Protein AF-0000000080911638 (afdb_homodimer)

Organism: Phaseolus coccineus (NCBI:txid3886)

Foldseek 3Di:
DDDPPPPPPVVVVVVVVVVVVVVVVVVLVVVVVVVVVVVVVCVVPPLPKAKAKEWEQEQAWIWIKMWIWGQDPVDPPPFDFTDTDDIPPDPVCCVDPQNDPLLVFRTRTFDDGLLVQQVNLVVLLVGCVVNQVVVCVVDDVVRQLQYEYAYEYEQSLVVDDPVRSVRSLVSVVVNVVVDRHDYDSVRRYYDDQLLQLVLLQLLVQVVVVVLPPPDPPDAGAWEWEAAAWKIKTKGWFDDDDPDPQWDWDRHGNDITIMGIDIGTLLHPNSLVLLLQLQQLVVVVVVVDDDSAEGEDQLFAQPDWDWDWRPCNLVLVVLLCVPPVDPPDSDGRTHIYGYDHDLVVLLLSLLCSLLVQSHSYSPPPPLPQPLVQQSNVRVVPSNDSCVVRHDLHEYEYERLQLLLVVLLVDDQQDALVNLSVSLVCVSVVNDPSLVPRDPDPVCSGNSSNSSSNSSSNCCRNNVPRPHHYGYDDSHGGSSSSVCRPVCVVSVVVVVVCVVVCVVVVVVVVPVVPVCSVVVVVVVVVVVVVVVVPPPPPPPDPPPVDDDPPPDDDDDDDDDDD/DPPDPPPPPPVVVVVVVVVVVVVVVVVLVVVVVVVVVCVVVCVVPPLPKAKAKEWEQEQAWIWIKMWIWGQDPVDPPPFDFTDTDDIPPDPVCCPDPQNDVLLVFRTRTFDDGLLVQQVNLVVLLVRCVVNLVVVCVVDDVVRQLQYEYAYEYEQSLVVDDPVRSVRSLVSVVVNVVVDRHDYDSVRRYYDDQLLQLVLLQLLVQVVVVVLPPPDPPDAGFWEWEAAAWKIKTKHWFDDDDPDPQWDWDDHGNDITIMGIDIGTLLHPNSLVLLLQLQQLVVVVVVVDDDSAEGEDQLFAQPDWDWDWRPCNLVLVVLLCVPPVDPPDSDGRTHIYGYDHDLVVLLLSLLCSLLVQSHSYSPPPPLPQPLVQQSNVRVVPSNDSCVVRHDLHEYEYERLQLLLVVLLVDDQQDALVNLSVSLVCVSVVNDPSLVPRDPDPVCSRNSSNSSSNSSSNCCRNNVPRPHHYGYDDSHGGSSSSVCRPVCVVSVVVVVVCVVVVVVVVVVVPPPVPVCSVVVVVVVVVVVVVVVVPPPPPPPDPPPPDDPPDDDDDDDDDDDDD

InterPro domains:
  IPR000407 Nucleoside phosphatase GDA1/CD39 [PF01150] (47-485)
  IPR000407 Nucleoside phosphatase GDA1/CD39 [PTHR11782] (21-495)

Radius of gyration: 43.05 Å; Cα contacts (8 Å, |Δi|>4): 1776; chains: 2; bounding box: 164×102×110 Å

Nearest PDB structures (foldseek):
  5u7x-assembly1_F  TM=7.775E-01  e=1.134E-23  Vigna cylindrica
  5u7w-assembly1_A  TM=6.956E-01  e=2.020E-22  Trifolium repens
  5u7p-assembly1_A  TM=6.923E-01  e=1.390E-22  Trifolium repens
  4brk-assembly1_A  TM=8.089E-01  e=4.855E-19  Legionella pneumophila
  4brd-assembly1_B  TM=7.865E-01  e=3.138E-18  Legionella pneumophila

Sequence (1120 aa):
MEVPKSPSKYKRIAKHKWLIKFGLVILVMLLLFLGFYLESKTGKLNASSYYTVVVDCGSSGTRLNVYEWMVGVKGINKGNLPVLLHSYPDNTTRMSSLWKSSCQYHCMQTEPGLHNFVNDSLGVRQALEPLIVWAEQVVPQEMRGDTPAFVLGTAGLRGLPREDADRVLGDIEAVMKDHSFMMSKSWIRVLSGKEEAYYGWVALNYKMGTFDDSYPKSPTLGLVDIGGSSLQIVVEIDGAGDDVHVMRSRLRSMEHRIMAYSLPAFGLNDAFDRTVLMLRNNQSEEKTASISELRHPCLVSTYVQNYTCHSCPALASIYKKNDRQHQESELYSLRLTGEPDWEQCKKLAIAAAMNPSDSRVSHLTVSKNCQASPFSGIGTDIVNLTAVAHPIKFHALSGFFFVYNKLNLTPRTNVTMVWESGKQICSNLWSGLGSVSDNPNYAGQFCFQVAYMASLIDYGLCLGDVEMVFGPGNISWTLGAALIEGKFLWLNSTSHKAHVIISTLKNVKVTSSPTVLFAILVLLLLIVYCSQIKLPMPSRRVSTPGSFLPSYTHVRLRSNMEVPKSPSKYKRIAKHKWLIKFGLVILVMLLLFLGFYLESKTGKLNASSYYTVVVDCGSSGTRLNVYEWMVGVKGINKGNLPVLLHSYPDNTTRMSSLWKSSCQYHCMQTEPGLHNFVNDSLGVRQALEPLIVWAEQVVPQEMRGDTPAFVLGTAGLRGLPREDADRVLGDIEAVMKDHSFMMSKSWIRVLSGKEEAYYGWVALNYKMGTFDDSYPKSPTLGLVDIGGSSLQIVVEIDGAGDDVHVMRSRLRSMEHRIMAYSLPAFGLNDAFDRTVLMLRNNQSEEKTASISELRHPCLVSTYVQNYTCHSCPALASIYKKNDRQHQESELYSLRLTGEPDWEQCKKLAIAAAMNPSDSRVSHLTVSKNCQASPFSGIGTDIVNLTAVAHPIKFHALSGFFFVYNKLNLTPRTNVTMVWESGKQICSNLWSGLGSVSDNPNYAGQFCFQVAYMASLIDYGLCLGDVEMVFGPGNISWTLGAALIEGKFLWLNSTSHKAHVIISTLKNVKVTSSPTVLFAILVLLLLIVYCSQIKLPMPSRRVSTPGSFLPSYTHVRLRSN

pLDDT: mean 71.4, std 23.26, range [17.66, 98.0]

Secondary structure (DSSP, 8-state):
-------GGGTHHHHHHHHHHHHHHHHHHHHHHHHHHHHHHHHS----EEEEEEEEE-SS-EEEEEEEEE--TT---TTPPPEEEEEES-GGGTTSTTB-TT-TTT-EEESS-GGGGTT-HHHHHHHHHHHHHHHHHHS-HHHHTT-BEEEEE-HHHHTS-HHHHHHHHHHHHHHHHTSSSB--GGGEEEPPHHHHHHHHHHHHHHHTTTT-TTSSSPPPPEEEEE-SSEEEEEEE--S----TTEEEEEETTEEEEEEEEEEET-SHHHHHHHHHHHHHHHHHHTT-S-TTEEEETTS-TT-EEEEE-TTHHHHHHHHHTTS---------EEEEEE---HHHHHHHHHHHHH--S-SS----------SS-GGGGGT-----HHHHSSSPPEEEEEHHHHHHHHHT--TT--HHHHHHHHHHIIIII-GGGGGT-S-HHHHHHHHHHHHHHHHIIIIIS--TTS-EEE--TT--HHHHHHHHHTHHHHHHHHHHHHHHHHHHHHSS-----HHHHHHHHHHHHHHHHHHTS---------------------------/-------GGGSHHHHHHHHHHHHHHHHHHHHHHHHHHHHHHHHS----EEEEEEEEE-SS-EEEEEEEEE--TT---TTPPPEEEEEES-GGGTTSTTB-TT-TTT-EEESS-GGGGTT-HHHHHHHHHHHHHHHHHHS-HHHHTT-BEEEEE-HHHHTS-HHHHHHHHHHHHHHHHTSSSB--GGGEEEPPHHHHHHHHHHHHHHHHTTT-TTSSSPPPPEEEEE-SSEEEEEEE--S----TTEEEEEETTEEEEEEEEEEET-SHHHHHHHHHHHHHHHHHHTT-S-TTEEEETTS-TT-EEEEE-TTHHHHHHHHHTTS---------EEEEEE---HHHHHHHHHHHHH--SSSS----------SS-TTGGGT-----HHHHSSS--EEEEEHHHHHHHHHT--TT--HHHHHHHHHHIIIII-GGGGGT-S-HHHHHHHHHHHHHHHHIIIIIS--TTS-EEE--TT--HHHHHHHHHTHHHHHHHHHHHHHHHHHHHHSS-----HHHHHHHHHHHHHHHHHHHS---------------------------

Solvent-accessible surface area (backbone atoms only — not comparable to full-atom values): 60789 Å² total; per-residue (Å²): 134,84,78,77,79,78,76,66,70,69,58,57,61,53,57,50,46,52,50,49,49,49,48,48,48,49,49,50,48,50,51,49,47,48,47,46,47,49,40,50,58,46,60,68,43,74,59,62,63,46,50,38,36,34,33,43,31,24,54,69,21,31,36,46,37,41,38,33,32,29,58,54,83,92,49,75,50,101,38,66,73,67,42,80,72,45,63,35,46,44,88,87,48,60,83,41,88,40,43,38,76,84,41,77,29,66,39,35,48,35,74,69,15,58,58,79,27,59,93,28,59,67,55,41,42,68,54,47,47,64,54,53,54,51,49,57,72,70,42,56,76,91,48,27,63,74,17,44,42,35,40,37,21,31,62,25,32,55,70,41,58,68,71,51,36,49,50,39,46,52,43,49,49,58,53,50,68,74,46,62,46,26,74,52,73,61,36,49,42,69,47,52,52,42,55,49,19,46,18,32,39,46,24,52,29,54,77,70,48,52,73,50,76,88,51,71,95,60,78,63,61,21,35,37,36,32,43,43,37,29,30,24,35,30,37,64,44,88,73,94,60,98,46,94,44,50,46,77,46,73,57,54,91,42,78,43,41,30,38,31,37,50,39,78,56,57,1,62,54,32,30,50,32,49,45,53,49,24,50,49,52,56,41,61,71,58,72,64,68,64,93,48,59,43,77,35,34,34,20,40,68,84,35,70,42,82,38,72,36,82,50,38,43,63,51,45,51,66,38,30,80,72,47,88,72,80,70,81,69,60,73,51,72,29,35,38,33,23,45,51,32,54,71,59,24,46,54,49,23,38,43,49,39,50,45,53,64,54,65,57,79,61,88,63,82,76,63,81,53,62,84,49,41,50,37,44,67,62,71,42,75,43,67,43,55,68,74,60,36,61,100,48,48,31,29,27,22,56,49,49,22,49,54,44,58,66,64,65,60,62,86,83,52,50,54,67,56,43,47,53,51,26,49,43,45,33,63,72,61,44,83,61,58,82,70,62,42,100,42,63,70,56,49,31,41,42,34,38,52,38,35,29,53,38,20,29,38,43,54,34,60,48,43,53,87,45,58,54,39,74,27,66,57,81,62,49,36,56,54,15,42,50,57,63,70,40,46,71,58,52,65,34,43,62,36,28,51,58,37,47,55,39,40,53,43,52,73,29,55,84,62,52,48,58,59,53,47,37,41,47,47,43,44,46,44,43,45,50,49,54,65,60,53,69,72,78,73,77,72,81,76,75,81,77,83,87,72,82,75,84,90,74,93,75,84,77,81,86,69,141,134,86,78,78,81,77,74,72,71,68,59,58,57,56,59,49,46,52,50,49,49,49,48,48,51,50,49,49,49,49,51,48,48,49,48,45,46,50,41,50,58,45,62,69,41,75,60,61,62,47,50,39,35,34,32,42,30,23,54,68,21,31,34,44,37,40,38,33,32,28,60,54,83,91,51,77,49,100,36,67,73,66,41,80,73,45,64,36,46,44,87,85,48,60,82,40,88,40,42,40,77,85,41,77,31,66,38,34,48,34,75,70,16,58,57,78,26,60,94,27,59,65,54,41,41,68,54,46,45,64,53,54,53,50,49,55,70,70,40,54,76,89,47,28,62,74,17,45,42,34,39,38,21,32,63,24,32,56,70,41,59,67,71,50,34,52,49,39,47,51,44,49,49,56,51,50,68,75,46,61,46,26,74,52,75,62,37,50,42,69,48,53,51,42,55,50,19,46,19,32,40,46,24,50,29,55,76,70,48,52,71,49,78,89,51,71,96,58,78,64,62,21,36,37,37,32,43,42,36,29,31,24,35,27,38,64,45,89,71,95,62,96,47,96,44,50,45,78,46,72,58,53,92,40,77,42,42,31,38,32,36,50,41,77,56,58,2,61,53,33,29,50,31,48,45,54,50,25,51,48,52,55,41,60,72,60,74,63,70,65,91,49,59,44,77,34,34,35,19,40,68,84,35,70,43,82,38,72,36,82,51,38,44,63,51,44,52,67,36,30,79,72,46,87,71,82,72,82,72,60,74,50,73,29,37,38,33,23,45,52,32,54,73,59,23,46,53,49,23,38,45,49,40,53,46,52,65,54,65,59,78,60,87,62,80,76,63,79,52,62,85,48,41,52,37,46,68,62,72,42,74,45,66,43,56,69,75,62,35,60,100,49,46,30,29,28,22,55,49,48,22,48,53,45,60,67,64,67,60,62,86,82,53,51,52,68,55,44,48,53,50,26,48,41,44,34,63,71,63,42,81,61,56,81,71,61,41,99,43,64,71,55,47,31,41,41,34,36,52,39,33,27,52,36,20,29,38,44,53,34,61,48,42,53,88,47,58,55,40,74,27,66,57,81,62,47,35,57,55,15,42,49,58,64,70,40,46,70,59,51,65,34,42,62,37,28,51,59,36,48,58,40,43,56,42,53,73,31,53,86,63,49,49,58,59,54,44,36,42,46,46,43,45,46,44,42,45,49,48,55,63,59,53,67,72,77,72,79,73,80,77,78,79,75,78,84,73,85,72,90,78,89,84,74,86,79,78,96,77,133

Structure (mmCIF, N/CA/C/O backbone):
data_AF-0000000080911638-model_v1
#
loop_
_entity.id
_entity.type
_entity.pdbx_description
1 polymer 'Apyrase 7'
#
loop_
_atom_site.group_PDB
_atom_site.id
_atom_site.type_symbol
_atom_site.label_atom_id
_atom_site.label_alt_id
_atom_site.label_comp_id
_atom_site.label_asym_id
_atom_site.label_entity_id
_atom_site.label_seq_id
_atom_site.pdbx_PDB_ins_code
_atom_site.Cartn_x
_atom_site.Cartn_y
_atom_site.Cartn_z
_atom_site.occupancy
_atom_site.B_iso_or_equiv
_atom_site.auth_seq_id
_atom_site.auth_comp_id
_atom_site.auth_asym_id
_atom_site.auth_atom_id
_atom_site.pdbx_PDB_model_num
ATOM 1 N N . MET A 1 1 ? 99.562 56.125 -16.875 1 26.27 1 MET A N 1
ATOM 2 C CA . MET A 1 1 ? 98.625 56 -15.812 1 26.27 1 MET A CA 1
ATOM 3 C C . MET A 1 1 ? 97.5 55 -16.188 1 26.27 1 MET A C 1
ATOM 5 O O . MET A 1 1 ? 96.812 55.188 -17.172 1 26.27 1 MET A O 1
ATOM 9 N N . GLU A 1 2 ? 97.812 53.719 -15.953 1 32.19 2 GLU A N 1
ATOM 10 C CA . GLU A 1 2 ? 97.125 52.469 -16.344 1 32.19 2 GLU A CA 1
ATOM 11 C C . GLU A 1 2 ? 95.75 52.375 -15.68 1 32.19 2 GLU A C 1
ATOM 13 O O . GLU A 1 2 ? 95.625 52.531 -14.461 1 32.19 2 GLU A O 1
ATOM 18 N N . VAL A 1 3 ? 94.688 52.719 -16.375 1 36.16 3 VAL A N 1
ATOM 19 C CA . VAL A 1 3 ? 93.312 52.812 -16.047 1 36.16 3 VAL A CA 1
ATOM 20 C C . VAL A 1 3 ? 92.812 51.469 -15.562 1 36.16 3 VAL A C 1
ATOM 22 O O . VAL A 1 3 ? 92.875 50.469 -16.297 1 36.16 3 VAL A O 1
ATOM 25 N N . PRO A 1 4 ? 92.812 51.25 -14.203 1 34.31 4 PRO A N 1
ATOM 26 C CA . PRO A 1 4 ? 92.5 49.969 -13.594 1 34.31 4 PRO A CA 1
ATOM 27 C C . PRO A 1 4 ? 91.062 49.5 -13.875 1 34.31 4 PRO A C 1
ATOM 29 O O . PRO A 1 4 ? 90.188 50.344 -13.883 1 34.31 4 PRO A O 1
ATOM 32 N N . LYS A 1 5 ? 90.812 48.562 -14.781 1 35.94 5 LYS A N 1
ATOM 33 C CA . LYS A 1 5 ? 89.562 47.969 -15.258 1 35.94 5 LYS A CA 1
ATOM 34 C C . LYS A 1 5 ? 88.75 47.375 -14.102 1 35.94 5 LYS A C 1
ATOM 36 O O . LYS A 1 5 ? 89.312 46.5 -13.375 1 35.94 5 LYS A O 1
ATOM 41 N N . SER A 1 6 ? 87.938 48.281 -13.477 1 33.62 6 SER A N 1
ATOM 42 C CA . SER A 1 6 ? 87.125 47.969 -12.297 1 33.62 6 SER A CA 1
ATOM 43 C C . SER A 1 6 ? 86.312 46.75 -12.508 1 33.62 6 SER A C 1
ATOM 45 O O . SER A 1 6 ? 85.562 46.625 -13.516 1 33.62 6 SER A O 1
ATOM 47 N N . PRO A 1 7 ? 86.688 45.531 -11.977 1 39.75 7 PRO A N 1
ATOM 48 C CA . PRO A 1 7 ? 86.062 44.188 -12.07 1 39.75 7 PRO A CA 1
ATOM 49 C C . PRO A 1 7 ? 84.688 44.125 -11.477 1 39.75 7 PRO A C 1
ATOM 51 O O . PRO A 1 7 ? 84.125 43 -11.266 1 39.75 7 PRO A O 1
ATOM 54 N N . SER A 1 8 ? 84.062 45.344 -11.141 1 35.56 8 SER A N 1
ATOM 55 C CA . SER A 1 8 ? 83 45.312 -10.164 1 35.56 8 SER A CA 1
ATOM 56 C C . SER A 1 8 ? 81.688 44.719 -10.75 1 35.56 8 SER A C 1
ATOM 58 O O . SER A 1 8 ? 80.688 44.656 -10.086 1 35.56 8 SER A O 1
ATOM 60 N N . LYS A 1 9 ? 81.625 44.625 -12.109 1 37.41 9 LYS A N 1
ATOM 61 C CA . LYS A 1 9 ? 80.312 44.406 -12.617 1 37.41 9 LYS A CA 1
ATOM 62 C C . LYS A 1 9 ? 79.812 43 -12.312 1 37.41 9 LYS A C 1
ATOM 64 O O . LYS A 1 9 ? 78.625 42.688 -12.539 1 37.41 9 LYS A O 1
ATOM 69 N N . TYR A 1 10 ? 80.812 42.094 -12.039 1 34.84 10 TYR A N 1
ATOM 70 C CA . TYR A 1 10 ? 80.312 40.719 -12.07 1 34.84 10 TYR A CA 1
ATOM 71 C C . TYR A 1 10 ? 79.5 40.375 -10.82 1 34.84 10 TYR A C 1
ATOM 73 O O . TYR A 1 10 ? 78.938 39.281 -10.703 1 34.84 10 TYR A O 1
ATOM 81 N N . LYS A 1 11 ? 79.625 41.312 -9.672 1 37.78 11 LYS A N 1
ATOM 82 C CA . LYS A 1 11 ? 79 40.938 -8.422 1 37.78 11 LYS A CA 1
ATOM 83 C C . LYS A 1 11 ? 77.5 41.219 -8.469 1 37.78 11 LYS A C 1
ATOM 85 O O . LYS A 1 11 ? 76.75 40.781 -7.613 1 37.78 11 LYS A O 1
ATOM 90 N N . ARG A 1 12 ? 77.188 42.219 -9.289 1 40.59 12 ARG A N 1
ATOM 91 C CA . ARG A 1 12 ? 75.812 42.656 -9.156 1 40.59 12 ARG A CA 1
ATOM 92 C C . ARG A 1 12 ? 74.812 41.594 -9.656 1 40.59 12 ARG A C 1
ATOM 94 O O . ARG A 1 12 ? 73.688 41.562 -9.258 1 40.59 12 ARG A O 1
ATOM 101 N N . ILE A 1 13 ? 75.375 40.812 -10.586 1 43.81 13 ILE A N 1
ATOM 102 C CA . ILE A 1 13 ? 74.438 39.875 -11.172 1 43.81 13 ILE A CA 1
ATOM 103 C C . ILE A 1 13 ? 74.125 38.75 -10.18 1 43.81 13 ILE A C 1
ATOM 105 O O . ILE A 1 13 ? 73.062 38.125 -10.242 1 43.81 13 ILE A O 1
ATOM 109 N N . ALA A 1 14 ? 75.125 38.656 -9.133 1 44.62 14 ALA A N 1
ATOM 110 C CA . ALA A 1 14 ? 74.875 37.562 -8.18 1 44.62 14 ALA A CA 1
ATOM 111 C C . ALA A 1 14 ? 73.75 37.875 -7.207 1 44.62 14 ALA A C 1
ATOM 113 O O . ALA A 1 14 ? 73 36.969 -6.797 1 44.62 14 ALA A O 1
ATOM 114 N N . LYS A 1 15 ? 73.812 39.188 -6.785 1 51.47 15 LYS A N 1
ATOM 115 C CA . LYS A 1 15 ? 72.75 39.594 -5.809 1 51.47 15 LYS A CA 1
ATOM 116 C C . LYS A 1 15 ? 71.375 39.5 -6.402 1 51.47 15 LYS A C 1
ATOM 118 O O . LYS A 1 15 ? 70.438 39.156 -5.699 1 51.47 15 LYS A O 1
ATOM 123 N N . HIS A 1 16 ? 71.312 39.75 -7.688 1 54.75 16 HIS A N 1
ATOM 124 C CA . HIS A 1 16 ? 70 39.75 -8.281 1 54.75 16 HIS A CA 1
ATOM 125 C C . HIS A 1 16 ? 69.5 38.312 -8.492 1 54.75 16 HIS A C 1
ATOM 127 O O . HIS A 1 16 ? 68.312 38.094 -8.641 1 54.75 16 HIS A O 1
ATOM 133 N N . LYS A 1 17 ? 70.562 37.406 -8.422 1 55.34 17 LYS A N 1
ATOM 134 C CA . LYS A 1 17 ? 70.188 36 -8.57 1 55.34 17 LYS A CA 1
ATOM 135 C C . LYS A 1 17 ? 69.438 35.5 -7.324 1 55.34 17 LYS A C 1
ATOM 137 O O . LYS A 1 17 ? 68.5 34.75 -7.426 1 55.34 17 LYS A O 1
ATOM 142 N N . TRP A 1 18 ? 69.938 36.094 -6.152 1 57.38 18 TRP A N 1
ATOM 143 C CA . TRP A 1 18 ? 69.312 35.688 -4.91 1 57.38 18 TRP A CA 1
ATOM 144 C C . TRP A 1 18 ? 67.938 36.312 -4.797 1 57.38 18 TRP A C 1
ATOM 146 O O . TRP A 1 18 ? 67 35.625 -4.367 1 57.38 18 TRP A O 1
ATOM 156 N N . LEU A 1 19 ? 67.75 37.531 -5.266 1 58.53 19 LEU A N 1
ATOM 157 C CA . LEU A 1 19 ? 66.438 38.219 -5.223 1 58.53 19 LEU A CA 1
ATOM 158 C C . LEU A 1 19 ? 65.438 37.531 -6.18 1 58.53 19 LEU A C 1
ATOM 160 O O . LEU A 1 19 ? 64.25 37.375 -5.848 1 58.53 19 LEU A O 1
ATOM 164 N N . ILE A 1 20 ? 65.938 37.125 -7.336 1 60.66 20 ILE A N 1
ATOM 165 C CA . ILE A 1 20 ? 65.125 36.438 -8.297 1 60.66 20 ILE A CA 1
ATOM 166 C C . ILE A 1 20 ? 64.75 35.062 -7.754 1 60.66 20 ILE A C 1
ATOM 168 O O . ILE A 1 20 ? 63.594 34.656 -7.844 1 60.66 20 ILE A O 1
ATOM 172 N N . LYS A 1 21 ? 65.75 34.438 -7.027 1 57.66 21 LYS A N 1
ATOM 173 C CA . LYS A 1 21 ? 65.5 33.156 -6.395 1 57.66 21 LYS A CA 1
ATOM 174 C C . LYS A 1 21 ? 64.438 33.312 -5.273 1 57.66 21 LYS A C 1
ATOM 176 O O . LYS A 1 21 ? 63.531 32.5 -5.152 1 57.66 21 LYS A O 1
ATOM 181 N N . PHE A 1 22 ? 64.688 34.406 -4.52 1 62.44 22 PHE A N 1
ATOM 182 C CA . PHE A 1 22 ? 63.75 34.656 -3.432 1 62.44 22 PHE A CA 1
ATOM 183 C C . PHE A 1 22 ? 62.375 35.031 -3.979 1 62.44 22 PHE A C 1
ATOM 185 O O . PHE A 1 22 ? 61.344 34.625 -3.438 1 62.44 22 PHE A O 1
ATOM 192 N N . GLY A 1 23 ? 62.312 35.875 -5.016 1 58.94 23 GLY A N 1
ATOM 193 C CA . GLY A 1 23 ? 61.062 36.188 -5.668 1 58.94 23 GLY A CA 1
ATOM 194 C C . GLY A 1 23 ? 60.344 34.969 -6.25 1 58.94 23 GLY A C 1
ATOM 195 O O . GLY A 1 23 ? 59.125 34.844 -6.125 1 58.94 23 GLY A O 1
ATOM 196 N N . LEU A 1 24 ? 61.188 34.094 -6.816 1 60.09 24 LEU A N 1
ATOM 197 C CA . LEU A 1 24 ? 60.625 32.844 -7.363 1 60.09 24 LEU A CA 1
ATOM 198 C C . LEU A 1 24 ? 60.094 31.953 -6.254 1 60.09 24 LEU A C 1
ATOM 200 O O . LEU A 1 24 ? 59.031 31.344 -6.398 1 60.09 24 LEU A O 1
ATOM 204 N N . VAL A 1 25 ? 60.75 31.922 -5.098 1 59.91 25 VAL A N 1
ATOM 205 C CA . VAL A 1 25 ? 60.281 31.141 -3.955 1 59.91 25 VAL A CA 1
ATOM 206 C C . VAL A 1 25 ? 58.969 31.75 -3.43 1 59.91 25 VAL A C 1
ATOM 208 O O . VAL A 1 25 ? 58.031 31.016 -3.133 1 59.91 25 VAL A O 1
ATOM 211 N N . ILE A 1 26 ? 58.906 33.062 -3.346 1 61.38 26 ILE A N 1
ATOM 212 C CA . ILE A 1 26 ? 57.688 33.719 -2.885 1 61.38 26 ILE A CA 1
ATOM 213 C C . ILE A 1 26 ? 56.562 33.5 -3.877 1 61.38 26 ILE A C 1
ATOM 215 O O . ILE A 1 26 ? 55.438 33.188 -3.479 1 61.38 26 ILE A O 1
ATOM 219 N N . LEU A 1 27 ? 56.875 33.562 -5.133 1 60.09 27 LEU A N 1
ATOM 220 C CA . LEU A 1 27 ? 55.844 33.312 -6.145 1 60.09 27 LEU A CA 1
ATOM 221 C C . LEU A 1 27 ? 55.375 31.875 -6.078 1 60.09 27 LEU A C 1
ATOM 223 O O . LEU A 1 27 ? 54.156 31.625 -6.145 1 60.09 27 LEU A O 1
ATOM 227 N N . VAL A 1 28 ? 56.281 30.969 -5.875 1 59.09 28 VAL A N 1
ATOM 228 C CA . VAL A 1 28 ? 55.906 29.562 -5.727 1 59.09 28 VAL A CA 1
ATOM 229 C C . VAL A 1 28 ? 55.094 29.375 -4.449 1 59.09 28 VAL A C 1
ATOM 231 O O . VAL A 1 28 ? 54.094 28.672 -4.445 1 59.09 28 VAL A O 1
ATOM 234 N N . MET A 1 29 ? 55.5 30.031 -3.4 1 59.62 29 MET A N 1
ATOM 235 C CA . MET A 1 29 ? 54.75 29.953 -2.156 1 59.62 29 MET A CA 1
ATOM 236 C C . MET A 1 29 ? 53.375 30.578 -2.322 1 59.62 29 MET A C 1
ATOM 238 O O . MET A 1 29 ? 52.375 30.047 -1.821 1 59.62 29 MET A O 1
ATOM 242 N N . LEU A 1 30 ? 53.219 31.703 -2.979 1 58.91 30 LEU A N 1
ATOM 243 C CA . LEU A 1 30 ? 51.938 32.344 -3.236 1 58.91 30 LEU A CA 1
ATOM 244 C C . LEU A 1 30 ? 51.062 31.453 -4.121 1 58.91 30 LEU A C 1
ATOM 246 O O . LEU A 1 30 ? 49.844 31.328 -3.883 1 58.91 30 LEU A O 1
ATOM 250 N N . LEU A 1 31 ? 51.688 30.859 -5.059 1 57 31 LEU A N 1
ATOM 251 C CA . LEU A 1 31 ? 50.938 29.953 -5.918 1 57 31 LEU A CA 1
ATOM 252 C C . LEU A 1 31 ? 50.5 28.703 -5.152 1 57 31 LEU A C 1
ATOM 254 O O . LEU A 1 31 ? 49.375 28.234 -5.32 1 57 31 LEU A O 1
ATOM 258 N N . LEU A 1 32 ? 51.312 28.25 -4.281 1 54.94 32 LEU A N 1
ATOM 259 C CA . LEU A 1 32 ? 50.938 27.141 -3.408 1 54.94 32 LEU A CA 1
ATOM 260 C C . LEU A 1 32 ? 49.844 27.562 -2.449 1 54.94 32 LEU A C 1
ATOM 262 O O . LEU A 1 32 ? 48.906 26.812 -2.217 1 54.94 32 LEU A O 1
ATOM 266 N N . PHE A 1 33 ? 49.938 28.703 -1.886 1 58.06 33 PHE A N 1
ATOM 267 C CA . PHE A 1 33 ? 48.875 29.234 -1.01 1 58.06 33 PHE A CA 1
ATOM 268 C C . PHE A 1 33 ? 47.594 29.438 -1.777 1 58.06 33 PHE A C 1
ATOM 270 O O . PHE A 1 33 ? 46.5 29.141 -1.265 1 58.06 33 PHE A O 1
ATOM 277 N N . LEU A 1 34 ? 47.656 29.969 -2.922 1 54.88 34 LEU A N 1
ATOM 278 C CA . LEU A 1 34 ? 46.469 30.125 -3.752 1 54.88 34 LEU A CA 1
ATOM 279 C C . LEU A 1 34 ? 45.906 28.766 -4.109 1 54.88 34 LEU A C 1
ATOM 281 O O . LEU A 1 34 ? 44.688 28.578 -4.078 1 54.88 34 LEU A O 1
ATOM 285 N N . GLY A 1 35 ? 46.719 27.828 -4.426 1 48.59 35 GLY A N 1
ATOM 286 C CA . GLY A 1 35 ? 46.25 26.469 -4.617 1 48.59 35 GLY A CA 1
ATOM 287 C C . GLY A 1 35 ? 45.594 25.875 -3.379 1 48.59 35 GLY A C 1
ATOM 288 O O . GLY A 1 35 ? 44.531 25.266 -3.461 1 48.59 35 GLY A O 1
ATOM 289 N N . PHE A 1 36 ? 46.281 26.031 -2.307 1 49.22 36 PHE A N 1
ATOM 290 C CA . PHE A 1 36 ? 45.719 25.609 -1.036 1 49.22 36 PHE A CA 1
ATOM 291 C C . PHE A 1 36 ? 44.438 26.344 -0.749 1 49.22 36 PHE A C 1
ATOM 293 O O . PHE A 1 36 ? 43.438 25.75 -0.286 1 49.22 36 PHE A O 1
ATOM 300 N N . TYR A 1 37 ? 44.406 27.609 -0.876 1 46.97 37 TYR A N 1
ATOM 301 C CA . TYR A 1 37 ? 43.219 28.406 -0.692 1 46.97 37 TYR A CA 1
ATOM 302 C C . TYR A 1 37 ? 42.094 27.969 -1.64 1 46.97 37 TYR A C 1
ATOM 304 O O . TYR A 1 37 ? 40.938 27.812 -1.229 1 46.97 37 TYR A O 1
ATOM 312 N N . LEU A 1 38 ? 42.469 27.797 -2.818 1 45.44 38 LEU A N 1
ATOM 313 C CA . LEU A 1 38 ? 41.469 27.312 -3.773 1 45.44 38 LEU A CA 1
ATOM 314 C C . LEU A 1 38 ? 41.062 25.891 -3.443 1 45.44 38 LEU A C 1
ATOM 316 O O . LEU A 1 38 ? 39.875 25.547 -3.568 1 45.44 38 LEU A O 1
ATOM 320 N N . GLU A 1 39 ? 42.031 25.094 -3.078 1 43.38 39 GLU A N 1
ATOM 321 C CA . GLU A 1 39 ? 41.688 23.75 -2.6 1 43.38 39 GLU A CA 1
ATOM 322 C C . GLU A 1 39 ? 40.906 23.828 -1.294 1 43.38 39 GLU A C 1
ATOM 324 O O . GLU A 1 39 ? 39.969 23.062 -1.09 1 43.38 39 GLU A O 1
ATOM 329 N N . SER A 1 40 ? 41.438 24.484 -0.352 1 43.94 40 SER A N 1
ATOM 330 C CA . SER A 1 40 ? 40.688 24.688 0.884 1 43.94 40 SER A CA 1
ATOM 331 C C . SER A 1 40 ? 39.312 25.266 0.604 1 43.94 40 SER A C 1
ATOM 333 O O . SER A 1 40 ? 38.344 24.906 1.265 1 43.94 40 SER A O 1
ATOM 335 N N . LYS A 1 41 ? 39.281 26.344 -0.093 1 40.12 41 LYS A N 1
ATOM 336 C CA . LYS A 1 41 ? 37.969 26.844 -0.52 1 40.12 41 LYS A CA 1
ATOM 337 C C . LYS A 1 41 ? 37.25 25.797 -1.359 1 40.12 41 LYS A C 1
ATOM 339 O O . LYS A 1 41 ? 36.031 25.688 -1.285 1 40.12 41 LYS A O 1
ATOM 344 N N . THR A 1 42 ? 37.938 25.125 -2.189 1 38.41 42 THR A N 1
ATOM 345 C CA . THR A 1 42 ? 37.344 24.016 -2.916 1 38.41 42 THR A CA 1
ATOM 346 C C . THR A 1 42 ? 37.125 22.812 -1.989 1 38.41 42 THR A C 1
ATOM 348 O O . THR A 1 42 ? 36.312 21.938 -2.279 1 38.41 42 THR A O 1
ATOM 351 N N . GLY A 1 43 ? 38.031 22.516 -1.036 1 36.47 43 GLY A N 1
ATOM 352 C CA . GLY A 1 43 ? 37.75 21.562 0.021 1 36.47 43 GLY A CA 1
ATOM 353 C C . GLY A 1 43 ? 36.438 21.859 0.761 1 36.47 43 GLY A C 1
ATOM 354 O O . GLY A 1 43 ? 35.969 21.047 1.558 1 36.47 43 GLY A O 1
ATOM 355 N N . LYS A 1 44 ? 36.375 23.031 1.301 1 37.56 44 LYS A N 1
ATOM 356 C CA . LYS A 1 44 ? 35 23.375 1.646 1 37.56 44 LYS A CA 1
ATOM 357 C C . LYS A 1 44 ? 34.031 22.875 0.577 1 37.56 44 LYS A C 1
ATOM 359 O O . LYS A 1 44 ? 33.531 23.656 -0.238 1 37.56 44 LYS A O 1
ATOM 364 N N . LEU A 1 45 ? 34.344 22.078 -0.168 1 37.22 45 LEU A N 1
ATOM 365 C CA . LEU A 1 45 ? 33.844 21.281 -1.275 1 37.22 45 LEU A CA 1
ATOM 366 C C . LEU A 1 45 ? 32.406 20.844 -1.011 1 37.22 45 LEU A C 1
ATOM 368 O O . LEU A 1 45 ? 32.031 20.641 0.142 1 37.22 45 LEU A O 1
ATOM 372 N N . ASN A 1 46 ? 31.672 20.703 -2.172 1 39.25 46 ASN A N 1
ATOM 373 C CA . ASN A 1 46 ? 30.266 20.781 -2.574 1 39.25 46 ASN A CA 1
ATOM 374 C C . ASN A 1 46 ? 29.422 19.719 -1.862 1 39.25 46 ASN A C 1
ATOM 376 O O . ASN A 1 46 ? 29.422 18.562 -2.258 1 39.25 46 ASN A O 1
ATOM 380 N N . ALA A 1 47 ? 29.625 19.594 -0.658 1 49.78 47 ALA A N 1
ATOM 381 C CA . ALA A 1 47 ? 28.5 18.859 -0.091 1 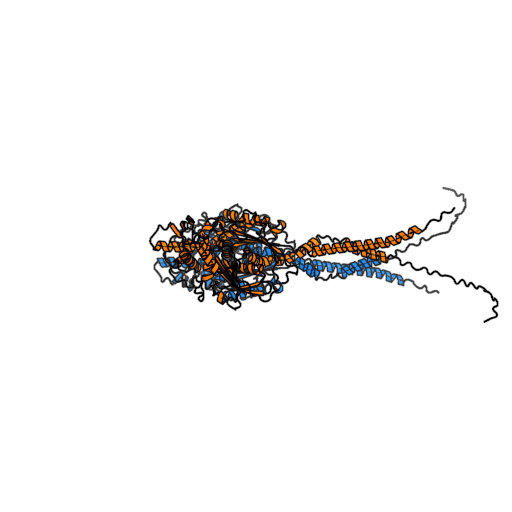49.78 47 ALA A CA 1
ATOM 382 C C . ALA A 1 47 ? 27.297 18.906 -1.026 1 49.78 47 ALA A C 1
ATOM 384 O O . ALA A 1 47 ? 26.734 19.969 -1.279 1 49.78 47 ALA A O 1
ATOM 385 N N . SER A 1 48 ? 27.406 18.047 -2.129 1 64.44 48 SER A N 1
ATOM 386 C CA . SER A 1 48 ? 26.359 17.984 -3.152 1 64.44 48 SER A CA 1
ATOM 387 C C . SER A 1 48 ? 24.984 17.844 -2.525 1 64.44 48 SER A C 1
ATOM 389 O O . SER A 1 48 ? 24.781 17.047 -1.604 1 64.44 48 SER A O 1
ATOM 391 N N . SER A 1 49 ? 24.297 18.938 -2.637 1 80.88 49 SER A N 1
ATOM 392 C CA . SER A 1 49 ? 22.906 18.938 -2.223 1 80.88 49 SER A CA 1
ATOM 393 C C . SER A 1 49 ? 22.078 17.984 -3.08 1 80.88 49 SER A C 1
ATOM 395 O O . SER A 1 49 ? 22.484 17.609 -4.18 1 80.88 49 SER A O 1
ATOM 397 N N . TYR A 1 50 ? 21.25 17.359 -2.455 1 87.56 50 TYR A N 1
ATOM 398 C CA . TYR A 1 50 ? 20.297 16.547 -3.186 1 87.56 50 TYR A CA 1
ATOM 399 C C . TYR A 1 50 ? 18.859 16.922 -2.82 1 87.56 50 TYR A C 1
ATOM 401 O O . TYR A 1 50 ? 18.641 17.641 -1.837 1 87.56 50 TYR A O 1
ATOM 409 N N . TYR A 1 51 ? 17.922 16.578 -3.689 1 92.56 51 TYR A N 1
ATOM 410 C CA . TYR A 1 51 ? 16.531 16.984 -3.523 1 92.56 51 TYR A CA 1
ATOM 411 C C . TYR A 1 51 ? 15.625 15.766 -3.352 1 92.56 51 TYR A C 1
ATOM 413 O O . TYR A 1 51 ? 15.969 14.664 -3.795 1 92.56 51 TYR A O 1
ATOM 421 N N . THR A 1 52 ? 14.594 15.93 -2.637 1 94.94 52 THR A N 1
ATOM 422 C CA . THR A 1 52 ? 13.484 14.984 -2.596 1 94.94 52 THR A CA 1
ATOM 423 C C . THR A 1 52 ? 12.156 15.695 -2.846 1 94.94 52 THR A C 1
ATOM 425 O O . THR A 1 52 ? 11.961 16.828 -2.393 1 94.94 52 THR A O 1
ATOM 428 N N . VAL A 1 53 ? 11.273 15.062 -3.584 1 96.38 53 VAL A N 1
ATOM 429 C CA . VAL A 1 53 ? 9.922 15.555 -3.838 1 96.38 53 VAL A CA 1
ATOM 430 C C . VAL A 1 53 ? 8.906 14.633 -3.166 1 96.38 53 VAL A C 1
ATOM 432 O O . VAL A 1 53 ? 8.992 13.406 -3.289 1 96.38 53 VAL A O 1
ATOM 435 N N . VAL A 1 54 ? 7.988 15.18 -2.387 1 97.12 54 VAL A N 1
ATOM 436 C CA . VAL A 1 54 ? 6.941 14.383 -1.752 1 97.12 54 VAL A CA 1
ATOM 437 C C . VAL A 1 54 ? 5.574 14.969 -2.074 1 97.12 54 VAL A C 1
ATOM 439 O O . VAL A 1 54 ? 5.328 16.156 -1.841 1 97.12 54 VAL A O 1
ATOM 442 N N . VAL A 1 55 ? 4.711 14.18 -2.646 1 97.56 55 VAL A N 1
ATOM 443 C CA . VAL A 1 55 ? 3.334 14.562 -2.936 1 97.56 55 VAL A CA 1
ATOM 444 C C . VAL A 1 55 ? 2.396 13.953 -1.895 1 97.56 55 VAL A C 1
ATOM 446 O O . VAL A 1 55 ? 2.414 12.742 -1.668 1 97.56 55 VAL A O 1
ATOM 449 N N . ASP A 1 56 ? 1.639 14.758 -1.244 1 96.5 56 ASP A N 1
ATOM 450 C CA . ASP A 1 56 ? 0.598 14.367 -0.299 1 96.5 56 ASP A CA 1
ATOM 451 C C . ASP A 1 56 ? -0.775 14.359 -0.967 1 96.5 56 ASP A C 1
ATOM 453 O O . ASP A 1 56 ? -1.368 15.414 -1.195 1 96.5 56 ASP A O 1
ATOM 457 N N . CYS A 1 57 ? -1.27 13.172 -1.218 1 97.62 57 CYS A N 1
ATOM 458 C CA . CYS A 1 57 ? -2.609 13.047 -1.779 1 97.62 57 CYS A CA 1
ATOM 459 C C . CYS A 1 57 ? -3.652 12.898 -0.677 1 97.62 57 CYS A C 1
ATOM 461 O O . CYS A 1 57 ? -4.094 11.781 -0.377 1 97.62 57 CYS A O 1
ATOM 463 N N . GLY A 1 58 ? -4.168 14.008 -0.242 1 94.31 58 GLY A N 1
ATOM 464 C CA . GLY A 1 58 ? -5.082 14.023 0.889 1 94.31 58 GLY A CA 1
ATOM 465 C C . GLY A 1 58 ? -6.539 14.156 0.479 1 94.31 58 GLY A C 1
ATOM 466 O O . GLY A 1 58 ? -6.852 14.211 -0.712 1 94.31 58 GLY A O 1
ATOM 467 N N . SER A 1 59 ? -7.391 14.219 1.519 1 92.12 59 SER A N 1
ATOM 468 C CA . SER A 1 59 ? -8.828 14.289 1.303 1 92.12 59 SER A CA 1
ATOM 469 C C . SER A 1 59 ? -9.258 15.688 0.856 1 92.12 59 SER A C 1
ATOM 471 O O . SER A 1 59 ? -10.211 15.836 0.089 1 92.12 59 SER A O 1
ATOM 473 N N . SER A 1 60 ? -8.555 16.719 1.364 1 88.44 60 SER A N 1
ATOM 474 C CA . SER A 1 60 ? -8.938 18.078 1.047 1 88.44 60 SER A CA 1
ATOM 475 C C . SER A 1 60 ? -8.273 18.562 -0.237 1 88.44 60 SER A C 1
ATOM 477 O O . SER A 1 60 ? -8.695 19.562 -0.831 1 88.44 60 SER A O 1
ATOM 479 N N . GLY A 1 61 ? -7.23 17.922 -0.56 1 91.81 61 GLY A N 1
ATOM 480 C CA . GLY A 1 61 ? -6.477 18.312 -1.744 1 91.81 61 GLY A CA 1
ATOM 481 C C . GLY A 1 61 ? -5.16 17.562 -1.873 1 91.81 61 GLY A C 1
ATOM 482 O O . GLY A 1 61 ? -4.848 16.703 -1.061 1 91.81 61 GLY A O 1
ATOM 483 N N . THR A 1 62 ? -4.488 17.875 -2.988 1 95.38 62 THR A N 1
ATOM 484 C CA . THR A 1 62 ? -3.158 17.328 -3.246 1 95.38 62 THR A CA 1
ATOM 485 C C . THR A 1 62 ? -2.092 18.406 -3.07 1 95.38 62 THR A C 1
ATOM 487 O O . THR A 1 62 ? -2.232 19.516 -3.586 1 95.38 62 THR A O 1
ATOM 490 N N . ARG A 1 63 ? -1.068 18.109 -2.279 1 94.19 63 ARG A N 1
ATOM 491 C CA . ARG A 1 63 ? 0.001 19.047 -1.973 1 94.19 63 ARG A CA 1
ATOM 492 C C . ARG A 1 63 ? 1.359 18.5 -2.381 1 94.19 63 ARG A C 1
ATOM 494 O O . ARG A 1 63 ? 1.534 17.281 -2.469 1 94.19 63 ARG A O 1
ATOM 501 N N . LEU A 1 64 ? 2.236 19.391 -2.658 1 95.5 64 LEU A N 1
ATOM 502 C CA . LEU A 1 64 ? 3.58 18.969 -3.041 1 95.5 64 LEU A CA 1
ATOM 503 C C . LEU A 1 64 ? 4.637 19.797 -2.309 1 95.5 64 LEU A C 1
ATOM 505 O O . LEU A 1 64 ? 4.512 21.016 -2.199 1 95.5 64 LEU A O 1
ATOM 509 N N . ASN A 1 65 ? 5.656 19.078 -1.758 1 95 65 ASN A N 1
ATOM 510 C CA . ASN A 1 65 ? 6.816 19.688 -1.117 1 95 65 ASN A CA 1
ATOM 511 C C . ASN A 1 65 ? 8.117 19.25 -1.787 1 95 65 ASN A C 1
ATOM 513 O O . ASN A 1 65 ? 8.227 18.125 -2.258 1 95 65 ASN A O 1
ATOM 517 N N . VAL A 1 66 ? 9 20.188 -1.846 1 95 66 VAL A N 1
ATOM 518 C CA . VAL A 1 66 ? 10.359 19.906 -2.281 1 95 66 VAL A CA 1
ATOM 519 C C . VAL A 1 66 ? 11.336 20.203 -1.145 1 95 66 VAL A C 1
ATOM 521 O O . VAL A 1 66 ? 11.273 21.266 -0.518 1 95 66 VAL A O 1
ATOM 524 N N . TYR A 1 67 ? 12.219 19.25 -0.856 1 94 67 TYR A N 1
ATOM 525 C CA . TYR A 1 67 ? 13.227 19.422 0.188 1 94 67 TYR A CA 1
ATOM 526 C C . TYR A 1 67 ? 14.633 19.328 -0.391 1 94 67 TYR A C 1
ATOM 528 O O . TYR A 1 67 ? 14.938 18.422 -1.169 1 94 67 TYR A O 1
ATOM 536 N N . GLU A 1 68 ? 15.43 20.312 -0.07 1 92.44 68 GLU A N 1
ATOM 537 C CA . GLU A 1 68 ? 16.844 20.297 -0.408 1 92.44 68 GLU A CA 1
ATOM 538 C C . GLU A 1 68 ? 17.703 19.906 0.796 1 92.44 68 GLU A C 1
ATOM 540 O O . GLU A 1 68 ? 17.578 20.5 1.868 1 92.44 68 GLU A O 1
ATOM 545 N N . TRP A 1 69 ? 18.531 18.891 0.534 1 90.75 69 TRP A N 1
ATOM 546 C CA . TRP A 1 69 ? 19.312 18.312 1.625 1 90.75 69 TRP A CA 1
ATOM 547 C C . TRP A 1 69 ? 20.812 18.469 1.37 1 90.75 69 TRP A C 1
ATOM 549 O O . TRP A 1 69 ? 21.234 18.656 0.228 1 90.75 69 TRP A O 1
ATOM 559 N N . MET A 1 70 ? 21.547 18.469 2.465 1 84.06 70 MET A N 1
ATOM 560 C CA . MET A 1 70 ? 23 18.312 2.416 1 84.06 70 MET A CA 1
ATOM 561 C C . MET A 1 70 ? 23.453 17.141 3.264 1 84.06 70 MET A C 1
ATOM 563 O O . MET A 1 70 ? 22.922 16.906 4.352 1 84.06 70 MET A O 1
ATOM 567 N N . VAL A 1 71 ? 24.297 16.234 2.576 1 70.81 71 VAL A N 1
ATOM 568 C CA . VAL A 1 71 ? 24.812 15.117 3.354 1 70.81 71 VAL A CA 1
ATOM 569 C C . VAL A 1 71 ? 25.906 15.602 4.305 1 70.81 71 VAL A C 1
ATOM 571 O O . VAL A 1 71 ? 26.719 16.453 3.941 1 70.81 71 VAL A O 1
ATOM 574 N N . GLY A 1 72 ? 25.797 15.672 5.664 1 55.34 72 GLY A N 1
ATOM 575 C CA . GLY A 1 72 ? 26.688 16.203 6.688 1 55.34 72 GLY A CA 1
ATOM 576 C C . GLY A 1 72 ? 28.156 15.992 6.367 1 55.34 72 GLY A C 1
ATOM 577 O O . GLY A 1 72 ? 28.516 15.039 5.672 1 55.34 72 GLY A O 1
ATOM 578 N N . VAL A 1 73 ? 29.031 17.062 6.391 1 47.16 73 VAL A N 1
ATOM 579 C CA . VAL A 1 73 ? 30.484 17.172 6.223 1 47.16 73 VAL A CA 1
ATOM 580 C C . VAL A 1 73 ? 31.172 15.984 6.891 1 47.16 73 VAL A C 1
ATOM 582 O O . VAL A 1 73 ? 32.156 15.461 6.375 1 47.16 73 VAL A O 1
ATOM 585 N N . LYS A 1 74 ? 31.016 15.992 8.305 1 44.47 74 LYS A N 1
ATOM 586 C CA . LYS A 1 74 ? 31.906 15.094 9.031 1 44.47 74 LYS A CA 1
ATOM 587 C C . LYS A 1 74 ? 31.641 13.641 8.672 1 44.47 74 LYS A C 1
ATOM 589 O O . LYS A 1 74 ? 32.219 12.727 9.273 1 44.47 74 LYS A O 1
ATOM 594 N N . GLY A 1 75 ? 31.219 13.297 7.566 1 42.78 75 GLY A N 1
ATOM 595 C CA . GLY A 1 75 ? 31.047 11.93 7.105 1 42.78 75 GLY A CA 1
ATOM 596 C C . GLY A 1 75 ? 29.734 11.312 7.543 1 42.78 75 GLY A C 1
ATOM 597 O O . GLY A 1 75 ? 29.094 11.812 8.469 1 42.78 75 GLY A O 1
ATOM 598 N N . ILE A 1 76 ? 28.859 10.773 6.672 1 45.25 76 ILE A N 1
ATOM 599 C CA . ILE A 1 76 ? 27.75 9.906 7.074 1 45.25 76 ILE A CA 1
ATOM 600 C C . ILE A 1 76 ? 28.203 8.984 8.203 1 45.25 76 ILE A C 1
ATOM 602 O O . ILE A 1 76 ? 28.828 7.953 7.949 1 45.25 76 ILE A O 1
ATOM 606 N N . ASN A 1 77 ? 28.984 9.359 9.023 1 41.22 77 ASN A N 1
ATOM 607 C CA . ASN A 1 77 ? 29.047 8.328 10.047 1 41.22 77 ASN A CA 1
ATOM 608 C C . ASN A 1 77 ? 27.672 7.703 10.297 1 41.22 77 ASN A C 1
ATOM 610 O O . ASN A 1 77 ? 26.641 8.328 10.039 1 41.22 77 ASN A O 1
ATOM 614 N N . LYS A 1 78 ? 27.703 6.293 10.5 1 47.69 78 LYS A N 1
ATOM 615 C CA . LYS A 1 78 ? 26.75 5.18 10.5 1 47.69 78 LYS A CA 1
ATOM 616 C C . LYS A 1 78 ? 25.438 5.578 11.164 1 47.69 78 LYS A C 1
ATOM 618 O O . LYS A 1 78 ? 24.469 4.809 11.164 1 47.69 78 LYS A O 1
ATOM 623 N N . GLY A 1 79 ? 25.109 6.914 11.305 1 53.84 79 GLY A N 1
ATOM 624 C CA . GLY A 1 79 ? 23.844 7.133 11.977 1 53.84 79 GLY A CA 1
ATOM 625 C C . GLY A 1 79 ? 23.281 8.531 11.781 1 53.84 79 GLY A C 1
ATOM 626 O O . GLY A 1 79 ? 22.219 8.859 12.289 1 53.84 79 GLY A O 1
ATOM 627 N N . ASN A 1 80 ? 23.969 9.406 10.914 1 64 80 ASN A N 1
ATOM 628 C CA . ASN A 1 80 ? 23.562 10.812 10.945 1 64 80 ASN A CA 1
ATOM 629 C C . ASN A 1 80 ? 22.5 11.117 9.898 1 64 80 ASN A C 1
ATOM 631 O O . ASN A 1 80 ? 22.5 10.539 8.812 1 64 80 ASN A O 1
ATOM 635 N N . LEU A 1 81 ? 21.453 11.883 10.344 1 78.62 81 LEU A N 1
ATOM 636 C CA . LEU A 1 81 ? 20.406 12.398 9.477 1 78.62 81 LEU A CA 1
ATOM 637 C C . LEU A 1 81 ? 20.922 13.523 8.594 1 78.62 81 LEU A C 1
ATOM 639 O O . LEU A 1 81 ? 21.828 14.266 8.992 1 78.62 81 LEU A O 1
ATOM 643 N N . PRO A 1 82 ? 20.484 13.602 7.363 1 84.31 82 PRO A N 1
ATOM 644 C CA . PRO A 1 82 ? 20.891 14.719 6.5 1 84.31 82 PRO A CA 1
ATOM 645 C C . PRO A 1 82 ? 20.453 16.078 7.055 1 84.31 82 PRO A C 1
ATOM 647 O O . PRO A 1 82 ? 19.578 16.141 7.93 1 84.31 82 PRO A O 1
ATOM 650 N N . VAL A 1 83 ? 21.141 17.078 6.617 1 86.88 83 VAL A N 1
ATOM 651 C CA . VAL A 1 83 ? 20.812 18.438 7.039 1 86.88 83 VAL A CA 1
ATOM 652 C C . VAL A 1 83 ? 19.859 19.078 6.027 1 86.88 83 VAL A C 1
ATOM 654 O O . VAL A 1 83 ? 20.141 19.094 4.828 1 86.88 83 VAL A O 1
ATOM 657 N N . LEU A 1 84 ? 18.781 19.578 6.516 1 91 84 LEU A N 1
ATOM 658 C CA . LEU A 1 84 ? 17.812 20.266 5.668 1 91 84 LEU A CA 1
ATOM 659 C C . LEU A 1 84 ? 18.297 21.672 5.309 1 91 84 LEU A C 1
ATOM 661 O O . LEU A 1 84 ? 18.484 22.516 6.188 1 91 84 LEU A O 1
ATOM 665 N N . LEU A 1 85 ? 18.469 21.891 3.994 1 89.88 85 LEU A N 1
ATOM 666 C CA . LEU A 1 85 ? 18.922 23.203 3.529 1 89.88 85 LEU A CA 1
ATOM 667 C C . LEU A 1 85 ? 17.719 24.109 3.246 1 89.88 85 LEU A C 1
ATOM 669 O O . LEU A 1 85 ? 17.688 25.266 3.693 1 89.88 85 LEU A O 1
ATOM 673 N N . HIS A 1 86 ? 16.812 23.578 2.506 1 90.62 86 HIS A N 1
ATOM 674 C CA . HIS A 1 86 ? 15.617 24.344 2.139 1 90.62 86 HIS A CA 1
ATOM 675 C C . HIS A 1 86 ? 14.383 23.453 2.098 1 90.62 86 HIS A C 1
ATOM 677 O O . HIS A 1 86 ? 14.477 22.266 1.785 1 90.62 86 HIS A O 1
ATOM 683 N N . SER A 1 87 ? 13.297 24 2.508 1 91.69 87 SER A N 1
ATOM 684 C CA . SER A 1 87 ? 11.977 23.406 2.383 1 91.69 87 SER A CA 1
ATOM 685 C C . SER A 1 87 ? 11.047 24.266 1.543 1 91.69 87 SER A C 1
ATOM 687 O O . SER A 1 87 ? 10.859 25.453 1.842 1 91.69 87 SER A O 1
ATOM 689 N N . TYR A 1 88 ? 10.562 23.641 0.459 1 88.88 88 TYR A N 1
ATOM 690 C CA . TYR A 1 88 ? 9.656 24.375 -0.419 1 88.88 88 TYR A CA 1
ATOM 691 C C . TYR A 1 88 ? 8.25 23.781 -0.351 1 88.88 88 TYR A C 1
ATOM 693 O O . TYR A 1 88 ? 8.086 22.562 -0.216 1 88.88 88 TYR A O 1
ATOM 701 N N . PRO A 1 89 ? 7.25 24.609 -0.435 1 86.94 89 PRO A N 1
ATOM 702 C CA . PRO A 1 89 ? 7.285 26.047 -0.713 1 86.94 89 PRO A CA 1
ATOM 703 C C . PRO A 1 89 ? 7.754 26.875 0.486 1 86.94 89 PRO A C 1
ATOM 705 O O . PRO A 1 89 ? 7.621 26.438 1.631 1 86.94 89 PRO A O 1
ATOM 708 N N . ASP A 1 90 ? 8.422 27.922 0.187 1 79.12 90 ASP A N 1
ATOM 709 C CA . ASP A 1 90 ? 8.797 28.938 1.171 1 79.12 90 ASP A CA 1
ATOM 710 C C . ASP A 1 90 ? 8.352 30.328 0.726 1 79.12 90 ASP A C 1
ATOM 712 O O . ASP A 1 90 ? 7.469 30.469 -0.123 1 79.12 90 ASP A O 1
ATOM 716 N N . ASN A 1 91 ? 8.797 31.328 1.465 1 69.19 91 ASN A N 1
ATOM 717 C CA . ASN A 1 91 ? 8.367 32.688 1.17 1 69.19 91 ASN A CA 1
ATOM 718 C C . ASN A 1 91 ? 8.773 33.125 -0.24 1 69.19 91 ASN A C 1
ATOM 720 O O . ASN A 1 91 ? 8.18 34.031 -0.815 1 69.19 91 ASN A O 1
ATOM 724 N N . THR A 1 92 ? 9.656 32.406 -0.864 1 65 92 THR A N 1
ATOM 725 C CA . THR A 1 92 ? 10.133 32.781 -2.191 1 65 92 THR A CA 1
ATOM 726 C C . THR A 1 92 ? 9.203 32.25 -3.271 1 65 92 THR A C 1
ATOM 728 O O . THR A 1 92 ? 9.234 32.719 -4.414 1 65 92 THR A O 1
ATOM 731 N N . THR A 1 93 ? 8.344 31.359 -2.924 1 65.81 93 THR A N 1
ATOM 732 C CA . THR A 1 93 ? 7.496 30.719 -3.924 1 65.81 93 THR A CA 1
ATOM 733 C C . THR A 1 93 ? 6.059 31.219 -3.812 1 65.81 93 THR A C 1
ATOM 735 O O . THR A 1 93 ? 5.152 30.672 -4.438 1 65.81 93 THR A O 1
ATOM 738 N N . ARG A 1 94 ? 5.82 32.25 -3.168 1 64.75 94 ARG A N 1
ATOM 739 C CA . ARG A 1 94 ? 4.484 32.75 -2.865 1 64.75 94 ARG A CA 1
ATOM 740 C C . ARG A 1 94 ? 3.811 33.312 -4.117 1 64.75 94 ARG A C 1
ATOM 742 O O . ARG A 1 94 ? 2.584 33.406 -4.172 1 64.75 94 ARG A O 1
ATOM 749 N N . MET A 1 95 ? 4.574 33.469 -5.102 1 60.69 95 MET A N 1
ATOM 750 C CA . MET A 1 95 ? 4.008 34.094 -6.293 1 60.69 95 MET A CA 1
ATOM 751 C C . MET A 1 95 ? 3.32 33.062 -7.18 1 60.69 95 MET A C 1
ATOM 753 O O . MET A 1 95 ? 2.602 33.438 -8.117 1 60.69 95 MET A O 1
ATOM 757 N N . SER A 1 96 ? 3.35 31.859 -6.785 1 67.38 96 SER A N 1
ATOM 758 C CA . SER A 1 96 ? 2.754 30.812 -7.613 1 67.38 96 SER A CA 1
ATOM 759 C C . SER A 1 96 ? 1.238 30.781 -7.445 1 67.38 96 SER A C 1
ATOM 761 O O . SER A 1 96 ? 0.724 31.016 -6.348 1 67.38 96 SER A O 1
ATOM 763 N N . SER A 1 97 ? 0.477 30.609 -8.602 1 65.25 97 SER A N 1
ATOM 764 C CA . SER A 1 97 ? -0.976 30.469 -8.578 1 65.25 97 SER A CA 1
ATOM 765 C C . SER A 1 97 ? -1.403 29.25 -7.758 1 65.25 97 SER A C 1
ATOM 767 O O . SER A 1 97 ? -2.562 29.156 -7.355 1 65.25 97 SER A O 1
ATOM 769 N N . LEU A 1 98 ? -0.405 28.391 -7.504 1 70 98 LEU A N 1
ATOM 770 C CA . LEU A 1 98 ? -0.712 27.172 -6.762 1 70 98 LEU A CA 1
ATOM 771 C C . LEU A 1 98 ? -0.643 27.422 -5.258 1 70 98 LEU A C 1
ATOM 773 O O . LEU A 1 98 ? -1.055 26.562 -4.465 1 70 98 LEU A O 1
ATOM 777 N N . TRP A 1 99 ? -0.131 28.609 -5.113 1 66.56 99 TRP A N 1
ATOM 778 C CA . TRP A 1 99 ? -0.114 29 -3.711 1 66.56 99 TRP A CA 1
ATOM 779 C C . TRP A 1 99 ? -1.52 29.344 -3.219 1 66.56 99 TRP A C 1
ATOM 781 O O . TRP A 1 99 ? -2.199 30.188 -3.795 1 66.56 99 TRP A O 1
ATOM 791 N N . LYS A 1 100 ? -2.109 28.469 -2.551 1 59.03 100 LYS A N 1
ATOM 792 C CA . LYS A 1 100 ? -3.473 28.719 -2.098 1 59.03 100 LYS A CA 1
ATOM 793 C C . LYS A 1 100 ? -3.482 29.312 -0.688 1 59.03 100 LYS A C 1
ATOM 795 O O . LYS A 1 100 ? -2.74 28.859 0.185 1 59.03 100 LYS A O 1
ATOM 800 N N . SER A 1 101 ? -4.23 30.375 -0.616 1 50.56 101 SER A N 1
ATOM 801 C CA . SER A 1 101 ? -4.395 31.094 0.642 1 50.56 101 SER A CA 1
ATOM 802 C C . SER A 1 101 ? -4.879 30.172 1.752 1 50.56 101 SER A C 1
ATOM 804 O O . SER A 1 101 ? -4.602 30.406 2.93 1 50.56 101 SER A O 1
ATOM 806 N N . SER A 1 102 ? -5.621 29.156 1.286 1 49.22 102 SER A N 1
ATOM 807 C CA . SER A 1 102 ? -6.246 28.312 2.307 1 49.22 102 SER A CA 1
ATOM 808 C C . SER A 1 102 ? -5.203 27.5 3.064 1 49.22 102 SER A C 1
ATOM 810 O O . SER A 1 102 ? -5.469 27.016 4.168 1 49.22 102 SER A O 1
ATOM 812 N N . CYS A 1 103 ? -4.07 27.344 2.346 1 56.56 103 CYS A N 1
ATOM 813 C CA . CYS A 1 103 ? -3.053 26.625 3.111 1 56.56 103 CYS A CA 1
ATOM 814 C C . CYS A 1 103 ? -2.215 27.594 3.941 1 56.56 103 CYS A C 1
ATOM 816 O O . CYS A 1 103 ? -1.3 28.234 3.418 1 56.56 103 CYS A O 1
ATOM 818 N N . GLN A 1 104 ? -2.859 28.188 4.973 1 53.28 104 GLN A N 1
ATOM 819 C CA . GLN A 1 104 ? -2.123 29.062 5.867 1 53.28 104 GLN A CA 1
ATOM 820 C C . GLN A 1 104 ? -0.757 28.484 6.219 1 53.28 104 GLN A C 1
ATOM 822 O O . GLN A 1 104 ? 0.087 29.156 6.801 1 53.28 104 GLN A O 1
ATOM 827 N N . TYR A 1 105 ? -0.692 27.219 5.77 1 58.03 105 TYR A N 1
ATOM 828 C CA . TYR A 1 105 ? 0.618 26.594 5.895 1 58.03 105 TYR A CA 1
ATOM 829 C C . TYR A 1 105 ? 1.275 26.422 4.531 1 58.03 105 TYR A C 1
ATOM 831 O O . TYR A 1 105 ? 0.589 26.359 3.508 1 58.03 105 TYR A O 1
ATOM 839 N N . HIS A 1 106 ? 2.375 26.969 4.266 1 62.16 106 HIS A N 1
ATOM 840 C CA . HIS A 1 106 ? 3.236 26.953 3.088 1 62.16 106 HIS A CA 1
ATOM 841 C C . HIS A 1 106 ? 3.043 25.688 2.271 1 62.16 106 HIS A C 1
ATOM 843 O O . HIS A 1 106 ? 3.77 24.703 2.457 1 62.16 106 HIS A O 1
ATOM 849 N N . CYS A 1 107 ? 1.733 25.828 1.508 1 73.94 107 CYS A N 1
ATOM 850 C CA . CYS A 1 107 ? 1.576 24.609 0.727 1 73.94 107 CYS A CA 1
ATOM 851 C C . CYS A 1 107 ? 1.279 24.922 -0.733 1 73.94 107 CYS A C 1
ATOM 853 O O . CYS A 1 107 ? 0.707 25.984 -1.04 1 73.94 107 CYS A O 1
ATOM 855 N N . MET A 1 108 ? 1.777 24.297 -1.691 1 82.31 108 MET A N 1
ATOM 856 C CA . MET A 1 108 ? 1.361 24.203 -3.088 1 82.31 108 MET A CA 1
ATOM 857 C C . MET A 1 108 ? 0.324 23.109 -3.279 1 82.31 108 MET A C 1
ATOM 859 O O . MET A 1 108 ? 0.624 21.922 -3.094 1 82.31 108 MET A O 1
ATOM 863 N N . GLN A 1 109 ? -0.952 23.578 -3.607 1 90.12 109 GLN A N 1
ATOM 864 C CA . GLN A 1 109 ? -2.014 22.578 -3.545 1 90.12 109 GLN A CA 1
ATOM 865 C C . GLN A 1 109 ? -2.975 22.719 -4.723 1 90.12 109 GLN A C 1
ATOM 867 O O . GLN A 1 109 ? -3.17 23.828 -5.242 1 90.12 109 GLN A O 1
ATOM 872 N N . THR A 1 110 ? -3.527 21.594 -5.152 1 91.69 110 THR A N 1
ATOM 873 C CA . THR A 1 110 ? -4.684 21.531 -6.035 1 91.69 110 THR A CA 1
ATOM 874 C C . THR A 1 110 ? -5.867 20.875 -5.336 1 91.69 110 THR A C 1
ATOM 876 O O . THR A 1 110 ? -5.684 20.109 -4.383 1 91.69 110 THR A O 1
ATOM 879 N N . GLU A 1 111 ? -7.078 21.328 -5.617 1 88.81 111 GLU A N 1
ATOM 880 C CA . GLU A 1 111 ? -8.328 20.781 -5.105 1 88.81 111 GLU A CA 1
ATOM 881 C C . GLU A 1 111 ? -9.258 20.375 -6.242 1 88.81 111 GLU A C 1
ATOM 883 O O . GLU A 1 111 ? -9.227 20.969 -7.32 1 88.81 111 GLU A O 1
ATOM 888 N N . PRO A 1 112 ? -10.148 19.344 -6.07 1 90.06 112 PRO A N 1
ATOM 889 C CA . PRO A 1 112 ? -10.289 18.5 -4.887 1 90.06 112 PRO A CA 1
ATOM 890 C C . PRO A 1 112 ? -9.234 17.406 -4.828 1 90.06 112 PRO A C 1
ATOM 892 O O . PRO A 1 112 ? -8.32 17.359 -5.66 1 90.06 112 PRO A O 1
ATOM 895 N N . GLY A 1 113 ? -9.273 16.609 -3.822 1 93.88 113 GLY A N 1
ATOM 896 C CA . GLY A 1 113 ? -8.344 15.492 -3.703 1 93.88 113 GLY A CA 1
ATOM 897 C C . GLY A 1 113 ? -8.484 14.477 -4.824 1 93.88 113 GLY A C 1
ATOM 898 O O . GLY A 1 113 ? -9.555 14.344 -5.414 1 93.88 113 GLY A O 1
ATOM 899 N N . LEU A 1 114 ? -7.406 13.734 -5.047 1 97.56 114 LEU A N 1
ATOM 900 C CA . LEU A 1 114 ? -7.324 12.852 -6.203 1 97.56 114 LEU A CA 1
ATOM 901 C C . LEU A 1 114 ? -8.32 11.695 -6.078 1 97.56 114 LEU A C 1
ATOM 903 O O . LEU A 1 114 ? -8.641 11.039 -7.07 1 97.56 114 LEU A O 1
ATOM 907 N N . HIS A 1 115 ? -8.742 11.359 -4.824 1 94.75 115 HIS A N 1
ATOM 908 C CA . HIS A 1 115 ? -9.703 10.289 -4.609 1 94.75 115 HIS A CA 1
ATOM 909 C C . HIS A 1 115 ? -11.023 10.578 -5.32 1 94.75 115 HIS A C 1
ATOM 911 O O . HIS A 1 115 ? -11.844 9.68 -5.508 1 94.75 115 HIS A O 1
ATOM 917 N N . ASN A 1 116 ? -11.227 11.852 -5.766 1 93.12 116 ASN A N 1
ATOM 918 C CA . ASN A 1 116 ? -12.445 12.25 -6.461 1 93.12 116 ASN A CA 1
ATOM 919 C C . ASN A 1 116 ? -12.391 11.883 -7.941 1 93.12 116 ASN A C 1
ATOM 921 O O . ASN A 1 116 ? -13.383 12.031 -8.656 1 93.12 116 ASN A O 1
ATOM 925 N N . PHE A 1 117 ? -11.273 11.336 -8.398 1 96 117 PHE A N 1
ATOM 926 C CA . PHE A 1 117 ? -11.094 11.117 -9.828 1 96 117 PHE A CA 1
ATOM 927 C C . PHE A 1 117 ? -10.922 9.633 -10.133 1 96 117 PHE A C 1
ATOM 929 O O . PHE A 1 117 ? -10.133 9.258 -11 1 96 117 PHE A O 1
ATOM 936 N N . VAL A 1 118 ? -11.625 8.781 -9.414 1 93 118 VAL A N 1
ATOM 937 C CA . VAL A 1 118 ? -11.625 7.352 -9.711 1 93 118 VAL A CA 1
ATOM 938 C C . VAL A 1 118 ? -12.125 7.125 -11.141 1 93 118 VAL A C 1
ATOM 940 O O . VAL A 1 118 ? -13.156 7.664 -11.539 1 93 118 VAL A O 1
ATOM 943 N N . ASN A 1 119 ? -11.391 6.387 -11.977 1 89.69 119 ASN A N 1
ATOM 944 C CA . ASN A 1 119 ? -11.703 6.09 -13.375 1 89.69 119 ASN A CA 1
ATOM 945 C C . ASN A 1 119 ? -11.68 7.352 -14.234 1 89.69 119 ASN A C 1
ATOM 947 O O . ASN A 1 119 ? -12.398 7.445 -15.227 1 89.69 119 ASN A O 1
ATOM 951 N N . ASP A 1 120 ? -11.023 8.367 -13.758 1 93.5 120 ASP A N 1
ATOM 952 C CA . ASP A 1 120 ? -10.859 9.625 -14.477 1 93.5 120 ASP A CA 1
ATOM 953 C C . ASP A 1 120 ? -9.383 10.008 -14.578 1 93.5 120 ASP A C 1
ATOM 955 O O . ASP A 1 120 ? -8.922 10.93 -13.898 1 93.5 120 ASP A O 1
ATOM 959 N N . SER A 1 121 ? -8.727 9.336 -15.555 1 93.31 121 SER A N 1
ATOM 960 C CA . SER A 1 121 ? -7.293 9.531 -15.719 1 93.31 121 SER A CA 1
ATOM 961 C C . SER A 1 121 ? -6.973 10.977 -16.094 1 93.31 121 SER A C 1
ATOM 963 O O . SER A 1 121 ? -5.949 11.516 -15.664 1 93.31 121 SER A O 1
ATOM 965 N N . LEU A 1 122 ? -7.816 11.594 -16.844 1 94.69 122 LEU A N 1
ATOM 966 C CA . LEU A 1 122 ? -7.605 12.984 -17.234 1 94.69 122 LEU A CA 1
ATOM 967 C C . LEU A 1 122 ? -7.711 13.906 -16.016 1 94.69 122 LEU A C 1
ATOM 969 O O . LEU A 1 122 ? -6.938 14.859 -15.883 1 94.69 122 LEU A O 1
ATOM 973 N N . GLY A 1 123 ? -8.695 13.617 -15.188 1 96.5 123 GLY A N 1
ATOM 974 C CA . GLY A 1 123 ? -8.828 14.391 -13.961 1 96.5 123 GLY A CA 1
ATOM 975 C C . GLY A 1 123 ? -7.609 14.297 -13.062 1 96.5 123 GLY A C 1
ATOM 976 O O . GLY A 1 123 ? -7.168 15.305 -12.5 1 96.5 123 GLY A O 1
ATOM 977 N N . VAL A 1 124 ? -7.086 13.086 -12.938 1 97.31 124 VAL A N 1
ATOM 978 C CA . VAL A 1 124 ? -5.887 12.883 -12.133 1 97.31 124 VAL A CA 1
ATOM 979 C C . VAL A 1 124 ? -4.734 13.703 -12.711 1 97.31 124 VAL A C 1
ATOM 981 O O . VAL A 1 124 ? -4.023 14.391 -11.969 1 97.31 124 VAL A O 1
ATOM 984 N N . ARG A 1 125 ? -4.559 13.664 -13.984 1 97 125 ARG A N 1
ATOM 985 C CA . ARG A 1 125 ? -3.475 14.391 -14.641 1 97 125 ARG A CA 1
ATOM 986 C C . ARG A 1 125 ? -3.629 15.898 -14.438 1 97 125 ARG A C 1
ATOM 988 O O . ARG A 1 125 ? -2.666 16.578 -14.094 1 97 125 ARG A O 1
ATOM 995 N N . GLN A 1 126 ? -4.824 16.391 -14.594 1 96.81 126 GLN A N 1
ATOM 996 C CA . GLN A 1 126 ? -5.082 17.828 -14.484 1 96.81 126 GLN A CA 1
ATOM 997 C C . GLN A 1 126 ? -4.82 18.328 -13.062 1 96.81 126 GLN A C 1
ATOM 999 O O . GLN A 1 126 ? -4.375 19.469 -12.875 1 96.81 126 GLN A O 1
ATOM 1004 N N . ALA A 1 127 ? -5.047 17.516 -12.133 1 96.19 127 ALA A N 1
ATOM 1005 C CA . ALA A 1 127 ? -4.875 17.906 -10.742 1 96.19 127 ALA A CA 1
ATOM 1006 C C . ALA A 1 127 ? -3.42 17.766 -10.305 1 96.19 127 ALA A C 1
ATOM 1008 O O . ALA A 1 127 ? -2.918 18.578 -9.516 1 96.19 127 ALA A O 1
ATOM 1009 N N . LEU A 1 128 ? -2.705 16.797 -10.82 1 97.81 128 LEU A N 1
ATOM 1010 C CA . LEU A 1 128 ? -1.382 16.438 -10.32 1 97.81 128 LEU A CA 1
ATOM 1011 C C . LEU A 1 128 ? -0.292 17.156 -11.117 1 97.81 128 LEU A C 1
ATOM 1013 O O . LEU A 1 128 ? 0.704 17.609 -10.547 1 97.81 128 LEU A O 1
ATOM 1017 N N . GLU A 1 129 ? -0.433 17.328 -12.352 1 97.12 129 GLU A N 1
ATOM 1018 C CA . GLU A 1 129 ? 0.628 17.766 -13.258 1 97.12 129 GLU A CA 1
ATOM 1019 C C . GLU A 1 129 ? 1.109 19.172 -12.906 1 97.12 129 GLU A C 1
ATOM 1021 O O . GLU A 1 129 ? 2.311 19.453 -12.93 1 97.12 129 GLU A O 1
ATOM 1026 N N . PRO A 1 130 ? 0.159 20.156 -12.617 1 95.94 130 PRO A N 1
ATOM 1027 C CA . PRO A 1 130 ? 0.648 21.484 -12.273 1 95.94 130 PRO A CA 1
ATOM 1028 C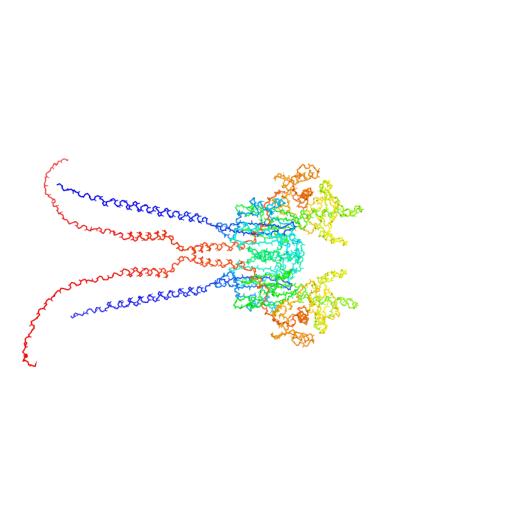 C . PRO A 1 130 ? 1.605 21.469 -11.086 1 95.94 130 PRO A C 1
ATOM 1030 O O . PRO A 1 130 ? 2.539 22.281 -11.031 1 95.94 130 PRO A O 1
ATOM 1033 N N . LEU A 1 131 ? 1.378 20.594 -10.141 1 96.62 131 LEU A N 1
ATOM 1034 C CA . LEU A 1 131 ? 2.248 20.484 -8.977 1 96.62 131 LEU A CA 1
ATOM 1035 C C . LEU A 1 131 ? 3.615 19.938 -9.367 1 96.62 131 LEU A C 1
ATOM 1037 O O . LEU A 1 131 ? 4.645 20.422 -8.906 1 96.62 131 LEU A O 1
ATOM 1041 N N . ILE A 1 132 ? 3.639 18.938 -10.242 1 97.5 132 ILE A N 1
ATOM 1042 C CA . ILE A 1 132 ? 4.891 18.312 -10.672 1 97.5 132 ILE A CA 1
ATOM 1043 C C . ILE A 1 132 ? 5.699 19.328 -11.492 1 97.5 132 ILE A C 1
ATOM 1045 O O . ILE A 1 132 ? 6.918 19.422 -11.336 1 97.5 132 ILE A O 1
ATOM 1049 N N . VAL A 1 133 ? 5.051 20.031 -12.328 1 95.94 133 VAL A N 1
ATOM 1050 C CA . VAL A 1 133 ? 5.711 21.047 -13.141 1 95.94 133 VAL A CA 1
ATOM 1051 C C . VAL A 1 133 ? 6.32 22.109 -12.234 1 95.94 133 VAL A C 1
ATOM 1053 O O . VAL A 1 133 ? 7.434 22.578 -12.484 1 95.94 133 VAL A O 1
ATOM 1056 N N . TRP A 1 134 ? 5.602 22.516 -11.195 1 94.06 134 TRP A N 1
ATOM 1057 C CA . TRP A 1 134 ? 6.145 23.469 -10.242 1 94.06 134 TRP A CA 1
ATOM 1058 C C . TRP A 1 134 ? 7.41 22.922 -9.586 1 94.06 134 TRP A C 1
ATOM 1060 O O . TRP A 1 134 ? 8.391 23.656 -9.414 1 94.06 134 TRP A O 1
ATOM 1070 N N . ALA A 1 135 ? 7.348 21.672 -9.156 1 96.25 135 ALA A N 1
ATOM 1071 C CA . ALA A 1 135 ? 8.523 21.047 -8.562 1 96.25 135 ALA A CA 1
ATOM 1072 C C . ALA A 1 135 ? 9.711 21.062 -9.531 1 96.25 135 ALA A C 1
ATOM 1074 O O . ALA A 1 135 ? 10.852 21.234 -9.109 1 96.25 135 ALA A O 1
ATOM 1075 N N . GLU A 1 136 ? 9.438 20.859 -10.805 1 95.81 136 GLU A N 1
ATOM 1076 C CA . GLU A 1 136 ? 10.484 20.859 -11.828 1 95.81 136 GLU A CA 1
ATOM 1077 C C . GLU A 1 136 ? 11.094 22.25 -11.984 1 95.81 136 GLU A C 1
ATOM 1079 O O . GLU A 1 136 ? 12.227 22.375 -12.461 1 95.81 136 GLU A O 1
ATOM 1084 N N . GLN A 1 137 ? 10.383 23.266 -11.578 1 92.19 137 GLN A N 1
ATOM 1085 C CA . GLN A 1 137 ? 10.922 24.625 -11.602 1 92.19 137 GLN A CA 1
ATOM 1086 C C . GLN A 1 137 ? 11.82 24.875 -10.391 1 92.19 137 GLN A C 1
ATOM 1088 O O . GLN A 1 137 ? 12.758 25.672 -10.469 1 92.19 137 GLN A O 1
ATOM 1093 N N . VAL A 1 138 ? 11.539 24.172 -9.336 1 92.38 138 VAL A N 1
ATOM 1094 C CA . VAL A 1 138 ? 12.281 24.359 -8.094 1 92.38 138 VAL A CA 1
ATOM 1095 C C . VAL A 1 138 ? 13.578 23.562 -8.141 1 92.38 138 VAL A C 1
ATOM 1097 O O . VAL A 1 138 ? 14.633 24.031 -7.723 1 92.38 138 VAL A O 1
ATOM 1100 N N . VAL A 1 139 ? 13.547 22.359 -8.672 1 94.75 139 VAL A N 1
ATOM 1101 C CA . VAL A 1 139 ? 14.695 21.453 -8.727 1 94.75 139 VAL A CA 1
ATOM 1102 C C . VAL A 1 139 ? 15.5 21.734 -9.992 1 94.75 139 VAL A C 1
ATOM 1104 O O . VAL A 1 139 ? 14.953 21.703 -11.102 1 94.75 139 VAL A O 1
ATOM 1107 N N . PRO A 1 140 ? 16.75 21.938 -9.859 1 93.19 140 PRO A N 1
ATOM 1108 C CA . PRO A 1 140 ? 17.562 22.141 -11.055 1 93.19 140 PRO A CA 1
ATOM 1109 C C . PRO A 1 140 ? 17.422 21.016 -12.062 1 93.19 140 PRO A C 1
ATOM 1111 O O . PRO A 1 140 ? 17.359 19.844 -11.68 1 93.19 140 PRO A O 1
ATOM 1114 N N . GLN A 1 141 ? 17.391 21.375 -13.32 1 93.75 141 GLN A N 1
ATOM 1115 C CA . GLN A 1 141 ? 17.141 20.438 -14.414 1 93.75 141 GLN A CA 1
ATOM 1116 C C . GLN A 1 141 ? 18.125 19.266 -14.359 1 93.75 141 GLN A C 1
ATOM 1118 O O . GLN A 1 141 ? 17.719 18.109 -14.539 1 93.75 141 GLN A O 1
ATOM 1123 N N . GLU A 1 142 ? 19.328 19.516 -14.062 1 90.56 142 GLU A N 1
ATOM 1124 C CA . GLU A 1 142 ? 20.375 18.5 -14.094 1 90.56 142 GLU A CA 1
ATOM 1125 C C . GLU A 1 142 ? 20.219 17.516 -12.938 1 90.56 142 GLU A C 1
ATOM 1127 O O . GLU A 1 142 ? 20.812 16.422 -12.961 1 90.56 142 GLU A O 1
ATOM 1132 N N . MET A 1 143 ? 19.453 17.906 -11.969 1 91.06 143 MET A N 1
ATOM 1133 C CA . MET A 1 143 ? 19.328 17.078 -10.773 1 91.06 143 MET A CA 1
ATOM 1134 C C . MET A 1 143 ? 18.016 16.312 -10.773 1 91.06 143 MET A C 1
ATOM 1136 O O . MET A 1 143 ? 17.812 15.422 -9.945 1 91.06 143 MET A O 1
ATOM 1140 N N . ARG A 1 144 ? 17.094 16.578 -11.656 1 94.25 144 ARG A N 1
ATOM 1141 C CA . ARG A 1 144 ? 15.75 16.016 -11.648 1 94.25 144 ARG A CA 1
ATOM 1142 C C . ARG A 1 144 ? 15.773 14.508 -11.797 1 94.25 144 ARG A C 1
ATOM 1144 O O . ARG A 1 144 ? 15.039 13.797 -11.109 1 94.25 144 ARG A O 1
ATOM 1151 N N . GLY A 1 145 ? 16.625 14.016 -12.633 1 88.62 145 GLY A N 1
ATOM 1152 C CA . GLY A 1 145 ? 16.719 12.578 -12.867 1 88.62 145 GLY A CA 1
ATOM 1153 C C . GLY A 1 145 ? 17.172 11.805 -11.648 1 88.62 145 GLY A C 1
ATOM 1154 O O . GLY A 1 145 ? 16.875 10.609 -11.523 1 88.62 145 GLY A O 1
ATOM 1155 N N . ASP A 1 146 ? 17.781 12.523 -10.68 1 85.38 146 ASP A N 1
ATOM 1156 C CA . ASP A 1 146 ? 18.297 11.891 -9.469 1 85.38 146 ASP A CA 1
ATOM 1157 C C . ASP A 1 146 ? 17.438 12.242 -8.258 1 85.38 146 ASP A C 1
ATOM 1159 O O . ASP A 1 146 ? 17.781 11.883 -7.129 1 85.38 146 ASP A O 1
ATOM 1163 N N . THR A 1 147 ? 16.469 12.953 -8.469 1 91.88 147 THR A N 1
ATOM 1164 C CA . THR A 1 147 ? 15.594 13.383 -7.383 1 91.88 147 THR A CA 1
ATOM 1165 C C . THR A 1 147 ? 14.406 12.43 -7.23 1 91.88 147 THR A C 1
ATOM 1167 O O . THR A 1 147 ? 13.547 12.352 -8.109 1 91.88 147 THR A O 1
ATOM 1170 N N . PRO A 1 148 ? 14.414 11.688 -6.105 1 92.56 148 PRO A N 1
ATOM 1171 C CA . PRO A 1 148 ? 13.273 10.797 -5.902 1 92.56 148 PRO A CA 1
ATOM 1172 C C . PRO A 1 148 ? 11.969 11.562 -5.645 1 92.56 148 PRO A C 1
ATOM 1174 O O . PRO A 1 148 ? 11.977 12.586 -4.953 1 92.56 148 PRO A O 1
ATOM 1177 N N . ALA A 1 149 ? 10.938 11.062 -6.234 1 95.38 149 ALA A N 1
ATOM 1178 C CA . ALA A 1 149 ? 9.602 11.609 -6.012 1 95.38 149 ALA A CA 1
ATOM 1179 C C . ALA A 1 149 ? 8.688 10.57 -5.359 1 95.38 149 ALA A C 1
ATOM 1181 O O . ALA A 1 149 ? 8.43 9.516 -5.938 1 95.38 149 ALA A O 1
ATOM 1182 N N . PHE A 1 150 ? 8.242 10.867 -4.148 1 96.12 150 PHE A N 1
ATOM 1183 C CA . PHE A 1 150 ? 7.301 10.023 -3.414 1 96.12 150 PHE A CA 1
ATOM 1184 C C . PHE A 1 150 ? 5.883 10.57 -3.533 1 96.12 150 PHE A C 1
ATOM 1186 O O . PHE A 1 150 ? 5.629 11.734 -3.219 1 96.12 150 PHE A O 1
ATOM 1193 N N . VAL A 1 151 ? 4.977 9.773 -4.066 1 97.94 151 VAL A N 1
ATOM 1194 C CA . VAL A 1 151 ? 3.568 10.148 -4.113 1 97.94 151 VAL A CA 1
ATOM 1195 C C . VAL A 1 151 ? 2.77 9.289 -3.139 1 97.94 151 VAL A C 1
ATOM 1197 O O . VAL A 1 151 ? 2.516 8.109 -3.408 1 97.94 151 VAL A O 1
ATOM 1200 N N . LEU A 1 152 ? 2.342 9.883 -2.066 1 97.94 152 LEU A N 1
ATOM 1201 C CA . LEU A 1 152 ? 1.8 9.141 -0.938 1 97.94 152 LEU A CA 1
ATOM 1202 C C . LEU A 1 152 ? 0.358 9.547 -0.657 1 97.94 152 LEU A C 1
ATOM 1204 O O . LEU A 1 152 ? 0.075 10.727 -0.43 1 97.94 152 LEU A O 1
ATOM 1208 N N . GLY A 1 153 ? -0.523 8.555 -0.729 1 97.56 153 GLY A N 1
ATOM 1209 C CA . GLY A 1 153 ? -1.927 8.797 -0.431 1 97.56 153 GLY A CA 1
ATOM 1210 C C . GLY A 1 153 ? -2.25 8.695 1.048 1 97.56 153 GLY A C 1
ATOM 1211 O O . GLY A 1 153 ? -1.754 7.801 1.737 1 97.56 153 GLY A O 1
ATOM 1212 N N . THR A 1 154 ? -3.092 9.578 1.514 1 96.81 154 THR A N 1
ATOM 1213 C CA . THR A 1 154 ? -3.512 9.562 2.91 1 96.81 154 THR A CA 1
ATOM 1214 C C . THR A 1 154 ? -5.023 9.367 3.018 1 96.81 154 THR A C 1
ATOM 1216 O O . THR A 1 154 ? -5.586 8.492 2.363 1 96.81 154 THR A O 1
ATOM 1219 N N . ALA A 1 155 ? -5.738 10.148 3.795 1 94 155 ALA A N 1
ATOM 1220 C CA . ALA A 1 155 ? -7.129 9.875 4.145 1 94 155 ALA A CA 1
ATOM 1221 C C . ALA A 1 155 ? -8.016 9.867 2.906 1 94 155 ALA A C 1
ATOM 1223 O O . ALA A 1 155 ? -8.984 9.109 2.834 1 94 155 ALA A O 1
ATOM 1224 N N . GLY A 1 156 ? -7.746 10.695 1.95 1 93.69 156 GLY A N 1
ATOM 1225 C CA . GLY A 1 156 ? -8.539 10.688 0.73 1 93.69 156 GLY A CA 1
ATOM 1226 C C . GLY A 1 156 ? -8.508 9.359 0.007 1 93.69 156 GLY A C 1
ATOM 1227 O O . GLY A 1 156 ? -9.555 8.742 -0.208 1 93.69 156 GLY A O 1
ATOM 1228 N N . LEU A 1 157 ? -7.34 8.93 -0.286 1 95.88 157 LEU A N 1
ATOM 1229 C CA . LEU A 1 157 ? -7.172 7.668 -0.996 1 95.88 157 LEU A CA 1
ATOM 1230 C C . LEU A 1 157 ? -7.395 6.484 -0.059 1 95.88 157 LEU A C 1
ATOM 1232 O O . LEU A 1 157 ? -7.898 5.441 -0.478 1 95.88 157 LEU A O 1
ATOM 1236 N N . ARG A 1 158 ? -7.055 6.625 1.145 1 93.12 158 ARG A N 1
ATOM 1237 C CA . ARG A 1 158 ? -7.191 5.559 2.129 1 93.12 158 ARG A CA 1
ATOM 1238 C C . ARG A 1 158 ? -8.656 5.199 2.344 1 93.12 158 ARG A C 1
ATOM 1240 O O . ARG A 1 158 ? -8.984 4.051 2.66 1 93.12 158 ARG A O 1
ATOM 1247 N N . GLY A 1 159 ? -9.539 6.129 2.158 1 88.94 159 GLY A N 1
ATOM 1248 C CA . GLY A 1 159 ? -10.961 5.918 2.363 1 88.94 159 GLY A CA 1
ATOM 1249 C C . GLY A 1 159 ? -11.625 5.184 1.213 1 88.94 159 GLY A C 1
ATOM 1250 O O . GLY A 1 159 ? -12.742 4.68 1.354 1 88.94 159 GLY A O 1
ATOM 1251 N N . LEU A 1 160 ? -10.938 4.953 0.11 1 90.38 160 LEU A N 1
ATOM 1252 C CA . LEU A 1 160 ? -11.469 4.246 -1.052 1 90.38 160 LEU A CA 1
ATOM 1253 C C . LEU A 1 160 ? -11.32 2.738 -0.886 1 90.38 160 LEU A C 1
ATOM 1255 O O . LEU A 1 160 ? -10.398 2.271 -0.211 1 90.38 160 LEU A O 1
ATOM 1259 N N . PRO A 1 161 ? -12.32 2.049 -1.574 1 87.31 161 PRO A N 1
ATOM 1260 C CA . PRO A 1 161 ? -12 0.628 -1.742 1 87.31 161 PRO A CA 1
ATOM 1261 C C . PRO A 1 161 ? -10.641 0.403 -2.4 1 87.31 161 PRO A C 1
ATOM 1263 O O . PRO A 1 161 ? -10.203 1.22 -3.217 1 87.31 161 PRO A O 1
ATOM 1266 N N . ARG A 1 162 ? -10.008 -0.69 -2.072 1 88.81 162 ARG A N 1
ATOM 1267 C CA . ARG A 1 162 ? -8.641 -0.955 -2.512 1 88.81 162 ARG A CA 1
ATOM 1268 C C . ARG A 1 162 ? -8.531 -0.893 -4.031 1 88.81 162 ARG A C 1
ATOM 1270 O O . ARG A 1 162 ? -7.59 -0.307 -4.57 1 88.81 162 ARG A O 1
ATOM 1277 N N . GLU A 1 163 ? -9.453 -1.466 -4.746 1 84.88 163 GLU A N 1
ATOM 1278 C CA . GLU A 1 163 ? -9.414 -1.499 -6.203 1 84.88 163 GLU A CA 1
ATOM 1279 C C . GLU A 1 163 ? -9.469 -0.091 -6.789 1 84.88 163 GLU A C 1
ATOM 1281 O O . GLU A 1 163 ? -8.766 0.208 -7.762 1 84.88 163 GLU A O 1
ATOM 1286 N N . ASP A 1 164 ? -10.297 0.746 -6.164 1 91.31 164 ASP A N 1
ATOM 1287 C CA . ASP A 1 164 ? -10.422 2.127 -6.625 1 91.31 164 ASP A CA 1
ATOM 1288 C C . ASP A 1 164 ? -9.148 2.916 -6.344 1 91.31 164 ASP A C 1
ATOM 1290 O O . ASP A 1 164 ? -8.688 3.689 -7.191 1 91.31 164 ASP A O 1
ATOM 1294 N N . ALA A 1 165 ? -8.625 2.736 -5.156 1 94.88 165 ALA A N 1
ATOM 1295 C CA . ALA A 1 165 ? -7.371 3.402 -4.824 1 94.88 165 ALA A CA 1
ATOM 1296 C C . ALA A 1 165 ? -6.262 2.992 -5.785 1 94.88 165 ALA A C 1
ATOM 1298 O O . ALA A 1 165 ? -5.488 3.836 -6.246 1 94.88 165 ALA A O 1
ATOM 1299 N N . ASP A 1 166 ? -6.188 1.736 -6.098 1 92.06 166 ASP A N 1
ATOM 1300 C CA . ASP A 1 166 ? -5.168 1.218 -7.004 1 92.06 166 ASP A CA 1
ATOM 1301 C C . ASP A 1 166 ? -5.301 1.836 -8.391 1 92.06 166 ASP A C 1
ATOM 1303 O O . ASP A 1 166 ? -4.301 2.078 -9.07 1 92.06 166 ASP A O 1
ATOM 1307 N N . ARG A 1 167 ? -6.523 2.035 -8.82 1 91.12 167 ARG A N 1
ATOM 1308 C CA . ARG A 1 167 ? -6.762 2.672 -10.109 1 91.12 167 ARG A CA 1
ATOM 1309 C C . ARG A 1 167 ? -6.199 4.09 -10.133 1 91.12 167 ARG A C 1
ATOM 1311 O O . ARG A 1 167 ? -5.539 4.484 -11.102 1 91.12 167 ARG A O 1
ATOM 1318 N N . VAL A 1 168 ? -6.465 4.809 -9.102 1 96.19 168 VAL A N 1
ATOM 1319 C CA . VAL A 1 168 ? -5.961 6.176 -9.016 1 96.19 168 VAL A CA 1
ATOM 1320 C C . VAL A 1 168 ? -4.434 6.164 -8.969 1 96.19 168 VAL A C 1
ATOM 1322 O O . VAL A 1 168 ? -3.779 6.98 -9.625 1 96.19 168 VAL A O 1
ATOM 1325 N N . LEU A 1 169 ? -3.877 5.219 -8.242 1 96.44 169 LEU A N 1
ATOM 1326 C CA . LEU A 1 169 ? -2.426 5.109 -8.148 1 96.44 169 LEU A CA 1
ATOM 1327 C C . LEU A 1 169 ? -1.812 4.809 -9.508 1 96.44 169 LEU A C 1
ATOM 1329 O O . LEU A 1 169 ? -0.728 5.297 -9.828 1 96.44 169 LEU A O 1
ATOM 1333 N N . GLY A 1 170 ? -2.498 3.955 -10.258 1 92.81 170 GLY A N 1
ATOM 1334 C CA . GLY A 1 170 ? -2.043 3.701 -11.617 1 92.81 170 GLY A CA 1
ATOM 1335 C C . GLY A 1 170 ? -2.006 4.949 -12.477 1 92.81 170 GLY A C 1
ATOM 1336 O O . GLY A 1 170 ? -1.054 5.164 -13.234 1 92.81 170 GLY A O 1
ATOM 1337 N N . ASP A 1 171 ? -3.014 5.77 -12.359 1 94.06 171 ASP A N 1
ATOM 1338 C CA . ASP A 1 171 ? -3.072 7.02 -13.102 1 94.06 171 ASP A CA 1
ATOM 1339 C C . ASP A 1 171 ? -1.972 7.98 -12.656 1 94.06 171 ASP A C 1
ATOM 1341 O O . ASP A 1 171 ? -1.396 8.703 -13.469 1 94.06 171 ASP A O 1
ATOM 1345 N N . ILE A 1 172 ? -1.738 8 -11.367 1 97.25 172 ILE A N 1
ATOM 1346 C CA . ILE A 1 172 ? -0.664 8.828 -10.82 1 97.25 172 ILE A CA 1
ATOM 1347 C C . ILE A 1 172 ? 0.673 8.383 -11.406 1 97.25 172 ILE A C 1
ATOM 1349 O O . ILE A 1 172 ? 1.478 9.219 -11.828 1 97.25 172 ILE A O 1
ATOM 1353 N N . GLU A 1 173 ? 0.892 7.105 -11.406 1 94.38 173 GLU A N 1
ATOM 1354 C CA . GLU A 1 173 ? 2.125 6.559 -11.961 1 94.38 173 GLU A CA 1
ATOM 1355 C C . GLU A 1 173 ? 2.309 6.992 -13.414 1 94.38 173 GLU A C 1
ATOM 1357 O O . GLU A 1 173 ? 3.42 7.328 -13.836 1 94.38 173 GLU A O 1
ATOM 1362 N N . ALA A 1 174 ? 1.259 6.941 -14.164 1 91.56 174 ALA A N 1
ATOM 1363 C CA . ALA A 1 174 ? 1.312 7.34 -15.57 1 91.56 174 ALA A CA 1
ATOM 1364 C C . ALA A 1 174 ? 1.752 8.797 -15.711 1 91.56 174 ALA A C 1
ATOM 1366 O O . ALA A 1 174 ? 2.557 9.125 -16.578 1 91.56 174 ALA A O 1
ATOM 1367 N N . VAL A 1 175 ? 1.25 9.656 -14.875 1 95.56 175 VAL A N 1
ATOM 1368 C CA . VAL A 1 175 ? 1.625 11.07 -14.906 1 95.56 175 VAL A CA 1
ATOM 1369 C C . VAL A 1 175 ? 3.102 11.219 -14.547 1 95.56 175 VAL A C 1
ATOM 1371 O O . VAL A 1 175 ? 3.838 11.953 -15.219 1 95.56 175 VAL A O 1
ATOM 1374 N N . MET A 1 176 ? 3.512 10.508 -13.516 1 95.81 176 MET A N 1
ATOM 1375 C CA . MET A 1 176 ? 4.883 10.633 -13.031 1 95.81 176 MET A CA 1
ATOM 1376 C C . MET A 1 176 ? 5.879 10.164 -14.086 1 95.81 176 MET A C 1
ATOM 1378 O O . MET A 1 176 ? 6.965 10.734 -14.211 1 95.81 176 MET A O 1
ATOM 1382 N N . LYS A 1 177 ? 5.527 9.156 -14.812 1 90.81 177 LYS A N 1
ATOM 1383 C CA . LYS A 1 177 ? 6.402 8.594 -15.836 1 90.81 177 LYS A CA 1
ATOM 1384 C C . LYS A 1 177 ? 6.68 9.609 -16.938 1 90.81 177 LYS A C 1
ATOM 1386 O O . LYS A 1 177 ? 7.684 9.5 -17.656 1 90.81 177 LYS A O 1
ATOM 1391 N N . ASP A 1 178 ? 5.801 10.539 -17.078 1 93.25 178 ASP A N 1
ATOM 1392 C CA . ASP A 1 178 ? 5.938 11.539 -18.125 1 93.25 178 ASP A CA 1
ATOM 1393 C C . ASP A 1 178 ? 6.805 12.711 -17.656 1 93.25 178 ASP A C 1
ATOM 1395 O O . ASP A 1 178 ? 7.008 13.672 -18.406 1 93.25 178 ASP A O 1
ATOM 1399 N N . HIS A 1 179 ? 7.352 12.625 -16.484 1 95.31 179 HIS A N 1
ATOM 1400 C CA . HIS A 1 179 ? 8.164 13.703 -15.945 1 95.31 179 HIS A CA 1
ATOM 1401 C C . HIS A 1 179 ? 9.547 13.211 -15.539 1 95.31 179 HIS A C 1
ATOM 1403 O O . HIS A 1 179 ? 9.852 12.023 -15.688 1 95.31 179 HIS A O 1
ATOM 1409 N N . SER A 1 180 ? 10.359 14.078 -15.109 1 92.62 180 SER A N 1
ATOM 1410 C CA . SER A 1 180 ? 11.789 13.82 -15.125 1 92.62 180 SER A CA 1
ATOM 1411 C C . SER A 1 180 ? 12.266 13.273 -13.789 1 92.62 180 SER A C 1
ATOM 1413 O O . SER A 1 180 ? 13.43 12.883 -13.648 1 92.62 180 SER A O 1
ATOM 1415 N N . PHE A 1 181 ? 11.484 13.195 -12.805 1 94.19 181 PHE A N 1
ATOM 1416 C CA . PHE A 1 181 ? 11.93 12.789 -11.477 1 94.19 181 PHE A CA 1
ATOM 1417 C C . PHE A 1 181 ? 12.117 11.273 -11.414 1 94.19 181 PHE A C 1
ATOM 1419 O O . PHE A 1 181 ? 11.484 10.531 -12.172 1 94.19 181 PHE A O 1
ATOM 1426 N N . MET A 1 182 ? 12.992 10.914 -10.57 1 89 182 MET A N 1
ATOM 1427 C CA . MET A 1 182 ? 13.156 9.492 -10.289 1 89 182 MET A CA 1
ATOM 1428 C C . MET A 1 182 ? 11.914 8.922 -9.602 1 89 182 MET A C 1
ATOM 1430 O O . MET A 1 182 ? 11.367 9.547 -8.695 1 89 182 MET A O 1
ATOM 1434 N N . MET A 1 183 ? 11.461 7.805 -10.156 1 87.19 183 MET A N 1
ATOM 1435 C CA . MET A 1 183 ? 10.25 7.227 -9.586 1 87.19 183 MET A CA 1
ATOM 1436 C C . MET A 1 183 ? 10.383 5.711 -9.453 1 87.19 183 MET A C 1
ATOM 1438 O O . MET A 1 183 ? 11.125 5.082 -10.203 1 87.19 183 MET A O 1
ATOM 1442 N N . SER A 1 184 ? 9.758 5.164 -8.406 1 85.31 184 SER A N 1
ATOM 1443 C CA . SER A 1 184 ? 9.578 3.73 -8.203 1 85.31 184 SER A CA 1
ATOM 1444 C C . SER A 1 184 ? 8.125 3.393 -7.887 1 85.31 184 SER A C 1
ATOM 1446 O O . SER A 1 184 ? 7.41 4.207 -7.301 1 85.31 184 SER A O 1
ATOM 1448 N N . LYS A 1 185 ? 7.762 2.219 -8.305 1 85.81 185 LYS A N 1
ATOM 1449 C CA . LYS A 1 185 ? 6.383 1.805 -8.055 1 85.81 185 LYS A CA 1
ATOM 1450 C C . LYS A 1 185 ? 6.078 1.777 -6.562 1 85.81 185 LYS A C 1
ATOM 1452 O O . LYS A 1 185 ? 4.949 2.049 -6.148 1 85.81 185 LYS A O 1
ATOM 1457 N N . SER A 1 186 ? 7.074 1.387 -5.762 1 88.62 186 SER A N 1
ATOM 1458 C CA . SER A 1 186 ? 6.887 1.275 -4.316 1 88.62 186 SER A CA 1
ATOM 1459 C C . SER A 1 186 ? 6.766 2.65 -3.668 1 88.62 186 SER A C 1
ATOM 1461 O O . SER A 1 186 ? 6.363 2.762 -2.508 1 88.62 186 SER A O 1
ATOM 1463 N N . TRP A 1 187 ? 7.102 3.744 -4.41 1 92.69 187 TRP A N 1
ATOM 1464 C CA . TRP A 1 187 ? 7.062 5.094 -3.855 1 92.69 187 TRP A CA 1
ATOM 1465 C C . TRP A 1 187 ? 5.715 5.754 -4.129 1 92.69 187 TRP A C 1
ATOM 1467 O O . TRP A 1 187 ? 5.473 6.883 -3.695 1 92.69 187 TRP A O 1
ATOM 1477 N N . ILE A 1 188 ? 4.887 5.102 -4.883 1 95.5 188 ILE A N 1
ATOM 1478 C CA . ILE A 1 188 ? 3.52 5.527 -5.16 1 95.5 188 ILE A CA 1
ATOM 1479 C C . ILE A 1 188 ? 2.535 4.586 -4.469 1 95.5 188 ILE A C 1
ATOM 1481 O O . ILE A 1 188 ? 2.211 3.52 -4.996 1 95.5 188 ILE A O 1
ATOM 1485 N N . ARG A 1 189 ? 2.09 5.055 -3.305 1 95.56 189 ARG A N 1
ATOM 1486 C CA . ARG A 1 189 ? 1.303 4.117 -2.512 1 95.56 189 ARG A CA 1
ATOM 1487 C C . ARG A 1 189 ? 0.421 4.852 -1.508 1 95.56 189 ARG A C 1
ATOM 1489 O O . ARG A 1 189 ? 0.587 6.055 -1.292 1 95.56 189 ARG A O 1
ATOM 1496 N N . VAL A 1 190 ? -0.5 4.141 -0.913 1 96.31 190 VAL A N 1
ATOM 1497 C CA . VAL A 1 190 ? -1.331 4.672 0.162 1 96.31 190 VAL A CA 1
ATOM 1498 C C . VAL A 1 190 ? -0.67 4.398 1.511 1 96.31 190 VAL A C 1
ATOM 1500 O O . VAL A 1 190 ? -0.275 3.266 1.798 1 96.31 190 VAL A O 1
ATOM 1503 N N . LEU A 1 191 ? -0.567 5.414 2.336 1 96.19 191 LEU A N 1
ATOM 1504 C CA . LEU A 1 191 ? -0.014 5.273 3.678 1 96.19 191 LEU A CA 1
ATOM 1505 C C . LEU A 1 191 ? -1.065 4.746 4.648 1 96.19 191 LEU A C 1
ATOM 1507 O O . LEU A 1 191 ? -2.236 5.125 4.566 1 96.19 191 LEU A O 1
ATOM 1511 N N . SER A 1 192 ? -0.581 3.898 5.594 1 92.94 192 SER A N 1
ATOM 1512 C CA . SER A 1 192 ? -1.428 3.686 6.766 1 92.94 192 SER A CA 1
ATOM 1513 C C . SER A 1 192 ? -1.498 4.938 7.633 1 92.94 192 SER A C 1
ATOM 1515 O O . SER A 1 192 ? -0.602 5.781 7.586 1 92.94 192 SER A O 1
ATOM 1517 N N . GLY A 1 193 ? -2.586 5.062 8.367 1 93.38 193 GLY A N 1
ATOM 1518 C CA . GLY A 1 193 ? -2.688 6.176 9.297 1 93.38 193 GLY A CA 1
ATOM 1519 C C . GLY A 1 193 ? -1.532 6.242 10.281 1 93.38 193 GLY A C 1
ATOM 1520 O O . GLY A 1 193 ? -1.021 7.324 10.57 1 93.38 193 GLY A O 1
ATOM 1521 N N . LYS A 1 194 ? -1.099 5.117 10.734 1 91.38 194 LYS A N 1
ATOM 1522 C CA . LYS A 1 194 ? 0.015 5.027 11.672 1 91.38 194 LYS A CA 1
ATOM 1523 C C . LYS A 1 194 ? 1.307 5.543 11.039 1 91.38 194 LYS A C 1
ATOM 1525 O O . LYS A 1 194 ? 2.09 6.238 11.695 1 91.38 194 LYS A O 1
ATOM 1530 N N . GLU A 1 195 ? 1.529 5.184 9.836 1 94.12 195 GLU A N 1
ATOM 1531 C CA . GLU A 1 195 ? 2.713 5.66 9.133 1 94.12 195 GLU A CA 1
ATOM 1532 C C . GLU A 1 195 ? 2.688 7.176 8.969 1 94.12 195 GLU A C 1
ATOM 1534 O O . GLU A 1 195 ? 3.713 7.844 9.141 1 94.12 195 GLU A O 1
ATOM 1539 N N . GLU A 1 196 ? 1.535 7.648 8.578 1 96.25 196 GLU A N 1
ATOM 1540 C CA . GLU A 1 196 ? 1.372 9.094 8.445 1 96.25 196 GLU A CA 1
ATOM 1541 C C . GLU A 1 196 ? 1.685 9.812 9.758 1 96.25 196 GLU A C 1
ATOM 1543 O O . GLU A 1 196 ? 2.4 10.812 9.766 1 96.25 196 GLU A O 1
ATOM 1548 N N . ALA A 1 197 ? 1.128 9.289 10.859 1 96.31 197 ALA A N 1
ATOM 1549 C CA . ALA A 1 197 ? 1.375 9.844 12.188 1 96.31 197 ALA A CA 1
ATOM 1550 C C . ALA A 1 197 ? 2.859 9.789 12.531 1 96.31 197 ALA A C 1
ATOM 1552 O O . ALA A 1 197 ? 3.426 10.773 13.016 1 96.31 197 ALA A O 1
ATOM 1553 N N . TYR A 1 198 ? 3.482 8.664 12.25 1 96.19 198 TYR A N 1
ATOM 1554 C CA . TYR A 1 198 ? 4.906 8.461 12.508 1 96.19 198 TYR A CA 1
ATOM 1555 C C . TYR A 1 198 ? 5.742 9.484 11.75 1 96.19 198 TYR A C 1
ATOM 1557 O O . TYR A 1 198 ? 6.645 10.109 12.328 1 96.19 198 TYR A O 1
ATOM 1565 N N . TYR A 1 199 ? 5.477 9.703 10.477 1 97.19 199 TYR A N 1
ATOM 1566 C CA . TYR A 1 199 ? 6.227 10.664 9.68 1 97.19 199 TYR A CA 1
ATOM 1567 C C . TYR A 1 199 ? 6.066 12.078 10.227 1 97.19 199 TYR A C 1
ATOM 1569 O O . TYR A 1 199 ? 7.008 12.875 10.195 1 97.19 199 TYR A O 1
ATOM 1577 N N . GLY A 1 200 ? 4.84 12.406 10.672 1 97.56 200 GLY A N 1
ATOM 1578 C CA . GLY A 1 200 ? 4.633 13.695 11.305 1 97.56 200 GLY A CA 1
ATOM 1579 C C . GLY A 1 200 ? 5.492 13.898 12.539 1 97.56 200 GLY A C 1
ATOM 1580 O O . GLY A 1 200 ? 6.066 14.977 12.734 1 97.56 200 GLY A O 1
ATOM 1581 N N . TRP A 1 201 ? 5.594 12.844 13.344 1 96.75 201 TRP A N 1
ATOM 1582 C CA . TRP A 1 201 ? 6.398 12.898 14.562 1 96.75 201 TRP A CA 1
ATOM 1583 C C . TRP A 1 201 ? 7.879 13.062 14.227 1 96.75 201 TRP A C 1
ATOM 1585 O O . TRP A 1 201 ? 8.586 13.844 14.867 1 96.75 201 TRP A O 1
ATOM 1595 N N . VAL A 1 202 ? 8.312 12.383 13.227 1 95.94 202 VAL A N 1
ATOM 1596 C CA . VAL A 1 202 ? 9.703 12.492 12.781 1 95.94 202 VAL A CA 1
ATOM 1597 C C . VAL A 1 202 ? 9.977 13.914 12.305 1 95.94 202 VAL A C 1
ATOM 1599 O O . VAL A 1 202 ? 10.992 14.508 12.672 1 95.94 202 VAL A O 1
ATOM 1602 N N . ALA A 1 203 ? 9.086 14.469 11.508 1 96.69 203 ALA A N 1
ATOM 1603 C CA . ALA A 1 203 ? 9.25 15.82 10.977 1 96.69 203 ALA A CA 1
ATOM 1604 C C . ALA A 1 203 ? 9.344 16.844 12.109 1 96.69 203 ALA A C 1
ATOM 1606 O O . ALA A 1 203 ? 10.242 17.688 12.117 1 96.69 203 ALA A O 1
ATOM 1607 N N . LEU A 1 204 ? 8.453 16.734 13.047 1 96.44 204 LEU A N 1
ATOM 1608 C CA . LEU A 1 204 ? 8.398 17.672 14.164 1 96.44 204 LEU A CA 1
ATOM 1609 C C . LEU A 1 204 ? 9.695 17.625 14.969 1 96.44 204 LEU A C 1
ATOM 1611 O O . LEU A 1 204 ? 10.32 18.672 15.188 1 96.44 204 LEU A O 1
ATOM 1615 N N . ASN A 1 205 ? 10.086 16.453 15.367 1 94.31 205 ASN A N 1
ATOM 1616 C CA . ASN A 1 205 ? 11.234 16.328 16.25 1 94.31 205 ASN A CA 1
ATOM 1617 C C . ASN A 1 205 ? 12.547 16.609 15.523 1 94.31 205 ASN A C 1
ATOM 1619 O O . ASN A 1 205 ? 13.5 17.109 16.125 1 94.31 205 ASN A O 1
ATOM 1623 N N . TYR A 1 206 ? 12.578 16.359 14.266 1 93.19 206 TYR A N 1
ATOM 1624 C CA . TYR A 1 206 ? 13.727 16.766 13.461 1 93.19 206 TYR A CA 1
ATOM 1625 C C . TYR A 1 206 ? 13.852 18.281 13.398 1 93.19 206 TYR A C 1
ATOM 1627 O O . TYR A 1 206 ? 14.906 18.828 13.688 1 93.19 206 TYR A O 1
ATOM 1635 N N . LYS A 1 207 ? 12.781 18.922 13.008 1 92.88 207 LYS A N 1
ATOM 1636 C CA . LYS A 1 207 ? 12.781 20.375 12.82 1 92.88 207 LYS A CA 1
ATOM 1637 C C . LYS A 1 207 ? 13.039 21.094 14.133 1 92.88 207 LYS A C 1
ATOM 1639 O O . LYS A 1 207 ? 13.672 22.156 14.156 1 92.88 207 LYS A O 1
ATOM 1644 N N . MET A 1 208 ? 12.578 20.469 15.188 1 92.25 208 MET A N 1
ATOM 1645 C CA . MET A 1 208 ? 12.719 21.109 16.484 1 92.25 208 MET A CA 1
ATOM 1646 C C . MET A 1 208 ? 14.055 20.75 17.125 1 92.25 208 MET A C 1
ATOM 1648 O O . MET A 1 208 ? 14.398 21.25 18.203 1 92.25 208 MET A O 1
ATOM 1652 N N . GLY A 1 209 ? 14.797 19.781 16.562 1 88.25 209 GLY A N 1
ATOM 1653 C CA . GLY A 1 209 ? 16.156 19.484 17 1 88.25 209 GLY A CA 1
ATOM 1654 C C . GLY A 1 209 ? 16.203 18.484 18.156 1 88.25 209 GLY A C 1
ATOM 1655 O O . GLY A 1 209 ? 17.219 18.359 18.828 1 88.25 209 GLY A O 1
ATOM 1656 N N . THR A 1 210 ? 15.125 17.812 18.344 1 87.69 210 THR A N 1
ATOM 1657 C CA . THR A 1 210 ? 15.086 16.922 19.5 1 87.69 210 THR A CA 1
ATOM 1658 C C . THR A 1 210 ? 15.914 15.664 19.234 1 87.69 210 THR A C 1
ATOM 1660 O O . THR A 1 210 ? 16.266 14.945 20.172 1 87.69 210 THR A O 1
ATOM 1663 N N . PHE A 1 211 ? 16.219 15.359 18.016 1 85.81 211 PHE A N 1
ATOM 1664 C CA . PHE A 1 211 ? 17.031 14.188 17.703 1 85.81 211 PHE A CA 1
ATOM 1665 C C . PHE A 1 211 ? 18.516 14.5 17.875 1 85.81 211 PHE A C 1
ATOM 1667 O O . PHE A 1 211 ? 19.359 13.594 17.797 1 85.81 211 PHE A O 1
ATOM 1674 N N . ASP A 1 212 ? 18.938 15.727 17.984 1 72.44 212 ASP A N 1
ATOM 1675 C CA . ASP A 1 212 ? 20.344 16.125 18.047 1 72.44 212 ASP A CA 1
ATOM 1676 C C . ASP A 1 212 ? 21 15.633 19.344 1 72.44 212 ASP A C 1
ATOM 1678 O O . ASP A 1 212 ? 20.375 15.68 20.406 1 72.44 212 ASP A O 1
ATOM 1682 N N . ASP A 1 213 ? 22.016 14.734 19.219 1 62.16 213 ASP A N 1
ATOM 1683 C CA . ASP A 1 213 ? 22.766 14.047 20.281 1 62.16 213 ASP A CA 1
ATOM 1684 C C . ASP A 1 213 ? 23.234 15.031 21.344 1 62.16 213 ASP A C 1
ATOM 1686 O O . ASP A 1 213 ? 23.766 14.617 22.375 1 62.16 213 ASP A O 1
ATOM 1690 N N . SER A 1 214 ? 23.531 16.297 20.906 1 55.41 214 SER A N 1
ATOM 1691 C CA . SER A 1 214 ? 24.219 17.156 21.875 1 55.41 214 SER A CA 1
ATOM 1692 C C . SER A 1 214 ? 23.453 17.234 23.188 1 55.41 214 SER A C 1
ATOM 1694 O O . SER A 1 214 ? 24 17.656 24.203 1 55.41 214 SER A O 1
ATOM 1696 N N . TYR A 1 215 ? 22.219 17.047 23.141 1 50.88 215 TYR A N 1
ATOM 1697 C CA . TYR A 1 215 ? 21.5 17.203 24.406 1 50.88 215 TYR A CA 1
ATOM 1698 C C . TYR A 1 215 ? 21.172 15.844 25.016 1 50.88 215 TYR A C 1
ATOM 1700 O O . TYR A 1 215 ? 20.922 14.875 24.297 1 50.88 215 TYR A O 1
ATOM 1708 N N . PRO A 1 216 ? 21.625 15.648 26.297 1 52.5 216 PRO A N 1
ATOM 1709 C CA . PRO A 1 216 ? 21.125 14.469 27 1 52.5 216 PRO A CA 1
ATOM 1710 C C . PRO A 1 216 ? 19.75 14.023 26.516 1 52.5 216 PRO A C 1
ATOM 1712 O O . PRO A 1 216 ? 19.047 14.789 25.844 1 52.5 216 PRO A O 1
ATOM 1715 N N . LYS A 1 217 ? 19.234 12.742 27 1 59.69 217 LYS A N 1
ATOM 1716 C CA . LYS A 1 217 ? 18.031 12 26.672 1 59.69 217 LYS A CA 1
ATOM 1717 C C . LYS A 1 217 ? 16.797 12.906 26.75 1 59.69 217 LYS A C 1
ATOM 1719 O O . LYS A 1 217 ? 16.062 12.898 27.75 1 59.69 217 LYS A O 1
ATOM 1724 N N . SER A 1 218 ? 16.766 14.094 26.062 1 67.75 218 SER A N 1
ATOM 1725 C CA . SER A 1 218 ? 15.531 14.859 26.125 1 67.75 218 SER A CA 1
ATOM 1726 C C . SER A 1 218 ? 14.383 14.102 25.469 1 67.75 218 SER A C 1
ATOM 1728 O O . SER A 1 218 ? 14.578 13.406 24.469 1 67.75 218 SER A O 1
ATOM 1730 N N . PRO A 1 219 ? 13.305 14.117 26.266 1 80.69 219 PRO A N 1
ATOM 1731 C CA . PRO A 1 219 ? 12.125 13.469 25.703 1 80.69 219 PRO A CA 1
ATOM 1732 C C . PRO A 1 219 ? 11.68 14.102 24.375 1 80.69 219 PRO A C 1
ATOM 1734 O O . PRO A 1 219 ? 11.828 15.312 24.188 1 80.69 219 PRO A O 1
ATOM 1737 N N . THR A 1 220 ? 11.305 13.352 23.453 1 90.81 220 THR A N 1
ATOM 1738 C CA . THR A 1 220 ? 10.789 13.867 22.188 1 90.81 220 THR A CA 1
ATOM 1739 C C . THR A 1 220 ? 9.453 14.562 22.391 1 90.81 220 THR A C 1
ATOM 1741 O O . THR A 1 220 ? 8.82 14.414 23.438 1 90.81 220 THR A O 1
ATOM 1744 N N . LEU A 1 221 ? 9.109 15.391 21.5 1 93.06 221 LEU A N 1
ATOM 1745 C CA . LEU A 1 221 ? 7.855 16.141 21.547 1 93.06 221 LEU A CA 1
ATOM 1746 C C . LEU A 1 221 ? 6.699 15.273 21.047 1 93.06 221 LEU A C 1
ATOM 1748 O O . LEU A 1 221 ? 6.852 14.508 20.094 1 93.06 221 LEU A O 1
ATOM 1752 N N . GLY A 1 222 ? 5.566 15.352 21.766 1 93.06 222 GLY A N 1
ATOM 1753 C CA . GLY A 1 222 ? 4.344 14.734 21.281 1 93.06 222 GLY A CA 1
ATOM 1754 C C . GLY A 1 222 ? 3.715 15.492 20.125 1 93.06 222 GLY A C 1
ATOM 1755 O O . GLY A 1 222 ? 3.922 16.703 19.984 1 93.06 222 GLY A O 1
ATOM 1756 N N . LEU A 1 223 ? 2.955 14.758 19.328 1 95.38 223 LEU A N 1
ATOM 1757 C CA . LEU A 1 223 ? 2.352 15.352 18.141 1 95.38 223 LEU A CA 1
ATOM 1758 C C . LEU A 1 223 ? 0.84 15.141 18.125 1 95.38 223 LEU A C 1
ATOM 1760 O O . LEU A 1 223 ? 0.359 14.055 18.438 1 95.38 223 LEU A O 1
ATOM 1764 N N . VAL A 1 224 ? 0.071 16.172 17.875 1 94.5 224 VAL A N 1
ATOM 1765 C CA . VAL A 1 224 ? -1.315 16.109 17.438 1 94.5 224 VAL A CA 1
ATOM 1766 C C . VAL A 1 224 ? -1.475 16.859 16.109 1 94.5 224 VAL A C 1
ATOM 1768 O O . VAL A 1 224 ? -1.114 18.031 16.016 1 94.5 224 VAL A O 1
ATOM 1771 N N . ASP A 1 225 ? -1.921 16.172 15.117 1 96 225 ASP A N 1
ATOM 1772 C CA . ASP A 1 225 ? -2.021 16.734 13.773 1 96 225 ASP A CA 1
ATOM 1773 C C . ASP A 1 225 ? -3.398 16.453 13.172 1 96 225 ASP A C 1
ATOM 1775 O O . ASP A 1 225 ? -3.779 15.305 12.977 1 96 225 ASP A O 1
ATOM 1779 N N . ILE A 1 226 ? -4.125 17.547 12.852 1 95.12 226 ILE A N 1
ATOM 1780 C CA . ILE A 1 226 ? -5.484 17.344 12.367 1 95.12 226 ILE A CA 1
ATOM 1781 C C . ILE A 1 226 ? -5.598 17.828 10.93 1 95.12 226 ILE A C 1
ATOM 1783 O O . ILE A 1 226 ? -5.125 18.922 10.602 1 95.12 226 ILE A O 1
ATOM 1787 N N . GLY A 1 227 ? -6.078 16.984 10.055 1 92.31 227 GLY A N 1
ATOM 1788 C CA . GLY A 1 227 ? -6.391 17.344 8.68 1 92.31 227 GLY A CA 1
ATOM 1789 C C . GLY A 1 227 ? -7.879 17.469 8.422 1 92.31 227 GLY A C 1
ATOM 1790 O O . GLY A 1 227 ? -8.633 17.875 9.305 1 92.31 227 GLY A O 1
ATOM 1791 N N . GLY A 1 228 ? -8.227 17.312 7.203 1 90.69 228 GLY A N 1
ATOM 1792 C CA . GLY A 1 228 ? -9.641 17.391 6.855 1 90.69 228 GLY A CA 1
ATOM 1793 C C . GLY A 1 228 ? -10.43 16.172 7.273 1 90.69 228 GLY A C 1
ATOM 1794 O O . GLY A 1 228 ? -11.625 16.266 7.582 1 90.69 228 GLY A O 1
ATOM 1795 N N . SER A 1 229 ? -9.688 15.023 7.262 1 92.75 229 SER A N 1
ATOM 1796 C CA . SER A 1 229 ? -10.477 13.805 7.449 1 92.75 229 SER A CA 1
ATOM 1797 C C . SER A 1 229 ? -9.93 12.969 8.602 1 92.75 229 SER A C 1
ATOM 1799 O O . SER A 1 229 ? -10.578 12.008 9.031 1 92.75 229 SER A O 1
ATOM 1801 N N . SER A 1 230 ? -8.781 13.312 9.094 1 93.12 230 SER A N 1
ATOM 1802 C CA . SER A 1 230 ? -8.227 12.438 10.117 1 93.12 230 SER A CA 1
ATOM 1803 C C . SER A 1 230 ? -7.422 13.234 11.141 1 93.12 230 SER A C 1
ATOM 1805 O O . SER A 1 230 ? -7.082 14.391 10.914 1 93.12 230 SER A O 1
ATOM 1807 N N . LEU A 1 231 ? -7.23 12.664 12.266 1 94.31 231 LEU A N 1
ATOM 1808 C CA . LEU A 1 231 ? -6.434 13.172 13.375 1 94.31 231 LEU A CA 1
ATOM 1809 C C . LEU A 1 231 ? -5.312 12.203 13.734 1 94.31 231 LEU A C 1
ATOM 1811 O O . LEU A 1 231 ? -5.559 11.016 13.953 1 94.31 231 LEU A O 1
ATOM 1815 N N . GLN A 1 232 ? -4.074 12.648 13.664 1 95.06 232 GLN A N 1
ATOM 1816 C CA . GLN A 1 232 ? -2.912 11.852 14.039 1 95.06 232 GLN A CA 1
ATOM 1817 C C . GLN A 1 232 ? -2.412 12.234 15.43 1 95.06 232 GLN A C 1
ATOM 1819 O O . GLN A 1 232 ? -2.363 13.422 15.773 1 95.06 232 GLN A O 1
ATOM 1824 N N . ILE A 1 233 ? -2.074 11.266 16.266 1 92.75 233 ILE A N 1
ATOM 1825 C CA . ILE A 1 233 ? -1.527 11.453 17.609 1 92.75 233 ILE A CA 1
ATOM 1826 C C . ILE A 1 233 ? -0.306 10.562 17.797 1 92.75 233 ILE A C 1
ATOM 1828 O O . ILE A 1 233 ? -0.361 9.359 17.531 1 92.75 233 ILE A O 1
ATOM 1832 N N . VAL A 1 234 ? 0.789 11.148 18.203 1 93.38 234 VAL A N 1
ATOM 1833 C CA . VAL A 1 234 ? 1.982 10.344 18.453 1 93.38 234 VAL A CA 1
ATOM 1834 C C . VAL A 1 234 ? 2.637 10.781 19.766 1 93.38 234 VAL A C 1
ATOM 1836 O O . VAL A 1 234 ? 2.746 11.977 20.047 1 93.38 234 VAL A O 1
ATOM 1839 N N . VAL A 1 235 ? 3.051 9.844 20.594 1 90 235 VAL A N 1
ATOM 1840 C CA . VAL A 1 235 ? 3.785 10.094 21.828 1 90 235 VAL A CA 1
ATOM 1841 C C . VAL A 1 235 ? 4.852 9.016 22.016 1 90 235 VAL A C 1
ATOM 1843 O O . VAL A 1 235 ? 4.625 7.844 21.703 1 90 235 VAL A O 1
ATOM 1846 N N . GLU A 1 236 ? 6 9.43 22.359 1 88.88 236 GLU A N 1
ATOM 1847 C CA . GLU A 1 236 ? 7.027 8.461 22.734 1 88.88 236 GLU A CA 1
ATOM 1848 C C . GLU A 1 236 ? 6.742 7.84 24.094 1 88.88 236 GLU A C 1
ATOM 1850 O O . GLU A 1 236 ? 6.332 8.539 25.031 1 88.88 236 GLU A O 1
ATOM 1855 N N . ILE A 1 237 ? 6.926 6.504 24.188 1 82.94 237 ILE A N 1
ATOM 1856 C CA . ILE A 1 237 ? 6.621 5.809 25.438 1 82.94 237 ILE A CA 1
ATOM 1857 C C . ILE A 1 237 ? 7.867 5.078 25.938 1 82.94 237 ILE A C 1
ATOM 1859 O O . ILE A 1 237 ? 8.766 4.758 25.141 1 82.94 237 ILE A O 1
ATOM 1863 N N . ASP A 1 238 ? 8.047 4.867 27.25 1 73.31 238 ASP A N 1
ATOM 1864 C CA . ASP A 1 238 ? 9.18 4.176 27.859 1 73.31 238 ASP A CA 1
ATOM 1865 C C . ASP A 1 238 ? 8.922 2.676 27.969 1 73.31 238 ASP A C 1
ATOM 1867 O O . ASP A 1 238 ? 9.859 1.876 27.969 1 73.31 238 ASP A O 1
ATOM 1871 N N . GLY A 1 239 ? 7.801 2.168 28.125 1 64.19 239 GLY A N 1
ATOM 1872 C CA . GLY A 1 239 ? 7.547 0.796 28.531 1 64.19 239 GLY A CA 1
ATOM 1873 C C . GLY A 1 239 ? 7.375 -0.152 27.359 1 64.19 239 GLY A C 1
ATOM 1874 O O . GLY A 1 239 ? 7.336 0.28 26.203 1 64.19 239 GLY A O 1
ATOM 1875 N N . ALA A 1 240 ? 7.711 -1.497 27.875 1 58.38 240 ALA A N 1
ATOM 1876 C CA . ALA A 1 240 ? 7.574 -2.645 26.984 1 58.38 240 ALA A CA 1
ATOM 1877 C C . ALA A 1 240 ? 6.105 -2.98 26.734 1 58.38 240 ALA A C 1
ATOM 1879 O O . ALA A 1 240 ? 5.285 -2.91 27.656 1 58.38 240 ALA A O 1
ATOM 1880 N N . GLY A 1 241 ? 5.375 -2.453 25.781 1 56.88 241 GLY A N 1
ATOM 1881 C CA . GLY A 1 241 ? 4.043 -2.949 25.469 1 56.88 241 GLY A CA 1
ATOM 1882 C C . GLY A 1 241 ? 3.885 -3.377 24.031 1 56.88 241 GLY A C 1
ATOM 1883 O O . GLY A 1 241 ? 4.559 -2.848 23.141 1 56.88 241 GLY A O 1
ATOM 1884 N N . ASP A 1 242 ? 3.396 -4.633 24 1 58.94 242 ASP A N 1
ATOM 1885 C CA . ASP A 1 242 ? 3.092 -5.234 22.703 1 58.94 242 ASP A CA 1
ATOM 1886 C C . ASP A 1 242 ? 1.734 -4.758 22.188 1 58.94 242 ASP A C 1
ATOM 1888 O O . ASP A 1 242 ? 0.787 -5.543 22.109 1 58.94 242 ASP A O 1
ATOM 1892 N N . ASP A 1 243 ? 1.582 -3.373 22.203 1 65.81 243 ASP A N 1
ATOM 1893 C CA . ASP A 1 243 ? 0.329 -2.811 21.703 1 65.81 243 ASP A CA 1
ATOM 1894 C C . ASP A 1 243 ? 0.384 -2.584 20.203 1 65.81 243 ASP A C 1
ATOM 1896 O O . ASP A 1 243 ? 1.455 -2.328 19.641 1 65.81 243 ASP A O 1
ATOM 1900 N N . VAL A 1 244 ? -0.751 -2.824 19.578 1 68.44 244 VAL A N 1
ATOM 1901 C CA . VAL A 1 244 ? -0.902 -2.75 18.125 1 68.44 244 VAL A CA 1
ATOM 1902 C C . VAL A 1 244 ? -0.526 -1.354 17.641 1 68.44 244 VAL A C 1
ATOM 1904 O O . VAL A 1 244 ? -0.149 -1.175 16.469 1 68.44 244 VAL A O 1
ATOM 1907 N N . HIS A 1 245 ? -0.43 -0.42 18.578 1 77.31 245 HIS A N 1
ATOM 1908 C CA . HIS A 1 245 ? -0.183 0.96 18.172 1 77.31 245 HIS A CA 1
ATOM 1909 C C . HIS A 1 245 ? 1.263 1.363 18.453 1 77.31 245 HIS A C 1
ATOM 1911 O O . HIS A 1 245 ? 1.662 2.492 18.156 1 77.31 245 HIS A O 1
ATOM 1917 N N . VAL A 1 246 ? 2.021 0.451 18.969 1 82.31 246 VAL A N 1
ATOM 1918 C CA . VAL A 1 246 ? 3.41 0.765 19.281 1 82.31 246 VAL A CA 1
ATOM 1919 C C . VAL A 1 246 ? 4.293 0.513 18.062 1 82.31 246 VAL A C 1
ATOM 1921 O O . VAL A 1 246 ? 4.109 -0.478 17.344 1 82.31 246 VAL A O 1
ATOM 1924 N N . MET A 1 247 ? 5.148 1.505 17.828 1 84.62 247 MET A N 1
ATOM 1925 C CA . MET A 1 247 ? 6.141 1.408 16.766 1 84.62 247 MET A CA 1
ATOM 1926 C C . MET A 1 247 ? 7.543 1.68 17.297 1 84.62 247 MET A C 1
ATOM 1928 O O . MET A 1 247 ? 7.719 2.502 18.203 1 84.62 247 MET A O 1
ATOM 1932 N N . ARG A 1 248 ? 8.438 0.917 16.734 1 85.69 248 ARG A N 1
ATOM 1933 C CA . ARG A 1 248 ? 9.844 1.166 17.031 1 85.69 248 ARG A CA 1
ATOM 1934 C C . ARG A 1 248 ? 10.57 1.773 15.836 1 85.69 248 ARG A C 1
ATOM 1936 O O . ARG A 1 248 ? 10.32 1.384 14.695 1 85.69 248 ARG A O 1
ATOM 1943 N N . SER A 1 249 ? 11.375 2.785 16.156 1 86.56 249 SER A N 1
ATOM 1944 C CA . SER A 1 249 ? 12.148 3.416 15.094 1 86.56 249 SER A CA 1
ATOM 1945 C C . SER A 1 249 ? 13.523 3.834 15.586 1 86.56 249 SER A C 1
ATOM 1947 O O . SER A 1 249 ? 13.656 4.379 16.688 1 86.56 249 SER A O 1
ATOM 1949 N N . ARG A 1 250 ? 14.438 3.469 14.758 1 82.12 250 ARG A N 1
ATOM 1950 C CA . ARG A 1 250 ? 15.797 3.898 15.078 1 82.12 250 ARG A CA 1
ATOM 1951 C C . ARG A 1 250 ? 16.172 5.148 14.289 1 82.12 250 ARG A C 1
ATOM 1953 O O . ARG A 1 250 ? 16.156 5.137 13.062 1 82.12 250 ARG A O 1
ATOM 1960 N N . LEU A 1 251 ? 16.312 6.184 14.93 1 82.94 251 LEU A N 1
ATOM 1961 C CA . LEU A 1 251 ? 16.766 7.449 14.352 1 82.94 251 LEU A CA 1
ATOM 1962 C C . LEU A 1 251 ? 18.109 7.871 14.945 1 82.94 251 LEU A C 1
ATOM 1964 O O . LEU A 1 251 ? 18.234 8.008 16.172 1 82.94 251 LEU A O 1
ATOM 1968 N N . ARG A 1 252 ? 19.016 7.941 14 1 77.75 252 ARG A N 1
ATOM 1969 C CA . ARG A 1 252 ? 20.406 8.133 14.422 1 77.75 252 ARG A CA 1
ATOM 1970 C C . ARG A 1 252 ? 20.891 6.965 15.273 1 77.75 252 ARG A C 1
ATOM 1972 O O . ARG A 1 252 ? 20.797 5.809 14.844 1 77.75 252 ARG A O 1
ATOM 1979 N N . SER A 1 253 ? 21.328 7.086 16.438 1 73.31 253 SER A N 1
ATOM 1980 C CA . SER A 1 253 ? 21.844 6.004 17.266 1 73.31 253 SER A CA 1
ATOM 1981 C C . SER A 1 253 ? 20.875 5.664 18.391 1 73.31 253 SER A C 1
ATOM 1983 O O . SER A 1 253 ? 21.172 4.816 19.234 1 73.31 253 SER A O 1
ATOM 1985 N N . MET A 1 254 ? 19.734 6.211 18.219 1 79.62 254 MET A N 1
ATOM 1986 C CA . MET A 1 254 ? 18.781 6 19.297 1 79.62 254 MET A CA 1
ATOM 1987 C C . MET A 1 254 ? 17.547 5.262 18.812 1 79.62 254 MET A C 1
ATOM 1989 O O . MET A 1 254 ? 17.047 5.539 17.719 1 79.62 254 MET A O 1
ATOM 1993 N N . GLU A 1 255 ? 17.125 4.352 19.625 1 83.38 255 GLU A N 1
ATOM 1994 C CA . GLU A 1 255 ? 15.859 3.664 19.344 1 83.38 255 GLU A CA 1
ATOM 1995 C C . GLU A 1 255 ? 14.695 4.34 20.062 1 83.38 255 GLU A C 1
ATOM 1997 O O . GLU A 1 255 ? 14.789 4.629 21.266 1 83.38 255 GLU A O 1
ATOM 2002 N N . HIS A 1 256 ? 13.734 4.703 19.375 1 87.69 256 HIS A N 1
ATOM 2003 C CA . HIS A 1 256 ? 12.531 5.324 19.922 1 87.69 256 HIS A CA 1
ATOM 2004 C C . HIS A 1 256 ? 11.344 4.371 19.875 1 87.69 256 HIS A C 1
ATOM 2006 O O . HIS A 1 256 ? 11.164 3.645 18.891 1 87.69 256 HIS A O 1
ATOM 2012 N N . ARG A 1 257 ? 10.664 4.316 20.969 1 86.31 257 ARG A N 1
ATOM 2013 C CA . ARG A 1 257 ? 9.383 3.623 21.016 1 86.31 257 ARG A CA 1
ATOM 2014 C C . ARG A 1 257 ? 8.227 4.617 21.094 1 86.31 257 ARG A C 1
ATOM 2016 O O . ARG A 1 257 ? 8.141 5.406 22.031 1 86.31 257 ARG A O 1
ATOM 2023 N N . ILE A 1 258 ? 7.398 4.531 20.094 1 89.31 258 ILE A N 1
ATOM 2024 C CA . ILE A 1 258 ? 6.344 5.535 20.047 1 89.31 258 ILE A CA 1
ATOM 2025 C C . ILE A 1 258 ? 4.984 4.852 19.922 1 89.31 258 ILE A C 1
ATOM 2027 O O . ILE A 1 258 ? 4.887 3.74 19.391 1 89.31 258 ILE A O 1
ATOM 2031 N N . MET A 1 259 ? 4.047 5.48 20.453 1 87.25 259 MET A N 1
ATOM 2032 C CA . MET A 1 259 ? 2.648 5.148 20.203 1 87.25 259 MET A CA 1
ATOM 2033 C C . MET A 1 259 ? 2.049 6.078 19.141 1 87.25 259 MET A C 1
ATOM 2035 O O . MET A 1 259 ? 2.047 7.297 19.328 1 87.25 259 MET A O 1
ATOM 2039 N N . ALA A 1 260 ? 1.586 5.523 18.062 1 90.25 260 ALA A N 1
ATOM 2040 C CA . ALA A 1 260 ? 1.052 6.316 16.969 1 90.25 260 ALA A CA 1
ATOM 2041 C C . ALA A 1 260 ? -0.391 5.93 16.656 1 90.25 260 ALA A C 1
ATOM 2043 O O . ALA A 1 260 ? -0.697 4.75 16.469 1 90.25 260 ALA A O 1
ATOM 2044 N N . TYR A 1 261 ? -1.265 6.973 16.625 1 88.56 261 TYR A N 1
ATOM 2045 C CA . TYR A 1 261 ? -2.678 6.789 16.312 1 88.56 261 TYR A CA 1
ATOM 2046 C C . TYR A 1 261 ? -3.086 7.625 15.109 1 88.56 261 TYR A C 1
ATOM 2048 O O . TYR A 1 261 ? -2.555 8.719 14.891 1 88.56 261 TYR A O 1
ATOM 2056 N N . SER A 1 262 ? -3.92 7.066 14.328 1 90.62 262 SER A N 1
ATOM 2057 C CA . SER A 1 262 ? -4.664 7.809 13.312 1 90.62 262 SER A CA 1
ATOM 2058 C C . SER A 1 262 ? -6.164 7.566 13.445 1 90.62 262 SER A C 1
ATOM 2060 O O . SER A 1 262 ? -6.629 6.43 13.344 1 90.62 262 SER A O 1
ATOM 2062 N N . LEU A 1 263 ? -6.875 8.586 13.727 1 88.75 263 LEU A N 1
ATOM 2063 C CA . LEU A 1 263 ? -8.32 8.492 13.891 1 88.75 263 LEU A CA 1
ATOM 2064 C C . LEU A 1 263 ? -9.047 9 12.656 1 88.75 263 LEU A C 1
ATOM 2066 O O . LEU A 1 263 ? -9.102 10.211 12.414 1 88.75 263 LEU A O 1
ATOM 2070 N N . PRO A 1 264 ? -9.656 8.031 11.969 1 87.88 264 PRO A N 1
ATOM 2071 C CA . PRO A 1 264 ? -10.406 8.461 10.789 1 87.88 264 PRO A CA 1
ATOM 2072 C C . PRO A 1 264 ? -11.672 9.242 11.156 1 87.88 264 PRO A C 1
ATOM 2074 O O . PRO A 1 264 ? -12.227 9.055 12.242 1 87.88 264 PRO A O 1
ATOM 2077 N N . ALA A 1 265 ? -12.117 10.18 10.367 1 88.31 265 ALA A N 1
ATOM 2078 C CA . ALA A 1 265 ? -13.367 10.938 10.461 1 88.31 265 ALA A CA 1
ATOM 2079 C C . ALA A 1 265 ? -13.297 11.969 11.594 1 88.31 265 ALA A C 1
ATOM 2081 O O . ALA A 1 265 ? -14.32 12.516 12.008 1 88.31 265 ALA A O 1
ATOM 2082 N N . PHE A 1 266 ? -12.109 12.234 12.062 1 91.25 266 PHE A N 1
ATOM 2083 C CA . PHE A 1 266 ? -11.945 13.227 13.117 1 91.25 266 PHE A CA 1
ATOM 2084 C C . PHE A 1 266 ? -11.406 14.531 12.555 1 91.25 266 PHE A C 1
ATOM 2086 O O . PHE A 1 266 ? -11.281 15.523 13.281 1 91.25 266 PHE A O 1
ATOM 2093 N N . GLY A 1 267 ? -11.117 14.523 11.32 1 93.31 267 GLY A N 1
ATOM 2094 C CA . GLY A 1 267 ? -10.633 15.75 10.703 1 93.31 267 GLY A CA 1
ATOM 2095 C C . GLY A 1 267 ? -11.648 16.875 10.734 1 93.31 267 GLY A C 1
ATOM 2096 O O . GLY A 1 267 ? -12.836 16.641 10.984 1 93.31 267 GLY A O 1
ATOM 2097 N N . LEU A 1 268 ? -11.227 18.094 10.461 1 93.12 268 LEU A N 1
ATOM 2098 C CA . LEU A 1 268 ? -12.07 19.281 10.57 1 93.12 268 LEU A CA 1
ATOM 2099 C C . LEU A 1 268 ? -13.289 19.156 9.672 1 93.12 268 LEU A C 1
ATOM 2101 O O . LEU A 1 268 ? -14.414 19.438 10.102 1 93.12 268 LEU A O 1
ATOM 2105 N N . ASN A 1 269 ? -13.109 18.703 8.484 1 91.31 269 ASN A N 1
ATOM 2106 C CA . ASN A 1 269 ? -14.219 18.609 7.539 1 91.31 269 ASN A CA 1
ATOM 2107 C C . ASN A 1 269 ? -15.164 17.469 7.891 1 91.31 269 ASN A C 1
ATOM 2109 O O . ASN A 1 269 ? -16.391 17.641 7.859 1 91.31 269 ASN A O 1
ATOM 2113 N N . ASP A 1 270 ? -14.625 16.344 8.188 1 91.06 270 ASP A N 1
ATOM 2114 C CA . ASP A 1 270 ? -15.461 15.195 8.516 1 91.06 270 ASP A CA 1
ATOM 2115 C C . ASP A 1 270 ? -16.234 15.43 9.812 1 91.06 270 ASP A C 1
ATOM 2117 O O . ASP A 1 270 ? -17.359 14.961 9.961 1 91.06 270 ASP A O 1
ATOM 2121 N N . ALA A 1 271 ? -15.602 16.078 10.703 1 92.25 271 ALA A N 1
ATOM 2122 C CA . ALA A 1 271 ? -16.281 16.406 11.953 1 92.25 271 ALA A CA 1
ATOM 2123 C C . ALA A 1 271 ? -17.469 17.328 11.703 1 92.25 271 ALA A C 1
ATOM 2125 O O . ALA A 1 271 ? -18.516 17.188 12.352 1 92.25 271 ALA A O 1
ATOM 2126 N N . PHE A 1 272 ? -17.297 18.297 10.898 1 92.94 272 PHE A N 1
ATOM 2127 C CA . PHE A 1 272 ? -18.406 19.188 10.562 1 92.94 272 PHE A CA 1
ATOM 2128 C C . PHE A 1 272 ? -19.547 18.391 9.93 1 92.94 272 PHE A C 1
ATOM 2130 O O . PHE A 1 272 ? -20.703 18.578 10.305 1 92.94 272 PHE A O 1
ATOM 2137 N N . ASP A 1 273 ? -19.203 17.547 8.992 1 89.88 273 ASP A N 1
ATOM 2138 C CA . ASP A 1 273 ? -20.219 16.703 8.367 1 89.88 273 ASP A CA 1
ATOM 2139 C C . ASP A 1 273 ? -20.953 15.859 9.406 1 89.88 273 ASP A C 1
ATOM 2141 O O . ASP A 1 273 ? -22.156 15.625 9.289 1 89.88 273 ASP A O 1
ATOM 2145 N N . ARG A 1 274 ? -20.219 15.406 10.305 1 89.38 274 ARG A N 1
ATOM 2146 C CA . ARG A 1 274 ? -20.828 14.617 11.375 1 89.38 274 ARG A CA 1
ATOM 2147 C C . ARG A 1 274 ? -21.875 15.43 12.133 1 89.38 274 ARG A C 1
ATOM 2149 O O . ARG A 1 274 ? -22.922 14.906 12.508 1 89.38 274 ARG A O 1
ATOM 2156 N N . THR A 1 275 ? -21.578 16.672 12.375 1 91.62 275 THR A N 1
ATOM 2157 C CA . THR A 1 275 ? -22.547 17.516 13.086 1 91.62 275 THR A CA 1
ATOM 2158 C C . THR A 1 275 ? -23.797 17.75 12.242 1 91.62 275 THR A C 1
ATOM 2160 O O . THR A 1 275 ? -24.906 17.828 12.773 1 91.62 275 THR A O 1
ATOM 2163 N N . VAL A 1 276 ? -23.578 17.891 10.984 1 89.81 276 VAL A N 1
ATOM 2164 C CA . VAL A 1 276 ? -24.719 18.047 10.078 1 89.81 276 VAL A CA 1
ATOM 2165 C C . VAL A 1 276 ? -25.609 16.812 10.156 1 89.81 276 VAL A C 1
ATOM 2167 O O . VAL A 1 276 ? -26.828 16.922 10.234 1 89.81 276 VAL A O 1
ATOM 2170 N N . LEU A 1 277 ? -25 15.711 10.148 1 85.81 277 LEU A N 1
ATOM 2171 C CA . LEU A 1 277 ? -25.734 14.453 10.242 1 85.81 277 LEU A CA 1
ATOM 2172 C C . LEU A 1 277 ? -26.453 14.344 11.578 1 85.81 277 LEU A C 1
ATOM 2174 O O . LEU A 1 277 ? -27.609 13.906 11.625 1 85.81 277 LEU A O 1
ATOM 2178 N N . MET A 1 278 ? -25.781 14.703 12.609 1 85.56 278 MET A N 1
ATOM 2179 C CA . MET A 1 278 ? -26.375 14.656 13.945 1 85.56 278 MET A CA 1
ATOM 2180 C C . MET A 1 278 ? -27.594 15.555 14.031 1 85.56 278 MET A C 1
ATOM 2182 O O . MET A 1 278 ? -28.625 15.156 14.586 1 85.56 278 MET A O 1
ATOM 2186 N N . LEU A 1 279 ? -27.469 16.719 13.523 1 87.81 279 LEU A N 1
ATOM 2187 C CA . LEU A 1 279 ? -28.578 17.672 13.547 1 87.81 279 LEU A CA 1
ATOM 2188 C C . LEU A 1 279 ? -29.75 17.188 12.703 1 87.81 279 LEU A C 1
ATOM 2190 O O . LEU A 1 279 ? -30.906 17.359 13.078 1 87.81 279 LEU A O 1
ATOM 2194 N N . ARG A 1 280 ? -29.406 16.625 11.594 1 84.38 280 ARG A N 1
ATOM 2195 C CA . ARG A 1 280 ? -30.438 16.078 10.719 1 84.38 280 ARG A CA 1
ATOM 2196 C C . ARG A 1 280 ? -31.203 14.961 11.414 1 84.38 280 ARG A C 1
ATOM 2198 O O . ARG A 1 280 ? -32.438 14.891 11.32 1 84.38 280 ARG A O 1
ATOM 2205 N N . ASN A 1 281 ? -30.484 14.109 12.008 1 80.25 281 ASN A N 1
ATOM 2206 C CA . ASN A 1 281 ? -31.109 12.984 12.711 1 80.25 281 ASN A CA 1
ATOM 2207 C C . ASN A 1 281 ? -31.984 13.461 13.859 1 80.25 281 ASN A C 1
ATOM 2209 O O . ASN A 1 281 ? -33.031 12.859 14.133 1 80.25 281 ASN A O 1
ATOM 2213 N N . ASN A 1 282 ? -31.578 14.453 14.516 1 79.5 282 ASN A N 1
ATOM 2214 C CA . ASN A 1 282 ? -32.375 15.016 15.594 1 79.5 282 ASN A CA 1
ATOM 2215 C C . ASN A 1 282 ? -33.656 15.664 15.055 1 79.5 282 ASN A C 1
ATOM 2217 O O . ASN A 1 282 ? -34.719 15.578 15.68 1 79.5 282 ASN A O 1
ATOM 2221 N N . GLN A 1 283 ? -33.531 16.312 13.945 1 77.75 283 GLN A N 1
ATOM 2222 C CA . GLN A 1 283 ? -34.688 16.969 13.32 1 77.75 283 GLN A CA 1
ATOM 2223 C C . GLN A 1 283 ? -35.688 15.938 12.805 1 77.75 283 GLN A C 1
ATOM 2225 O O . GLN A 1 283 ? -36.906 16.172 12.859 1 77.75 283 GLN A O 1
ATOM 2230 N N . SER A 1 284 ? -35.25 14.898 12.156 1 67.5 284 SER A N 1
ATOM 2231 C CA . SER A 1 284 ? -36.125 13.852 11.625 1 67.5 284 SER A CA 1
ATOM 2232 C C . SER A 1 284 ? -36.938 13.211 12.734 1 67.5 284 SER A C 1
ATOM 2234 O O . SER A 1 284 ? -38.094 12.852 12.523 1 67.5 284 SER A O 1
ATOM 2236 N N . GLU A 1 285 ? -36.406 13.117 13.789 1 61.47 285 GLU A N 1
ATOM 2237 C CA . GLU A 1 285 ? -37.125 12.523 14.914 1 61.47 285 GLU A CA 1
ATOM 2238 C C . GLU A 1 285 ? -38.219 13.461 15.43 1 61.47 285 GLU A C 1
ATOM 2240 O O . GLU A 1 285 ? -39.281 13.008 15.875 1 61.47 285 GLU A O 1
ATOM 2245 N N . GLU A 1 286 ? -37.969 14.656 15.211 1 58.12 286 GLU A N 1
ATOM 2246 C CA . GLU A 1 286 ? -38.938 15.633 15.703 1 58.12 286 GLU A CA 1
ATOM 2247 C C . GLU A 1 286 ? -40 15.93 14.648 1 58.12 286 GLU A C 1
ATOM 2249 O O . GLU A 1 286 ? -40.938 16.688 14.898 1 58.12 286 GLU A O 1
ATOM 2254 N N . LYS A 1 287 ? -40.219 15.125 13.633 1 57.03 287 LYS A N 1
ATOM 2255 C CA . LYS A 1 287 ? -41.188 15.25 12.555 1 57.03 287 LYS A CA 1
ATOM 2256 C C . LYS A 1 287 ? -41.375 16.703 12.148 1 57.03 287 LYS A C 1
ATOM 2258 O O . LYS A 1 287 ? -42.5 17.125 11.859 1 57.03 287 LYS A O 1
ATOM 2263 N N . THR A 1 288 ? -40.469 17.531 12.461 1 51.72 288 THR A N 1
ATOM 2264 C CA . THR A 1 288 ? -40.75 18.953 12.234 1 51.72 288 THR A CA 1
ATOM 2265 C C . THR A 1 288 ? -40.562 19.297 10.758 1 51.72 288 THR A C 1
ATOM 2267 O O . THR A 1 288 ? -41.406 20 10.172 1 51.72 288 THR A O 1
ATOM 2270 N N . ALA A 1 289 ? -39.469 19.922 10.273 1 50.78 289 ALA A N 1
ATOM 2271 C CA . ALA A 1 289 ? -39.219 20.609 9.008 1 50.78 289 ALA A CA 1
ATOM 2272 C C . ALA A 1 289 ? -38.75 19.641 7.938 1 50.78 289 ALA A C 1
ATOM 2274 O O . ALA A 1 289 ? -38.312 18.531 8.25 1 50.78 289 ALA A O 1
ATOM 2275 N N . SER A 1 290 ? -39.062 20.062 6.695 1 54.97 290 SER A N 1
ATOM 2276 C CA . SER A 1 290 ? -38.625 19.375 5.484 1 54.97 290 SER A CA 1
ATOM 2277 C C . SER A 1 290 ? -37.156 19.047 5.555 1 54.97 290 SER A C 1
ATOM 2279 O O . SER A 1 290 ? -36.344 19.875 5.949 1 54.97 290 SER A O 1
ATOM 2281 N N . ILE A 1 291 ? -36.75 17.766 5.535 1 62 291 ILE A N 1
ATOM 2282 C CA . ILE A 1 291 ? -35.438 17.125 5.617 1 62 291 ILE A CA 1
ATOM 2283 C C . ILE A 1 291 ? -34.438 17.859 4.707 1 62 291 ILE A C 1
ATOM 2285 O O . ILE A 1 291 ? -33.25 17.734 4.863 1 62 291 ILE A O 1
ATOM 2289 N N . SER A 1 292 ? -34.938 18.969 4.07 1 73.94 292 SER A N 1
ATOM 2290 C CA . SER A 1 292 ? -34.094 19.641 3.082 1 73.94 292 SER A CA 1
ATOM 2291 C C . SER A 1 292 ? -33.438 20.906 3.65 1 73.94 292 SER A C 1
ATOM 2293 O O . SER A 1 292 ? -32.531 21.469 3.062 1 73.94 292 SER A O 1
ATOM 2295 N N . GLU A 1 293 ? -33.938 21.438 4.809 1 83.81 293 GLU A N 1
ATOM 2296 C CA . GLU A 1 293 ? -33.344 22.609 5.441 1 83.81 293 GLU A CA 1
ATOM 2297 C C . GLU A 1 293 ? -32.875 22.312 6.855 1 83.81 293 GLU A C 1
ATOM 2299 O O . GLU A 1 293 ? -33.625 21.75 7.66 1 83.81 293 GLU A O 1
ATOM 2304 N N . LEU A 1 294 ? -31.641 22.703 7.137 1 90.31 294 LEU A N 1
ATOM 2305 C CA . LEU A 1 294 ? -31.047 22.406 8.438 1 90.31 294 LEU A CA 1
ATOM 2306 C C . LEU A 1 294 ? -30.438 23.656 9.047 1 90.31 294 LEU A C 1
ATOM 2308 O O . LEU A 1 294 ? -29.719 24.391 8.367 1 90.31 294 LEU A O 1
ATOM 2312 N N . ARG A 1 295 ? -30.875 23.922 10.258 1 91.5 295 ARG A N 1
ATOM 2313 C CA . ARG A 1 295 ? -30.266 25.031 11 1 91.5 295 ARG A CA 1
ATOM 2314 C C . ARG A 1 295 ? -29.078 24.531 11.836 1 91.5 295 ARG A C 1
ATOM 2316 O O . ARG A 1 295 ? -29.188 23.5 12.508 1 91.5 295 ARG A O 1
ATOM 2323 N N . HIS A 1 296 ? -28 25.234 11.773 1 93.06 296 HIS A N 1
ATOM 2324 C CA . HIS A 1 296 ? -26.781 24.812 12.461 1 93.06 296 HIS A CA 1
ATOM 2325 C C . HIS A 1 296 ? -26.328 25.859 13.477 1 93.06 296 HIS A C 1
ATOM 2327 O O . HIS A 1 296 ? -26.031 27 13.109 1 93.06 296 HIS A O 1
ATOM 2333 N N . PRO A 1 297 ? -26.234 25.516 14.703 1 93.81 297 PRO A N 1
ATOM 2334 C CA . PRO A 1 297 ? -25.953 26.5 15.758 1 93.81 297 PRO A CA 1
ATOM 2335 C C . PRO A 1 297 ? -24.531 27.016 15.727 1 93.81 297 PRO A C 1
ATOM 2337 O O . PRO A 1 297 ? -24.203 28.016 16.375 1 93.81 297 PRO A O 1
ATOM 2340 N N . CYS A 1 298 ? -23.625 26.344 15.016 1 94.12 298 CYS A N 1
ATOM 2341 C CA . CYS A 1 298 ? -22.219 26.734 15.008 1 94.12 298 CYS A CA 1
ATOM 2342 C C . CYS A 1 298 ? -21.891 27.578 13.773 1 94.12 298 CYS A C 1
ATOM 2344 O O . CYS A 1 298 ? -20.734 27.859 13.5 1 94.12 298 CYS A O 1
ATOM 2346 N N . LEU A 1 299 ? -22.875 27.922 13.016 1 91.38 299 LEU A N 1
ATOM 2347 C CA . LEU A 1 299 ? -22.688 28.766 11.844 1 91.38 299 LEU A CA 1
ATOM 2348 C C . LEU A 1 299 ? -23.219 30.172 12.086 1 91.38 299 LEU A C 1
ATOM 2350 O O . LEU A 1 299 ? -24.188 30.359 12.82 1 91.38 299 LEU A O 1
ATOM 2354 N N . VAL A 1 300 ? -22.531 31.094 11.422 1 85.31 300 VAL A N 1
ATOM 2355 C CA . VAL A 1 300 ? -22.922 32.469 11.586 1 85.31 300 VAL A CA 1
ATOM 2356 C C . VAL A 1 300 ? -24.281 32.719 10.922 1 85.31 300 VAL A C 1
ATOM 2358 O O . VAL A 1 300 ? -24.688 31.953 10.031 1 85.31 300 VAL A O 1
ATOM 2361 N N . SER A 1 301 ? -24.969 33.719 11.305 1 83.06 301 SER A N 1
ATOM 2362 C CA . SER A 1 301 ? -26.344 34 10.867 1 83.06 301 SER A CA 1
ATOM 2363 C C . SER A 1 301 ? -26.391 34.281 9.367 1 83.06 301 SER A C 1
ATOM 2365 O O . SER A 1 301 ? -27.406 34.062 8.719 1 83.06 301 SER A O 1
ATOM 2367 N N . THR A 1 302 ? -25.297 34.688 8.789 1 82.06 302 THR A N 1
ATOM 2368 C CA . THR A 1 302 ? -25.281 35.094 7.379 1 82.06 302 THR A CA 1
ATOM 2369 C C . THR A 1 302 ? -25.016 33.875 6.492 1 82.06 302 THR A C 1
ATOM 2371 O O . THR A 1 302 ? -25.078 33.969 5.266 1 82.06 302 THR A O 1
ATOM 2374 N N . TYR A 1 303 ? -24.672 32.781 7.133 1 85.56 303 TYR A N 1
ATOM 2375 C CA . TYR A 1 303 ? -24.391 31.578 6.375 1 85.56 303 TYR A CA 1
ATOM 2376 C C . TYR A 1 303 ? -25.688 30.922 5.887 1 85.56 303 TYR A C 1
ATOM 2378 O O . TYR A 1 303 ? -26.484 30.438 6.691 1 85.56 303 TYR A O 1
ATOM 2386 N N . VAL A 1 304 ? -25.984 31.016 4.656 1 85.44 304 VAL A N 1
ATOM 2387 C CA . VAL A 1 304 ? -27.094 30.359 3.994 1 85.44 304 VAL A CA 1
ATOM 2388 C C . VAL A 1 304 ? -26.641 29.797 2.648 1 85.44 304 VAL A C 1
ATOM 2390 O O . VAL A 1 304 ? -26.391 30.547 1.709 1 85.44 304 VAL A O 1
ATOM 2393 N N . GLN A 1 305 ? -26.422 28.438 2.654 1 86.56 305 GLN A N 1
ATOM 2394 C CA . GLN A 1 305 ? -25.938 27.859 1.41 1 86.56 305 GLN A CA 1
ATOM 2395 C C . GLN A 1 305 ? -26.391 26.406 1.259 1 86.56 305 GLN A C 1
ATOM 2397 O O . GLN A 1 305 ? -26.75 25.766 2.244 1 86.56 305 GLN A O 1
ATOM 2402 N N . ASN A 1 306 ? -26.453 26.078 -0.049 1 86.25 306 ASN A N 1
ATOM 2403 C CA . ASN A 1 306 ? -26.578 24.656 -0.31 1 86.25 306 ASN A CA 1
ATOM 2404 C C . ASN A 1 306 ? -25.312 23.891 0.084 1 86.25 306 ASN A C 1
ATOM 2406 O O . ASN A 1 306 ? -24.203 24.344 -0.211 1 86.25 306 ASN A O 1
ATOM 2410 N N . TYR A 1 307 ? -25.516 22.922 0.883 1 87.62 307 TYR A N 1
ATOM 2411 C CA . TYR A 1 307 ? -24.391 22.172 1.411 1 87.62 307 TYR A CA 1
ATOM 2412 C C . TYR A 1 307 ? -24.453 20.703 0.999 1 87.62 307 TYR A C 1
ATOM 2414 O O . TYR A 1 307 ? -25.516 20.094 1.091 1 87.62 307 TYR A O 1
ATOM 2422 N N . THR A 1 308 ? -23.297 20.266 0.434 1 82.94 308 THR A N 1
ATOM 2423 C CA . THR A 1 308 ? -23.172 18.844 0.129 1 82.94 308 THR A CA 1
ATOM 2424 C C . THR A 1 308 ? -22.312 18.141 1.173 1 82.94 308 THR A C 1
ATOM 2426 O O . THR A 1 308 ? -21.156 18.5 1.37 1 82.94 308 THR A O 1
ATOM 2429 N N . CYS A 1 309 ? -22.938 17.188 1.813 1 83.75 309 CYS A N 1
ATOM 2430 C CA . CYS A 1 309 ? -22.25 16.406 2.846 1 83.75 309 CYS A CA 1
ATOM 2431 C C . CYS A 1 309 ? -21.531 15.219 2.246 1 83.75 309 CYS A C 1
ATOM 2433 O O . CYS A 1 309 ? -22.094 14.117 2.17 1 83.75 309 CYS A O 1
ATOM 2435 N N . HIS A 1 310 ? -20.25 15.359 2.062 1 75.69 310 HIS A N 1
ATOM 2436 C CA . HIS A 1 310 ? -19.5 14.367 1.309 1 75.69 310 HIS A CA 1
ATOM 2437 C C . HIS A 1 310 ? -19.219 13.125 2.152 1 75.69 310 HIS A C 1
ATOM 2439 O O . HIS A 1 310 ? -19.156 12.016 1.627 1 75.69 310 HIS A O 1
ATOM 2445 N N . SER A 1 311 ? -19.078 13.312 3.416 1 77.88 311 SER A N 1
ATOM 2446 C CA . SER A 1 311 ? -18.672 12.188 4.258 1 77.88 311 SER A CA 1
ATOM 2447 C C . SER A 1 311 ? -19.875 11.547 4.938 1 77.88 311 SER A C 1
ATOM 2449 O O . SER A 1 311 ? -19.734 10.516 5.598 1 77.88 311 SER A O 1
ATOM 2451 N N . CYS A 1 312 ? -21.016 12.078 4.789 1 76.31 312 CYS A N 1
ATOM 2452 C CA . CYS A 1 312 ? -22.203 11.641 5.523 1 76.31 312 CYS A CA 1
ATOM 2453 C C . CYS A 1 312 ? -22.562 10.203 5.16 1 76.31 312 CYS A C 1
ATOM 2455 O O . CYS A 1 312 ? -22.906 9.406 6.035 1 76.31 312 CYS A O 1
ATOM 2457 N N . PRO A 1 313 ? -22.469 9.859 3.891 1 68.69 313 PRO A N 1
ATOM 2458 C CA . PRO A 1 313 ? -22.812 8.461 3.584 1 68.69 313 PRO A CA 1
ATOM 2459 C C . PRO A 1 313 ? -21.891 7.465 4.293 1 68.69 313 PRO A C 1
ATOM 2461 O O . PRO A 1 313 ? -22.375 6.473 4.848 1 68.69 313 PRO A O 1
ATOM 2464 N N . ALA A 1 314 ? -20.688 7.816 4.262 1 70.06 314 ALA A N 1
ATOM 2465 C CA . ALA A 1 314 ? -19.719 6.93 4.918 1 70.06 314 ALA A CA 1
ATOM 2466 C C . ALA A 1 314 ? -19.938 6.914 6.43 1 70.06 314 ALA A C 1
ATOM 2468 O O . ALA A 1 314 ? -19.859 5.863 7.062 1 70.06 314 ALA A O 1
ATOM 2469 N N . LEU A 1 315 ? -20.234 8.031 6.957 1 71.25 315 LEU A N 1
ATOM 2470 C CA . LEU A 1 315 ? -20.438 8.172 8.391 1 71.25 315 LEU A CA 1
ATOM 2471 C C . LEU A 1 315 ? -21.719 7.465 8.836 1 71.25 315 LEU A C 1
ATOM 2473 O O . LEU A 1 315 ? -21.75 6.844 9.898 1 71.25 315 LEU A O 1
ATOM 2477 N N . ALA A 1 316 ? -22.688 7.551 7.957 1 66.75 316 ALA A N 1
ATOM 2478 C CA . ALA A 1 316 ? -23.969 6.895 8.258 1 66.75 316 ALA A CA 1
ATOM 2479 C C . ALA A 1 316 ? -23.797 5.379 8.312 1 66.75 316 ALA A C 1
ATOM 2481 O O . ALA A 1 316 ? -24.422 4.711 9.141 1 66.75 316 ALA A O 1
ATOM 2482 N N . SER A 1 317 ? -22.969 4.891 7.461 1 63.22 317 SER A N 1
ATOM 2483 C CA . SER A 1 317 ? -22.703 3.453 7.418 1 63.22 317 SER A CA 1
ATOM 2484 C C . SER A 1 317 ? -22 2.98 8.68 1 63.22 317 SER A C 1
ATOM 2486 O O . SER A 1 317 ? -22.234 1.866 9.156 1 63.22 317 SER A O 1
ATOM 2488 N N . ILE A 1 318 ? -21.203 3.814 9.18 1 59.47 318 ILE A N 1
ATOM 2489 C CA . ILE A 1 318 ? -20.484 3.494 10.406 1 59.47 318 ILE A CA 1
ATOM 2490 C C . ILE A 1 318 ? -21.453 3.457 11.578 1 59.47 318 ILE A C 1
ATOM 2492 O O . ILE A 1 318 ? -21.359 2.586 12.445 1 59.47 318 ILE A O 1
ATOM 2496 N N . TYR A 1 319 ? -22.422 4.379 11.453 1 58.38 319 TYR A N 1
ATOM 2497 C CA . TYR A 1 319 ? -23.359 4.492 12.562 1 58.38 319 TYR A CA 1
ATOM 2498 C C . TYR A 1 319 ? -24.5 3.49 12.422 1 58.38 319 TYR A C 1
ATOM 2500 O O . TYR A 1 319 ? -25.109 3.086 13.414 1 58.38 319 TYR A O 1
ATOM 2508 N N . LYS A 1 320 ? -25.016 3.242 11.078 1 53.75 320 LYS A N 1
ATOM 2509 C CA . LYS A 1 320 ? -26.094 2.297 10.844 1 53.75 320 LYS A CA 1
ATOM 2510 C C . LYS A 1 320 ? -25.672 0.873 11.188 1 53.75 320 LYS A C 1
ATOM 2512 O O . LYS A 1 320 ? -26.516 0.006 11.422 1 53.75 320 LYS A O 1
ATOM 2517 N N . LYS A 1 321 ? -24.422 0.442 10.797 1 49.47 321 LYS A N 1
ATOM 2518 C CA . LYS A 1 321 ? -24.172 -0.917 11.273 1 49.47 321 LYS A CA 1
ATOM 2519 C C . LYS A 1 321 ? -24.828 -1.154 12.633 1 49.47 321 LYS A C 1
ATOM 2521 O O . LYS A 1 321 ? -25.156 -2.291 12.977 1 49.47 321 LYS A O 1
ATOM 2526 N N . ASN A 1 322 ? -25.141 -0.165 13.414 1 41.06 322 ASN A N 1
ATOM 2527 C CA . ASN A 1 322 ? -25.953 -0.336 14.609 1 41.06 322 ASN A CA 1
ATOM 2528 C C . ASN A 1 322 ? -27.438 -0.238 14.297 1 41.06 322 ASN A C 1
ATOM 2530 O O . ASN A 1 322 ? -28.266 -0.804 15.016 1 41.06 322 ASN A O 1
ATOM 2534 N N . ASP A 1 323 ? -28.031 0.687 13.656 1 37.84 323 ASP A N 1
ATOM 2535 C CA . ASP A 1 323 ? -29.469 0.725 13.406 1 37.84 323 ASP A CA 1
ATOM 2536 C C . ASP A 1 323 ? -29.797 0.179 12.016 1 37.84 323 ASP A C 1
ATOM 2538 O O . ASP A 1 323 ? -29.078 0.441 11.055 1 37.84 323 ASP A O 1
ATOM 2542 N N . ARG A 1 324 ? -30.562 -0.868 11.891 1 36.12 324 ARG A N 1
ATOM 2543 C CA . ARG A 1 324 ? -31.078 -1.704 10.805 1 36.12 324 ARG A CA 1
ATOM 2544 C C . ARG A 1 324 ? -31.609 -0.851 9.664 1 36.12 324 ARG A C 1
ATOM 2546 O O . ARG A 1 324 ? -32.219 -1.375 8.719 1 36.12 324 ARG A O 1
ATOM 2553 N N . GLN A 1 325 ? -31.984 0.414 9.789 1 36.78 325 GLN A N 1
ATOM 2554 C CA . GLN A 1 325 ? -32.781 1.038 8.727 1 36.78 325 GLN A CA 1
ATOM 2555 C C . GLN A 1 325 ? -31.875 1.484 7.574 1 36.78 325 GLN A C 1
ATOM 2557 O O . GLN A 1 325 ? -30.891 2.205 7.781 1 36.78 325 GLN A O 1
ATOM 2562 N N . HIS A 1 326 ? -31.766 0.84 6.461 1 40.09 326 HIS A N 1
ATOM 2563 C CA . HIS A 1 326 ? -31.156 0.96 5.133 1 40.09 326 HIS A CA 1
ATOM 2564 C C . HIS A 1 326 ? -31.281 2.385 4.602 1 40.09 326 HIS A C 1
ATOM 2566 O O . HIS A 1 326 ? -32.219 2.697 3.859 1 40.09 326 HIS A O 1
ATOM 2572 N N . GLN A 1 327 ? -31.297 3.49 5.352 1 40.16 327 GLN A N 1
ATOM 2573 C CA . GLN A 1 327 ? -31.562 4.668 4.531 1 40.16 327 GLN A CA 1
ATOM 2574 C C . GLN A 1 327 ? -30.516 4.801 3.418 1 40.16 327 GLN A C 1
ATOM 2576 O O . GLN A 1 327 ? -29.344 4.473 3.611 1 40.16 327 GLN A O 1
ATOM 2581 N N . GLU A 1 328 ? -30.875 5.191 2.242 1 43.03 328 GLU A N 1
ATOM 2582 C CA . GLU A 1 328 ? -30.312 5.465 0.919 1 43.03 328 GLU A CA 1
ATOM 2583 C C . GLU A 1 328 ? -29.031 6.277 1.017 1 43.03 328 GLU A C 1
ATOM 2585 O O . GLU A 1 328 ? -28.953 7.227 1.8 1 43.03 328 GLU A O 1
ATOM 2590 N N . SER A 1 329 ? -27.828 5.781 0.706 1 47.69 329 SER A N 1
ATOM 2591 C CA . SER A 1 329 ? -26.438 6.078 0.436 1 47.69 329 SER A CA 1
ATOM 2592 C C . SER A 1 329 ? -26.281 7.418 -0.272 1 47.69 329 SER A C 1
ATOM 2594 O O . SER A 1 329 ? -25.188 7.766 -0.725 1 47.69 329 SER A O 1
ATOM 2596 N N . GLU A 1 330 ? -27.297 8.203 -0.675 1 50.91 330 GLU A N 1
ATOM 2597 C CA . GLU A 1 330 ? -27.062 9.297 -1.615 1 50.91 330 GLU A CA 1
ATOM 2598 C C . GLU A 1 330 ? -26.453 10.5 -0.915 1 50.91 330 GLU A C 1
ATOM 2600 O O . GLU A 1 330 ? -26.734 10.766 0.252 1 50.91 330 GLU A O 1
ATOM 2605 N N . LEU A 1 331 ? -25.391 10.977 -1.481 1 56.22 331 LEU A N 1
ATOM 2606 C CA . LEU A 1 331 ? -24.953 12.336 -1.184 1 56.22 331 LEU A CA 1
ATOM 2607 C C . LEU A 1 331 ? -26.156 13.258 -0.987 1 56.22 331 LEU A C 1
ATOM 2609 O O . LEU A 1 331 ? -27.109 13.211 -1.762 1 56.22 331 LEU A O 1
ATOM 2613 N N . TYR A 1 332 ? -26.469 13.688 0.312 1 64.44 332 TYR A N 1
ATOM 2614 C CA . TYR A 1 332 ? -27.625 14.57 0.429 1 64.44 332 TYR A CA 1
ATOM 2615 C C . TYR A 1 332 ? -27.203 16.031 0.355 1 64.44 332 TYR A C 1
ATOM 2617 O O . TYR A 1 332 ? -26.203 16.422 0.949 1 64.44 332 TYR A O 1
ATOM 2625 N N . SER A 1 333 ? -27.625 16.719 -0.692 1 76.06 333 SER A N 1
ATOM 2626 C CA . SER A 1 333 ? -27.547 18.172 -0.758 1 76.06 333 SER A CA 1
ATOM 2627 C C . SER A 1 333 ? -28.672 18.812 0.041 1 76.06 333 SER A C 1
ATOM 2629 O O . SER A 1 333 ? -29.828 18.406 -0.062 1 76.06 333 SER A O 1
ATOM 2631 N N . LEU A 1 334 ? -28.297 19.594 1.095 1 82.56 334 LEU A N 1
ATOM 2632 C CA . LEU A 1 334 ? -29.281 20.281 1.928 1 82.56 334 LEU A CA 1
ATOM 2633 C C . LEU A 1 334 ? -28.953 21.766 2.031 1 82.56 334 LEU A C 1
ATOM 2635 O O . LEU A 1 334 ? -27.859 22.188 1.676 1 82.56 334 LEU A O 1
ATOM 2639 N N . ARG A 1 335 ? -30.031 22.406 2.344 1 87.44 335 ARG A N 1
ATOM 2640 C CA . ARG A 1 335 ? -29.828 23.828 2.621 1 87.44 335 ARG A CA 1
ATOM 2641 C C . ARG A 1 335 ? -29.422 24.047 4.074 1 87.44 335 ARG A C 1
ATOM 2643 O O . ARG A 1 335 ? -30.141 23.672 4.992 1 87.44 335 ARG A O 1
ATOM 2650 N N . LEU A 1 336 ? -28.281 24.594 4.258 1 90.25 336 LEU A N 1
ATOM 2651 C CA . LEU A 1 336 ? -27.734 24.844 5.594 1 90.25 336 LEU A CA 1
ATOM 2652 C C . LEU A 1 336 ? -27.797 26.328 5.938 1 90.25 336 LEU A C 1
ATOM 2654 O O . LEU A 1 336 ? -27.344 27.156 5.164 1 90.25 336 LEU A O 1
ATOM 2658 N N . THR A 1 337 ? -28.484 26.562 7.066 1 90.75 337 THR A N 1
ATOM 2659 C CA . THR A 1 337 ? -28.609 27.938 7.539 1 90.75 337 THR A CA 1
ATOM 2660 C C . THR A 1 337 ? -27.969 28.078 8.922 1 90.75 337 THR A C 1
ATOM 2662 O O . THR A 1 337 ? -28.141 27.219 9.789 1 90.75 337 THR A O 1
ATOM 2665 N N . GLY A 1 338 ? -27.25 29.188 9.094 1 90.62 338 GLY A N 1
ATOM 2666 C CA . GLY A 1 338 ? -26.625 29.453 10.391 1 90.62 338 GLY A CA 1
ATOM 2667 C C . GLY A 1 338 ? -27.594 30.047 11.398 1 90.62 338 GLY A C 1
ATOM 2668 O O . GLY A 1 338 ? -28.328 31 11.078 1 90.62 338 GLY A O 1
ATOM 2669 N N . GLU A 1 339 ? -27.656 29.469 12.531 1 90.44 339 GLU A N 1
ATOM 2670 C CA . GLU A 1 339 ? -28.359 29.969 13.703 1 90.44 339 GLU A CA 1
ATOM 2671 C C . GLU A 1 339 ? -27.453 29.953 14.938 1 90.44 339 GLU A C 1
ATOM 2673 O O . GLU A 1 339 ? -27.578 29.062 15.781 1 90.44 339 GLU A O 1
ATOM 2678 N N . PRO A 1 340 ? -26.672 31 15.031 1 89.94 340 PRO A N 1
ATOM 2679 C CA . PRO A 1 340 ? -25.609 30.969 16.047 1 89.94 340 PRO A CA 1
ATOM 2680 C C . PRO A 1 340 ? -26.156 30.859 17.469 1 89.94 340 PRO A C 1
ATOM 2682 O O . PRO A 1 340 ? -27 31.656 17.859 1 89.94 340 PRO A O 1
ATOM 2685 N N . ASP A 1 341 ? -25.766 29.891 18.156 1 91.69 341 ASP A N 1
ATOM 2686 C CA . ASP A 1 341 ? -26 29.609 19.562 1 91.69 341 ASP A CA 1
ATOM 2687 C C . ASP A 1 341 ? -24.781 28.938 20.203 1 91.69 341 ASP A C 1
ATOM 2689 O O . ASP A 1 341 ? -24.594 27.719 20.047 1 91.69 341 ASP A O 1
ATOM 2693 N N . TRP A 1 342 ? -24.062 29.688 20.969 1 91.81 342 TRP A N 1
ATOM 2694 C CA . TRP A 1 342 ? -22.781 29.203 21.469 1 91.81 342 TRP A CA 1
ATOM 2695 C C . TRP A 1 342 ? -22.969 27.953 22.344 1 91.81 342 TRP A C 1
ATOM 2697 O O . TRP A 1 342 ? -22.203 27 22.234 1 91.81 342 TRP A O 1
ATOM 2707 N N . GLU A 1 343 ? -23.938 27.984 23.234 1 91.94 343 GLU A N 1
ATOM 2708 C CA . GLU A 1 343 ? -24.125 26.859 24.141 1 91.94 343 GLU A CA 1
ATOM 2709 C C . GLU A 1 343 ? -24.469 25.594 23.375 1 91.94 343 GLU A C 1
ATOM 2711 O O . GLU A 1 343 ? -23.953 24.516 23.672 1 91.94 343 GLU A O 1
ATOM 2716 N N . GLN A 1 344 ? -25.297 25.719 22.406 1 92.19 344 GLN A N 1
ATOM 2717 C CA . GLN A 1 344 ? -25.656 24.578 21.578 1 92.19 344 GLN A CA 1
ATOM 2718 C C . GLN A 1 344 ? -24.469 24.125 20.719 1 92.19 344 GLN A C 1
ATOM 2720 O O . GLN A 1 344 ? -24.281 22.938 20.484 1 92.19 344 GLN A O 1
ATOM 2725 N N . CYS A 1 345 ? -23.734 25.094 20.219 1 94.12 345 CYS A N 1
ATOM 2726 C CA . CYS A 1 345 ? -22.562 24.797 19.406 1 94.12 345 CYS A CA 1
ATOM 2727 C C . CYS A 1 345 ? -21.531 24.031 20.203 1 94.12 345 CYS A C 1
ATOM 2729 O O . CYS A 1 345 ? -20.969 23.047 19.719 1 94.12 345 CYS A O 1
ATOM 2731 N N . LYS A 1 346 ? -21.297 24.516 21.391 1 93.38 346 LYS A N 1
ATOM 2732 C CA . LYS A 1 346 ? -20.344 23.844 22.281 1 93.38 346 LYS A CA 1
ATOM 2733 C C . LYS A 1 346 ? -20.75 22.391 22.5 1 93.38 346 LYS A C 1
ATOM 2735 O O . LYS A 1 346 ? -19.922 21.484 22.391 1 93.38 346 LYS A O 1
ATOM 2740 N N . LYS A 1 347 ? -22.016 22.156 22.781 1 91.75 347 LYS A N 1
ATOM 2741 C CA . LYS A 1 347 ? -22.516 20.797 23 1 91.75 347 LYS A CA 1
ATOM 2742 C C . LYS A 1 347 ? -22.344 19.938 21.75 1 91.75 347 LYS A C 1
ATOM 2744 O O . LYS A 1 347 ? -21.938 18.766 21.844 1 91.75 347 LYS A O 1
ATOM 2749 N N . LEU A 1 348 ? -22.656 20.484 20.672 1 92.25 348 LEU A N 1
ATOM 2750 C CA . LEU A 1 348 ? -22.562 19.781 19.391 1 92.25 348 LEU A CA 1
ATOM 2751 C C . LEU A 1 348 ? -21.109 19.438 19.078 1 92.25 348 LEU A C 1
ATOM 2753 O O . LEU A 1 348 ? -20.828 18.328 18.625 1 92.25 348 LEU A O 1
ATOM 2757 N N . ALA A 1 349 ? -20.203 20.391 19.266 1 93.69 349 ALA A N 1
ATOM 2758 C CA . ALA A 1 349 ? -18.781 20.188 19 1 93.69 349 ALA A CA 1
ATOM 2759 C C . ALA A 1 349 ? -18.203 19.109 19.922 1 93.69 349 ALA A C 1
ATOM 2761 O O . ALA A 1 349 ? -17.391 18.281 19.5 1 93.69 349 ALA A O 1
ATOM 2762 N N . ILE A 1 350 ? -18.562 19.141 21.188 1 91.12 350 ILE A N 1
ATOM 2763 C CA . ILE A 1 350 ? -18.109 18.141 22.141 1 91.12 350 ILE A CA 1
ATOM 2764 C C . ILE A 1 350 ? -18.594 16.766 21.719 1 91.12 350 ILE A C 1
ATOM 2766 O O . ILE A 1 350 ? -17.828 15.797 21.75 1 91.12 350 ILE A O 1
ATOM 2770 N N . ALA A 1 351 ? -19.812 16.672 21.281 1 88.44 351 ALA A N 1
ATOM 2771 C CA . ALA A 1 351 ? -20.359 15.406 20.797 1 88.44 351 ALA A CA 1
ATOM 2772 C C . ALA A 1 351 ? -19.578 14.891 19.594 1 88.44 351 ALA A C 1
ATOM 2774 O O . ALA A 1 351 ? -19.297 13.688 19.5 1 88.44 351 ALA A O 1
ATOM 2775 N N . ALA A 1 352 ? -19.266 15.781 18.703 1 90.25 352 ALA A N 1
ATOM 2776 C CA . ALA A 1 352 ? -18.5 15.398 17.516 1 90.25 352 ALA A CA 1
ATOM 2777 C C . ALA A 1 352 ? -17.094 14.922 17.906 1 90.25 352 ALA A C 1
ATOM 2779 O O . ALA A 1 352 ? -16.562 14 17.281 1 90.25 352 ALA A O 1
ATOM 2780 N N . ALA A 1 353 ? -16.484 15.547 18.891 1 90 353 ALA A N 1
ATOM 2781 C CA . ALA A 1 353 ? -15.125 15.227 19.328 1 90 353 ALA A CA 1
ATOM 2782 C C . ALA A 1 353 ? -15.078 13.891 20.062 1 90 353 ALA A C 1
ATOM 2784 O O . ALA A 1 353 ? -14.062 13.195 20.031 1 90 353 ALA A O 1
ATOM 2785 N N . MET A 1 354 ? -16.094 13.547 20.672 1 79.06 354 MET A N 1
ATOM 2786 C CA . MET A 1 354 ? -16.125 12.328 21.484 1 79.06 354 MET A CA 1
ATOM 2787 C C . MET A 1 354 ? -16.656 11.156 20.672 1 79.06 354 MET A C 1
ATOM 2789 O O . MET A 1 354 ? -16.469 10 21.047 1 79.06 354 MET A O 1
ATOM 2793 N N . ASN A 1 355 ? -17.031 11.398 19.297 1 63.56 355 ASN A N 1
ATOM 2794 C CA . ASN A 1 355 ? -17.531 10.453 18.297 1 63.56 355 ASN A CA 1
ATOM 2795 C C . ASN A 1 355 ? -18.375 9.352 18.938 1 63.56 355 ASN A C 1
ATOM 2797 O O . ASN A 1 355 ? -18.047 8.172 18.812 1 63.56 355 ASN A O 1
ATOM 2801 N N . PRO A 1 356 ? -19.422 9.648 19.812 1 53.16 356 PRO A N 1
ATOM 2802 C CA . PRO A 1 356 ? -20.203 8.539 20.391 1 53.16 356 PRO A CA 1
ATOM 2803 C C . PRO A 1 356 ? -20.766 7.609 19.312 1 53.16 356 PRO A C 1
ATOM 2805 O O . PRO A 1 356 ? -21.031 8.047 18.188 1 53.16 356 PRO A O 1
ATOM 2808 N N . SER A 1 357 ? -20.234 6.355 19.219 1 50.31 357 SER A N 1
ATOM 2809 C CA . SER A 1 357 ? -20.906 5.438 18.312 1 50.31 357 SER A CA 1
ATOM 2810 C C . SER A 1 357 ? -22.344 5.879 18.047 1 50.31 357 SER A C 1
ATOM 2812 O O . SER A 1 357 ? -22.984 5.406 17.094 1 50.31 357 SER A O 1
ATOM 2814 N N . ASP A 1 358 ? -22.906 6.734 18.844 1 48.62 358 ASP A N 1
ATOM 2815 C CA . ASP A 1 358 ? -24.312 7.086 18.766 1 48.62 358 ASP A CA 1
ATOM 2816 C C . ASP A 1 358 ? -24.516 8.367 17.969 1 48.62 358 ASP A C 1
ATOM 2818 O O . ASP A 1 358 ? -23.812 9.352 18.156 1 48.62 358 ASP A O 1
ATOM 2822 N N . SER A 1 359 ? -25.156 8.289 16.781 1 50.66 359 SER A N 1
ATOM 2823 C CA . SER A 1 359 ? -25.516 9.344 15.844 1 50.66 359 SER A CA 1
ATOM 2824 C C . SER A 1 359 ? -26.359 10.414 16.516 1 50.66 359 SER A C 1
ATOM 2826 O O . SER A 1 359 ? -26.812 11.352 15.859 1 50.66 359 SER A O 1
ATOM 2828 N N . ARG A 1 360 ? -26.828 10.258 17.766 1 48.12 360 ARG A N 1
ATOM 2829 C CA . ARG A 1 360 ? -27.734 11.227 18.375 1 48.12 360 ARG A CA 1
ATOM 2830 C C . ARG A 1 360 ? -27 12.094 19.391 1 48.12 360 ARG A C 1
ATOM 2832 O O . ARG A 1 360 ? -26.141 11.602 20.125 1 48.12 360 ARG A O 1
ATOM 2839 N N . VAL A 1 361 ? -27 13.422 19.266 1 47.44 361 VAL A N 1
ATOM 2840 C CA . VAL A 1 361 ? -26.484 14.344 20.281 1 47.44 361 VAL A CA 1
ATOM 2841 C C . VAL A 1 361 ? -27.156 14.055 21.625 1 47.44 361 VAL A C 1
ATOM 2843 O O . VAL A 1 361 ? -28.328 14.344 21.812 1 47.44 361 VAL A O 1
ATOM 2846 N N . SER A 1 362 ? -27.312 12.859 22.062 1 45.34 362 SER A N 1
ATOM 2847 C CA . SER A 1 362 ? -28.047 12.703 23.312 1 45.34 362 SER A CA 1
ATOM 2848 C C . SER A 1 362 ? -27.531 13.68 24.375 1 45.34 362 SER A C 1
ATOM 2850 O O . SER A 1 362 ? -26.391 14.141 24.312 1 45.34 362 SER A O 1
ATOM 2852 N N . HIS A 1 363 ? -28.562 14.203 25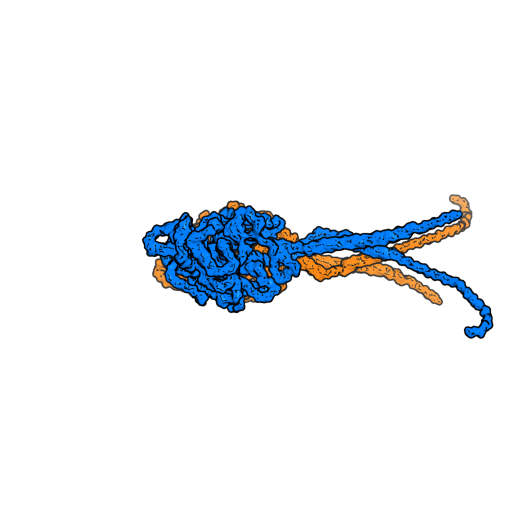.172 1 43.34 363 HIS A N 1
ATOM 2853 C CA . HIS A 1 363 ? -28.422 14.984 26.391 1 43.34 363 HIS A CA 1
ATOM 2854 C C . HIS A 1 363 ? -27.281 14.453 27.266 1 43.34 363 HIS A C 1
ATOM 2856 O O . HIS A 1 363 ? -27.406 14.375 28.484 1 43.34 363 HIS A O 1
ATOM 2862 N N . LEU A 1 364 ? -26.562 13.68 26.812 1 40.31 364 LEU A N 1
ATOM 2863 C CA . LEU A 1 364 ? -25.625 13.039 27.719 1 40.31 364 LEU A CA 1
ATOM 2864 C C . LEU A 1 364 ? -24.734 14.078 28.406 1 40.31 364 LEU A C 1
ATOM 2866 O O . LEU A 1 364 ? -24.25 15.008 27.75 1 40.31 364 LEU A O 1
ATOM 2870 N N . THR A 1 365 ? -24.875 14.266 29.672 1 44.91 365 THR A N 1
ATOM 2871 C CA . THR A 1 365 ? -23.906 14.836 30.609 1 44.91 365 THR A CA 1
ATOM 2872 C C . THR A 1 365 ? -22.484 14.445 30.234 1 44.91 365 THR A C 1
ATOM 2874 O O . THR A 1 365 ? -22.047 13.336 30.516 1 44.91 365 THR A O 1
ATOM 2877 N N . VAL A 1 366 ? -22.062 14.867 29.141 1 49.69 366 VAL A N 1
ATOM 2878 C CA . VAL A 1 366 ? -20.719 14.648 28.625 1 49.69 366 VAL A CA 1
ATOM 2879 C C . VAL A 1 366 ? -19.688 15.008 29.703 1 49.69 366 VAL A C 1
ATOM 2881 O O . VAL A 1 366 ? -19.531 16.172 30.047 1 49.69 366 VAL A O 1
ATOM 2884 N N . SER A 1 367 ? -19.609 14.289 30.75 1 52.91 367 SER A N 1
ATOM 2885 C CA . SER A 1 367 ? -18.531 14.516 31.719 1 52.91 367 SER A CA 1
ATOM 2886 C C . SER A 1 367 ? -17.188 14.117 31.141 1 52.91 367 SER A C 1
ATOM 2888 O O . SER A 1 367 ? -17.094 13.148 30.375 1 52.91 367 SER A O 1
ATOM 2890 N N . LYS A 1 368 ? -16.312 15.125 31.203 1 59.91 368 LYS A N 1
ATOM 2891 C CA . LYS A 1 368 ? -14.898 14.867 30.906 1 59.91 368 LYS A CA 1
ATOM 2892 C C . LYS A 1 368 ? -14.406 13.609 31.609 1 59.91 368 LYS A C 1
ATOM 2894 O O . LYS A 1 368 ? -14.414 13.539 32.844 1 59.91 368 LYS A O 1
ATOM 2899 N N . ASN A 1 369 ? -14.586 12.336 31.141 1 59.59 369 ASN A N 1
ATOM 2900 C CA . ASN A 1 369 ? -14.023 11.148 31.781 1 59.59 369 ASN A CA 1
ATOM 2901 C C . ASN A 1 369 ? -12.656 10.797 31.203 1 59.59 369 ASN A C 1
ATOM 2903 O O . ASN A 1 369 ? -12.555 9.977 30.297 1 59.59 369 ASN A O 1
ATOM 2907 N N . CYS A 1 370 ? -11.672 11.484 31.594 1 63.59 370 CYS A N 1
ATOM 2908 C CA . CYS A 1 370 ? -10.305 11.273 31.125 1 63.59 370 CYS A CA 1
ATOM 2909 C C . CYS A 1 370 ? -9.703 10.031 31.766 1 63.59 370 CYS A C 1
ATOM 2911 O O . CYS A 1 370 ? -8.609 9.609 31.391 1 63.59 370 CYS A O 1
ATOM 2913 N N . GLN A 1 371 ? -10.344 9.492 32.812 1 56.78 371 GLN A N 1
ATOM 2914 C CA . GLN A 1 371 ? -9.789 8.281 33.406 1 56.78 371 GLN A CA 1
ATOM 2915 C C . GLN A 1 371 ? -9.992 7.07 32.5 1 56.78 371 GLN A C 1
ATOM 2917 O O . GLN A 1 371 ? -9.164 6.164 32.469 1 56.78 371 GLN A O 1
ATOM 2922 N N . ALA A 1 372 ? -11.188 6.965 31.906 1 49.34 372 ALA A N 1
ATOM 2923 C CA . ALA A 1 372 ? -11.438 5.82 31.031 1 49.34 372 ALA A CA 1
ATOM 2924 C C . ALA A 1 372 ? -10.891 6.078 29.625 1 49.34 372 ALA A C 1
ATOM 2926 O O . ALA A 1 372 ? -10.75 7.227 29.219 1 49.34 372 ALA A O 1
ATOM 2927 N N . SER A 1 373 ? -10.219 5.07 28.984 1 50.34 373 SER A N 1
ATOM 2928 C CA . SER A 1 373 ? -9.711 5.273 27.641 1 50.34 373 SER A CA 1
ATOM 2929 C C . SER A 1 373 ? -10.672 6.098 26.797 1 50.34 373 SER A C 1
ATOM 2931 O O . SER A 1 373 ? -11.82 5.695 26.578 1 50.34 373 SER A O 1
ATOM 2933 N N . PRO A 1 374 ? -10.57 7.375 26.859 1 44.94 374 PRO A N 1
ATOM 2934 C CA . PRO A 1 374 ? -11.547 8.305 26.281 1 44.94 374 PRO A CA 1
ATOM 2935 C C . PRO A 1 374 ? -12.148 7.781 24.969 1 44.94 374 PRO A C 1
ATOM 2937 O O . PRO A 1 374 ? -13.297 8.086 24.656 1 44.94 374 PRO A O 1
ATOM 2940 N N . PHE A 1 375 ? -11.273 7.234 24.109 1 47.62 375 PHE A N 1
ATOM 2941 C CA . PHE A 1 375 ? -11.797 6.797 22.828 1 47.62 375 PHE A CA 1
ATOM 2942 C C . PHE A 1 375 ? -12.32 5.371 22.906 1 47.62 375 PHE A C 1
ATOM 2944 O O . PHE A 1 375 ? -12.414 4.676 21.891 1 47.62 375 PHE A O 1
ATOM 2951 N N . SER A 1 376 ? -12.523 4.891 24.141 1 43.28 376 SER A N 1
ATOM 2952 C CA . SER A 1 376 ? -13.031 3.535 24.328 1 43.28 376 SER A CA 1
ATOM 2953 C C . SER A 1 376 ? -14.312 3.311 23.516 1 43.28 376 SER A C 1
ATOM 2955 O O . SER A 1 376 ? -14.594 2.188 23.094 1 43.28 376 SER A O 1
ATOM 2957 N N . GLY A 1 377 ? -14.992 4.289 23.5 1 39.03 377 GLY A N 1
ATOM 2958 C CA . GLY A 1 377 ? -16.266 4.074 22.828 1 39.03 377 GLY A CA 1
ATOM 2959 C C . GLY A 1 377 ? -16.109 3.812 21.344 1 39.03 377 GLY A C 1
ATOM 2960 O O . GLY A 1 377 ? -17.062 3.363 20.688 1 39.03 377 GLY A O 1
ATOM 2961 N N . ILE A 1 378 ? -15.227 4.445 20.734 1 43.53 378 ILE A N 1
ATOM 2962 C CA . ILE A 1 378 ? -15.18 4.273 19.281 1 43.53 378 ILE A CA 1
ATOM 2963 C C . ILE A 1 378 ? -14.305 3.07 18.938 1 43.53 378 ILE A C 1
ATOM 2965 O O . ILE A 1 378 ? -13.938 2.877 17.781 1 43.53 378 ILE A O 1
ATOM 2969 N N . GLY A 1 379 ? -14.133 2.197 19.844 1 41.91 379 GLY A N 1
ATOM 2970 C CA . GLY A 1 379 ? -13.398 0.975 19.562 1 41.91 379 GLY A CA 1
ATOM 2971 C C . GLY A 1 379 ? -11.898 1.175 19.531 1 41.91 379 GLY A C 1
ATOM 2972 O O . GLY A 1 379 ? -11.156 0.278 19.125 1 41.91 379 GLY A O 1
ATOM 2973 N N . THR A 1 380 ? -11.578 2.418 19.438 1 46.97 380 THR A N 1
ATOM 2974 C CA . THR A 1 380 ? -10.125 2.588 19.453 1 46.97 380 THR A CA 1
ATOM 2975 C C . THR A 1 380 ? -9.633 2.779 20.891 1 46.97 380 THR A C 1
ATOM 2977 O O . THR A 1 380 ? -10.172 3.6 21.641 1 46.97 380 THR A O 1
ATOM 2980 N N . ASP A 1 381 ? -9.148 1.858 21.484 1 50.34 381 ASP A N 1
ATOM 2981 C CA . ASP A 1 381 ? -8.555 1.944 22.812 1 50.34 381 ASP A CA 1
ATOM 2982 C C . ASP A 1 381 ? -7.348 2.883 22.812 1 50.34 381 ASP A C 1
ATOM 2984 O O . ASP A 1 381 ? -6.207 2.438 22.672 1 50.34 381 ASP A O 1
ATOM 2988 N N . ILE A 1 382 ? -7.688 4.18 22.469 1 56.5 382 ILE A N 1
ATOM 2989 C CA . ILE A 1 382 ? -6.559 5.086 22.656 1 56.5 382 ILE A CA 1
ATOM 2990 C C . ILE A 1 382 ? -6.215 5.199 24.125 1 56.5 382 ILE A C 1
ATOM 2992 O O . ILE A 1 382 ? -7.098 5.414 24.969 1 56.5 382 ILE A O 1
ATOM 2996 N N . VAL A 1 383 ? -5.09 4.742 24.516 1 56.41 383 VAL A N 1
ATOM 2997 C CA . VAL A 1 383 ? -4.578 4.789 25.891 1 56.41 383 VAL A CA 1
ATOM 2998 C C . VAL A 1 383 ? -4.598 6.23 26.391 1 56.41 383 VAL A C 1
ATOM 3000 O O . VAL A 1 383 ? -4.523 7.176 25.609 1 56.41 383 VAL A O 1
ATOM 3003 N N . ASN A 1 384 ? -5.016 6.281 27.578 1 60.22 384 ASN A N 1
ATOM 3004 C CA . ASN A 1 384 ? -4.879 7.559 28.266 1 60.22 384 ASN A CA 1
ATOM 3005 C C . ASN A 1 384 ? -3.49 8.156 28.062 1 60.22 384 ASN A C 1
ATOM 3007 O O . ASN A 1 384 ? -2.52 7.715 28.688 1 60.22 384 ASN A O 1
ATOM 3011 N N . LEU A 1 385 ? -3.439 9.039 27.094 1 61.03 385 LEU A N 1
ATOM 3012 C CA . LEU A 1 385 ? -2.176 9.633 26.672 1 61.03 385 LEU A CA 1
ATOM 3013 C C . LEU A 1 385 ? -1.466 10.289 27.859 1 61.03 385 LEU A C 1
ATOM 3015 O O . LEU A 1 385 ? -0.234 10.297 27.922 1 61.03 385 LEU A O 1
ATOM 3019 N N . THR A 1 386 ? -2.285 10.82 28.734 1 55.34 386 THR A N 1
ATOM 3020 C CA . THR A 1 386 ? -1.714 11.5 29.891 1 55.34 386 THR A CA 1
ATOM 3021 C C . THR A 1 386 ? -1.06 10.5 30.844 1 55.34 386 THR A C 1
ATOM 3023 O O . THR A 1 386 ? -0.119 10.844 31.562 1 55.34 386 THR A O 1
ATOM 3026 N N . ALA A 1 387 ? -1.624 9.352 30.766 1 57.22 387 ALA A N 1
ATOM 3027 C CA . ALA A 1 387 ? -1.088 8.359 31.688 1 57.22 387 ALA A CA 1
ATOM 3028 C C . ALA A 1 387 ? 0.248 7.812 31.188 1 57.22 387 ALA A C 1
ATOM 3030 O O . ALA A 1 387 ? 1.086 7.383 31.984 1 57.22 387 ALA A O 1
ATOM 3031 N N . VAL A 1 388 ? 0.38 7.715 30.078 1 56.44 388 VAL A N 1
ATOM 3032 C CA . VAL A 1 388 ? 1.564 7.059 29.531 1 56.44 388 VAL A CA 1
ATOM 3033 C C . VAL A 1 388 ? 2.666 8.086 29.297 1 56.44 388 VAL A C 1
ATOM 3035 O O . VAL A 1 388 ? 3.854 7.754 29.328 1 56.44 388 VAL A O 1
ATOM 3038 N N . ALA A 1 389 ? 2.299 9.312 29.047 1 53.62 389 ALA A N 1
ATOM 3039 C CA . ALA A 1 389 ? 3.305 10.281 28.609 1 53.62 389 ALA A CA 1
ATOM 3040 C C . ALA A 1 389 ? 3.865 11.055 29.812 1 53.62 389 ALA A C 1
ATOM 3042 O O . ALA A 1 389 ? 3.111 11.492 30.688 1 53.62 389 ALA A O 1
ATOM 3043 N N . HIS A 1 390 ? 5.105 10.828 30.328 1 56.78 390 HIS A N 1
ATOM 3044 C CA . HIS A 1 390 ? 5.789 11.82 31.156 1 56.78 390 HIS A CA 1
ATOM 3045 C C . HIS A 1 390 ? 5.465 13.242 30.703 1 56.78 390 HIS A C 1
ATOM 3047 O O . HIS A 1 390 ? 4.934 13.438 29.609 1 56.78 390 HIS A O 1
ATOM 3053 N N . PRO A 1 391 ? 5.832 14.164 31.562 1 62.84 391 PRO A N 1
ATOM 3054 C CA . PRO A 1 391 ? 5.477 15.508 31.094 1 62.84 391 PRO A CA 1
ATOM 3055 C C . PRO A 1 391 ? 5.875 15.766 29.641 1 62.84 391 PRO A C 1
ATOM 3057 O O . PRO A 1 391 ? 7.066 15.852 29.328 1 62.84 391 PRO A O 1
ATOM 3060 N N . ILE A 1 392 ? 5.043 15.375 28.781 1 78 392 ILE A N 1
ATOM 3061 C CA . ILE A 1 392 ? 5.309 15.508 27.344 1 78 392 ILE A CA 1
ATOM 3062 C C . ILE A 1 392 ? 4.703 16.812 26.844 1 78 392 ILE A C 1
ATOM 3064 O O . ILE A 1 392 ? 3.6 17.188 27.234 1 78 392 ILE A O 1
ATOM 3068 N N . LYS A 1 393 ? 5.551 17.562 26.25 1 88.06 393 LYS A N 1
ATOM 3069 C CA . LYS A 1 393 ? 5.094 18.75 25.516 1 88.06 393 LYS A CA 1
ATOM 3070 C C . LYS A 1 393 ? 4.566 18.359 24.125 1 88.06 393 LYS A C 1
ATOM 3072 O O . LYS A 1 393 ? 5.195 17.578 23.422 1 88.06 393 LYS A O 1
ATOM 3077 N N . PHE A 1 394 ? 3.352 18.844 23.859 1 91.19 394 PHE A N 1
ATOM 3078 C CA . PHE A 1 394 ? 2.742 18.516 22.578 1 91.19 394 PHE A CA 1
ATOM 3079 C C . PHE A 1 394 ? 2.832 19.688 21.609 1 91.19 394 PHE A C 1
ATOM 3081 O O . PHE A 1 394 ? 2.83 20.844 22.031 1 91.19 394 PHE A O 1
ATOM 3088 N N . HIS A 1 395 ? 2.963 19.375 20.391 1 94.31 395 HIS A N 1
ATOM 3089 C CA . HIS A 1 395 ? 2.74 20.344 19.312 1 94.31 395 HIS A CA 1
ATOM 3090 C C . HIS A 1 395 ? 1.482 20 18.531 1 94.31 395 HIS A C 1
ATOM 3092 O O . HIS A 1 395 ? 1.264 18.844 18.156 1 94.31 395 HIS A O 1
ATOM 3098 N N . ALA A 1 396 ? 0.65 20.969 18.375 1 93.94 396 ALA A N 1
ATOM 3099 C CA . ALA A 1 396 ? -0.558 20.859 17.547 1 93.94 396 ALA A CA 1
ATOM 3100 C C . ALA A 1 396 ? -0.352 21.484 16.172 1 93.94 396 ALA A C 1
ATOM 3102 O O . ALA A 1 396 ? -0.185 22.688 16.062 1 93.94 396 ALA A O 1
ATOM 3103 N N . LEU A 1 397 ? -0.459 20.625 15.148 1 93.69 397 LEU A N 1
ATOM 3104 C CA . LEU A 1 397 ? -0.027 21.062 13.828 1 93.69 397 LEU A CA 1
ATOM 3105 C C . LEU A 1 397 ? -1.21 21.141 12.867 1 93.69 397 LEU A C 1
ATOM 3107 O O . LEU A 1 397 ? -2.324 20.75 13.211 1 93.69 397 LEU A O 1
ATOM 3111 N N . SER A 1 398 ? -0.995 21.703 11.609 1 91.94 398 SER A N 1
ATOM 3112 C CA . SER A 1 398 ? -1.892 21.781 10.461 1 91.94 398 SER A CA 1
ATOM 3113 C C . SER A 1 398 ? -3.195 22.484 10.828 1 91.94 398 SER A C 1
ATOM 3115 O O . SER A 1 398 ? -3.197 23.688 11.133 1 91.94 398 SER A O 1
ATOM 3117 N N . GLY A 1 399 ? -4.293 21.703 10.961 1 91.69 399 GLY A N 1
ATOM 3118 C CA . GLY A 1 399 ? -5.582 22.328 11.242 1 91.69 399 GLY A CA 1
ATOM 3119 C C . GLY A 1 399 ? -5.621 23.047 12.57 1 91.69 399 GLY A C 1
ATOM 3120 O O . GLY A 1 399 ? -6.289 24.078 12.695 1 91.69 399 GLY A O 1
ATOM 3121 N N . PHE A 1 400 ? -4.938 22.562 13.539 1 92.62 400 PHE A N 1
ATOM 3122 C CA . PHE A 1 400 ? -4.859 23.234 14.82 1 92.62 400 PHE A CA 1
ATOM 3123 C C . PHE A 1 400 ? -4.191 24.594 14.672 1 92.62 400 PHE A C 1
ATOM 3125 O O . PHE A 1 400 ? -4.668 25.594 15.227 1 92.62 400 PHE A O 1
ATOM 3132 N N . PHE A 1 401 ? -3.123 24.609 13.977 1 90.38 401 PHE A N 1
ATOM 3133 C CA . PHE A 1 401 ? -2.391 25.844 13.773 1 90.38 401 PHE A CA 1
ATOM 3134 C C . PHE A 1 401 ? -3.213 26.828 12.953 1 90.38 401 PHE A C 1
ATOM 3136 O O . PHE A 1 401 ? -3.172 28.047 13.195 1 90.38 401 PHE A O 1
ATOM 3143 N N . PHE A 1 402 ? -3.881 26.344 11.984 1 86.56 402 PHE A N 1
ATOM 3144 C CA . PHE A 1 402 ? -4.746 27.188 11.164 1 86.56 402 PHE A CA 1
ATOM 3145 C C . PHE A 1 402 ? -5.734 27.953 12.031 1 86.56 402 PHE A C 1
ATOM 3147 O O . PHE A 1 402 ? -5.852 29.172 11.914 1 86.56 402 PHE A O 1
ATOM 3154 N N . VAL A 1 403 ? -6.43 27.219 12.875 1 88.75 403 VAL A N 1
ATOM 3155 C CA . VAL A 1 403 ? -7.441 27.828 13.734 1 88.75 403 VAL A CA 1
ATOM 3156 C C . VAL A 1 403 ? -6.77 28.797 14.719 1 88.75 403 VAL A C 1
ATOM 3158 O O . VAL A 1 403 ? -7.23 29.922 14.906 1 88.75 403 VAL A O 1
ATOM 3161 N N . TYR A 1 404 ? -5.699 28.328 15.25 1 88.5 404 TYR A N 1
ATOM 3162 C CA . TYR A 1 404 ? -4.938 29.141 16.188 1 88.5 404 TYR A CA 1
ATOM 3163 C C . TYR A 1 404 ? -4.477 30.438 15.555 1 88.5 404 TYR A C 1
ATOM 3165 O O . TYR A 1 404 ? -4.621 31.516 16.141 1 88.5 404 TYR A O 1
ATOM 3173 N N . ASN A 1 405 ? -3.904 30.359 14.422 1 84.5 405 ASN A N 1
ATOM 3174 C CA . ASN A 1 405 ? -3.355 31.516 13.727 1 84.5 405 ASN A CA 1
ATOM 3175 C C . ASN A 1 405 ? -4.449 32.5 13.344 1 84.5 405 ASN A C 1
ATOM 3177 O O . ASN A 1 405 ? -4.238 33.719 13.398 1 84.5 405 ASN A O 1
ATOM 3181 N N . LYS A 1 406 ? -5.527 32.031 13.008 1 82.5 406 LYS A N 1
ATOM 3182 C CA . LYS A 1 406 ? -6.645 32.906 12.617 1 82.5 406 LYS A CA 1
ATOM 3183 C C . LYS A 1 406 ? -7.23 33.625 13.828 1 82.5 406 LYS A C 1
ATOM 3185 O O . LYS A 1 406 ? -7.773 34.719 13.703 1 82.5 406 LYS A O 1
ATOM 3190 N N . LEU A 1 407 ? -7.137 33 14.969 1 83.88 407 LEU A N 1
ATOM 3191 C CA . LEU A 1 407 ? -7.617 33.594 16.203 1 83.88 407 LEU A CA 1
ATOM 3192 C C . LEU A 1 407 ? -6.645 34.656 16.703 1 83.88 407 LEU A C 1
ATOM 3194 O O . LEU A 1 407 ? -6.992 35.469 17.578 1 83.88 407 LEU A O 1
ATOM 3198 N N . ASN A 1 408 ? -5.5 34.75 16.062 1 79.31 408 ASN A N 1
ATOM 3199 C CA . ASN A 1 408 ? -4.465 35.688 16.453 1 79.31 408 ASN A CA 1
ATOM 3200 C C . ASN A 1 408 ? -4.18 35.625 17.953 1 79.31 408 ASN A C 1
ATOM 3202 O O . ASN A 1 408 ? -4.18 36.625 18.641 1 79.31 408 ASN A O 1
ATOM 3206 N N . LEU A 1 409 ? -4.141 34.438 18.344 1 77 409 LEU A N 1
ATOM 3207 C CA . LEU A 1 409 ? -3.906 34.219 19.766 1 77 409 LEU A CA 1
ATOM 3208 C C . LEU A 1 409 ? -2.422 34.312 20.094 1 77 409 LEU A C 1
ATOM 3210 O O . LEU A 1 409 ? -1.576 34.219 19.203 1 77 409 LEU A O 1
ATOM 3214 N N . THR A 1 410 ? -2.086 34.594 21.344 1 73.06 410 THR A N 1
ATOM 3215 C CA . THR A 1 410 ? -0.71 34.688 21.812 1 73.06 410 THR A CA 1
ATOM 3216 C C . THR A 1 410 ? -0.085 33.312 21.938 1 73.06 410 THR A C 1
ATOM 3218 O O . THR A 1 410 ? -0.797 32.312 22.078 1 73.06 410 THR A O 1
ATOM 3221 N N . PRO A 1 411 ? 1.158 33.25 21.922 1 66.69 411 PRO A N 1
ATOM 3222 C CA . PRO A 1 411 ? 1.866 31.969 21.984 1 66.69 411 PRO A CA 1
ATOM 3223 C C . PRO A 1 411 ? 1.594 31.219 23.281 1 66.69 411 PRO A C 1
ATOM 3225 O O . PRO A 1 411 ? 1.772 30 23.328 1 66.69 411 PRO A O 1
ATOM 3228 N N . ARG A 1 412 ? 1.218 31.891 24.328 1 68.56 412 ARG A N 1
ATOM 3229 C CA . ARG A 1 412 ? 0.958 31.219 25.594 1 68.56 412 ARG A CA 1
ATOM 3230 C C . ARG A 1 412 ? -0.51 30.828 25.719 1 68.56 412 ARG A C 1
ATOM 3232 O O . ARG A 1 412 ? -1.021 30.656 26.828 1 68.56 412 ARG A O 1
ATOM 3239 N N . THR A 1 413 ? -1.05 30.641 24.672 1 76.06 413 THR A N 1
ATOM 3240 C CA . THR A 1 413 ? -2.477 30.344 24.641 1 76.06 413 THR A CA 1
ATOM 3241 C C . THR A 1 413 ? -2.752 28.969 25.234 1 76.06 413 THR A C 1
ATOM 3243 O O . THR A 1 413 ? -2.033 28.016 24.953 1 76.06 413 THR A O 1
ATOM 3246 N N . ASN A 1 414 ? -3.645 28.953 26.203 1 80.69 414 ASN A N 1
ATOM 3247 C CA . ASN A 1 414 ? -4.168 27.688 26.703 1 80.69 414 ASN A CA 1
ATOM 3248 C C . ASN A 1 414 ? -5.578 27.422 26.172 1 80.69 414 ASN A C 1
ATOM 3250 O O . ASN A 1 414 ? -6.152 28.25 25.469 1 80.69 414 ASN A O 1
ATOM 3254 N N . VAL A 1 415 ? -6.117 26.266 26.453 1 86.56 415 VAL A N 1
ATOM 3255 C CA . VAL A 1 415 ? -7.375 25.812 25.859 1 86.56 415 VAL A CA 1
ATOM 3256 C C . VAL A 1 415 ? -8.523 26.688 26.359 1 86.56 415 VAL A C 1
ATOM 3258 O O . VAL A 1 415 ? -9.5 26.906 25.641 1 86.56 415 VAL A O 1
ATOM 3261 N N . THR A 1 416 ? -8.406 27.25 27.562 1 87.5 416 THR A N 1
ATOM 3262 C CA . THR A 1 416 ? -9.43 28.156 28.094 1 87.5 416 THR A CA 1
ATOM 3263 C C . THR A 1 416 ? -9.57 29.391 27.219 1 87.5 416 THR A C 1
ATOM 3265 O O . THR A 1 416 ? -10.68 29.859 26.969 1 87.5 416 THR A O 1
ATOM 3268 N N . MET A 1 417 ? -8.461 29.859 26.797 1 87.44 417 MET A N 1
ATOM 3269 C CA . MET A 1 417 ? -8.469 31.031 25.922 1 87.44 417 MET A CA 1
ATOM 3270 C C . MET A 1 417 ? -9.125 30.703 24.578 1 87.44 417 MET A C 1
ATOM 3272 O O . MET A 1 417 ? -9.773 31.562 23.984 1 87.44 417 MET A O 1
ATOM 3276 N N . VAL A 1 418 ? -8.961 29.5 24.156 1 89.62 418 VAL A N 1
ATOM 3277 C CA . VAL A 1 418 ? -9.586 29.062 22.906 1 89.62 418 VAL A CA 1
ATOM 3278 C C . VAL A 1 418 ? -11.102 29.047 23.078 1 89.62 418 VAL A C 1
ATOM 3280 O O . VAL A 1 418 ? -11.836 29.531 22.203 1 89.62 418 VAL A O 1
ATOM 3283 N N . TRP A 1 419 ? -11.562 28.547 24.188 1 90.44 419 TRP A N 1
ATOM 3284 C CA . TRP A 1 419 ? -12.992 28.516 24.469 1 90.44 419 TRP A CA 1
ATOM 3285 C C . TRP A 1 419 ? -13.562 29.938 24.516 1 90.44 419 TRP A C 1
ATOM 3287 O O . TRP A 1 419 ? -14.625 30.203 23.938 1 90.44 419 TRP A O 1
ATOM 3297 N N . GLU A 1 420 ? -12.859 30.812 25.141 1 89.06 420 GLU A N 1
ATOM 3298 C CA . GLU A 1 420 ? -13.312 32.188 25.281 1 89.06 420 GLU A CA 1
ATOM 3299 C C . GLU A 1 420 ? -13.375 32.906 23.922 1 89.06 420 GLU A C 1
ATOM 3301 O O . GLU A 1 420 ? -14.312 33.625 23.641 1 89.06 420 GLU A O 1
ATOM 3306 N N . SER A 1 421 ? -12.406 32.625 23.172 1 85.31 421 SER A N 1
ATOM 3307 C CA . SER A 1 421 ? -12.398 33.188 21.828 1 85.31 421 SER A CA 1
ATOM 3308 C C . SER A 1 421 ? -13.57 32.625 21 1 85.31 421 SER A C 1
ATOM 3310 O O . SER A 1 421 ? -14.172 33.375 20.219 1 85.31 421 SER A O 1
ATOM 3312 N N . GLY A 1 422 ? -13.812 31.344 21.125 1 86.56 422 GLY A N 1
ATOM 3313 C CA . GLY A 1 422 ? -14.945 30.734 20.438 1 86.56 422 GLY A CA 1
ATOM 3314 C C . GLY A 1 422 ? -16.266 31.375 20.812 1 86.56 422 GLY A C 1
ATOM 3315 O O . GLY A 1 422 ? -17.094 31.688 19.953 1 86.56 422 GLY A O 1
ATOM 3316 N N . LYS A 1 423 ? -16.406 31.625 22.062 1 88.38 423 LYS A N 1
ATOM 3317 C CA . LYS A 1 423 ? -17.625 32.25 22.547 1 88.38 423 LYS A CA 1
ATOM 3318 C C . LYS A 1 423 ? -17.797 33.656 21.938 1 88.38 423 LYS A C 1
ATOM 3320 O O . LYS A 1 423 ? -18.891 34.031 21.531 1 88.38 423 LYS A O 1
ATOM 3325 N N . GLN A 1 424 ? -16.719 34.344 21.859 1 83.69 424 GLN A N 1
ATOM 3326 C CA . GLN A 1 424 ? -16.75 35.688 21.328 1 83.69 424 GLN A CA 1
ATOM 3327 C C . GLN A 1 424 ? -17.078 35.688 19.844 1 83.69 424 GLN A C 1
ATOM 3329 O O . GLN A 1 424 ? -17.859 36.5 19.359 1 83.69 424 GLN A O 1
ATOM 3334 N N . ILE A 1 425 ? -16.531 34.75 19.156 1 79.69 425 ILE A N 1
ATOM 3335 C CA . ILE A 1 425 ? -16.672 34.688 17.703 1 79.69 425 ILE A CA 1
ATOM 3336 C C . ILE A 1 425 ? -18.094 34.219 17.344 1 79.69 425 ILE A C 1
ATOM 3338 O O . ILE A 1 425 ? -18.703 34.781 16.422 1 79.69 425 ILE A O 1
ATOM 3342 N N . CYS A 1 426 ? -18.484 33.25 18 1 80.06 426 CYS A N 1
ATOM 3343 C CA . CYS A 1 426 ? -19.766 32.656 17.656 1 80.06 426 CYS A CA 1
ATOM 3344 C C . CYS A 1 426 ? -20.906 33.562 18.047 1 80.06 426 CYS A C 1
ATOM 3346 O O . CYS A 1 426 ? -22 33.469 17.469 1 80.06 426 CYS A O 1
ATOM 3348 N N . SER A 1 427 ? -20.672 34.406 19.109 1 74.81 427 SER A N 1
ATOM 3349 C CA . SER A 1 427 ? -21.688 35.375 19.5 1 74.81 427 SER A CA 1
ATOM 3350 C C . SER A 1 427 ? -21.641 36.625 18.641 1 74.81 427 SER A C 1
ATOM 3352 O O . SER A 1 427 ? -22.281 37.625 18.953 1 74.81 427 SER A O 1
ATOM 3354 N N . ASN A 1 428 ? -21.453 36.5 17.234 1 62.34 428 ASN A N 1
ATOM 3355 C CA . ASN A 1 428 ? -21.391 37.531 16.219 1 62.34 428 ASN A CA 1
ATOM 3356 C C . ASN A 1 428 ? -20.562 38.719 16.688 1 62.34 428 ASN A C 1
ATOM 3358 O O . ASN A 1 428 ? -20.562 39.781 16.047 1 62.34 428 ASN A O 1
ATOM 3362 N N . LEU A 1 429 ? -20.047 38.688 17.703 1 54.97 429 LEU A N 1
ATOM 3363 C CA . LEU A 1 429 ? -19.359 39.812 18.297 1 54.97 429 LEU A CA 1
ATOM 3364 C C . LEU A 1 429 ? -17.938 39.938 17.734 1 54.97 429 LEU A C 1
ATOM 3366 O O . LEU A 1 429 ? -17.203 40.844 18.125 1 54.97 429 LEU A O 1
ATOM 3370 N N . TRP A 1 430 ? -17.609 39.094 16.859 1 53.03 430 TRP A N 1
ATOM 3371 C CA . TRP A 1 430 ? -16.188 39.25 16.531 1 53.03 430 TRP A CA 1
ATOM 3372 C C . TRP A 1 430 ? -16.016 40.188 15.336 1 53.03 430 TRP A C 1
ATOM 3374 O O . TRP A 1 430 ? -16.609 39.938 14.281 1 53.03 430 TRP A O 1
ATOM 3384 N N . SER A 1 431 ? -15.75 41.5 15.5 1 50.62 431 SER A N 1
ATOM 3385 C CA . SER A 1 431 ? -15.219 42.469 14.562 1 50.62 431 SER A CA 1
ATOM 3386 C C . SER A 1 431 ? -14.188 41.844 13.633 1 50.62 431 SER A C 1
ATOM 3388 O O . SER A 1 431 ? -13.953 42.344 12.531 1 50.62 431 SER A O 1
ATOM 3390 N N . GLY A 1 432 ? -13.516 40.906 13.961 1 49.84 432 GLY A N 1
ATOM 3391 C CA . GLY A 1 432 ? -12.352 40.375 13.297 1 49.84 432 GLY A CA 1
ATOM 3392 C C . GLY A 1 432 ? -12.695 39.406 12.172 1 49.84 432 GLY A C 1
ATOM 3393 O O . GLY A 1 432 ? -11.805 38.844 11.539 1 49.84 432 GLY A O 1
ATOM 3394 N N . LEU A 1 433 ? -13.891 39 11.984 1 52.38 433 LEU A N 1
ATOM 3395 C CA . LEU A 1 433 ? -14.25 37.969 11.016 1 52.38 433 LEU A CA 1
ATOM 3396 C C . LEU A 1 433 ? -14.039 38.469 9.594 1 52.38 433 LEU A C 1
ATOM 3398 O O . LEU A 1 433 ? -13.836 37.656 8.672 1 52.38 433 LEU A O 1
ATOM 3402 N N . GLY A 1 434 ? -14.086 39.812 9.391 1 51 434 GLY A N 1
ATOM 3403 C CA . GLY A 1 434 ? -13.773 40.25 8.047 1 51 434 GLY A CA 1
ATOM 3404 C C . GLY A 1 434 ? -12.438 39.75 7.535 1 51 434 GLY A C 1
ATOM 3405 O O . GLY A 1 434 ? -12.203 39.719 6.324 1 51 434 GLY A O 1
ATOM 3406 N N . SER A 1 435 ? -11.547 39.562 8.461 1 48.91 435 SER A N 1
ATOM 3407 C CA . SER A 1 435 ? -10.18 39.219 8.062 1 48.91 435 SER A CA 1
ATOM 3408 C C . SER A 1 435 ? -10 37.688 7.961 1 48.91 435 SER A C 1
ATOM 3410 O O . SER A 1 435 ? -8.922 37.219 7.586 1 48.91 435 SER A O 1
ATOM 3412 N N . VAL A 1 436 ? -10.789 36.938 8.445 1 49.5 436 VAL A N 1
ATOM 3413 C CA . VAL A 1 436 ? -10.5 35.531 8.641 1 49.5 436 VAL A CA 1
ATOM 3414 C C . VAL A 1 436 ? -10.242 34.844 7.293 1 49.5 436 VAL A C 1
ATOM 3416 O O . VAL A 1 436 ? -9.281 34.094 7.145 1 49.5 436 VAL A O 1
ATOM 3419 N N . SER A 1 437 ? -11.031 34.75 6.27 1 53.59 437 SER A N 1
ATOM 3420 C CA . SER A 1 437 ? -10.75 34.156 4.973 1 53.59 437 SER A CA 1
ATOM 3421 C C . SER A 1 437 ? -11.633 34.719 3.881 1 53.59 437 SER A C 1
ATOM 3423 O O . SER A 1 437 ? -12.773 35.125 4.145 1 53.59 437 SER A O 1
ATOM 3425 N N . ASP A 1 438 ? -10.953 35.125 2.844 1 55.47 438 ASP A N 1
ATOM 3426 C CA . ASP A 1 438 ? -11.656 35.5 1.623 1 55.47 438 ASP A CA 1
ATOM 3427 C C . ASP A 1 438 ? -12.562 34.375 1.141 1 55.47 438 ASP A C 1
ATOM 3429 O O . ASP A 1 438 ? -13.352 34.562 0.214 1 55.47 438 ASP A O 1
ATOM 3433 N N . ASN A 1 439 ? -12.453 33.188 1.888 1 59.84 439 ASN A N 1
ATOM 3434 C CA . ASN A 1 439 ? -13.344 32.125 1.479 1 59.84 439 ASN A CA 1
ATOM 3435 C C . ASN A 1 439 ? -14.57 32.031 2.389 1 59.84 439 ASN A C 1
ATOM 3437 O O . ASN A 1 439 ? -14.445 31.703 3.572 1 59.84 439 ASN A O 1
ATOM 3441 N N . PRO A 1 440 ? -15.664 32.406 1.866 1 60.25 440 PRO A N 1
ATOM 3442 C CA . PRO A 1 440 ? -16.891 32.469 2.658 1 60.25 440 PRO A CA 1
ATOM 3443 C C . PRO A 1 440 ? -17.203 31.172 3.391 1 60.25 440 PRO A C 1
ATOM 3445 O O . PRO A 1 440 ? -17.75 31.188 4.496 1 60.25 440 PRO A O 1
ATOM 3448 N N . ASN A 1 441 ? -16.828 30.078 2.785 1 63.84 441 ASN A N 1
ATOM 3449 C CA . ASN A 1 441 ? -17.125 28.797 3.439 1 63.84 441 ASN A CA 1
ATOM 3450 C C . ASN A 1 441 ? -16.328 28.641 4.73 1 63.84 441 ASN A C 1
ATOM 3452 O O . ASN A 1 441 ? -16.859 28.188 5.746 1 63.84 441 ASN A O 1
ATOM 3456 N N . TYR A 1 442 ? -15.18 29.109 4.715 1 67.62 442 TYR A N 1
ATOM 3457 C CA . TYR A 1 442 ? -14.336 28.984 5.895 1 67.62 442 TYR A CA 1
ATOM 3458 C C . TYR A 1 442 ? -14.758 29.969 6.98 1 67.62 442 TYR A C 1
ATOM 3460 O O . TYR A 1 442 ? -14.773 29.625 8.164 1 67.62 442 TYR A O 1
ATOM 3468 N N . ALA A 1 443 ? -15.156 31.078 6.52 1 72.88 443 ALA A N 1
ATOM 3469 C CA . ALA A 1 443 ? -15.57 32.094 7.484 1 72.88 443 ALA A CA 1
ATOM 3470 C C . ALA A 1 443 ? -16.844 31.688 8.211 1 72.88 443 ALA A C 1
ATOM 3472 O O . ALA A 1 443 ? -16.984 31.906 9.414 1 72.88 443 ALA A O 1
ATOM 3473 N N . GLY A 1 444 ? -17.656 31.047 7.445 1 81.5 444 GLY A N 1
ATOM 3474 C CA . GLY A 1 444 ? -18.922 30.641 8.023 1 81.5 444 GLY A CA 1
ATOM 3475 C C . GLY A 1 444 ? -18.797 29.516 9.031 1 81.5 444 GLY A C 1
ATOM 3476 O O . GLY A 1 444 ? -19.562 29.438 9.984 1 81.5 444 GLY A O 1
ATOM 3477 N N . GLN A 1 445 ? -17.766 28.703 8.875 1 89 445 GLN A N 1
ATOM 3478 C CA . GLN A 1 445 ? -17.609 27.5 9.711 1 89 445 GLN A CA 1
ATOM 3479 C C . GLN A 1 445 ? -16.594 27.734 10.812 1 89 445 GLN A C 1
ATOM 3481 O O . GLN A 1 445 ? -16.312 26.828 11.617 1 89 445 GLN A O 1
ATOM 3486 N N . PHE A 1 446 ? -16.094 28.906 10.93 1 89.25 446 PHE A N 1
ATOM 3487 C CA . PHE A 1 446 ? -14.969 29.156 11.828 1 89.25 446 PHE A CA 1
ATOM 3488 C C . PHE A 1 446 ? -15.383 28.953 13.281 1 89.25 446 PHE A C 1
ATOM 3490 O O . PHE A 1 446 ? -14.586 28.469 14.086 1 89.25 446 PHE A O 1
ATOM 3497 N N . CYS A 1 447 ? -16.641 29.375 13.594 1 91.31 447 CYS A N 1
ATOM 3498 C CA . CYS A 1 447 ? -17.125 29.141 14.953 1 91.31 447 CYS A CA 1
ATOM 3499 C C . CYS A 1 447 ? -17.078 27.656 15.305 1 91.31 447 CYS A C 1
ATOM 3501 O O . CYS A 1 447 ? -16.625 27.297 16.391 1 91.31 447 CYS A O 1
ATOM 3503 N N . PHE A 1 448 ? -17.5 26.859 14.43 1 94.44 448 PHE A N 1
ATOM 3504 C CA . PHE A 1 448 ? -17.438 25.422 14.648 1 94.44 448 PHE A CA 1
ATOM 3505 C C . PHE A 1 448 ? -15.992 24.969 14.82 1 94.44 448 PHE A C 1
ATOM 3507 O O . PHE A 1 448 ? -15.703 24.156 15.703 1 94.44 448 PHE A O 1
ATOM 3514 N N . GLN A 1 449 ? -15.148 25.406 13.922 1 94.5 449 GLN A N 1
ATOM 3515 C CA . GLN A 1 449 ? -13.766 24.953 13.938 1 94.5 449 GLN A CA 1
ATOM 3516 C C . GLN A 1 449 ? -13.102 25.266 15.281 1 94.5 449 GLN A C 1
ATOM 3518 O O . GLN A 1 449 ? -12.352 24.438 15.812 1 94.5 449 GLN A O 1
ATOM 3523 N N . VAL A 1 450 ? -13.359 26.406 15.836 1 93.44 450 VAL A N 1
ATOM 3524 C CA . VAL A 1 450 ? -12.797 26.797 17.125 1 93.44 450 VAL A CA 1
ATOM 3525 C C . VAL A 1 450 ? -13.359 25.906 18.234 1 93.44 450 VAL A C 1
ATOM 3527 O O . VAL A 1 450 ? -12.609 25.375 19.062 1 93.44 450 VAL A O 1
ATOM 3530 N N . ALA A 1 451 ? -14.688 25.75 18.203 1 94.94 451 ALA A N 1
ATOM 3531 C CA . ALA A 1 451 ? -15.344 24.938 19.219 1 94.94 451 ALA A CA 1
ATOM 3532 C C . ALA A 1 451 ? -14.852 23.484 19.141 1 94.94 451 ALA A C 1
ATOM 3534 O O . ALA A 1 451 ? -14.648 22.844 20.188 1 94.94 451 ALA A O 1
ATOM 3535 N N . TYR A 1 452 ? -14.734 23.016 18 1 95.69 452 TYR A N 1
ATOM 3536 C CA . TYR A 1 452 ? -14.305 21.641 17.812 1 95.69 452 TYR A CA 1
ATOM 3537 C C . TYR A 1 452 ? -12.867 21.438 18.281 1 95.69 452 TYR A C 1
ATOM 3539 O O . TYR A 1 452 ? -12.562 20.438 18.938 1 95.69 452 TYR A O 1
ATOM 3547 N N . MET A 1 453 ? -11.977 22.344 17.875 1 94.25 453 MET A N 1
ATOM 3548 C CA . MET A 1 453 ? -10.594 22.266 18.328 1 94.25 453 MET A CA 1
ATOM 3549 C C . MET A 1 453 ? -10.531 22.219 19.859 1 94.25 453 MET A C 1
ATOM 3551 O O . MET A 1 453 ? -9.844 21.359 20.422 1 94.25 453 MET A O 1
ATOM 3555 N N . ALA A 1 454 ? -11.234 23.125 20.469 1 93.56 454 ALA A N 1
ATOM 3556 C CA . ALA A 1 454 ? -11.258 23.156 21.938 1 93.56 454 ALA A CA 1
ATOM 3557 C C . ALA A 1 454 ? -11.812 21.844 22.5 1 93.56 454 ALA A C 1
ATOM 3559 O O . ALA A 1 454 ? -11.281 21.312 23.484 1 93.56 454 ALA A O 1
ATOM 3560 N N . SER A 1 455 ? -12.852 21.359 21.906 1 92.81 455 SER A N 1
ATOM 3561 C CA . SER A 1 455 ? -13.492 20.125 22.359 1 92.81 455 SER A CA 1
ATOM 3562 C C . SER A 1 455 ? -12.555 18.938 22.203 1 92.81 455 SER A C 1
ATOM 3564 O O . SER A 1 455 ? -12.508 18.062 23.094 1 92.81 455 SER A O 1
ATOM 3566 N N . LEU A 1 456 ? -11.875 18.875 21.094 1 91.94 456 LEU A N 1
ATOM 3567 C CA . LEU A 1 456 ? -10.961 17.766 20.859 1 91.94 456 LEU A CA 1
ATOM 3568 C C . LEU A 1 456 ? -9.844 17.75 21.891 1 91.94 456 LEU A C 1
ATOM 3570 O O . LEU A 1 456 ? -9.516 16.688 22.438 1 91.94 456 LEU A O 1
ATOM 3574 N N . ILE A 1 457 ? -9.25 18.891 22.156 1 89.94 457 ILE A N 1
ATOM 3575 C CA . ILE A 1 457 ? -8.117 18.984 23.062 1 89.94 457 ILE A CA 1
ATOM 3576 C C . ILE A 1 457 ? -8.57 18.703 24.484 1 89.94 457 ILE A C 1
ATOM 3578 O O . ILE A 1 457 ? -7.941 17.922 25.203 1 89.94 457 ILE A O 1
ATOM 3582 N N . ASP A 1 458 ? -9.633 19.266 24.844 1 88 458 ASP A N 1
ATOM 3583 C CA . ASP A 1 458 ? -10.07 19.25 26.234 1 88 458 ASP A CA 1
ATOM 3584 C C . ASP A 1 458 ? -10.82 17.953 26.562 1 88 458 ASP A C 1
ATOM 3586 O O . ASP A 1 458 ? -10.617 17.375 27.625 1 88 458 ASP A O 1
ATOM 3590 N N . TYR A 1 459 ? -11.711 17.516 25.688 1 85.19 459 TYR A N 1
ATOM 3591 C CA . TYR A 1 459 ? -12.594 16.391 25.969 1 85.19 459 TYR A CA 1
ATOM 3592 C C . TYR A 1 459 ? -12.141 15.141 25.234 1 85.19 459 TYR A C 1
ATOM 3594 O O . TYR A 1 459 ? -12.102 14.055 25.812 1 85.19 459 TYR A O 1
ATOM 3602 N N . GLY A 1 460 ? -11.867 15.297 24 1 85.62 460 GLY A N 1
ATOM 3603 C CA . GLY A 1 460 ? -11.484 14.141 23.203 1 85.62 460 GLY A CA 1
ATOM 3604 C C . GLY A 1 460 ? -10.148 13.547 23.594 1 85.62 460 GLY A C 1
ATOM 3605 O O . GLY A 1 460 ? -10.062 12.367 23.922 1 85.62 460 GLY A O 1
ATOM 3606 N N . LEU A 1 461 ? -9.172 14.422 23.656 1 85 461 LEU A N 1
ATOM 3607 C CA . LEU A 1 461 ? -7.809 13.953 23.859 1 85 461 LEU A CA 1
ATOM 3608 C C . LEU A 1 461 ? -7.41 14.086 25.328 1 85 461 LEU A C 1
ATOM 3610 O O . LEU A 1 461 ? -6.391 13.539 25.75 1 85 461 LEU A O 1
ATOM 3614 N N . CYS A 1 462 ? -8.164 14.773 26.109 1 82.81 462 CYS A N 1
ATOM 3615 C CA . CYS A 1 462 ? -7.902 15.016 27.531 1 82.81 462 CYS A CA 1
ATOM 3616 C C . CYS A 1 462 ? -6.531 15.641 27.734 1 82.81 462 CYS A C 1
ATOM 3618 O O . CYS A 1 462 ? -5.77 15.211 28.594 1 82.81 462 CYS A O 1
ATOM 3620 N N . LEU A 1 463 ? -6.258 16.656 26.859 1 84 463 LEU A N 1
ATOM 3621 C CA . LEU A 1 463 ? -4.965 17.328 26.922 1 84 463 LEU A CA 1
ATOM 3622 C C . LEU A 1 463 ? -5.125 18.781 27.344 1 84 463 LEU A C 1
ATOM 3624 O O . LEU A 1 463 ? -4.266 19.625 27.062 1 84 463 LEU A O 1
ATOM 3628 N N . GLY A 1 464 ? -6.195 19.031 27.953 1 82.38 464 GLY A N 1
ATOM 3629 C CA . GLY A 1 464 ? -6.488 20.406 28.359 1 82.38 464 GLY A CA 1
ATOM 3630 C C . GLY A 1 464 ? -5.473 20.969 29.328 1 82.38 464 GLY A C 1
ATOM 3631 O O . GLY A 1 464 ? -5.242 22.172 29.375 1 82.38 464 GLY A O 1
ATOM 3632 N N . ASP A 1 465 ? -4.816 20.094 30.141 1 79.88 465 ASP A N 1
ATOM 3633 C CA . ASP A 1 465 ? -3.895 20.562 31.172 1 79.88 465 ASP A CA 1
ATOM 3634 C C . ASP A 1 465 ? -2.443 20.328 30.766 1 79.88 465 ASP A C 1
ATOM 3636 O O . ASP A 1 465 ? -1.526 20.516 31.562 1 79.88 465 ASP A O 1
ATOM 3640 N N . VAL A 1 466 ? -2.25 19.906 29.594 1 80.88 466 VAL A N 1
ATOM 3641 C CA . VAL A 1 466 ? -0.906 19.625 29.094 1 80.88 466 VAL A CA 1
ATOM 3642 C C . VAL A 1 466 ? -0.37 20.812 28.328 1 80.88 466 VAL A C 1
ATOM 3644 O O . VAL A 1 466 ? -1.14 21.562 27.719 1 80.88 466 VAL A O 1
ATOM 3647 N N . GLU A 1 467 ? 0.894 21.016 28.453 1 84.31 467 GLU A N 1
ATOM 3648 C CA . GLU A 1 467 ? 1.51 22.078 27.672 1 84.31 467 GLU A CA 1
ATOM 3649 C C . GLU A 1 467 ? 1.444 21.781 26.188 1 84.31 467 GLU A C 1
ATOM 3651 O O . GLU A 1 467 ? 1.935 20.734 25.734 1 84.31 467 GLU A O 1
ATOM 3656 N N . MET A 1 468 ? 0.829 22.672 25.5 1 88.62 468 MET A N 1
ATOM 3657 C CA . MET A 1 468 ? 0.648 22.469 24.062 1 88.62 468 MET A CA 1
ATOM 3658 C C . MET A 1 468 ? 1.076 23.703 23.281 1 88.62 468 MET A C 1
ATOM 3660 O O . MET A 1 468 ? 0.689 24.828 23.625 1 88.62 468 MET A O 1
ATOM 3664 N N . VAL A 1 469 ? 1.939 23.5 22.297 1 90.62 469 VAL A N 1
ATOM 3665 C CA . VAL A 1 469 ? 2.35 24.562 21.391 1 90.62 469 VAL A CA 1
ATOM 3666 C C . VAL A 1 469 ? 1.618 24.406 20.062 1 90.62 469 VAL A C 1
ATOM 3668 O O . VAL A 1 469 ? 1.611 23.312 19.469 1 90.62 469 VAL A O 1
ATOM 3671 N N . PHE A 1 470 ? 0.975 25.469 19.625 1 91.38 470 PHE A N 1
ATOM 3672 C CA . PHE A 1 470 ? 0.3 25.438 18.328 1 91.38 470 PHE A CA 1
ATOM 3673 C C . PHE A 1 470 ? 1.254 25.828 17.219 1 91.38 470 PHE A C 1
ATOM 3675 O O . PHE A 1 470 ? 1.684 26.984 17.125 1 91.38 470 PHE A O 1
ATOM 3682 N N . GLY A 1 471 ? 1.528 24.891 16.25 1 87.94 471 GLY A N 1
ATOM 3683 C CA . GLY A 1 471 ? 2.496 25.094 15.188 1 87.94 471 GLY A CA 1
ATOM 3684 C C . GLY A 1 471 ? 3.848 24.469 15.484 1 87.94 471 GLY A C 1
ATOM 3685 O O . GLY A 1 471 ? 3.963 23.625 16.375 1 87.94 471 GLY A O 1
ATOM 3686 N N . PRO A 1 472 ? 4.934 24.781 14.734 1 86.31 472 PRO A N 1
ATOM 3687 C CA . PRO A 1 472 ? 4.883 25.812 13.703 1 86.31 472 PRO A CA 1
ATOM 3688 C C . PRO A 1 472 ? 4.102 25.391 12.461 1 86.31 472 PRO A C 1
ATOM 3690 O O . PRO A 1 472 ? 3.752 24.203 12.328 1 86.31 472 PRO A O 1
ATOM 3693 N N . GLY A 1 473 ? 3.773 26.375 11.57 1 85.56 473 GLY A N 1
ATOM 3694 C CA . GLY A 1 473 ? 2.928 26.172 10.406 1 85.56 473 GLY A CA 1
ATOM 3695 C C . GLY A 1 473 ? 3.67 25.562 9.227 1 85.56 473 GLY A C 1
ATOM 3696 O O . GLY A 1 473 ? 3.053 25.109 8.258 1 85.56 473 GLY A O 1
ATOM 3697 N N . ASN A 1 474 ? 4.965 25.438 9.336 1 85.12 474 ASN A N 1
ATOM 3698 C CA . ASN A 1 474 ? 5.734 24.984 8.18 1 85.12 474 ASN A CA 1
ATOM 3699 C C . ASN A 1 474 ? 6.234 23.547 8.359 1 85.12 474 ASN A C 1
ATOM 3701 O O . ASN A 1 474 ? 7.246 23.172 7.777 1 85.12 474 ASN A O 1
ATOM 3705 N N . ILE A 1 475 ? 5.605 22.797 9.219 1 90.88 475 ILE A N 1
ATOM 3706 C CA . ILE A 1 475 ? 5.953 21.391 9.391 1 90.88 475 ILE A CA 1
ATOM 3707 C C . ILE A 1 475 ? 4.855 20.516 8.812 1 90.88 475 ILE A C 1
ATOM 3709 O O . ILE A 1 475 ? 3.674 20.703 9.109 1 90.88 475 ILE A O 1
ATOM 3713 N N . SER A 1 476 ? 5.258 19.656 7.949 1 92.31 476 SER A N 1
ATOM 3714 C CA . SER A 1 476 ? 4.387 18.656 7.355 1 92.31 476 SER A CA 1
ATOM 3715 C C . SER A 1 476 ? 4.984 17.25 7.504 1 92.31 476 SER A C 1
ATOM 3717 O O . SER A 1 476 ? 6.207 17.094 7.516 1 92.31 476 SER A O 1
ATOM 3719 N N . TRP A 1 477 ? 4.105 16.281 7.621 1 96.88 477 TRP A N 1
ATOM 3720 C CA . TRP A 1 477 ? 4.566 14.906 7.715 1 96.88 477 TRP A CA 1
ATOM 3721 C C . TRP A 1 477 ? 5.414 14.531 6.504 1 96.88 477 TRP A C 1
ATOM 3723 O O . TRP A 1 477 ? 6.195 13.578 6.555 1 96.88 477 TRP A O 1
ATOM 3733 N N . THR A 1 478 ? 5.309 15.234 5.395 1 96.62 478 THR A N 1
ATOM 3734 C CA . THR A 1 478 ? 6.059 14.953 4.176 1 96.62 478 THR A CA 1
ATOM 3735 C C . THR A 1 478 ? 7.559 15.086 4.422 1 96.62 478 THR A C 1
ATOM 3737 O O . THR A 1 478 ? 8.359 14.383 3.795 1 96.62 478 THR A O 1
ATOM 3740 N N . LEU A 1 479 ? 7.949 16 5.312 1 95.88 479 LEU A N 1
ATOM 3741 C CA . LEU A 1 479 ? 9.359 16.109 5.68 1 95.88 479 LEU A CA 1
ATOM 3742 C C . LEU A 1 479 ? 9.859 14.812 6.305 1 95.88 479 LEU A C 1
ATOM 3744 O O . LEU A 1 479 ? 10.953 14.344 5.984 1 95.88 479 LEU A O 1
ATOM 3748 N N . GLY A 1 480 ? 9.047 14.297 7.262 1 96.44 480 GLY A N 1
ATOM 3749 C CA . GLY A 1 480 ? 9.398 13.023 7.867 1 96.44 480 GLY A CA 1
ATOM 3750 C C . GLY A 1 480 ? 9.492 11.891 6.863 1 96.44 480 GLY A C 1
ATOM 3751 O O . GLY A 1 480 ? 10.398 11.055 6.941 1 96.44 480 GLY A O 1
ATOM 3752 N N . ALA A 1 481 ? 8.547 11.859 5.926 1 96.25 481 ALA A N 1
ATOM 3753 C CA . ALA A 1 481 ? 8.578 10.844 4.875 1 96.25 481 ALA A CA 1
ATOM 3754 C C . ALA A 1 481 ? 9.852 10.945 4.047 1 96.25 481 ALA A C 1
ATOM 3756 O O . ALA A 1 481 ? 10.477 9.93 3.725 1 96.25 481 ALA A O 1
ATOM 3757 N N . ALA A 1 482 ? 10.227 12.195 3.674 1 94.44 482 ALA A N 1
ATOM 3758 C CA . ALA A 1 482 ? 11.445 12.414 2.898 1 94.44 482 ALA A CA 1
ATOM 3759 C C . ALA A 1 482 ? 12.672 11.906 3.65 1 94.44 482 ALA A C 1
ATOM 3761 O O . ALA A 1 482 ? 13.586 11.344 3.045 1 94.44 482 ALA A O 1
ATOM 3762 N N . LEU A 1 483 ? 12.68 12.094 4.93 1 91.31 483 LEU A N 1
ATOM 3763 C CA . LEU A 1 483 ? 13.812 11.703 5.766 1 91.31 483 LEU A CA 1
ATOM 3764 C C . LEU A 1 483 ? 13.914 10.188 5.863 1 91.31 483 LEU A C 1
ATOM 3766 O O . LEU A 1 483 ? 15.008 9.625 5.754 1 91.31 483 LEU A O 1
ATOM 3770 N N . ILE A 1 484 ? 12.773 9.547 6.066 1 90.5 484 ILE A N 1
ATOM 3771 C CA . ILE A 1 484 ? 12.758 8.117 6.352 1 90.5 484 ILE A CA 1
ATOM 3772 C C . ILE A 1 484 ? 12.891 7.328 5.051 1 90.5 484 ILE A C 1
ATOM 3774 O O . ILE A 1 484 ? 13.703 6.402 4.957 1 90.5 484 ILE A O 1
ATOM 3778 N N . GLU A 1 485 ? 12.125 7.672 4.035 1 87.19 485 GLU A N 1
ATOM 3779 C CA . GLU A 1 485 ? 12.117 6.941 2.768 1 87.19 485 GLU A CA 1
ATOM 3780 C C . GLU A 1 485 ? 13.367 7.246 1.95 1 87.19 485 GLU A C 1
ATOM 3782 O O . GLU A 1 485 ? 13.812 6.422 1.148 1 87.19 485 GLU A O 1
ATOM 3787 N N . GLY A 1 486 ? 13.875 8.43 2.066 1 75.44 486 GLY A N 1
ATOM 3788 C CA . GLY A 1 486 ? 15.031 8.852 1.288 1 75.44 486 GLY A CA 1
ATOM 3789 C C . GLY A 1 486 ? 16.344 8.297 1.814 1 75.44 486 GLY A C 1
ATOM 3790 O O . GLY A 1 486 ? 17.406 8.516 1.219 1 75.44 486 GLY A O 1
ATOM 3791 N N . LYS A 1 487 ? 16.344 7.633 2.955 1 68 487 LYS A N 1
ATOM 3792 C CA . LYS A 1 487 ? 17.562 7.152 3.611 1 68 487 LYS A CA 1
ATOM 3793 C C . LYS A 1 487 ? 18.406 6.309 2.658 1 68 487 LYS A C 1
ATOM 3795 O O . LYS A 1 487 ? 19.625 6.445 2.619 1 68 487 LYS A O 1
ATOM 3800 N N . PHE A 1 488 ? 17.781 5.41 1.888 1 60.06 488 PHE A N 1
ATOM 3801 C CA . PHE A 1 488 ? 18.547 4.492 1.054 1 60.06 488 PHE A CA 1
ATOM 3802 C C . PHE A 1 488 ? 19.203 5.234 -0.105 1 60.06 488 PHE A C 1
ATOM 3804 O O . PHE A 1 488 ? 20.219 4.789 -0.636 1 60.06 488 PHE A O 1
ATOM 3811 N N . LEU A 1 489 ? 18.625 6.355 -0.461 1 58.69 489 LEU A N 1
ATOM 3812 C CA . LEU A 1 489 ? 19.078 7.062 -1.655 1 58.69 489 LEU A CA 1
ATOM 3813 C C . LEU A 1 489 ? 20.328 7.891 -1.361 1 58.69 489 LEU A C 1
ATOM 3815 O O . LEU A 1 489 ? 21.219 8 -2.207 1 58.69 489 LEU A O 1
ATOM 3819 N N . TRP A 1 490 ? 20.422 8.406 -0.146 1 50.12 490 TRP A N 1
ATOM 3820 C CA . TRP A 1 490 ? 21.531 9.312 0.135 1 50.12 490 TRP A CA 1
ATOM 3821 C C . TRP A 1 490 ? 22.734 8.547 0.688 1 50.12 490 TRP A C 1
ATOM 3823 O O . TRP A 1 490 ? 23.875 9 0.577 1 50.12 490 TRP A O 1
ATOM 3833 N N . LEU A 1 491 ? 22.391 7.43 1.256 1 49.81 491 LEU A N 1
ATOM 3834 C CA . LEU A 1 491 ? 23.531 6.645 1.746 1 49.81 491 LEU A CA 1
ATOM 3835 C C . LEU A 1 491 ? 24.375 6.145 0.589 1 49.81 491 LEU A C 1
ATOM 3837 O O . LEU A 1 491 ? 25.609 6.027 0.721 1 49.81 491 LEU A O 1
ATOM 3841 N N . ASN A 1 492 ? 23.625 5.957 -0.54 1 47.84 492 ASN A N 1
ATOM 3842 C CA . ASN A 1 492 ? 24.391 5.457 -1.678 1 47.84 492 ASN A CA 1
ATOM 3843 C C . ASN A 1 492 ? 25 6.598 -2.492 1 47.84 492 ASN A C 1
ATOM 3845 O O . ASN A 1 492 ? 25.969 6.395 -3.225 1 47.84 492 ASN A O 1
ATOM 3849 N N . SER A 1 493 ? 24.406 7.836 -2.42 1 43.56 493 SER A N 1
ATOM 3850 C CA . SER A 1 493 ? 24.953 8.984 -3.137 1 43.56 493 SER A CA 1
ATOM 3851 C C . SER A 1 493 ? 26.312 9.391 -2.566 1 43.56 493 SER A C 1
ATOM 3853 O O . SER A 1 493 ? 27.188 9.867 -3.301 1 43.56 493 SER A O 1
ATOM 3855 N N . THR A 1 494 ? 26.438 9.312 -1.33 1 41.31 494 THR A N 1
ATOM 3856 C CA . THR A 1 494 ? 27.719 9.711 -0.752 1 41.31 494 THR A CA 1
ATOM 3857 C C . THR A 1 494 ? 28.859 8.844 -1.305 1 41.31 494 THR A C 1
ATOM 3859 O O . THR A 1 494 ? 30 9.297 -1.391 1 41.31 494 THR A O 1
ATOM 3862 N N . SER A 1 495 ? 28.359 7.684 -1.701 1 38.72 495 SER A N 1
ATOM 3863 C CA . SER A 1 495 ? 29.438 6.859 -2.236 1 38.72 495 SER A CA 1
ATOM 3864 C C . SER A 1 495 ? 29.797 7.27 -3.662 1 38.72 495 SER A C 1
ATOM 3866 O O . SER A 1 495 ? 30.938 7.102 -4.098 1 38.72 495 SER A O 1
ATOM 3868 N N . HIS A 1 496 ? 28.812 7.898 -4.344 1 36.34 496 HIS A N 1
ATOM 3869 C CA . HIS A 1 496 ? 29.031 8.32 -5.719 1 36.34 496 HIS A CA 1
ATOM 3870 C C . HIS A 1 496 ? 29.875 9.602 -5.777 1 36.34 496 HIS A C 1
ATOM 3872 O O . HIS A 1 496 ? 30.719 9.75 -6.656 1 36.34 496 HIS A O 1
ATOM 3878 N N . LYS A 1 497 ? 29.547 10.609 -5.027 1 38.75 497 LYS A N 1
ATOM 3879 C CA . LYS A 1 497 ? 30.266 11.883 -5.191 1 38.75 497 LYS A CA 1
ATOM 3880 C C . LYS A 1 497 ? 31.734 11.742 -4.824 1 38.75 497 LYS A C 1
ATOM 3882 O O . LYS A 1 497 ? 32.562 12.477 -5.336 1 38.75 497 LYS A O 1
ATOM 3887 N N . ALA A 1 498 ? 31.953 10.797 -4.152 1 34.06 498 ALA A N 1
ATOM 3888 C CA . ALA A 1 498 ? 33.375 10.617 -4.004 1 34.06 498 ALA A CA 1
ATOM 3889 C C . ALA A 1 498 ? 34.031 10.172 -5.312 1 34.06 498 ALA A C 1
ATOM 3891 O O . ALA A 1 498 ? 35.156 10.539 -5.617 1 34.06 498 ALA A O 1
ATOM 3892 N N . HIS A 1 499 ? 33.062 9.664 -6.152 1 33.56 499 HIS A N 1
ATOM 3893 C CA . HIS A 1 499 ? 33.594 9.281 -7.453 1 33.56 499 HIS A CA 1
ATOM 3894 C C . HIS A 1 499 ? 33.594 10.461 -8.422 1 33.56 499 HIS A C 1
ATOM 3896 O O . HIS A 1 499 ? 34.469 10.555 -9.281 1 33.56 499 HIS A O 1
ATOM 3902 N N . VAL A 1 500 ? 32.5 11.258 -8.43 1 33.12 500 VAL A N 1
ATOM 3903 C CA . VAL A 1 500 ? 32.562 12.406 -9.328 1 33.12 500 VAL A CA 1
ATOM 3904 C C . VAL A 1 500 ? 33.75 13.281 -8.953 1 33.12 500 VAL A C 1
ATOM 3906 O O . VAL A 1 500 ? 34.438 13.82 -9.836 1 33.12 500 VAL A O 1
ATOM 3909 N N . ILE A 1 501 ? 33.938 13.414 -7.707 1 30.67 501 ILE A N 1
ATOM 3910 C CA . ILE A 1 501 ? 35.156 14.125 -7.336 1 30.67 501 ILE A CA 1
ATOM 3911 C C . ILE A 1 501 ? 36.375 13.375 -7.879 1 30.67 501 ILE A C 1
ATOM 3913 O O . ILE A 1 501 ? 37.312 13.984 -8.438 1 30.67 501 ILE A O 1
ATOM 3917 N N . ILE A 1 502 ? 36.156 12.047 -7.934 1 30.5 502 ILE A N 1
ATOM 3918 C CA . ILE A 1 502 ? 37.281 11.297 -8.469 1 30.5 502 ILE A CA 1
ATOM 3919 C C . ILE A 1 502 ? 37.25 11.328 -10 1 30.5 502 ILE A C 1
ATOM 3921 O O . ILE A 1 502 ? 38.281 11.492 -10.648 1 30.5 502 ILE A O 1
ATOM 3925 N N . SER A 1 503 ? 36.031 11.133 -10.57 1 32.34 503 SER A N 1
ATOM 3926 C CA . SER A 1 503 ? 36 11.266 -12.023 1 32.34 503 SER A CA 1
ATOM 3927 C C . SER A 1 503 ? 36.281 12.703 -12.461 1 32.34 503 SER A C 1
ATOM 3929 O O . SER A 1 503 ? 36.906 12.938 -13.477 1 32.34 503 SER A O 1
ATOM 3931 N N . THR A 1 504 ? 35.562 13.641 -11.805 1 30.42 504 THR A N 1
ATOM 3932 C CA . THR A 1 504 ? 36.062 14.992 -12.055 1 30.42 504 THR A CA 1
ATOM 3933 C C . THR A 1 504 ? 37.531 15.102 -11.727 1 30.42 504 THR A C 1
ATOM 3935 O O . THR A 1 504 ? 38.281 15.797 -12.43 1 30.42 504 THR A O 1
ATOM 3938 N N . LEU A 1 505 ? 37.844 14.258 -10.742 1 29.14 505 LEU A N 1
ATOM 3939 C CA . LEU A 1 505 ? 39.281 14.172 -10.586 1 29.14 505 LEU A CA 1
ATOM 3940 C C . LEU A 1 505 ? 39.906 13.398 -11.742 1 29.14 505 LEU A C 1
ATOM 3942 O O . LEU A 1 505 ? 41.031 13.695 -12.164 1 29.14 505 LEU A O 1
ATOM 3946 N N . LYS A 1 506 ? 39.156 12.383 -12.172 1 29.22 506 LYS A N 1
ATOM 3947 C CA . LYS A 1 506 ? 39.719 11.719 -13.336 1 29.22 506 LYS A CA 1
ATOM 3948 C C . LYS A 1 506 ? 39.625 12.609 -14.578 1 29.22 506 LYS A C 1
ATOM 3950 O O . LYS A 1 506 ? 40.5 12.594 -15.43 1 29.22 506 LYS A O 1
ATOM 3955 N N . ASN A 1 507 ? 38.406 13.008 -14.844 1 30.38 507 ASN A N 1
ATOM 3956 C CA . ASN A 1 507 ? 38.469 13.961 -15.945 1 30.38 507 ASN A CA 1
ATOM 3957 C C . ASN A 1 507 ? 39.25 15.211 -15.562 1 30.38 507 ASN A C 1
ATOM 3959 O O . ASN A 1 507 ? 39.25 16.203 -16.297 1 30.38 507 ASN A O 1
ATOM 3963 N N . VAL A 1 508 ? 39.375 15.352 -14.203 1 26 508 VAL A N 1
ATOM 3964 C CA . VAL A 1 508 ? 40.594 16.141 -14.031 1 26 508 VAL A CA 1
ATOM 3965 C C . VAL A 1 508 ? 41.781 15.453 -14.719 1 26 508 VAL A C 1
ATOM 3967 O O . VAL A 1 508 ? 42.125 14.32 -14.383 1 26 508 VAL A O 1
ATOM 3970 N N . LYS A 1 509 ? 41.969 15.594 -15.914 1 28.27 509 LYS A N 1
ATOM 3971 C CA . LYS A 1 509 ? 43.312 15.57 -16.469 1 28.27 509 LYS A CA 1
ATOM 3972 C C . LYS A 1 509 ? 44.375 15.609 -15.375 1 28.27 509 LYS A C 1
ATOM 3974 O O . LYS A 1 509 ? 44.219 16.312 -14.375 1 28.27 509 LYS A O 1
ATOM 3979 N N . VAL A 1 510 ? 45.031 14.477 -15.023 1 28.42 510 VAL A N 1
ATOM 3980 C CA . VAL A 1 510 ? 46.344 14.758 -14.469 1 28.42 510 VAL A CA 1
ATOM 3981 C C . VAL A 1 510 ? 46.75 16.203 -14.789 1 28.42 510 VAL A C 1
ATOM 3983 O O . VAL A 1 510 ? 47.188 16.5 -15.898 1 28.42 510 VAL A O 1
ATOM 3986 N N . THR A 1 511 ? 45.875 17.078 -14.727 1 28.28 511 THR A N 1
ATOM 3987 C CA . THR A 1 511 ? 46.5 18.375 -14.555 1 28.28 511 THR A CA 1
ATOM 3988 C C . THR A 1 511 ? 47.562 18.297 -13.461 1 28.28 511 THR A C 1
ATOM 3990 O O . THR A 1 511 ? 47.25 18.016 -12.305 1 28.28 511 THR A O 1
ATOM 3993 N N . SER A 1 512 ? 48.75 17.547 -13.711 1 32.53 512 SER A N 1
ATOM 3994 C CA . SER A 1 512 ? 50.062 18.016 -13.297 1 32.53 512 SER A CA 1
ATOM 3995 C C . SER A 1 512 ? 50 19.469 -12.828 1 32.53 512 SER A C 1
ATOM 3997 O O . SER A 1 512 ? 49.812 20.375 -13.633 1 32.53 512 SER A O 1
ATOM 3999 N N . SER A 1 513 ? 49.219 19.672 -11.914 1 33.06 513 SER A N 1
ATOM 4000 C CA . SER A 1 513 ? 49.312 21.109 -11.664 1 33.06 513 SER A CA 1
ATOM 4001 C C . SER A 1 513 ? 50.688 21.656 -12.109 1 33.06 513 SER A C 1
ATOM 4003 O O . SER A 1 513 ? 51.719 21.156 -11.672 1 33.06 513 SER A O 1
ATOM 4005 N N . PRO A 1 514 ? 50.844 21.906 -13.367 1 35.84 514 PRO A N 1
ATOM 4006 C CA . PRO A 1 514 ? 52.125 22.391 -13.883 1 35.84 514 PRO A CA 1
ATOM 4007 C C . PRO A 1 514 ? 52.969 23.094 -12.82 1 35.84 514 PRO A C 1
ATOM 4009 O O . PRO A 1 514 ? 54.188 23.031 -12.844 1 35.84 514 PRO A O 1
ATOM 4012 N N . THR A 1 515 ? 52.25 23.578 -11.891 1 39.34 515 THR A N 1
ATOM 4013 C CA . THR A 1 515 ? 52.969 24.266 -10.805 1 39.34 515 THR A CA 1
ATOM 4014 C C . THR A 1 515 ? 53.562 23.25 -9.828 1 39.34 515 THR A C 1
ATOM 4016 O O . THR A 1 515 ? 54.688 23.406 -9.375 1 39.34 515 THR A O 1
ATOM 4019 N N . VAL A 1 516 ? 52.781 22.281 -9.469 1 43.44 516 VAL A N 1
ATOM 4020 C CA . VAL A 1 516 ? 53.375 21.328 -8.539 1 43.44 516 VAL A CA 1
ATOM 4021 C C . VAL A 1 516 ? 54.281 20.359 -9.297 1 43.44 516 VAL A C 1
ATOM 4023 O O . VAL A 1 516 ? 55.375 20.078 -8.844 1 43.44 516 VAL A O 1
ATOM 4026 N N . LEU A 1 517 ? 53.844 19.891 -10.445 1 42.66 517 LEU A N 1
ATOM 4027 C CA . LEU A 1 517 ? 54.75 19.203 -11.328 1 42.66 517 LEU A CA 1
ATOM 4028 C C . LEU A 1 517 ? 55.875 20.125 -11.781 1 42.66 517 LEU A C 1
ATOM 4030 O O . LEU A 1 517 ? 57.062 19.719 -11.828 1 42.66 517 LEU A O 1
ATOM 4034 N N . PHE A 1 518 ? 55.531 21.375 -11.992 1 44.16 518 PHE A N 1
ATOM 4035 C CA . PHE A 1 518 ? 56.531 22.438 -12.156 1 44.16 518 PHE A CA 1
ATOM 4036 C C . PHE A 1 518 ? 57.281 22.672 -10.859 1 44.16 518 PHE A C 1
ATOM 4038 O O . PHE A 1 518 ? 58.5 22.828 -10.867 1 44.16 518 PHE A O 1
ATOM 4045 N N . ALA A 1 519 ? 56.625 22.594 -9.734 1 45.75 519 ALA A N 1
ATOM 4046 C CA . ALA A 1 519 ? 57.312 22.719 -8.453 1 45.75 519 ALA A CA 1
ATOM 4047 C C . ALA A 1 519 ? 58.125 21.484 -8.148 1 45.75 519 ALA A C 1
ATOM 4049 O O . ALA A 1 519 ? 59.281 21.594 -7.691 1 45.75 519 ALA A O 1
ATOM 4050 N N . ILE A 1 520 ? 57.562 20.375 -8.5 1 48.78 520 ILE A N 1
ATOM 4051 C CA . ILE A 1 520 ? 58.375 19.172 -8.336 1 48.78 520 ILE A CA 1
ATOM 4052 C C . ILE A 1 520 ? 59.438 19.125 -9.422 1 48.78 520 ILE A C 1
ATOM 4054 O O . ILE A 1 520 ? 60.594 18.797 -9.141 1 48.78 520 ILE A O 1
ATOM 4058 N N . LEU A 1 521 ? 59.031 19.5 -10.648 1 47.94 521 LEU A N 1
ATOM 4059 C CA . LEU A 1 521 ? 60.031 19.625 -11.711 1 47.94 521 LEU A CA 1
ATOM 4060 C C . LEU A 1 521 ? 61 20.75 -11.398 1 47.94 521 LEU A C 1
ATOM 4062 O O . LEU A 1 521 ? 62.219 20.594 -11.602 1 47.94 521 LEU A O 1
ATOM 4066 N N . VAL A 1 522 ? 60.438 21.812 -10.789 1 51.06 522 VAL A N 1
ATOM 4067 C CA . VAL A 1 522 ? 61.312 22.906 -10.352 1 51.06 522 VAL A CA 1
ATOM 4068 C C . VAL A 1 522 ? 62.156 22.453 -9.148 1 51.06 522 VAL A C 1
ATOM 4070 O O . VAL A 1 522 ? 63.344 22.719 -9.07 1 51.06 522 VAL A O 1
ATOM 4073 N N . LEU A 1 523 ? 61.5 21.703 -8.32 1 48.97 523 LEU A N 1
ATOM 4074 C CA . LEU A 1 523 ? 62.25 21.188 -7.184 1 48.97 523 LEU A CA 1
ATOM 4075 C C . LEU A 1 523 ? 63.25 20.125 -7.637 1 48.97 523 LEU A C 1
ATOM 4077 O O . LEU A 1 523 ? 64.375 20.109 -7.188 1 48.97 523 LEU A O 1
ATOM 4081 N N . LEU A 1 524 ? 62.812 19.344 -8.562 1 48.34 524 LEU A N 1
ATOM 4082 C CA . LEU A 1 524 ? 63.75 18.375 -9.117 1 48.34 524 LEU A CA 1
ATOM 4083 C C . LEU A 1 524 ? 64.812 19.078 -9.945 1 48.34 524 LEU A C 1
ATOM 4085 O O . LEU A 1 524 ? 66 18.734 -9.852 1 48.34 524 LEU A O 1
ATOM 4089 N N . LEU A 1 525 ? 64.375 20.062 -10.688 1 48.38 525 LEU A N 1
ATOM 4090 C CA . LEU A 1 525 ? 65.312 20.875 -11.422 1 48.38 525 LEU A CA 1
ATOM 4091 C C . LEU A 1 525 ? 66.188 21.672 -10.461 1 48.38 525 LEU A C 1
ATOM 4093 O O . LEU A 1 525 ? 67.438 21.812 -10.695 1 48.38 525 LEU A O 1
ATOM 4097 N N . LEU A 1 526 ? 65.625 22.047 -9.352 1 47.53 526 LEU A N 1
ATOM 4098 C CA . LEU A 1 526 ? 66.438 22.719 -8.336 1 47.53 526 LEU A CA 1
ATOM 4099 C C . LEU A 1 526 ? 67.375 21.734 -7.656 1 47.53 526 LEU A C 1
ATOM 4101 O O . LEU A 1 526 ? 68.5 22.062 -7.398 1 47.53 526 LEU A O 1
ATOM 4105 N N . ILE A 1 527 ? 66.875 20.641 -7.473 1 47.19 527 ILE A N 1
ATOM 4106 C CA . ILE A 1 527 ? 67.75 19.625 -6.91 1 47.19 527 ILE A CA 1
ATOM 4107 C C . ILE A 1 527 ? 68.812 19.266 -7.926 1 47.19 527 ILE A C 1
ATOM 4109 O O . ILE A 1 527 ? 70 19.188 -7.586 1 47.19 527 ILE A O 1
ATOM 4113 N N . VAL A 1 528 ? 68.375 19.016 -9.141 1 47.03 528 VAL A N 1
ATOM 4114 C CA . VAL A 1 528 ? 69.375 18.734 -10.18 1 47.03 528 VAL A CA 1
ATOM 4115 C C . VAL A 1 528 ? 70.25 19.953 -10.344 1 47.03 528 VAL A C 1
ATOM 4117 O O . VAL A 1 528 ? 71.5 19.797 -10.477 1 47.03 528 VAL A O 1
ATOM 4120 N N . TYR A 1 529 ? 69.688 21.094 -10.297 1 43.44 529 TYR A N 1
ATOM 4121 C CA . TYR A 1 529 ? 70.5 22.297 -10.391 1 43.44 529 TYR A CA 1
ATOM 4122 C C . TYR A 1 529 ? 71.375 22.438 -9.18 1 43.44 529 TYR A C 1
ATOM 4124 O O . TYR A 1 529 ? 72.562 22.75 -9.32 1 43.44 529 TYR A O 1
ATOM 4132 N N . CYS A 1 530 ? 70.875 22.219 -8.047 1 43.91 530 CYS A N 1
ATOM 4133 C CA . CYS A 1 530 ? 71.688 22.312 -6.871 1 43.91 530 CYS A CA 1
ATOM 4134 C C . CYS A 1 530 ? 72.688 21.141 -6.836 1 43.91 530 CYS A C 1
ATOM 4136 O O . CYS A 1 530 ? 73.812 21.281 -6.305 1 43.91 530 CYS A O 1
ATOM 4138 N N . SER A 1 531 ? 72.25 20.062 -7.227 1 39.59 531 SER A N 1
ATOM 4139 C CA . SER A 1 531 ? 73.25 18.984 -7.23 1 39.59 531 SER A CA 1
ATOM 4140 C C . SER A 1 531 ? 74.312 19.219 -8.289 1 39.59 531 SER A C 1
ATOM 4142 O O . SER A 1 531 ? 75.375 18.641 -8.211 1 39.59 531 SER A O 1
ATOM 4144 N N . GLN A 1 532 ? 73.938 19.859 -9.391 1 35.62 532 GLN A N 1
ATOM 4145 C CA . GLN A 1 532 ? 75 20.156 -10.344 1 35.62 532 GLN A CA 1
ATOM 4146 C C . GLN A 1 532 ? 75.938 21.281 -9.828 1 35.62 532 GLN A C 1
ATOM 4148 O O . GLN A 1 532 ? 76.875 21.688 -10.5 1 35.62 532 GLN A O 1
ATOM 4153 N N . ILE A 1 533 ? 75.438 22.078 -8.844 1 35.53 533 ILE A N 1
ATOM 4154 C CA . ILE A 1 533 ? 76.438 23.047 -8.383 1 35.53 533 ILE A CA 1
ATOM 4155 C C . ILE A 1 533 ? 77.625 22.328 -7.785 1 35.53 533 ILE A C 1
ATOM 4157 O O . ILE A 1 533 ? 77.5 21.547 -6.84 1 35.53 533 ILE A O 1
ATOM 4161 N N . LYS A 1 534 ? 78.625 22.25 -8.594 1 32.53 534 LYS A N 1
ATOM 4162 C CA . LYS A 1 534 ? 80 21.812 -8.391 1 32.53 534 LYS A CA 1
ATOM 4163 C C . LYS A 1 534 ? 80.562 22.391 -7.105 1 32.53 534 LYS A C 1
ATOM 4165 O O . LYS A 1 534 ? 80.625 23.609 -6.934 1 32.53 534 LYS A O 1
ATOM 4170 N N . LEU A 1 535 ? 80.312 21.781 -6.027 1 28.36 535 LEU A N 1
ATOM 4171 C CA . LEU A 1 535 ? 81.125 22.234 -4.891 1 28.36 535 LEU A CA 1
ATOM 4172 C C . LEU A 1 535 ? 82.562 22.406 -5.285 1 28.36 535 LEU A C 1
ATOM 4174 O O . LEU A 1 535 ? 83.125 21.547 -5.969 1 28.36 535 LEU A O 1
ATOM 4178 N N . PRO A 1 536 ? 83.125 23.656 -5.309 1 30.77 536 PRO A N 1
ATOM 4179 C CA . PRO A 1 536 ? 84.562 23.938 -5.57 1 30.77 536 PRO A CA 1
ATOM 4180 C C . PRO A 1 536 ? 85.5 23.016 -4.797 1 30.77 536 PRO A C 1
ATOM 4182 O O . PRO A 1 536 ? 85.188 22.656 -3.65 1 30.77 536 PRO A O 1
ATOM 4185 N N . MET A 1 537 ? 86.062 22.094 -5.461 1 28.42 537 MET A N 1
ATOM 4186 C CA . MET A 1 537 ? 87.062 21.25 -4.906 1 28.42 537 MET A CA 1
ATOM 4187 C C . MET A 1 537 ? 88.188 22.094 -4.285 1 28.42 537 MET A C 1
ATOM 4189 O O . MET A 1 537 ? 88.812 22.938 -4.961 1 28.42 537 MET A O 1
ATOM 4193 N N . PRO A 1 538 ? 88 22.578 -3.092 1 26.3 538 PRO A N 1
ATOM 4194 C CA . PRO A 1 538 ? 89.062 23.406 -2.543 1 26.3 538 PRO A CA 1
ATOM 4195 C C . PRO A 1 538 ? 90.438 22.828 -2.803 1 26.3 538 PRO A C 1
ATOM 4197 O O . PRO A 1 538 ? 90.625 21.594 -2.814 1 26.3 538 PRO A O 1
ATOM 4200 N N . SER A 1 539 ? 91.25 23.469 -3.615 1 24.72 539 SER A N 1
ATOM 4201 C CA . SER A 1 539 ? 92.625 23.312 -4.016 1 24.72 539 SER A CA 1
ATOM 4202 C C . SER A 1 539 ? 93.5 23.078 -2.807 1 24.72 539 SER A C 1
ATOM 4204 O O . SER A 1 539 ? 93.375 23.75 -1.787 1 24.72 539 SER A O 1
ATOM 4206 N N . ARG A 1 540 ? 94 21.891 -2.598 1 26.83 540 ARG A N 1
ATOM 4207 C CA . ARG A 1 540 ? 95 21.547 -1.593 1 26.83 540 ARG A CA 1
ATOM 4208 C C . ARG A 1 540 ? 96.188 22.484 -1.687 1 26.83 540 ARG A C 1
ATOM 4210 O O . ARG A 1 540 ? 96.938 22.438 -2.664 1 26.83 540 ARG A O 1
ATOM 4217 N N . ARG A 1 541 ? 96.062 23.844 -1.457 1 22.47 541 ARG A N 1
ATOM 4218 C CA . ARG A 1 541 ? 97.25 24.688 -1.519 1 22.47 541 ARG A CA 1
ATOM 4219 C C . ARG A 1 541 ? 98.375 24.062 -0.74 1 22.47 541 ARG A C 1
ATOM 4221 O O . ARG A 1 541 ? 98.25 23.719 0.432 1 22.47 541 ARG A O 1
ATOM 4228 N N . VAL A 1 542 ? 99.25 23.438 -1.438 1 25.19 542 VAL A N 1
ATOM 4229 C CA . VAL A 1 542 ? 100.562 22.844 -1.102 1 25.19 542 VAL A CA 1
ATOM 4230 C C . VAL A 1 542 ? 101.438 23.891 -0.451 1 25.19 542 VAL A C 1
ATOM 4232 O O . VAL A 1 542 ? 102 24.766 -1.134 1 25.19 542 VAL A O 1
ATOM 4235 N N . SER A 1 543 ? 100.938 24.812 0.429 1 22.47 543 SER A N 1
ATOM 4236 C CA . SER A 1 543 ? 101.875 25.891 0.736 1 22.47 543 SER A CA 1
ATOM 4237 C C . SER A 1 543 ? 103.188 25.328 1.292 1 22.47 543 SER A C 1
ATOM 4239 O O . SER A 1 543 ? 103.188 24.547 2.252 1 22.47 543 SER A O 1
ATOM 4241 N N . THR A 1 544 ? 104.25 25.281 0.517 1 23.25 544 THR A N 1
ATOM 4242 C CA . THR A 1 544 ? 105.625 24.859 0.594 1 23.25 544 THR A CA 1
ATOM 4243 C C . THR A 1 544 ? 106.312 25.438 1.834 1 23.25 544 THR A C 1
ATOM 4245 O O . THR A 1 544 ? 106.938 24.719 2.592 1 23.25 544 THR A O 1
ATOM 4248 N N . PRO A 1 545 ? 106.875 26.719 1.754 1 23 545 PRO A N 1
ATOM 4249 C CA . PRO A 1 545 ? 108.312 27.031 1.744 1 23 545 PRO A CA 1
ATOM 4250 C C . PRO A 1 545 ? 108.875 27.203 3.148 1 23 545 PRO A C 1
ATOM 4252 O O . PRO A 1 545 ? 109.875 26.578 3.486 1 23 545 PRO A O 1
ATOM 4255 N N . GLY A 1 546 ? 109.062 28.547 3.693 1 21.78 546 GLY A N 1
ATOM 4256 C CA . GLY A 1 546 ? 110.375 29.188 4.055 1 21.78 546 GLY A CA 1
ATOM 4257 C C . GLY A 1 546 ? 110.75 28.984 5.508 1 21.78 546 GLY A C 1
ATOM 4258 O O . GLY A 1 546 ? 109.875 29.031 6.391 1 21.78 546 GLY A O 1
ATOM 4259 N N . SER A 1 547 ? 111.75 28.203 5.812 1 21.95 547 SER A N 1
ATOM 4260 C CA . SER A 1 547 ? 112.5 27.781 7.004 1 21.95 547 SER A CA 1
ATOM 4261 C C . SER A 1 547 ? 113.062 28.984 7.777 1 21.95 547 SER A C 1
ATOM 4263 O O . SER A 1 547 ? 113.938 28.844 8.633 1 21.95 547 SER A O 1
ATOM 4265 N N . PHE A 1 548 ? 112.438 30.156 7.871 1 19.69 548 PHE A N 1
ATOM 4266 C CA . PHE A 1 548 ? 113.25 31.219 8.469 1 19.69 548 PHE A CA 1
ATOM 4267 C C . PHE A 1 548 ? 113.75 30.781 9.836 1 19.69 548 PHE A C 1
ATOM 4269 O O . PHE A 1 548 ? 113 30.375 10.703 1 19.69 548 PHE A O 1
ATOM 4276 N N . LEU A 1 549 ? 115.125 30.469 9.906 1 20.27 549 LEU A N 1
ATOM 4277 C CA . LEU A 1 549 ? 116 30.109 10.984 1 20.27 549 LEU A CA 1
ATOM 4278 C C . LEU A 1 549 ? 116.125 31.25 11.992 1 20.27 549 LEU A C 1
ATOM 4280 O O . LEU A 1 549 ? 116.562 32.344 11.648 1 20.27 549 LEU A O 1
ATOM 4284 N N . PRO A 1 550 ? 115.125 31.609 12.742 1 19.97 550 PRO A N 1
ATOM 4285 C CA . PRO A 1 550 ? 115.5 32.688 13.672 1 19.97 550 PRO A CA 1
ATOM 4286 C C . PRO A 1 550 ? 116.75 32.375 14.484 1 19.97 550 PRO A C 1
ATOM 4288 O O . PRO A 1 550 ? 117.062 31.219 14.75 1 19.97 550 PRO A O 1
ATOM 4291 N N . SER A 1 551 ? 117.75 33.344 14.594 1 20.34 551 SER A N 1
ATOM 4292 C CA . SER A 1 551 ? 119.062 33.844 15.055 1 20.34 551 SER A CA 1
ATOM 4293 C C . SER A 1 551 ? 119.188 33.719 16.578 1 20.34 551 SER A C 1
ATOM 4295 O O . SER A 1 551 ? 118.188 33.656 17.281 1 20.34 551 SER A O 1
ATOM 4297 N N . TYR A 1 552 ? 120.5 33.938 17.219 1 20.2 552 TYR A N 1
ATOM 4298 C CA . TYR A 1 552 ? 121.562 33.844 18.188 1 20.2 552 TYR A CA 1
ATOM 4299 C C . TYR A 1 552 ? 121.438 34.906 19.281 1 20.2 552 TYR A C 1
ATOM 4301 O O . TYR A 1 552 ? 122.062 34.781 20.344 1 20.2 552 TYR A O 1
ATOM 4309 N N . THR A 1 553 ? 121.188 36.219 19.141 1 21.12 553 THR A N 1
ATOM 4310 C CA . THR A 1 553 ? 122 37.031 20.031 1 21.12 553 THR A CA 1
ATOM 4311 C C . THR A 1 553 ? 121.625 36.781 21.5 1 21.12 553 THR A C 1
ATOM 4313 O O . THR A 1 553 ? 120.5 36.5 21.812 1 21.12 553 THR A O 1
ATOM 4316 N N . HIS A 1 554 ? 122.688 36.781 22.578 1 22.44 554 HIS A N 1
ATOM 4317 C CA . HIS A 1 554 ? 123.188 36.469 23.906 1 22.44 554 HIS A CA 1
ATOM 4318 C C . HIS A 1 554 ? 122.75 37.531 24.922 1 22.44 554 HIS A C 1
ATOM 4320 O O . HIS A 1 554 ? 123.125 37.469 26.094 1 22.44 554 HIS A O 1
ATOM 4326 N N . VAL A 1 555 ? 122.125 38.625 24.594 1 21.27 555 VAL A N 1
ATOM 4327 C CA . VAL A 1 555 ? 122.438 39.625 25.578 1 21.27 555 VAL A CA 1
ATOM 4328 C C . VAL A 1 555 ? 122.062 39.188 26.969 1 21.27 555 VAL A C 1
ATOM 4330 O O . VAL A 1 555 ? 121.125 38.344 27.109 1 21.27 555 VAL A O 1
ATOM 4333 N N . ARG A 1 556 ? 122.75 39.875 28.062 1 23.31 556 ARG A N 1
ATOM 4334 C CA . ARG A 1 556 ? 122.938 39.875 29.516 1 23.31 556 ARG A CA 1
ATOM 4335 C C . ARG A 1 556 ? 121.688 40.375 30.234 1 23.31 556 ARG A C 1
ATOM 4337 O O . ARG A 1 556 ? 121.562 40.25 31.453 1 23.31 556 ARG A O 1
ATOM 4344 N N . LEU A 1 557 ? 120.625 41.031 29.891 1 19.16 557 LEU A N 1
ATOM 4345 C CA . LEU A 1 557 ? 120.375 42.156 30.75 1 19.16 557 LEU A CA 1
ATOM 4346 C C . LEU A 1 557 ? 120 41.688 32.156 1 19.16 557 LEU A C 1
ATOM 4348 O O . LEU A 1 557 ? 119.5 40.562 32.344 1 19.16 557 LEU A O 1
ATOM 4352 N N . ARG A 1 558 ? 119.438 42.781 33.031 1 22.53 558 ARG A N 1
ATOM 4353 C CA . ARG A 1 558 ? 119.438 42.844 34.5 1 22.53 558 ARG A CA 1
ATOM 4354 C C . ARG A 1 558 ? 118.75 41.625 35.094 1 22.53 558 ARG A C 1
ATOM 4356 O O . ARG A 1 558 ? 119.312 41.031 36.062 1 22.53 558 ARG A O 1
ATOM 4363 N N . SER A 1 559 ? 118.188 41.812 35.625 1 17.66 559 SER A N 1
ATOM 4364 C CA . SER A 1 559 ? 117.625 43.094 36.125 1 17.66 559 SER A CA 1
ATOM 4365 C C . SER A 1 559 ? 116.125 43.094 36.125 1 17.66 559 SER A C 1
ATOM 4367 O O . SER A 1 559 ? 115.5 42.719 35.125 1 17.66 559 SER A O 1
ATOM 4369 N N . ASN A 1 560 ? 115.25 43.656 37.406 1 19.97 560 ASN A N 1
ATOM 4370 C CA . ASN A 1 560 ? 114.125 43.094 38.125 1 19.97 560 ASN A CA 1
ATOM 4371 C C . ASN A 1 560 ? 113 42.688 37.188 1 19.97 560 ASN A C 1
ATOM 4373 O O . ASN A 1 560 ? 112.312 43.562 36.625 1 19.97 560 ASN A O 1
ATOM 4377 N N . MET B 1 1 ? 111.375 -21.484 -13.188 1 26.81 1 MET B N 1
ATOM 4378 C CA . MET B 1 1 ? 110.5 -21.891 -14.305 1 26.81 1 MET B CA 1
ATOM 4379 C C . MET B 1 1 ? 109.125 -21.172 -14.227 1 26.81 1 MET B C 1
ATOM 4381 O O . MET B 1 1 ? 108.438 -21.312 -13.242 1 26.81 1 MET B O 1
ATOM 4385 N N . GLU B 1 2 ? 109.062 -19.938 -14.867 1 30.17 2 GLU B N 1
ATOM 4386 C CA . GLU B 1 2 ? 108.125 -18.891 -14.562 1 30.17 2 GLU B CA 1
ATOM 4387 C C . GLU B 1 2 ? 106.688 -19.234 -15.102 1 30.17 2 GLU B C 1
ATOM 4389 O O . GLU B 1 2 ? 106.562 -19.5 -16.297 1 30.17 2 GLU B O 1
ATOM 4394 N N . VAL B 1 3 ? 105.938 -19.984 -14.32 1 33.22 3 VAL B N 1
ATOM 4395 C CA . VAL B 1 3 ? 104.625 -20.484 -14.695 1 33.22 3 VAL B CA 1
ATOM 4396 C C . VAL B 1 3 ? 103.688 -19.328 -15.055 1 33.22 3 VAL B C 1
ATOM 4398 O O . VAL B 1 3 ? 103.5 -18.406 -14.25 1 33.22 3 VAL B O 1
ATOM 4401 N N . PRO B 1 4 ? 103.5 -19.078 -16.391 1 31.84 4 PRO B N 1
ATOM 4402 C CA . PRO B 1 4 ? 102.75 -17.922 -16.906 1 31.84 4 PRO B CA 1
ATOM 4403 C C . PRO B 1 4 ? 101.312 -17.891 -16.375 1 31.84 4 PRO B C 1
ATOM 4405 O O . PRO B 1 4 ? 100.688 -18.938 -16.203 1 31.84 4 PRO B O 1
ATOM 4408 N N . LYS B 1 5 ? 100.875 -16.828 -15.578 1 37.22 5 LYS B N 1
ATOM 4409 C CA . LYS B 1 5 ? 99.625 -16.453 -14.93 1 37.22 5 LYS B CA 1
ATOM 4410 C C . LYS B 1 5 ? 98.5 -16.25 -15.961 1 37.22 5 LYS B C 1
ATOM 4412 O O . LYS B 1 5 ? 98.688 -15.484 -16.906 1 37.22 5 LYS B O 1
ATOM 4417 N N . SER B 1 6 ? 97.75 -17.375 -16.328 1 31.92 6 SER B N 1
ATOM 4418 C CA . SER B 1 6 ? 96.688 -17.516 -17.328 1 31.92 6 SER B CA 1
ATOM 4419 C C . SER B 1 6 ? 95.625 -16.469 -17.109 1 31.92 6 SER B C 1
ATOM 4421 O O . SER B 1 6 ? 95.125 -16.312 -16.016 1 31.92 6 SER B O 1
ATOM 4423 N N . PRO B 1 7 ? 95.5 -15.305 -17.922 1 38.22 7 PRO B N 1
ATOM 4424 C CA . PRO B 1 7 ? 94.625 -14.117 -17.844 1 38.22 7 PRO B CA 1
ATOM 4425 C C . PRO B 1 7 ? 93.188 -14.445 -18.094 1 38.22 7 PRO B C 1
ATOM 4427 O O . PRO B 1 7 ? 92.375 -13.539 -18.203 1 38.22 7 PRO B O 1
ATOM 4430 N N . SER B 1 8 ? 92.875 -15.742 -18.406 1 35.34 8 SER B N 1
ATOM 4431 C CA . SER B 1 8 ? 91.625 -15.961 -19.141 1 35.34 8 SER B CA 1
ATOM 4432 C C . SER B 1 8 ? 90.375 -15.711 -18.266 1 35.34 8 SER B C 1
ATOM 4434 O O . SER B 1 8 ? 89.25 -15.969 -18.688 1 35.34 8 SER B O 1
ATOM 4436 N N . LYS B 1 9 ? 90.562 -15.508 -16.938 1 37.66 9 LYS B N 1
ATOM 4437 C CA . LYS B 1 9 ? 89.375 -15.617 -16.094 1 37.66 9 LYS B CA 1
ATOM 4438 C C . LYS B 1 9 ? 88.5 -14.391 -16.266 1 37.66 9 LYS B C 1
ATOM 4440 O O . LYS B 1 9 ? 87.375 -14.367 -15.734 1 37.66 9 LYS B O 1
ATOM 4445 N N . TYR B 1 10 ? 89.125 -13.273 -16.812 1 34.22 10 TYR B N 1
ATOM 4446 C CA . TYR B 1 10 ? 88.312 -12.047 -16.641 1 34.22 10 TYR B CA 1
ATOM 4447 C C . TYR B 1 10 ? 87.188 -11.977 -17.656 1 34.22 10 TYR B C 1
ATOM 4449 O O . TYR B 1 10 ? 86.375 -11.039 -17.625 1 34.22 10 TYR B O 1
ATOM 4457 N N . LYS B 1 11 ? 87.25 -12.836 -18.844 1 38.19 11 LYS B N 1
ATOM 4458 C CA . LYS B 1 11 ? 86.188 -12.672 -19.859 1 38.19 11 LYS B CA 1
ATOM 4459 C C . LYS B 1 11 ? 84.875 -13.32 -19.422 1 38.19 11 LYS B C 1
ATOM 4461 O O . LYS B 1 11 ? 83.812 -13.031 -19.969 1 38.19 11 LYS B O 1
ATOM 4466 N N . ARG B 1 12 ? 85.125 -14.305 -18.625 1 40.19 12 ARG B N 1
ATOM 4467 C CA . ARG B 1 12 ? 83.875 -15.07 -18.375 1 40.19 12 ARG B CA 1
ATOM 4468 C C . ARG B 1 12 ? 82.875 -14.266 -17.562 1 40.19 12 ARG B C 1
ATOM 4470 O O . ARG B 1 12 ? 81.688 -14.562 -17.562 1 40.19 12 ARG B O 1
ATOM 4477 N N . ILE B 1 13 ? 83.438 -13.289 -16.891 1 43.69 13 ILE B N 1
ATOM 4478 C CA . ILE B 1 13 ? 82.5 -12.586 -16 1 43.69 13 ILE B CA 1
ATOM 4479 C C . ILE B 1 13 ? 81.625 -11.633 -16.797 1 43.69 13 ILE B C 1
ATOM 4481 O O . ILE B 1 13 ? 80.5 -11.312 -16.391 1 43.69 13 ILE B O 1
ATOM 4485 N N . ALA B 1 14 ? 82.188 -11.273 -18.078 1 45.31 14 ALA B N 1
ATOM 4486 C CA . ALA B 1 14 ? 81.438 -10.305 -18.859 1 45.31 14 ALA B CA 1
ATOM 4487 C C . ALA B 1 14 ? 80.188 -10.938 -19.469 1 45.31 14 ALA B C 1
ATOM 4489 O O . ALA B 1 14 ? 79.125 -10.289 -19.578 1 45.31 14 ALA B O 1
ATOM 4490 N N . LYS B 1 15 ? 80.438 -12.195 -20.031 1 51.59 15 LYS B N 1
ATOM 4491 C CA . LYS B 1 15 ? 79.312 -12.883 -20.656 1 51.59 15 LYS B CA 1
ATOM 4492 C C . LYS B 1 15 ? 78.25 -13.172 -19.641 1 51.59 15 LYS B C 1
ATOM 4494 O O . LYS B 1 15 ? 77.062 -13.141 -19.984 1 51.59 15 LYS B O 1
ATOM 4499 N N . HIS B 1 16 ? 78.688 -13.375 -18.422 1 54.78 16 HIS B N 1
ATOM 4500 C CA . HIS B 1 16 ? 77.688 -13.719 -17.438 1 54.78 16 HIS B CA 1
ATOM 4501 C C . HIS B 1 16 ? 76.875 -12.484 -17 1 54.78 16 HIS B C 1
ATOM 4503 O O . HIS B 1 16 ? 75.812 -12.602 -16.484 1 54.78 16 HIS B O 1
ATOM 4509 N N . LYS B 1 17 ? 77.562 -11.297 -17.375 1 55.09 17 LYS B N 1
ATOM 4510 C CA . LYS B 1 17 ? 76.875 -10.078 -17.031 1 55.09 17 LYS B CA 1
ATOM 4511 C C . LYS B 1 17 ? 75.688 -9.852 -17.953 1 55.09 17 LYS B C 1
ATOM 4513 O O . LYS B 1 17 ? 74.625 -9.43 -17.5 1 55.09 17 LYS B O 1
ATOM 4518 N N . TRP B 1 18 ? 75.938 -10.266 -19.266 1 57.56 18 TRP B N 1
ATOM 4519 C CA . TRP B 1 18 ? 74.875 -10.117 -20.219 1 57.56 18 TRP B CA 1
ATOM 4520 C C . TRP B 1 18 ? 73.75 -11.133 -19.938 1 57.56 18 TRP B C 1
ATOM 4522 O O . TRP B 1 18 ? 72.562 -10.797 -20 1 57.56 18 TRP B O 1
ATOM 4532 N N . LEU B 1 19 ? 74.125 -12.336 -19.516 1 58.91 19 LEU B N 1
ATOM 4533 C CA . LEU B 1 19 ? 73.125 -13.367 -19.203 1 58.91 19 LEU B CA 1
ATOM 4534 C C . LEU B 1 19 ? 72.312 -13 -17.938 1 58.91 19 LEU B C 1
ATOM 4536 O O . LEU B 1 19 ? 71.125 -13.211 -17.875 1 58.91 19 LEU B O 1
ATOM 4540 N N . ILE B 1 20 ? 73.062 -12.414 -16.984 1 60.66 20 ILE B N 1
ATOM 4541 C CA . ILE B 1 20 ? 72.375 -11.977 -15.773 1 60.66 20 ILE B CA 1
ATOM 4542 C C . ILE B 1 20 ? 71.438 -10.805 -16.094 1 60.66 20 ILE B C 1
ATOM 4544 O O . ILE B 1 20 ? 70.312 -10.758 -15.625 1 60.66 20 ILE B O 1
ATOM 4548 N N . LYS B 1 21 ? 71.938 -9.93 -17.047 1 57.94 21 LYS B N 1
ATOM 4549 C CA . LYS B 1 21 ? 71.125 -8.82 -17.484 1 57.94 21 LYS B CA 1
ATOM 4550 C C . LYS B 1 21 ? 69.875 -9.32 -18.25 1 57.94 21 LYS B C 1
ATOM 4552 O O . LYS B 1 21 ? 68.75 -8.844 -18.016 1 57.94 21 LYS B O 1
ATOM 4557 N N . PHE B 1 22 ? 70.125 -10.281 -19.109 1 62.56 22 PHE B N 1
ATOM 4558 C CA . PHE B 1 22 ? 69.062 -10.875 -19.859 1 62.56 22 PHE B CA 1
ATOM 4559 C C . PHE B 1 22 ? 68.125 -11.633 -18.938 1 62.56 22 PHE B C 1
ATOM 4561 O O . PHE B 1 22 ? 66.875 -11.578 -19.094 1 62.56 22 PHE B O 1
ATOM 4568 N N . GLY B 1 23 ? 68.688 -12.375 -17.984 1 59.09 23 GLY B N 1
ATOM 4569 C CA . GLY B 1 23 ? 67.812 -13.039 -17 1 59.09 23 GLY B CA 1
ATOM 4570 C C . GLY B 1 23 ? 67 -12.078 -16.156 1 59.09 23 GLY B C 1
ATOM 4571 O O . GLY B 1 23 ? 65.875 -12.328 -15.883 1 59.09 23 GLY B O 1
ATOM 4572 N N . LEU B 1 24 ? 67.625 -10.961 -15.82 1 59.97 24 LEU B N 1
ATOM 4573 C CA . LEU B 1 24 ? 66.938 -9.945 -15.047 1 59.97 24 LEU B CA 1
ATOM 4574 C C . LEU B 1 24 ? 65.812 -9.312 -15.883 1 59.97 24 LEU B C 1
ATOM 4576 O O . LEU B 1 24 ? 64.75 -9.055 -15.375 1 59.97 24 LEU B O 1
ATOM 4580 N N . VAL B 1 25 ? 66.062 -9.102 -17.188 1 60.12 25 VAL B N 1
ATOM 4581 C CA . VAL B 1 25 ? 65.062 -8.57 -18.062 1 60.12 25 VAL B CA 1
ATOM 4582 C C . VAL B 1 25 ? 63.875 -9.57 -18.188 1 60.12 25 VAL B C 1
ATOM 4584 O O . VAL B 1 25 ? 62.719 -9.188 -18.125 1 60.12 25 VAL B O 1
ATOM 4587 N N . ILE B 1 26 ? 64.188 -10.844 -18.328 1 61.53 26 ILE B N 1
ATOM 4588 C CA . ILE B 1 26 ? 63.188 -11.875 -18.422 1 61.53 26 ILE B CA 1
ATOM 4589 C C . ILE B 1 26 ? 62.406 -11.953 -17.109 1 61.53 26 ILE B C 1
ATOM 4591 O O . ILE B 1 26 ? 61.188 -12.055 -17.109 1 61.53 26 ILE B O 1
ATOM 4595 N N . LEU B 1 27 ? 63.125 -11.875 -16.047 1 60.12 27 LEU B N 1
ATOM 4596 C CA . LEU B 1 27 ? 62.469 -11.914 -14.75 1 60.12 27 LEU B CA 1
ATOM 4597 C C . LEU B 1 27 ? 61.562 -10.703 -14.578 1 60.12 27 LEU B C 1
ATOM 4599 O O . LEU B 1 27 ? 60.406 -10.844 -14.117 1 60.12 27 LEU B O 1
ATOM 4603 N N . VAL B 1 28 ? 62 -9.562 -14.984 1 59.19 28 VAL B N 1
ATOM 4604 C CA . VAL B 1 28 ? 61.188 -8.359 -14.914 1 59.19 28 VAL B CA 1
ATOM 4605 C C . VAL B 1 28 ? 60 -8.508 -15.859 1 59.19 28 VAL B C 1
ATOM 4607 O O . VAL B 1 28 ? 58.875 -8.156 -15.5 1 59.19 28 VAL B O 1
ATOM 4610 N N . MET B 1 29 ? 60.219 -9.031 -17.016 1 59.72 29 MET B N 1
ATOM 4611 C CA . MET B 1 29 ? 59.125 -9.258 -17.953 1 59.72 29 MET B CA 1
ATOM 4612 C C . MET B 1 29 ? 58.156 -10.281 -17.391 1 59.72 29 MET B C 1
ATOM 4614 O O . MET B 1 29 ? 56.938 -10.109 -17.516 1 59.72 29 MET B O 1
ATOM 4618 N N . LEU B 1 30 ? 58.594 -11.352 -16.812 1 59.06 30 LEU B N 1
ATOM 4619 C CA . LEU B 1 30 ? 57.719 -12.352 -16.203 1 59.06 30 LEU B CA 1
ATOM 4620 C C . LEU B 1 30 ? 56.938 -11.758 -15.039 1 59.06 30 LEU B C 1
ATOM 4622 O O . LEU B 1 30 ? 55.75 -12.039 -14.867 1 59.06 30 LEU B O 1
ATOM 4626 N N . LEU B 1 31 ? 57.625 -10.953 -14.297 1 56.94 31 LEU B N 1
ATOM 4627 C CA . LEU B 1 31 ? 56.938 -10.297 -13.195 1 56.94 31 LEU B CA 1
ATOM 4628 C C . LEU B 1 31 ? 55.875 -9.305 -13.711 1 56.94 31 LEU B C 1
ATOM 4630 O O . LEU B 1 31 ? 54.781 -9.211 -13.164 1 56.94 31 LEU B O 1
ATOM 4634 N N . LEU B 1 32 ? 56.188 -8.633 -14.75 1 54.91 32 LEU B N 1
ATOM 4635 C CA . LEU B 1 32 ? 55.219 -7.754 -15.391 1 54.91 32 LEU B CA 1
ATOM 4636 C C . LEU B 1 32 ? 54.062 -8.562 -15.969 1 54.91 32 LEU B C 1
ATOM 4638 O O . LEU B 1 32 ? 52.906 -8.164 -15.844 1 54.91 32 LEU B O 1
ATOM 4642 N N . PHE B 1 33 ? 54.344 -9.625 -16.625 1 58.12 33 PHE B N 1
ATOM 4643 C CA . PHE B 1 33 ? 53.312 -10.492 -17.156 1 58.12 33 PHE B CA 1
ATOM 4644 C C . PHE B 1 33 ? 52.469 -11.078 -16.016 1 58.12 33 PHE B C 1
ATOM 4646 O O . PHE B 1 33 ? 51.25 -11.172 -16.141 1 58.12 33 PHE B O 1
ATOM 4653 N N . LEU B 1 34 ? 53.094 -11.523 -15.008 1 55.09 34 LEU B N 1
ATOM 4654 C CA . LEU B 1 34 ? 52.344 -12.008 -13.852 1 55.09 34 LEU B CA 1
ATOM 4655 C C . LEU B 1 34 ? 51.5 -10.891 -13.25 1 55.09 34 LEU B C 1
ATOM 4657 O O . LEU B 1 34 ? 50.344 -11.117 -12.875 1 55.09 34 LEU B O 1
ATOM 4661 N N . GLY B 1 35 ? 52 -9.727 -13.141 1 48.44 35 GLY B N 1
ATOM 4662 C CA . GLY B 1 35 ? 51.219 -8.586 -12.727 1 48.44 35 GLY B CA 1
ATOM 4663 C C . GLY B 1 35 ? 50.062 -8.297 -13.656 1 48.44 35 GLY B C 1
ATOM 4664 O O . GLY B 1 35 ? 48.938 -8.07 -13.195 1 48.44 35 GLY B O 1
ATOM 4665 N N . PHE B 1 36 ? 50.375 -8.273 -14.891 1 49.84 36 PHE B N 1
ATOM 4666 C CA . PHE B 1 36 ? 49.312 -8.109 -15.883 1 49.84 36 PHE B CA 1
ATOM 4667 C C . PHE B 1 36 ? 48.312 -9.258 -15.789 1 49.84 36 PHE B C 1
ATOM 4669 O O . PHE B 1 36 ? 47.094 -9.039 -15.883 1 49.84 36 PHE B O 1
ATOM 4676 N N . TYR B 1 37 ? 48.75 -10.445 -15.781 1 47.22 37 TYR B N 1
ATOM 4677 C CA . TYR B 1 37 ? 47.875 -11.609 -15.625 1 47.22 37 TYR B CA 1
ATOM 4678 C C . TYR B 1 37 ? 47.062 -11.508 -14.344 1 47.22 37 TYR B C 1
ATOM 4680 O O . TYR B 1 37 ? 45.844 -11.766 -14.359 1 47.22 37 TYR B O 1
ATOM 4688 N N . LEU B 1 38 ? 47.75 -11.18 -13.336 1 45.41 38 LEU B N 1
ATOM 4689 C CA . LEU B 1 38 ? 47 -11.008 -12.086 1 45.41 38 LEU B CA 1
ATOM 4690 C C . LEU B 1 38 ? 46.062 -9.828 -12.172 1 45.41 38 LEU B C 1
ATOM 4692 O O . LEU B 1 38 ? 44.938 -9.891 -11.656 1 45.41 38 LEU B O 1
ATOM 4696 N N . GLU B 1 39 ? 46.531 -8.773 -12.797 1 43.28 39 GLU B N 1
ATOM 4697 C CA . GLU B 1 39 ? 45.625 -7.66 -13.047 1 43.28 39 GLU B CA 1
ATOM 4698 C C . GLU B 1 39 ? 44.531 -8.055 -14.031 1 43.28 39 GLU B C 1
ATOM 4700 O O . GLU B 1 39 ? 43.375 -7.648 -13.867 1 43.28 39 GLU B O 1
ATOM 4705 N N . SER B 1 40 ? 44.938 -8.531 -15.133 1 44 40 SER B N 1
ATOM 4706 C CA . SER B 1 40 ? 43.906 -9.031 -16.062 1 44 40 SER B CA 1
ATOM 4707 C C . SER B 1 40 ? 43 -10.031 -15.398 1 44 40 SER B C 1
ATOM 4709 O O . SER B 1 40 ? 41.781 -10.047 -15.672 1 44 40 SER B O 1
ATOM 4711 N N . LYS B 1 41 ? 43.562 -11.031 -14.836 1 40.19 41 LYS B N 1
ATOM 4712 C CA . LYS B 1 41 ? 42.688 -11.922 -14.047 1 40.19 41 LYS B CA 1
ATOM 4713 C C . LYS B 1 41 ? 41.969 -11.156 -12.945 1 40.19 41 LYS B C 1
ATOM 4715 O O . LYS B 1 41 ? 40.844 -11.477 -12.602 1 40.19 41 LYS B O 1
ATOM 4720 N N . THR B 1 42 ? 42.656 -10.242 -12.352 1 37.84 42 THR B N 1
ATOM 4721 C CA . THR B 1 42 ? 42 -9.359 -11.398 1 37.84 42 THR B CA 1
ATOM 4722 C C . THR B 1 42 ? 41.094 -8.359 -12.125 1 37.84 42 THR B C 1
ATOM 4724 O O . THR B 1 42 ? 40.188 -7.793 -11.531 1 37.84 42 THR B O 1
ATOM 4727 N N . GLY B 1 43 ? 41.469 -7.824 -13.289 1 36.03 43 GLY B N 1
ATOM 4728 C CA . GLY B 1 43 ? 40.531 -7.086 -14.125 1 36.03 43 GLY B CA 1
ATOM 4729 C C . GLY B 1 43 ? 39.25 -7.852 -14.406 1 36.03 43 GLY B C 1
ATOM 4730 O O . GLY B 1 43 ? 38.25 -7.277 -14.867 1 36.03 43 GLY B O 1
ATOM 4731 N N . LYS B 1 44 ? 39.406 -8.984 -14.992 1 37.47 44 LYS B N 1
ATOM 4732 C CA . LYS B 1 44 ? 38.219 -9.812 -14.906 1 37.47 44 LYS B CA 1
ATOM 4733 C C . LYS B 1 44 ? 37.562 -9.703 -13.523 1 37.47 44 LYS B C 1
ATOM 4735 O O . LYS B 1 44 ? 37.562 -10.672 -12.766 1 37.47 44 LYS B O 1
ATOM 4740 N N . LEU B 1 45 ? 37.938 -8.992 -12.781 1 36.69 45 LEU B N 1
ATOM 4741 C CA . LEU B 1 45 ? 37.656 -8.562 -11.422 1 36.69 45 LEU B CA 1
ATOM 4742 C C . LEU B 1 45 ? 36.156 -8.414 -11.219 1 36.69 45 LEU B C 1
ATOM 4744 O O . LEU B 1 45 ? 35.406 -8.195 -12.18 1 36.69 45 LEU B O 1
ATOM 4748 N N . ASN B 1 46 ? 35.719 -8.172 -9.828 1 38.66 46 ASN B N 1
ATOM 4749 C CA . ASN B 1 46 ? 34.625 -8.609 -8.953 1 38.66 46 ASN B CA 1
ATOM 4750 C C . ASN B 1 46 ? 33.312 -7.961 -9.352 1 38.66 46 ASN B C 1
ATOM 4752 O O . ASN B 1 46 ? 33.031 -6.828 -8.953 1 38.66 46 ASN B O 1
ATOM 4756 N N . ALA B 1 47 ? 33.094 -7.887 -10.555 1 49.62 47 ALA B N 1
ATOM 4757 C CA . ALA B 1 47 ? 31.672 -7.629 -10.688 1 49.62 47 ALA B CA 1
ATOM 4758 C C . ALA B 1 47 ? 30.922 -8.031 -9.414 1 49.62 47 ALA B C 1
ATOM 4760 O O . ALA B 1 47 ? 30.875 -9.211 -9.062 1 49.62 47 ALA B O 1
ATOM 4761 N N . SER B 1 48 ? 31.078 -7.16 -8.398 1 64.38 48 SER B N 1
ATOM 4762 C CA . SER B 1 48 ? 30.484 -7.395 -7.094 1 64.38 48 SER B CA 1
ATOM 4763 C C . SER B 1 48 ? 29.016 -7.789 -7.223 1 64.38 48 SER B C 1
ATOM 4765 O O . SER B 1 48 ? 28.266 -7.168 -7.98 1 64.38 48 SER B O 1
ATOM 4767 N N . SER B 1 49 ? 28.859 -9.086 -6.98 1 80.88 49 SER B N 1
ATOM 4768 C CA . SER B 1 49 ? 27.484 -9.594 -6.914 1 80.88 49 SER B CA 1
ATOM 4769 C C . SER B 1 49 ? 26.719 -8.945 -5.773 1 80.88 49 SER B C 1
ATOM 4771 O O . SER B 1 49 ? 27.312 -8.383 -4.852 1 80.88 49 SER B O 1
ATOM 4773 N N . TYR B 1 50 ? 25.578 -8.695 -6.059 1 87.44 50 TYR B N 1
ATOM 4774 C CA . TYR B 1 50 ? 24.688 -8.234 -5 1 87.44 50 TYR B CA 1
ATOM 4775 C C . TYR B 1 50 ? 23.453 -9.125 -4.895 1 87.44 50 TYR B C 1
ATOM 4777 O O . TYR B 1 50 ? 23.188 -9.93 -5.789 1 87.44 50 TYR B O 1
ATOM 4785 N N . TYR B 1 51 ? 22.797 -9.078 -3.748 1 92.62 51 TYR B N 1
ATOM 4786 C CA . TYR B 1 51 ? 21.672 -9.961 -3.467 1 92.62 51 TYR B CA 1
ATOM 4787 C C . TYR B 1 51 ? 20.391 -9.156 -3.256 1 92.62 51 TYR B C 1
ATOM 4789 O O . TYR B 1 51 ? 20.438 -7.98 -2.879 1 92.62 51 TYR B O 1
ATOM 4797 N N . THR B 1 52 ? 19.312 -9.719 -3.611 1 94.94 52 THR B N 1
ATOM 4798 C CA . THR B 1 52 ? 17.984 -9.227 -3.23 1 94.94 52 THR B CA 1
ATOM 4799 C C . THR B 1 52 ? 17.156 -10.344 -2.604 1 94.94 52 THR B C 1
ATOM 4801 O O . THR B 1 52 ? 17.234 -11.492 -3.039 1 94.94 52 THR B O 1
ATOM 4804 N N . VAL B 1 53 ? 16.406 -10.023 -1.573 1 96.44 53 VAL B N 1
ATOM 4805 C CA . VAL B 1 53 ? 15.484 -10.945 -0.923 1 96.44 53 VAL B CA 1
ATOM 4806 C C . VAL B 1 53 ? 14.047 -10.492 -1.166 1 96.44 53 VAL B C 1
ATOM 4808 O O . VAL B 1 53 ? 13.727 -9.312 -1.001 1 96.44 53 VAL B O 1
ATOM 4811 N N . VAL B 1 54 ? 13.18 -11.383 -1.631 1 97.12 54 VAL B N 1
ATOM 4812 C CA . VAL B 1 54 ? 11.773 -11.047 -1.836 1 97.12 54 VAL B CA 1
ATOM 4813 C C . VAL B 1 54 ? 10.891 -12.07 -1.119 1 97.12 54 VAL B C 1
ATOM 4815 O O . VAL B 1 54 ? 11.023 -13.273 -1.334 1 97.12 54 VAL B O 1
ATOM 4818 N N . VAL B 1 55 ? 10.039 -11.602 -0.255 1 97.56 55 VAL B N 1
ATOM 4819 C CA . VAL B 1 55 ? 9.062 -12.43 0.446 1 97.56 55 VAL B CA 1
ATOM 4820 C C . VAL B 1 55 ? 7.684 -12.266 -0.188 1 97.56 55 VAL B C 1
ATOM 4822 O O . VAL B 1 55 ? 7.195 -11.141 -0.333 1 97.56 55 VAL B O 1
ATOM 4825 N N . ASP B 1 56 ? 7.094 -13.328 -0.59 1 96.5 56 ASP B N 1
ATOM 4826 C CA . ASP B 1 56 ? 5.73 -13.391 -1.111 1 96.5 56 ASP B CA 1
ATOM 4827 C C . ASP B 1 56 ? 4.75 -13.828 -0.027 1 96.5 56 ASP B C 1
ATOM 4829 O O . ASP B 1 56 ? 4.684 -15.016 0.318 1 96.5 56 ASP B O 1
ATOM 4833 N N . CYS B 1 57 ? 3.975 -12.883 0.441 1 97.62 57 CYS B N 1
ATOM 4834 C CA . CYS B 1 57 ? 2.941 -13.203 1.419 1 97.62 57 CYS B CA 1
ATOM 4835 C C . CYS B 1 57 ? 1.616 -13.508 0.732 1 97.62 57 CYS B C 1
ATOM 4837 O O . CYS B 1 57 ? 0.736 -12.648 0.664 1 97.62 57 CYS B O 1
ATOM 4839 N N . GLY B 1 58 ? 1.413 -14.766 0.424 1 94.38 58 GLY B N 1
ATOM 4840 C CA . GLY B 1 58 ? 0.248 -15.172 -0.343 1 94.38 58 GLY B CA 1
ATOM 4841 C C . GLY B 1 58 ? -0.842 -15.789 0.514 1 94.38 58 GLY B C 1
ATOM 4842 O O . GLY B 1 58 ? -0.701 -15.883 1.734 1 94.38 58 GLY B O 1
ATOM 4843 N N . SER B 1 59 ? -1.907 -16.203 -0.188 1 92.19 59 SER B N 1
ATOM 4844 C CA . SER B 1 59 ? -3.072 -16.766 0.487 1 92.19 59 SER B CA 1
ATOM 4845 C C . SER B 1 59 ? -2.801 -18.188 0.958 1 92.19 59 SER B C 1
ATOM 4847 O O . SER B 1 59 ? -3.328 -18.625 1.986 1 92.19 59 SER B O 1
ATOM 4849 N N . SER B 1 60 ? -1.987 -18.922 0.192 1 88.56 60 SER B N 1
ATOM 4850 C CA . SER B 1 60 ? -1.729 -20.328 0.528 1 88.56 60 SER B CA 1
ATOM 4851 C C . SER B 1 60 ? -0.549 -20.453 1.486 1 88.56 60 SER B C 1
ATOM 4853 O O . SER B 1 60 ? -0.364 -21.5 2.113 1 88.56 60 SER B O 1
ATOM 4855 N N . GLY B 1 61 ? 0.229 -19.469 1.502 1 91.88 61 GLY B N 1
ATOM 4856 C CA . GLY B 1 61 ? 1.414 -19.484 2.344 1 91.88 61 GLY B CA 1
ATOM 4857 C C . GLY B 1 61 ? 2.35 -18.312 2.078 1 91.88 61 GLY B C 1
ATOM 4858 O O . GLY B 1 61 ? 2.041 -17.438 1.27 1 91.88 61 GLY B O 1
ATOM 4859 N N . THR B 1 62 ? 3.416 -18.297 2.881 1 95.38 62 THR B N 1
ATOM 4860 C CA . THR B 1 62 ? 4.473 -17.297 2.721 1 95.38 62 THR B CA 1
ATOM 4861 C C . THR B 1 62 ? 5.73 -17.938 2.137 1 95.38 62 THR B C 1
ATOM 4863 O O . THR B 1 62 ? 6.172 -18.984 2.6 1 95.38 62 THR B O 1
ATOM 4866 N N . ARG B 1 63 ? 6.254 -17.344 1.072 1 94.31 63 ARG B N 1
ATOM 4867 C CA . ARG B 1 63 ? 7.422 -17.859 0.371 1 94.31 63 ARG B CA 1
ATOM 4868 C C . ARG B 1 63 ? 8.547 -16.828 0.341 1 94.31 63 ARG B C 1
ATOM 4870 O O . ARG B 1 63 ? 8.297 -15.633 0.44 1 94.31 63 ARG B O 1
ATOM 4877 N N . LEU B 1 64 ? 9.727 -17.328 0.263 1 95.56 64 LEU B N 1
ATOM 4878 C CA . LEU B 1 64 ? 10.883 -16.438 0.207 1 95.56 64 LEU B CA 1
ATOM 4879 C C . LEU B 1 64 ? 11.852 -16.875 -0.882 1 95.56 64 LEU B C 1
ATOM 4881 O O . LEU B 1 64 ? 12.141 -18.062 -1.023 1 95.56 64 LEU B O 1
ATOM 4885 N N . ASN B 1 65 ? 12.312 -15.891 -1.689 1 95.06 65 ASN B N 1
ATOM 4886 C CA . ASN B 1 65 ? 13.336 -16.094 -2.711 1 95.06 65 ASN B CA 1
ATOM 4887 C C . ASN B 1 65 ? 14.539 -15.18 -2.482 1 95.06 65 ASN B C 1
ATOM 4889 O O . ASN B 1 65 ? 14.391 -14.055 -2.008 1 95.06 65 ASN B O 1
ATOM 4893 N N . VAL B 1 66 ? 15.672 -15.734 -2.777 1 95 66 VAL B N 1
ATOM 4894 C CA . VAL B 1 66 ? 16.906 -14.961 -2.801 1 95 66 VAL B CA 1
ATOM 4895 C C . VAL B 1 66 ? 17.484 -14.953 -4.215 1 95 66 VAL B C 1
ATOM 4897 O O . VAL B 1 66 ? 17.594 -16 -4.852 1 95 66 VAL B O 1
ATOM 4900 N N . TYR B 1 67 ? 17.812 -13.773 -4.707 1 94.12 67 TYR B N 1
ATOM 4901 C CA . TYR B 1 67 ? 18.406 -13.641 -6.031 1 94.12 67 TYR B CA 1
ATOM 4902 C C . TYR B 1 67 ? 19.797 -13.023 -5.949 1 94.12 67 TYR B C 1
ATOM 4904 O O . TYR B 1 67 ? 20 -12.023 -5.258 1 94.12 67 TYR B O 1
ATOM 4912 N N . GLU B 1 68 ? 20.75 -13.672 -6.57 1 92.44 68 GLU B N 1
ATOM 4913 C CA . GLU B 1 68 ? 22.094 -13.133 -6.715 1 92.44 68 GLU B CA 1
ATOM 4914 C C . GLU B 1 68 ? 22.312 -12.547 -8.109 1 92.44 68 GLU B C 1
ATOM 4916 O O . GLU B 1 68 ? 22.062 -13.211 -9.117 1 92.44 68 GLU B O 1
ATOM 4921 N N . TRP B 1 69 ? 22.75 -11.281 -8.062 1 90.81 69 TRP B N 1
ATOM 4922 C CA . TRP B 1 69 ? 22.875 -10.539 -9.312 1 90.81 69 TRP B CA 1
ATOM 4923 C C . TRP B 1 69 ? 24.312 -10.141 -9.578 1 90.81 69 TRP B C 1
ATOM 4925 O O . TRP B 1 69 ? 25.141 -10.094 -8.656 1 90.81 69 TRP B O 1
ATOM 4935 N N . MET B 1 70 ? 24.594 -9.953 -10.859 1 84.06 70 MET B N 1
ATOM 4936 C CA . MET B 1 70 ? 25.828 -9.297 -11.289 1 84.06 70 MET B CA 1
ATOM 4937 C C . MET B 1 70 ? 25.516 -8.086 -12.164 1 84.06 70 MET B C 1
ATOM 4939 O O . MET B 1 70 ? 24.625 -8.133 -13 1 84.06 70 MET B O 1
ATOM 4943 N N . VAL B 1 71 ? 26.203 -6.895 -11.758 1 70.5 71 VAL B N 1
ATOM 4944 C CA . VAL B 1 71 ? 25.984 -5.723 -12.602 1 70.5 71 VAL B CA 1
ATOM 4945 C C . VAL B 1 71 ? 26.781 -5.867 -13.898 1 70.5 71 VAL B C 1
ATOM 4947 O O . VAL B 1 71 ? 27.906 -6.371 -13.898 1 70.5 71 VAL B O 1
ATOM 4950 N N . GLY B 1 72 ? 26.25 -6.051 -15.125 1 55.25 72 GLY B N 1
ATOM 4951 C CA . GLY B 1 72 ? 26.859 -6.301 -16.422 1 55.25 72 GLY B CA 1
ATOM 4952 C C . GLY B 1 72 ? 28.172 -5.562 -16.609 1 55.25 72 GLY B C 1
ATOM 4953 O O . GLY B 1 72 ? 28.391 -4.504 -16.016 1 55.25 72 GLY B O 1
ATOM 4954 N N . VAL B 1 73 ? 29.344 -6.25 -16.984 1 45.81 73 VAL B N 1
ATOM 4955 C CA . VAL B 1 73 ? 30.703 -5.805 -17.312 1 45.81 73 VAL B CA 1
ATOM 4956 C C . VAL B 1 73 ? 30.641 -4.484 -18.078 1 45.81 73 VAL B C 1
ATOM 4958 O O . VAL B 1 73 ? 31.469 -3.594 -17.859 1 45.81 73 VAL B O 1
ATOM 4961 N N . LYS B 1 74 ? 30.016 -4.648 -19.375 1 43.62 74 LYS B N 1
ATOM 4962 C CA . LYS B 1 74 ? 30.25 -3.543 -20.297 1 43.62 74 LYS B CA 1
ATOM 4963 C C . LYS B 1 74 ? 29.672 -2.24 -19.766 1 43.62 74 LYS B C 1
ATOM 4965 O O . LYS B 1 74 ? 29.656 -1.222 -20.453 1 43.62 74 LYS B O 1
ATOM 4970 N N . GLY B 1 75 ? 29.578 -1.989 -18.562 1 42.25 75 GLY B N 1
ATOM 4971 C CA . GLY B 1 75 ? 29.109 -0.748 -17.969 1 42.25 75 GLY B CA 1
ATOM 4972 C C . GLY B 1 75 ? 27.594 -0.661 -17.891 1 42.25 75 GLY B C 1
ATOM 4973 O O . GLY B 1 75 ? 26.891 -1.406 -18.578 1 42.25 75 GLY B O 1
ATOM 4974 N N . ILE B 1 76 ? 26.906 -0.414 -16.719 1 44.97 76 ILE B N 1
ATOM 4975 C CA . ILE B 1 76 ? 25.5 -0.011 -16.656 1 44.97 76 ILE B CA 1
ATOM 4976 C C . ILE B 1 76 ? 25.188 0.923 -17.828 1 44.97 76 ILE B C 1
ATOM 4978 O O . ILE B 1 76 ? 25.438 2.127 -17.75 1 44.97 76 ILE B O 1
ATOM 4982 N N . ASN B 1 77 ? 25.766 0.823 -18.875 1 40.75 77 ASN B N 1
ATOM 4983 C CA . ASN B 1 77 ? 25.125 1.737 -19.812 1 40.75 77 ASN B CA 1
ATOM 4984 C C . ASN B 1 77 ? 23.609 1.821 -19.578 1 40.75 77 ASN B C 1
ATOM 4986 O O . ASN B 1 77 ? 23.016 0.883 -19.062 1 40.75 77 ASN B O 1
ATOM 4990 N N . LYS B 1 78 ? 23.031 3.102 -19.75 1 47.81 78 LYS B N 1
ATOM 4991 C CA . LYS B 1 78 ? 21.812 3.82 -19.406 1 47.81 78 LYS B CA 1
ATOM 4992 C C . LYS B 1 78 ? 20.578 2.941 -19.625 1 47.81 78 LYS B C 1
ATOM 4994 O O . LYS B 1 78 ? 19.469 3.328 -19.281 1 47.81 78 LYS B O 1
ATOM 4999 N N . GLY B 1 79 ? 20.703 1.557 -19.609 1 53.84 79 GLY B N 1
ATOM 5000 C CA . GLY B 1 79 ? 19.453 0.863 -19.844 1 53.84 79 GLY B CA 1
ATOM 5001 C C . GLY B 1 79 ? 19.531 -0.625 -19.562 1 53.84 79 GLY B C 1
ATOM 5002 O O . GLY B 1 79 ? 18.531 -1.344 -19.703 1 53.84 79 GLY B O 1
ATOM 5003 N N . ASN B 1 80 ? 20.719 -1.148 -19.062 1 64.06 80 ASN B N 1
ATOM 5004 C CA . ASN B 1 80 ? 20.859 -2.6 -19.047 1 64.06 80 ASN B CA 1
ATOM 5005 C C . ASN B 1 80 ? 20.359 -3.195 -17.734 1 64.06 80 ASN B C 1
ATOM 5007 O O . ASN B 1 80 ? 20.516 -2.584 -16.672 1 64.06 80 ASN B O 1
ATOM 5011 N N . LEU B 1 81 ? 19.594 -4.328 -17.859 1 78.62 81 LEU B N 1
ATOM 5012 C CA . LEU B 1 81 ? 19.141 -5.125 -16.719 1 78.62 81 LEU B CA 1
ATOM 5013 C C . LEU B 1 81 ? 20.281 -5.934 -16.125 1 78.62 81 LEU B C 1
ATOM 5015 O O . LEU B 1 81 ? 21.203 -6.332 -16.844 1 78.62 81 LEU B O 1
ATOM 5019 N N . PRO B 1 82 ? 20.328 -6.086 -14.836 1 84.31 82 PRO B N 1
ATOM 5020 C CA . PRO B 1 82 ? 21.359 -6.934 -14.227 1 84.31 82 PRO B CA 1
ATOM 5021 C C . PRO B 1 82 ? 21.281 -8.391 -14.688 1 84.31 82 PRO B C 1
ATOM 5023 O O . PRO B 1 82 ? 20.25 -8.812 -15.234 1 84.31 82 PRO B O 1
ATOM 5026 N N . VAL B 1 83 ? 22.391 -9.047 -14.555 1 86.81 83 VAL B N 1
ATOM 5027 C CA . VAL B 1 83 ? 22.453 -10.453 -14.93 1 86.81 83 VAL B CA 1
ATOM 5028 C C . VAL B 1 83 ? 22.188 -11.328 -13.703 1 86.81 83 VAL B C 1
ATOM 5030 O O . VAL B 1 83 ? 22.828 -11.164 -12.664 1 86.81 83 VAL B O 1
ATOM 5033 N N . LEU B 1 84 ? 21.266 -12.211 -13.836 1 91.06 84 LEU B N 1
ATOM 5034 C CA . LEU B 1 84 ? 20.938 -13.141 -12.758 1 91.06 84 LEU B CA 1
ATOM 5035 C C . LEU B 1 84 ? 21.984 -14.25 -12.664 1 91.06 84 LEU B C 1
ATOM 5037 O O . LEU B 1 84 ? 22.156 -15.023 -13.609 1 91.06 84 LEU B O 1
ATOM 5041 N N . LEU B 1 85 ? 22.641 -14.312 -11.5 1 89.81 85 LEU B N 1
ATOM 5042 C CA . LEU B 1 85 ? 23.641 -15.344 -11.289 1 89.81 85 LEU B CA 1
ATOM 5043 C C . LEU B 1 85 ? 23.016 -16.594 -10.688 1 89.81 85 LEU B C 1
ATOM 5045 O O . LEU B 1 85 ? 23.25 -17.703 -11.172 1 89.81 85 LEU B O 1
ATOM 5049 N N . HIS B 1 86 ? 22.281 -16.375 -9.648 1 90.75 86 HIS B N 1
ATOM 5050 C CA . HIS B 1 86 ? 21.625 -17.484 -8.961 1 90.75 86 HIS B CA 1
ATOM 5051 C C . HIS B 1 86 ? 20.25 -17.094 -8.453 1 90.75 86 HIS B C 1
ATOM 5053 O O . HIS B 1 86 ? 20.016 -15.938 -8.109 1 90.75 86 HIS B O 1
ATOM 5059 N N . SER B 1 87 ? 19.375 -18.016 -8.531 1 91.75 87 SER B N 1
ATOM 5060 C CA . SER B 1 87 ? 18.047 -17.922 -7.941 1 91.75 87 SER B CA 1
ATOM 5061 C C . SER B 1 87 ? 17.812 -19 -6.895 1 91.75 87 SER B C 1
ATOM 5063 O O . SER B 1 87 ? 17.969 -20.188 -7.188 1 91.75 87 SER B O 1
ATOM 5065 N N . TYR B 1 88 ? 17.516 -18.531 -5.68 1 89.31 88 TYR B N 1
ATOM 5066 C CA . TYR B 1 88 ? 17.266 -19.484 -4.594 1 89.31 88 TYR B CA 1
ATOM 5067 C C . TYR B 1 88 ? 15.805 -19.438 -4.164 1 89.31 88 TYR B C 1
ATOM 5069 O O . TYR B 1 88 ? 15.188 -18.375 -4.164 1 89.31 88 TYR B O 1
ATOM 5077 N N . PRO B 1 89 ? 15.242 -20.547 -3.797 1 87.12 89 PRO B N 1
ATOM 5078 C CA . PRO B 1 89 ? 15.875 -21.859 -3.637 1 87.12 89 PRO B CA 1
ATOM 5079 C C . PRO B 1 89 ? 16.188 -22.531 -4.973 1 87.12 89 PRO B C 1
ATOM 5081 O O . PRO B 1 89 ? 15.547 -22.234 -5.98 1 87.12 89 PRO B O 1
ATOM 5084 N N . ASP B 1 90 ? 17.266 -23.25 -4.969 1 79.31 90 ASP B N 1
ATOM 5085 C CA . ASP B 1 90 ? 17.625 -24.125 -6.082 1 79.31 90 ASP B CA 1
ATOM 5086 C C . ASP B 1 90 ? 17.875 -25.562 -5.605 1 79.31 90 ASP B C 1
ATOM 5088 O O . ASP B 1 90 ? 17.422 -25.938 -4.523 1 79.31 90 ASP B O 1
ATOM 5092 N N . ASN B 1 91 ? 18.391 -26.359 -6.5 1 69.69 91 ASN B N 1
ATOM 5093 C CA . ASN B 1 91 ? 18.578 -27.766 -6.168 1 69.69 91 ASN B CA 1
ATOM 5094 C C . ASN B 1 91 ? 19.547 -27.938 -4.996 1 69.69 91 ASN B C 1
ATOM 5096 O O . ASN B 1 91 ? 19.531 -28.969 -4.32 1 69.69 91 ASN B O 1
ATOM 5100 N N . THR B 1 92 ? 20.266 -26.938 -4.656 1 65.44 92 THR B N 1
ATOM 5101 C CA . THR B 1 92 ? 21.25 -27.047 -3.582 1 65.44 92 THR B CA 1
ATOM 5102 C C . THR B 1 92 ? 20.594 -26.812 -2.225 1 65.44 92 THR B C 1
ATOM 5104 O O . THR B 1 92 ? 21.172 -27.156 -1.187 1 65.44 92 THR B O 1
ATOM 5107 N N . THR B 1 93 ? 19.422 -26.297 -2.223 1 66.38 93 THR B N 1
ATOM 5108 C CA . THR B 1 93 ? 18.781 -25.938 -0.962 1 66.38 93 THR B CA 1
ATOM 5109 C C . THR B 1 93 ? 17.672 -26.922 -0.626 1 66.38 93 THR B C 1
ATOM 5111 O O . THR B 1 93 ? 16.891 -26.703 0.301 1 66.38 93 THR B O 1
ATOM 5114 N N . ARG B 1 94 ? 17.609 -28 -1.211 1 65.19 94 ARG B N 1
ATOM 5115 C CA . ARG B 1 94 ? 16.516 -28.969 -1.083 1 65.19 94 ARG B CA 1
ATOM 5116 C C . ARG B 1 94 ? 16.547 -29.641 0.282 1 65.19 94 ARG B C 1
ATOM 5118 O O . ARG B 1 94 ? 15.523 -30.172 0.736 1 65.19 94 ARG B O 1
ATOM 5125 N N . MET B 1 95 ? 17.578 -29.469 0.955 1 61.25 95 MET B N 1
ATOM 5126 C CA . MET B 1 95 ? 17.703 -30.172 2.223 1 61.25 95 MET B CA 1
ATOM 5127 C C . MET B 1 95 ? 17.031 -29.391 3.352 1 61.25 95 MET B C 1
ATOM 5129 O O . MET B 1 95 ? 16.844 -29.922 4.449 1 61.25 95 MET B O 1
ATOM 5133 N N . SER B 1 96 ? 16.5 -28.281 3.033 1 68 96 SER B N 1
ATOM 5134 C CA . SER B 1 96 ? 15.883 -27.469 4.078 1 68 96 SER B CA 1
ATOM 5135 C C . SER B 1 96 ? 14.484 -27.984 4.426 1 68 96 SER B C 1
ATOM 5137 O O . SER B 1 96 ? 13.75 -28.453 3.553 1 68 96 SER B O 1
ATOM 5139 N N . SER B 1 97 ? 14.133 -28.031 5.77 1 66 97 SER B N 1
ATOM 5140 C CA . SER B 1 97 ? 12.805 -28.406 6.242 1 66 97 SER B CA 1
ATOM 5141 C C . SER B 1 97 ? 11.734 -27.484 5.684 1 66 97 SER B C 1
ATOM 5143 O O . SER B 1 97 ? 10.547 -27.812 5.695 1 66 97 SER B O 1
ATOM 5145 N N . LEU B 1 98 ? 12.211 -26.328 5.156 1 70.56 98 LEU B N 1
ATOM 5146 C CA . LEU B 1 98 ? 11.266 -25.359 4.633 1 70.56 98 LEU B CA 1
ATOM 5147 C C . LEU B 1 98 ? 10.922 -25.656 3.176 1 70.56 98 LEU B C 1
ATOM 5149 O O . LEU B 1 98 ? 10 -25.062 2.615 1 70.56 98 LEU B O 1
ATOM 5153 N N . TRP B 1 99 ? 11.742 -26.594 2.795 1 67.12 99 TRP B N 1
ATOM 5154 C CA . TRP B 1 99 ? 11.438 -27.047 1.441 1 67.12 99 TRP B CA 1
ATOM 5155 C C . TRP B 1 99 ? 10.164 -27.891 1.42 1 67.12 99 TRP B C 1
ATOM 5157 O O . TRP B 1 99 ? 10.062 -28.891 2.129 1 67.12 99 TRP B O 1
ATOM 5167 N N . LYS B 1 100 ? 9.125 -27.328 1.014 1 59.66 100 LYS B N 1
ATOM 5168 C CA . LYS B 1 100 ? 7.871 -28.078 1.015 1 59.66 100 LYS B CA 1
ATOM 5169 C C . LYS B 1 100 ? 7.602 -28.703 -0.353 1 59.66 100 LYS B C 1
ATOM 5171 O O . LYS B 1 100 ? 7.793 -28.047 -1.384 1 59.66 100 LYS B O 1
ATOM 5176 N N . SER B 1 101 ? 7.309 -29.969 -0.249 1 50.97 101 SER B N 1
ATOM 5177 C CA . SER B 1 101 ? 7.004 -30.766 -1.432 1 50.97 101 SER B CA 1
ATOM 5178 C C . SER B 1 101 ? 5.879 -30.141 -2.248 1 50.97 101 SER B C 1
ATOM 5180 O O . SER B 1 101 ? 5.812 -30.328 -3.465 1 50.97 101 SER B O 1
ATOM 5182 N N . SER B 1 102 ? 5.016 -29.422 -1.495 1 49.44 102 SER B N 1
ATOM 5183 C CA . SER B 1 102 ? 3.836 -28.922 -2.191 1 49.44 102 SER B CA 1
ATOM 5184 C C . SER B 1 102 ? 4.207 -27.828 -3.197 1 49.44 102 SER B C 1
ATOM 5186 O O . SER B 1 102 ? 3.447 -27.547 -4.125 1 49.44 102 SER B O 1
ATOM 5188 N N . CYS B 1 103 ? 5.371 -27.25 -2.877 1 56.97 103 CYS B N 1
ATOM 5189 C CA . CYS B 1 103 ? 5.762 -26.266 -3.891 1 56.97 103 CYS B CA 1
ATOM 5190 C C . CYS B 1 103 ? 6.582 -26.938 -4.992 1 56.97 103 CYS B C 1
ATOM 5192 O O . CYS B 1 103 ? 7.785 -27.141 -4.84 1 56.97 103 CYS B O 1
ATOM 5194 N N . GLN B 1 104 ? 5.887 -27.781 -5.773 1 53.84 104 GLN B N 1
ATOM 5195 C CA . GLN B 1 104 ? 6.566 -28.422 -6.898 1 53.84 104 GLN B CA 1
ATOM 5196 C C . GLN B 1 104 ? 7.438 -27.422 -7.652 1 53.84 104 GLN B C 1
ATOM 5198 O O . GLN B 1 104 ? 8.227 -27.797 -8.516 1 53.84 104 GLN B O 1
ATOM 5203 N N . TYR B 1 105 ? 7.188 -26.188 -7.18 1 58.31 105 TYR B N 1
ATOM 5204 C CA . TYR B 1 105 ? 8.07 -25.156 -7.703 1 58.31 105 TYR B CA 1
ATOM 5205 C C . TYR B 1 105 ? 9.039 -24.672 -6.633 1 58.31 105 TYR B C 1
ATOM 5207 O O . TYR B 1 105 ? 8.766 -24.781 -5.438 1 58.31 105 TYR B O 1
ATOM 5215 N N . HIS B 1 106 ? 10.289 -24.766 -6.781 1 62.31 106 HIS B N 1
ATOM 5216 C CA . HIS B 1 106 ? 11.438 -24.375 -5.969 1 62.31 106 HIS B CA 1
ATOM 5217 C C . HIS B 1 106 ? 11.094 -23.203 -5.059 1 62.31 106 HIS B C 1
ATOM 5219 O O . HIS B 1 106 ? 11.367 -22.047 -5.398 1 62.31 106 HIS B O 1
ATOM 5225 N N . CYS B 1 107 ? 10.234 -23.766 -3.896 1 74.12 107 CYS B N 1
ATOM 5226 C CA . CYS B 1 107 ? 9.93 -22.625 -3.037 1 74.12 107 CYS B CA 1
ATOM 5227 C C . CYS B 1 107 ? 10.258 -22.938 -1.582 1 74.12 107 CYS B C 1
ATOM 5229 O O . CYS B 1 107 ? 10.227 -24.094 -1.168 1 74.12 107 CYS B O 1
ATOM 5231 N N . MET B 1 108 ? 10.773 -22.109 -0.8 1 82.5 108 MET B N 1
ATOM 5232 C CA . MET B 1 108 ? 10.828 -22.094 0.658 1 82.5 108 MET B CA 1
ATOM 5233 C C . MET B 1 108 ? 9.594 -21.422 1.245 1 82.5 108 MET B C 1
ATOM 5235 O O . MET B 1 108 ? 9.367 -20.219 1.039 1 82.5 108 MET B O 1
ATOM 5239 N N . GLN B 1 109 ? 8.766 -22.297 1.948 1 90.25 109 GLN B N 1
ATOM 5240 C CA . GLN B 1 109 ? 7.457 -21.75 2.301 1 90.25 109 GLN B CA 1
ATOM 5241 C C . GLN B 1 109 ? 7.059 -22.156 3.719 1 90.25 109 GLN B C 1
ATOM 5243 O O . GLN B 1 109 ? 7.449 -23.219 4.203 1 90.25 109 GLN B O 1
ATOM 5248 N N . THR B 1 110 ? 6.305 -21.281 4.375 1 91.75 110 THR B N 1
ATOM 5249 C CA . THR B 1 110 ? 5.559 -21.578 5.594 1 91.75 110 THR B CA 1
ATOM 5250 C C . THR B 1 110 ? 4.059 -21.422 5.359 1 91.75 110 THR B C 1
ATOM 5252 O O . THR B 1 110 ? 3.635 -20.703 4.449 1 91.75 110 THR B O 1
ATOM 5255 N N . GLU B 1 111 ? 3.254 -22.266 5.984 1 88.88 111 GLU B N 1
ATOM 5256 C CA . GLU B 1 111 ? 1.794 -22.234 5.949 1 88.88 111 GLU B CA 1
ATOM 5257 C C . GLU B 1 111 ? 1.209 -22.109 7.352 1 88.88 111 GLU B C 1
ATOM 5259 O O . GLU B 1 111 ? 1.808 -22.578 8.32 1 88.88 111 GLU B O 1
ATOM 5264 N N . PRO B 1 112 ? 0.001 -21.484 7.547 1 90.12 112 PRO B N 1
ATOM 5265 C CA . PRO B 1 112 ? -0.811 -20.812 6.527 1 90.12 112 PRO B CA 1
ATOM 5266 C C . PRO B 1 112 ? -0.295 -19.422 6.191 1 90.12 112 PRO B C 1
ATOM 5268 O O . PRO B 1 112 ? 0.76 -19.016 6.684 1 90.12 112 PRO B O 1
ATOM 5271 N N . GLY B 1 113 ? -0.946 -18.766 5.301 1 93.94 113 GLY B N 1
ATOM 5272 C CA . GLY B 1 113 ? -0.566 -17.406 4.953 1 93.94 113 GLY B CA 1
ATOM 5273 C C . GLY B 1 113 ? -0.675 -16.438 6.117 1 93.94 113 GLY B C 1
ATOM 5274 O O . GLY B 1 113 ? -1.465 -16.656 7.039 1 93.94 113 GLY B O 1
ATOM 5275 N N . LEU B 1 114 ? 0.066 -15.344 6.035 1 97.62 114 LEU B N 1
ATOM 5276 C CA . LEU B 1 114 ? 0.203 -14.406 7.148 1 97.62 114 LEU B CA 1
ATOM 5277 C C . LEU B 1 114 ? -1.117 -13.695 7.43 1 97.62 114 LEU B C 1
ATOM 5279 O O . LEU B 1 114 ? -1.309 -13.141 8.508 1 97.62 114 LEU B O 1
ATOM 5283 N N . HIS B 1 115 ? -2.018 -13.617 6.402 1 94.75 115 HIS B N 1
ATOM 5284 C CA . HIS B 1 115 ? -3.316 -12.977 6.582 1 94.75 115 HIS B CA 1
ATOM 5285 C C . HIS B 1 115 ? -4.125 -13.672 7.668 1 94.75 115 HIS B C 1
ATOM 5287 O O . HIS B 1 115 ? -5.105 -13.117 8.172 1 94.75 115 HIS B O 1
ATOM 5293 N N . ASN B 1 116 ? -3.703 -14.898 8.086 1 93.12 116 ASN B N 1
ATOM 5294 C CA . ASN B 1 116 ? -4.402 -15.656 9.117 1 93.12 116 ASN B CA 1
ATOM 5295 C C . ASN B 1 116 ? -3.996 -15.203 10.516 1 93.12 116 ASN B C 1
ATOM 5297 O O . ASN B 1 116 ? -4.574 -15.648 11.508 1 93.12 116 ASN B O 1
ATOM 5301 N N . PHE B 1 117 ? -3.074 -14.258 10.617 1 96 117 PHE B N 1
ATOM 5302 C CA . PHE B 1 117 ? -2.52 -13.898 11.914 1 96 117 PHE B CA 1
ATOM 5303 C C . PHE B 1 117 ? -2.801 -12.438 12.242 1 96 117 PHE B C 1
ATOM 5305 O O . PHE B 1 117 ? -1.958 -11.75 12.82 1 96 117 PHE B O 1
ATOM 5312 N N . VAL B 1 118 ? -3.949 -11.945 11.844 1 92.94 118 VAL B N 1
ATOM 5313 C CA . VAL B 1 118 ? -4.363 -10.594 12.211 1 92.94 118 VAL B CA 1
ATOM 5314 C C . VAL B 1 118 ? -4.41 -10.469 13.734 1 92.94 118 VAL B C 1
ATOM 5316 O O . VAL B 1 118 ? -4.996 -11.312 14.414 1 92.94 118 VAL B O 1
ATOM 5319 N N . ASN B 1 119 ? -3.756 -9.469 14.328 1 89.62 119 ASN B N 1
ATOM 5320 C CA . ASN B 1 119 ? -3.67 -9.211 15.766 1 89.62 119 ASN B CA 1
ATOM 5321 C C . ASN B 1 119 ? -2.922 -10.328 16.484 1 89.62 119 ASN B C 1
ATOM 5323 O O . ASN B 1 119 ? -3.193 -10.602 17.656 1 89.62 119 ASN B O 1
ATOM 5327 N N . ASP B 1 120 ? -2.146 -11.062 15.773 1 93.44 120 ASP B N 1
ATOM 5328 C CA . ASP B 1 120 ? -1.319 -12.133 16.328 1 93.44 120 ASP B CA 1
ATOM 5329 C C . ASP B 1 120 ? 0.142 -11.961 15.914 1 93.44 120 ASP B C 1
ATOM 5331 O O . ASP B 1 120 ? 0.648 -12.703 15.07 1 93.44 120 ASP B O 1
ATOM 5335 N N . SER B 1 121 ? 0.792 -11.039 16.641 1 93.31 121 SER B N 1
ATOM 5336 C CA . SER B 1 121 ? 2.174 -10.703 16.312 1 93.31 121 SER B CA 1
ATOM 5337 C C . SER B 1 121 ? 3.09 -11.906 16.469 1 93.31 121 SER B C 1
ATOM 5339 O O . SER B 1 121 ? 4.039 -12.078 15.703 1 93.31 121 SER B O 1
ATOM 5341 N N . LEU B 1 122 ? 2.82 -12.734 17.438 1 94.75 122 LEU B N 1
ATOM 5342 C CA . LEU B 1 122 ? 3.623 -13.938 17.641 1 94.75 122 LEU B CA 1
ATOM 5343 C C . LEU B 1 122 ? 3.459 -14.906 16.469 1 94.75 122 LEU B C 1
ATOM 5345 O O . LEU B 1 122 ? 4.43 -15.523 16.031 1 94.75 122 LEU B O 1
ATOM 5349 N N . GLY B 1 123 ? 2.236 -15.047 16.031 1 96.5 123 GLY B N 1
ATOM 5350 C CA . GLY B 1 123 ? 1.994 -15.891 14.875 1 96.5 123 GLY B CA 1
ATOM 5351 C C . GLY B 1 123 ? 2.73 -15.43 13.633 1 96.5 123 GLY B C 1
ATOM 5352 O O . GLY B 1 123 ? 3.295 -16.25 12.898 1 96.5 123 GLY B O 1
ATOM 5353 N N . VAL B 1 124 ? 2.713 -14.125 13.414 1 97.31 124 VAL B N 1
ATOM 5354 C CA . VAL B 1 124 ? 3.428 -13.555 12.281 1 97.31 124 VAL B CA 1
ATOM 5355 C C . VAL B 1 124 ? 4.918 -13.875 12.391 1 97.31 124 VAL B C 1
ATOM 5357 O O . VAL B 1 124 ? 5.539 -14.312 11.422 1 97.31 124 VAL B O 1
ATOM 5360 N N . ARG B 1 125 ? 5.477 -13.695 13.539 1 97 125 ARG B N 1
ATOM 5361 C CA . ARG B 1 125 ? 6.898 -13.945 13.75 1 97 125 ARG B CA 1
ATOM 5362 C C . ARG B 1 125 ? 7.234 -15.414 13.523 1 97 125 ARG B C 1
ATOM 5364 O O . ARG B 1 125 ? 8.211 -15.734 12.836 1 97 125 ARG B O 1
ATOM 5371 N N . GLN B 1 126 ? 6.418 -16.297 14.031 1 96.88 126 GLN B N 1
ATOM 5372 C CA . GLN B 1 126 ? 6.664 -17.719 13.922 1 96.88 126 GLN B CA 1
ATOM 5373 C C . GLN B 1 126 ? 6.609 -18.188 12.469 1 96.88 126 GLN B C 1
ATOM 5375 O O . GLN B 1 126 ? 7.34 -19.094 12.078 1 96.88 126 GLN B O 1
ATOM 5380 N N . ALA B 1 127 ? 5.805 -17.562 11.727 1 96.31 127 ALA B N 1
ATOM 5381 C CA . ALA B 1 127 ? 5.637 -17.969 10.328 1 96.31 127 ALA B CA 1
ATOM 5382 C C . ALA B 1 127 ? 6.715 -17.344 9.445 1 96.31 127 ALA B C 1
ATOM 5384 O O . ALA B 1 127 ? 7.18 -17.969 8.492 1 96.31 127 ALA B O 1
ATOM 5385 N N . LEU B 1 128 ? 7.172 -16.156 9.742 1 97.81 128 LEU B N 1
ATOM 5386 C CA . LEU B 1 128 ? 8.039 -15.383 8.859 1 97.81 128 LEU B CA 1
ATOM 5387 C C . LEU B 1 128 ? 9.508 -15.609 9.203 1 97.81 128 LEU B C 1
ATOM 5389 O O . LEU B 1 128 ? 10.352 -15.719 8.312 1 97.81 128 LEU B O 1
ATOM 5393 N N . GLU B 1 129 ? 9.859 -15.75 10.406 1 97.19 129 GLU B N 1
ATOM 5394 C CA . GLU B 1 129 ? 11.242 -15.727 10.883 1 97.19 129 GLU B CA 1
ATOM 5395 C C . GLU B 1 129 ? 12.047 -16.891 10.305 1 97.19 129 GLU B C 1
ATOM 5397 O O . GLU B 1 129 ? 13.195 -16.719 9.906 1 97.19 129 GLU B O 1
ATOM 5402 N N . PRO B 1 130 ? 11.469 -18.156 10.289 1 96 130 PRO B N 1
ATOM 5403 C CA . PRO B 1 130 ? 12.258 -19.25 9.719 1 96 130 PRO B CA 1
ATOM 5404 C C . PRO B 1 130 ? 12.695 -18.969 8.281 1 96 130 PRO B C 1
ATOM 5406 O O . PRO B 1 130 ? 13.781 -19.391 7.875 1 96 130 PRO B O 1
ATOM 5409 N N . LEU B 1 131 ? 11.867 -18.297 7.531 1 96.69 131 LEU B N 1
ATOM 5410 C CA . LEU B 1 131 ? 12.203 -17.953 6.152 1 96.69 131 LEU B CA 1
ATOM 5411 C C . LEU B 1 131 ? 13.336 -16.922 6.105 1 96.69 131 LEU B C 1
ATOM 5413 O O . LEU B 1 131 ? 14.258 -17.047 5.297 1 96.69 131 LEU B O 1
ATOM 5417 N N . ILE B 1 132 ? 13.289 -15.922 6.98 1 97.5 132 ILE B N 1
ATOM 5418 C CA . ILE B 1 132 ? 14.305 -14.875 7.012 1 97.5 132 ILE B CA 1
ATOM 5419 C C . ILE B 1 132 ? 15.641 -15.477 7.449 1 97.5 132 ILE B C 1
ATOM 5421 O O . ILE B 1 132 ? 16.688 -15.141 6.891 1 97.5 132 ILE B O 1
ATOM 5425 N N . VAL B 1 133 ? 15.594 -16.312 8.406 1 96.06 133 VAL B N 1
ATOM 5426 C CA . VAL B 1 133 ? 16.797 -16.969 8.891 1 96.06 133 VAL B CA 1
ATOM 5427 C C . VAL B 1 133 ? 17.422 -17.812 7.773 1 96.06 133 VAL B C 1
ATOM 5429 O O . VAL B 1 133 ? 18.641 -17.844 7.613 1 96.06 133 VAL B O 1
ATOM 5432 N N . TRP B 1 134 ? 16.594 -18.5 7.02 1 94.25 134 TRP B N 1
ATOM 5433 C CA . TRP B 1 134 ? 17.094 -19.266 5.883 1 94.25 134 TRP B CA 1
ATOM 5434 C C . TRP B 1 134 ? 17.781 -18.359 4.879 1 94.25 134 TRP B C 1
ATOM 5436 O O . TRP B 1 134 ? 18.859 -18.688 4.355 1 94.25 134 TRP B O 1
ATOM 5446 N N . ALA B 1 135 ? 17.156 -17.219 4.566 1 96.25 135 ALA B N 1
ATOM 5447 C CA . ALA B 1 135 ? 17.766 -16.266 3.65 1 96.25 135 ALA B CA 1
ATOM 5448 C C . ALA B 1 135 ? 19.125 -15.805 4.168 1 96.25 135 ALA B C 1
ATOM 5450 O O . ALA B 1 135 ? 20.047 -15.586 3.387 1 96.25 135 ALA B O 1
ATOM 5451 N N . GLU B 1 136 ? 19.234 -15.617 5.48 1 95.94 136 GLU B N 1
ATOM 5452 C CA . GLU B 1 136 ? 20.484 -15.18 6.102 1 95.94 136 GLU B CA 1
ATOM 5453 C C . GLU B 1 136 ? 21.562 -16.25 5.961 1 95.94 136 GLU B C 1
ATOM 5455 O O . GLU B 1 136 ? 22.75 -15.938 6.031 1 95.94 136 GLU B O 1
ATOM 5460 N N . GLN B 1 137 ? 21.172 -17.484 5.754 1 92.44 137 GLN B N 1
ATOM 5461 C CA . GLN B 1 137 ? 22.125 -18.562 5.516 1 92.44 137 GLN B CA 1
ATOM 5462 C C . GLN B 1 137 ? 22.609 -18.547 4.066 1 92.44 137 GLN B C 1
ATOM 5464 O O . GLN B 1 137 ? 23.734 -18.969 3.775 1 92.44 137 GLN B O 1
ATOM 5469 N N . VAL B 1 138 ? 21.766 -18.078 3.213 1 92.56 138 VAL B N 1
ATOM 5470 C CA . VAL B 1 138 ? 22.062 -18.062 1.787 1 92.56 138 VAL B CA 1
ATOM 5471 C C . VAL B 1 138 ? 22.938 -16.844 1.454 1 92.56 138 VAL B C 1
ATOM 5473 O O . VAL B 1 138 ? 23.891 -16.953 0.681 1 92.56 138 VAL B O 1
ATOM 5476 N N . VAL B 1 139 ? 22.656 -15.703 2.031 1 94.94 139 VAL B N 1
ATOM 5477 C CA . VAL B 1 139 ? 23.359 -14.453 1.758 1 94.94 139 VAL B CA 1
ATOM 5478 C C . VAL B 1 139 ? 24.578 -14.336 2.672 1 94.94 139 VAL B C 1
ATOM 5480 O O . VAL B 1 139 ? 24.453 -14.438 3.895 1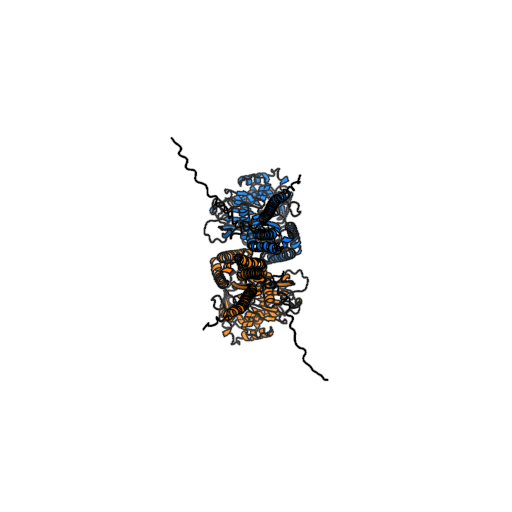 94.94 139 VAL B O 1
ATOM 5483 N N . PRO B 1 140 ? 25.688 -14.109 2.117 1 93.31 140 PRO B N 1
ATOM 5484 C CA . PRO B 1 140 ? 26.875 -13.945 2.959 1 93.31 140 PRO B CA 1
ATOM 5485 C C . PRO B 1 140 ? 26.688 -12.859 4.023 1 93.31 140 PRO B C 1
ATOM 5487 O O . PRO B 1 140 ? 26.078 -11.82 3.754 1 93.31 140 PRO B O 1
ATOM 5490 N N . GLN B 1 141 ? 27.203 -13.133 5.195 1 93.94 141 GLN B N 1
ATOM 5491 C CA . GLN B 1 141 ? 27.016 -12.273 6.363 1 93.94 141 GLN B CA 1
ATOM 5492 C C . GLN B 1 141 ? 27.438 -10.836 6.066 1 93.94 141 GLN B C 1
ATOM 5494 O O . GLN B 1 141 ? 26.75 -9.891 6.434 1 93.94 141 GLN B O 1
ATOM 5499 N N . GLU B 1 142 ? 28.484 -10.664 5.359 1 90.62 142 GLU B N 1
ATOM 5500 C CA . GLU B 1 142 ? 29.047 -9.344 5.102 1 90.62 142 GLU B CA 1
ATOM 5501 C C . GLU B 1 142 ? 28.188 -8.555 4.125 1 90.62 142 GLU B C 1
ATOM 5503 O O . GLU B 1 142 ? 28.312 -7.332 4.016 1 90.62 142 GLU B O 1
ATOM 5508 N N . MET B 1 143 ? 27.328 -9.266 3.445 1 91.19 143 MET B N 1
ATOM 5509 C CA . MET B 1 143 ? 26.531 -8.602 2.412 1 91.19 143 MET B CA 1
ATOM 5510 C C . MET B 1 143 ? 25.109 -8.359 2.895 1 91.19 143 MET B C 1
ATOM 5512 O O . MET B 1 143 ? 24.344 -7.66 2.236 1 91.19 143 MET B O 1
ATOM 5516 N N . ARG B 1 144 ? 24.688 -8.875 4.02 1 94.31 144 ARG B N 1
ATOM 5517 C CA . ARG B 1 144 ? 23.312 -8.836 4.496 1 94.31 144 ARG B CA 1
ATOM 5518 C C . ARG B 1 144 ? 22.844 -7.402 4.723 1 94.31 144 ARG B C 1
ATOM 5520 O O . ARG B 1 144 ? 21.719 -7.039 4.359 1 94.31 144 ARG B O 1
ATOM 5527 N N . GLY B 1 145 ? 23.703 -6.586 5.266 1 88.62 145 GLY B N 1
ATOM 5528 C CA . GLY B 1 145 ? 23.344 -5.203 5.547 1 88.62 145 GLY B CA 1
ATOM 5529 C C . GLY B 1 145 ? 23.062 -4.395 4.297 1 88.62 145 GLY B C 1
ATOM 5530 O O . GLY B 1 145 ? 22.344 -3.395 4.348 1 88.62 145 GLY B O 1
ATOM 5531 N N . ASP B 1 146 ? 23.531 -4.914 3.131 1 85.25 146 ASP B N 1
ATOM 5532 C CA . ASP B 1 146 ? 23.359 -4.219 1.859 1 85.25 146 ASP B CA 1
ATOM 5533 C C . ASP B 1 146 ? 22.344 -4.93 0.978 1 85.25 146 ASP B C 1
ATOM 5535 O O . ASP B 1 146 ? 22.125 -4.543 -0.174 1 85.25 146 ASP B O 1
ATOM 5539 N N . THR B 1 147 ? 21.797 -5.914 1.465 1 91.94 147 THR B N 1
ATOM 5540 C CA . THR B 1 147 ? 20.828 -6.695 0.702 1 91.94 147 THR B CA 1
ATOM 5541 C C . THR B 1 147 ? 19.406 -6.23 1.003 1 91.94 147 THR B C 1
ATOM 5543 O O . THR B 1 147 ? 18.906 -6.41 2.119 1 91.94 147 THR B O 1
ATOM 5546 N N . PRO B 1 148 ? 18.781 -5.609 -0.024 1 92.56 148 PRO B N 1
ATOM 5547 C CA . PRO B 1 148 ? 17.406 -5.199 0.216 1 92.56 148 PRO B CA 1
ATOM 5548 C C . PRO B 1 148 ? 16.453 -6.387 0.353 1 92.56 148 PRO B C 1
ATOM 5550 O O . PRO B 1 148 ? 16.594 -7.379 -0.363 1 92.56 148 PRO B O 1
ATOM 5553 N N . ALA B 1 149 ? 15.555 -6.262 1.286 1 95.44 149 ALA B N 1
ATOM 5554 C CA . ALA B 1 149 ? 14.5 -7.258 1.482 1 95.44 149 ALA B CA 1
ATOM 5555 C C . ALA B 1 149 ? 13.125 -6.652 1.231 1 95.44 149 ALA B C 1
ATOM 5557 O O . ALA B 1 149 ? 12.711 -5.719 1.925 1 95.44 149 ALA B O 1
ATOM 5558 N N . PHE B 1 150 ? 12.438 -7.16 0.209 1 96.19 150 PHE B N 1
ATOM 5559 C CA . PHE B 1 150 ? 11.07 -6.758 -0.12 1 96.19 150 PHE B CA 1
ATOM 5560 C C . PHE B 1 150 ? 10.062 -7.762 0.426 1 96.19 150 PHE B C 1
ATOM 5562 O O . PHE B 1 150 ? 10.156 -8.961 0.14 1 96.19 150 PHE B O 1
ATOM 5569 N N . VAL B 1 151 ? 9.164 -7.309 1.282 1 97.94 151 VAL B N 1
ATOM 5570 C CA . VAL B 1 151 ? 8.078 -8.156 1.766 1 97.94 151 VAL B CA 1
ATOM 5571 C C . VAL B 1 151 ? 6.754 -7.699 1.163 1 97.94 151 VAL B C 1
ATOM 5573 O O . VAL B 1 151 ? 6.199 -6.676 1.573 1 97.94 151 VAL B O 1
ATOM 5576 N N . LEU B 1 152 ? 6.242 -8.477 0.255 1 98 152 LEU B N 1
ATOM 5577 C CA . LEU B 1 152 ? 5.129 -8.047 -0.583 1 98 152 LEU B CA 1
ATOM 5578 C C . LEU B 1 152 ? 3.922 -8.961 -0.397 1 98 152 LEU B C 1
ATOM 5580 O O . LEU B 1 152 ? 4.023 -10.172 -0.586 1 98 152 LEU B O 1
ATOM 5584 N N . GLY B 1 153 ? 2.818 -8.344 0.022 1 97.62 153 GLY B N 1
ATOM 5585 C CA . GLY B 1 153 ? 1.58 -9.086 0.192 1 97.62 153 GLY B CA 1
ATOM 5586 C C . GLY B 1 153 ? 0.773 -9.203 -1.088 1 97.62 153 GLY B C 1
ATOM 5587 O O . GLY B 1 153 ? 0.657 -8.234 -1.843 1 97.62 153 GLY B O 1
ATOM 5588 N N . THR B 1 154 ? 0.208 -10.359 -1.306 1 96.81 154 THR B N 1
ATOM 5589 C CA . THR B 1 154 ? -0.628 -10.578 -2.48 1 96.81 154 THR B CA 1
ATOM 5590 C C . THR B 1 154 ? -2.053 -10.945 -2.068 1 96.81 154 THR B C 1
ATOM 5592 O O . THR B 1 154 ? -2.641 -10.289 -1.208 1 96.81 154 THR B O 1
ATOM 5595 N N . ALA B 1 155 ? -2.662 -11.969 -2.623 1 94.12 155 ALA B N 1
ATOM 5596 C CA . ALA B 1 155 ? -4.094 -12.234 -2.477 1 94.12 155 ALA B CA 1
ATOM 5597 C C . ALA B 1 155 ? -4.461 -12.461 -1.014 1 94.12 155 ALA B C 1
ATOM 5599 O O . ALA B 1 155 ? -5.555 -12.094 -0.579 1 94.12 155 ALA B O 1
ATOM 5600 N N . GLY B 1 156 ? -3.615 -13.078 -0.245 1 93.75 156 GLY B N 1
ATOM 5601 C CA . GLY B 1 156 ? -3.908 -13.266 1.166 1 93.75 156 GLY B CA 1
ATOM 5602 C C . GLY B 1 156 ? -4.121 -11.969 1.916 1 93.75 156 GLY B C 1
ATOM 5603 O O . GLY B 1 156 ? -5.188 -11.75 2.496 1 93.75 156 GLY B O 1
ATOM 5604 N N . LEU B 1 157 ? -3.145 -11.141 1.831 1 96 157 LEU B N 1
ATOM 5605 C CA . LEU B 1 157 ? -3.219 -9.859 2.52 1 96 157 LEU B CA 1
ATOM 5606 C C . LEU B 1 157 ? -4.141 -8.898 1.78 1 96 157 LEU B C 1
ATOM 5608 O O . LEU B 1 157 ? -4.816 -8.078 2.404 1 96 157 LEU B O 1
ATOM 5612 N N . ARG B 1 158 ? -4.195 -8.992 0.521 1 93.12 158 ARG B N 1
ATOM 5613 C CA . ARG B 1 158 ? -5.023 -8.109 -0.297 1 93.12 158 ARG B CA 1
ATOM 5614 C C . ARG B 1 158 ? -6.504 -8.312 0.01 1 93.12 158 ARG B C 1
ATOM 5616 O O . ARG B 1 158 ? -7.301 -7.375 -0.115 1 93.12 158 ARG B O 1
ATOM 5623 N N . GLY B 1 159 ? -6.883 -9.477 0.426 1 88.94 159 GLY B N 1
ATOM 5624 C CA . GLY B 1 159 ? -8.273 -9.789 0.72 1 88.94 159 GLY B CA 1
ATOM 5625 C C . GLY B 1 159 ? -8.727 -9.273 2.068 1 88.94 159 GLY B C 1
ATOM 5626 O O . GLY B 1 159 ? -9.93 -9.203 2.34 1 88.94 159 GLY B O 1
ATOM 5627 N N . LEU B 1 160 ? -7.848 -8.727 2.891 1 90.5 160 LEU B N 1
ATOM 5628 C CA . LEU B 1 160 ? -8.18 -8.188 4.203 1 90.5 160 LEU B CA 1
ATOM 5629 C C . LEU B 1 160 ? -8.641 -6.738 4.094 1 90.5 160 LEU B C 1
ATOM 5631 O O . LEU B 1 160 ? -8.219 -6.016 3.186 1 90.5 160 LEU B O 1
ATOM 5635 N N . PRO B 1 161 ? -9.539 -6.414 5.105 1 87.31 161 PRO B N 1
ATOM 5636 C CA . PRO B 1 161 ? -9.711 -4.965 5.25 1 87.31 161 PRO B CA 1
ATOM 5637 C C . PRO B 1 161 ? -8.383 -4.23 5.438 1 87.31 161 PRO B C 1
ATOM 5639 O O . PRO B 1 161 ? -7.441 -4.785 6.012 1 87.31 161 PRO B O 1
ATOM 5642 N N . ARG B 1 162 ? -8.328 -3.012 4.984 1 88.81 162 ARG B N 1
ATOM 5643 C CA . ARG B 1 162 ? -7.082 -2.25 4.965 1 88.81 162 ARG B CA 1
ATOM 5644 C C . ARG B 1 162 ? -6.465 -2.174 6.355 1 88.81 162 ARG B C 1
ATOM 5646 O O . ARG B 1 162 ? -5.258 -2.348 6.516 1 88.81 162 ARG B O 1
ATOM 5653 N N . GLU B 1 163 ? -7.238 -1.911 7.371 1 84.94 163 GLU B N 1
ATOM 5654 C CA . GLU B 1 163 ? -6.734 -1.774 8.734 1 84.94 163 GLU B CA 1
ATOM 5655 C C . GLU B 1 163 ? -6.082 -3.068 9.211 1 84.94 163 GLU B C 1
ATOM 5657 O O . GLU B 1 163 ? -5.047 -3.039 9.883 1 84.94 163 GLU B O 1
ATOM 5662 N N . ASP B 1 164 ? -6.711 -4.195 8.844 1 91.44 164 ASP B N 1
ATOM 5663 C CA . ASP B 1 164 ? -6.176 -5.496 9.234 1 91.44 164 ASP B CA 1
ATOM 5664 C C . ASP B 1 164 ? -4.871 -5.793 8.5 1 91.44 164 ASP B C 1
ATOM 5666 O O . ASP B 1 164 ? -3.918 -6.297 9.094 1 91.44 164 ASP B O 1
ATOM 5670 N N . ALA B 1 165 ? -4.879 -5.512 7.223 1 94.94 165 ALA B N 1
ATOM 5671 C CA . ALA B 1 165 ? -3.652 -5.707 6.453 1 94.94 165 ALA B CA 1
ATOM 5672 C C . ALA B 1 165 ? -2.51 -4.871 7.02 1 94.94 165 ALA B C 1
ATOM 5674 O O . ALA B 1 165 ? -1.384 -5.355 7.148 1 94.94 165 ALA B O 1
ATOM 5675 N N . ASP B 1 166 ? -2.793 -3.648 7.367 1 92 166 ASP B N 1
ATOM 5676 C CA . ASP B 1 166 ? -1.785 -2.746 7.918 1 92 166 ASP B CA 1
ATOM 5677 C C . ASP B 1 166 ? -1.226 -3.285 9.234 1 92 166 ASP B C 1
ATOM 5679 O O . ASP B 1 166 ? -0.04 -3.115 9.523 1 92 166 ASP B O 1
ATOM 5683 N N . ARG B 1 167 ? -2.084 -3.883 10.023 1 91.06 167 ARG B N 1
ATOM 5684 C CA . ARG B 1 167 ? -1.641 -4.48 11.281 1 91.06 167 ARG B CA 1
ATOM 5685 C C . ARG B 1 167 ? -0.637 -5.602 11.023 1 91.06 167 ARG B C 1
ATOM 5687 O O . ARG B 1 167 ? 0.398 -5.676 11.695 1 91.06 167 ARG B O 1
ATOM 5694 N N . VAL B 1 168 ? -0.952 -6.43 10.109 1 96.19 168 VAL B N 1
ATOM 5695 C CA . VAL B 1 168 ? -0.056 -7.531 9.773 1 96.19 168 VAL B CA 1
ATOM 5696 C C . VAL B 1 168 ? 1.259 -6.98 9.227 1 96.19 168 VAL B C 1
ATOM 5698 O O . VAL B 1 168 ? 2.336 -7.473 9.578 1 96.19 168 VAL B O 1
ATOM 5701 N N . LEU B 1 169 ? 1.169 -5.949 8.414 1 96.44 169 LEU B N 1
ATOM 5702 C CA . LEU B 1 169 ? 2.369 -5.336 7.848 1 96.44 169 LEU B CA 1
ATOM 5703 C C . LEU B 1 169 ? 3.246 -4.75 8.953 1 96.44 169 LEU B C 1
ATOM 5705 O O . LEU B 1 169 ? 4.473 -4.801 8.867 1 96.44 169 LEU B O 1
ATOM 5709 N N . GLY B 1 170 ? 2.594 -4.145 9.938 1 92.81 170 GLY B N 1
ATOM 5710 C CA . GLY B 1 170 ? 3.348 -3.66 11.078 1 92.81 170 GLY B CA 1
ATOM 5711 C C . GLY B 1 170 ? 4.109 -4.754 11.805 1 92.81 170 GLY B C 1
ATOM 5712 O O . GLY B 1 170 ? 5.266 -4.566 12.18 1 92.81 170 GLY B O 1
ATOM 5713 N N . ASP B 1 171 ? 3.475 -5.891 11.969 1 94.06 171 ASP B N 1
ATOM 5714 C CA . ASP B 1 171 ? 4.113 -7.031 12.617 1 94.06 171 ASP B CA 1
ATOM 5715 C C . ASP B 1 171 ? 5.27 -7.562 11.773 1 94.06 171 ASP B C 1
ATOM 5717 O O . ASP B 1 171 ? 6.297 -7.98 12.312 1 94.06 171 ASP B O 1
ATOM 5721 N N . ILE B 1 172 ? 5.062 -7.574 10.484 1 97.25 172 ILE B N 1
ATOM 5722 C CA . ILE B 1 172 ? 6.113 -8 9.562 1 97.25 172 ILE B CA 1
ATOM 5723 C C . ILE B 1 172 ? 7.32 -7.078 9.703 1 97.25 172 ILE B C 1
ATOM 5725 O O . ILE B 1 172 ? 8.461 -7.547 9.789 1 97.25 172 ILE B O 1
ATOM 5729 N N . GLU B 1 173 ? 7.059 -5.805 9.695 1 94.44 173 GLU B N 1
ATOM 5730 C CA . GLU B 1 173 ? 8.125 -4.824 9.852 1 94.44 173 GLU B CA 1
ATOM 5731 C C . GLU B 1 173 ? 8.922 -5.07 11.133 1 94.44 173 GLU B C 1
ATOM 5733 O O . GLU B 1 173 ? 10.148 -4.969 11.141 1 94.44 173 GLU B O 1
ATOM 5738 N N . ALA B 1 174 ? 8.227 -5.344 12.195 1 91.56 174 ALA B N 1
ATOM 5739 C CA . ALA B 1 174 ? 8.883 -5.609 13.477 1 91.56 174 ALA B CA 1
ATOM 5740 C C . ALA B 1 174 ? 9.82 -6.801 13.375 1 91.56 174 ALA B C 1
ATOM 5742 O O . ALA B 1 174 ? 10.93 -6.773 13.914 1 91.56 174 ALA B O 1
ATOM 5743 N N . VAL B 1 175 ? 9.422 -7.84 12.703 1 95.62 175 VAL B N 1
ATOM 5744 C CA . VAL B 1 175 ? 10.258 -9.023 12.523 1 95.62 175 VAL B CA 1
ATOM 5745 C C . VAL B 1 175 ? 11.484 -8.664 11.688 1 95.62 175 VAL B C 1
ATOM 5747 O O . VAL B 1 175 ? 12.609 -9.047 12.031 1 95.62 175 VAL B O 1
ATOM 5750 N N . MET B 1 176 ? 11.258 -7.918 10.625 1 95.94 176 MET B N 1
ATOM 5751 C CA . MET B 1 176 ? 12.336 -7.574 9.703 1 95.94 176 MET B CA 1
ATOM 5752 C C . MET B 1 176 ? 13.391 -6.719 10.398 1 95.94 176 MET B C 1
ATOM 5754 O O . MET B 1 176 ? 14.586 -6.855 10.125 1 95.94 176 MET B O 1
ATOM 5758 N N . LYS B 1 177 ? 12.961 -5.848 11.266 1 90.81 177 LYS B N 1
ATOM 5759 C CA . LYS B 1 177 ? 13.867 -4.949 11.977 1 90.81 177 LYS B CA 1
ATOM 5760 C C . LYS B 1 177 ? 14.828 -5.727 12.867 1 90.81 177 LYS B C 1
ATOM 5762 O O . LYS B 1 177 ? 15.906 -5.227 13.211 1 90.81 177 LYS B O 1
ATOM 5767 N N . ASP B 1 178 ? 14.445 -6.902 13.227 1 93.31 178 ASP B N 1
ATOM 5768 C CA . ASP B 1 178 ? 15.273 -7.723 14.109 1 93.31 178 ASP B CA 1
ATOM 5769 C C . ASP B 1 178 ? 16.281 -8.531 13.312 1 93.31 178 ASP B C 1
ATOM 5771 O O . ASP B 1 178 ? 17.062 -9.312 13.883 1 93.31 178 ASP B O 1
ATOM 5775 N N . HIS B 1 179 ? 16.344 -8.336 12.039 1 95.38 179 HIS B N 1
ATOM 5776 C CA . HIS B 1 179 ? 17.25 -9.102 11.188 1 95.38 179 HIS B CA 1
ATOM 5777 C C . HIS B 1 179 ? 18.172 -8.172 10.383 1 95.38 179 HIS B C 1
ATOM 5779 O O . HIS B 1 179 ? 18.062 -6.949 10.5 1 95.38 179 HIS B O 1
ATOM 5785 N N . SER B 1 180 ? 19.031 -8.727 9.641 1 92.5 180 SER B N 1
ATOM 5786 C CA . SER B 1 180 ? 20.203 -7.977 9.195 1 92.5 180 SER B CA 1
ATOM 5787 C C . SER B 1 180 ? 19.984 -7.379 7.809 1 92.5 180 SER B C 1
ATOM 5789 O O . SER B 1 180 ? 20.828 -6.621 7.316 1 92.5 180 SER B O 1
ATOM 5791 N N . PHE B 1 181 ? 18.953 -7.641 7.16 1 94.25 181 PHE B N 1
ATOM 5792 C CA . PHE B 1 181 ? 18.75 -7.184 5.789 1 94.25 181 PHE B CA 1
ATOM 5793 C C . PHE B 1 181 ? 18.359 -5.711 5.762 1 94.25 181 PHE B C 1
ATOM 5795 O O . PHE B 1 181 ? 17.797 -5.195 6.727 1 94.25 181 PHE B O 1
ATOM 5802 N N . MET B 1 182 ? 18.719 -5.113 4.691 1 89 182 MET B N 1
ATOM 5803 C CA . MET B 1 182 ? 18.266 -3.746 4.461 1 89 182 MET B CA 1
ATOM 5804 C C . MET B 1 182 ? 16.75 -3.703 4.266 1 89 182 MET B C 1
ATOM 5806 O O . MET B 1 182 ? 16.188 -4.539 3.555 1 89 182 MET B O 1
ATOM 5810 N N . MET B 1 183 ? 16.141 -2.793 4.996 1 87.12 183 MET B N 1
ATOM 5811 C CA . MET B 1 183 ? 14.688 -2.719 4.898 1 87.12 183 MET B CA 1
ATOM 5812 C C . MET B 1 183 ? 14.227 -1.269 4.816 1 87.12 183 MET B C 1
ATOM 5814 O O . MET B 1 183 ? 14.898 -0.365 5.312 1 87.12 183 MET B O 1
ATOM 5818 N N . SER B 1 184 ? 13.133 -1.045 4.078 1 85.38 184 SER B N 1
ATOM 5819 C CA . SER B 1 184 ? 12.398 0.217 4.035 1 85.38 184 SER B CA 1
ATOM 5820 C C . SER B 1 184 ? 10.906 -0.003 4.234 1 85.38 184 SER B C 1
ATOM 5822 O O . SER B 1 184 ? 10.375 -1.052 3.865 1 85.38 184 SER B O 1
ATOM 5824 N N . LYS B 1 185 ? 10.305 0.989 4.824 1 85.88 185 LYS B N 1
ATOM 5825 C CA . LYS B 1 185 ? 8.875 0.871 5.07 1 85.88 185 LYS B CA 1
ATOM 5826 C C . LYS B 1 185 ? 8.102 0.693 3.764 1 85.88 185 LYS B C 1
ATOM 5828 O O . LYS B 1 185 ? 7.078 0.011 3.729 1 85.88 185 LYS B O 1
ATOM 5833 N N . SER B 1 186 ? 8.57 1.362 2.705 1 88.56 186 SER B N 1
ATOM 5834 C CA . SER B 1 186 ? 7.887 1.308 1.417 1 88.56 186 SER B CA 1
ATOM 5835 C C . SER B 1 186 ? 8.055 -0.059 0.761 1 88.56 186 SER B C 1
ATOM 5837 O O . SER B 1 186 ? 7.359 -0.377 -0.208 1 88.56 186 SER B O 1
ATOM 5839 N N . TRP B 1 187 ? 8.992 -0.901 1.278 1 92.75 187 TRP B N 1
ATOM 5840 C CA . TRP B 1 187 ? 9.258 -2.209 0.687 1 92.75 187 TRP B CA 1
ATOM 5841 C C . TRP B 1 187 ? 8.398 -3.285 1.345 1 92.75 187 TRP B C 1
ATOM 5843 O O . TRP B 1 187 ? 8.438 -4.453 0.944 1 92.75 187 TRP B O 1
ATOM 5853 N N . ILE B 1 188 ? 7.684 -2.93 2.365 1 95.5 188 ILE B N 1
ATOM 5854 C CA . ILE B 1 188 ? 6.73 -3.795 3.051 1 95.5 188 ILE B CA 1
ATOM 5855 C C . ILE B 1 188 ? 5.309 -3.311 2.783 1 95.5 188 ILE B C 1
ATOM 5857 O O . ILE B 1 188 ? 4.82 -2.396 3.453 1 95.5 188 ILE B O 1
ATOM 5861 N N . ARG B 1 189 ? 4.707 -3.979 1.8 1 95.56 189 ARG B N 1
ATOM 5862 C CA . ARG B 1 189 ? 3.422 -3.434 1.371 1 95.56 189 ARG B CA 1
ATOM 5863 C C . ARG B 1 189 ? 2.582 -4.496 0.671 1 95.56 189 ARG B C 1
ATOM 5865 O O . ARG B 1 189 ? 3.086 -5.57 0.337 1 95.56 189 ARG B O 1
ATOM 5872 N N . VAL B 1 190 ? 1.323 -4.207 0.462 1 96.38 190 VAL B N 1
ATOM 5873 C CA . VAL B 1 190 ? 0.431 -5.066 -0.31 1 96.38 190 VAL B CA 1
ATOM 5874 C C . VAL B 1 190 ? 0.469 -4.66 -1.782 1 96.38 190 VAL B C 1
ATOM 5876 O O . VAL B 1 190 ? 0.321 -3.48 -2.111 1 96.38 190 VAL B O 1
ATOM 5879 N N . LEU B 1 191 ? 0.648 -5.625 -2.66 1 96.19 191 LEU B N 1
ATOM 5880 C CA . LEU B 1 191 ? 0.64 -5.383 -4.098 1 96.19 191 LEU B CA 1
ATOM 5881 C C . LEU B 1 191 ? -0.788 -5.324 -4.633 1 96.19 191 LEU B C 1
ATOM 5883 O O . LEU B 1 191 ? -1.651 -6.086 -4.191 1 96.19 191 LEU B O 1
ATOM 5887 N N . SER B 1 192 ? -0.969 -4.418 -5.633 1 92.88 192 SER B N 1
ATOM 5888 C CA . SER B 1 192 ? -2.17 -4.598 -6.441 1 92.88 192 SER B CA 1
ATOM 5889 C C . SER B 1 192 ? -2.068 -5.844 -7.312 1 92.88 192 SER B C 1
ATOM 5891 O O . SER B 1 192 ? -0.967 -6.309 -7.613 1 92.88 192 SER B O 1
ATOM 5893 N N . GLY B 1 193 ? -3.221 -6.398 -7.664 1 93.38 193 GLY B N 1
ATOM 5894 C CA . GLY B 1 193 ? -3.215 -7.527 -8.578 1 93.38 193 GLY B CA 1
ATOM 5895 C C . GLY B 1 193 ? -2.5 -7.238 -9.883 1 93.38 193 GLY B C 1
ATOM 5896 O O . GLY B 1 193 ? -1.763 -8.086 -10.398 1 93.38 193 GLY B O 1
ATOM 5897 N N . LYS B 1 194 ? -2.668 -6.059 -10.383 1 91.31 194 LYS B N 1
ATOM 5898 C CA . LYS B 1 194 ? -2.033 -5.637 -11.625 1 91.31 194 LYS B CA 1
ATOM 5899 C C . LYS B 1 194 ? -0.514 -5.617 -11.492 1 91.31 194 LYS B C 1
ATOM 5901 O O . LYS B 1 194 ? 0.201 -6.031 -12.406 1 91.31 194 LYS B O 1
ATOM 5906 N N . GLU B 1 195 ? -0.046 -5.129 -10.414 1 94.19 195 GLU B N 1
ATOM 5907 C CA . GLU B 1 195 ? 1.393 -5.109 -10.164 1 94.19 195 GLU B CA 1
ATOM 5908 C C . GLU B 1 195 ? 1.963 -6.523 -10.094 1 94.19 195 GLU B C 1
ATOM 5910 O O . GLU B 1 195 ? 3.037 -6.793 -10.641 1 94.19 195 GLU B O 1
ATOM 5915 N N . GLU B 1 196 ? 1.25 -7.344 -9.375 1 96.25 196 GLU B N 1
ATOM 5916 C CA . GLU B 1 196 ? 1.666 -8.742 -9.289 1 96.25 196 GLU B CA 1
ATOM 5917 C C . GLU B 1 196 ? 1.761 -9.375 -10.672 1 96.25 196 GLU B C 1
ATOM 5919 O O . GLU B 1 196 ? 2.742 -10.055 -10.984 1 96.25 196 GLU B O 1
ATOM 5924 N N . ALA B 1 197 ? 0.725 -9.156 -11.492 1 96.31 197 ALA B N 1
ATOM 5925 C CA . ALA B 1 197 ? 0.702 -9.672 -12.859 1 96.31 197 ALA B CA 1
ATOM 5926 C C . ALA B 1 197 ? 1.867 -9.117 -13.672 1 96.31 197 ALA B C 1
ATOM 5928 O O . ALA B 1 197 ? 2.555 -9.859 -14.375 1 96.31 197 ALA B O 1
ATOM 5929 N N . TYR B 1 198 ? 2.109 -7.816 -13.539 1 96.25 198 TYR B N 1
ATOM 5930 C CA . TYR B 1 198 ? 3.197 -7.141 -14.242 1 96.25 198 TYR B CA 1
ATOM 5931 C C . TYR B 1 198 ? 4.543 -7.75 -13.867 1 96.25 198 TYR B C 1
ATOM 5933 O O . TYR B 1 198 ? 5.363 -8.047 -14.742 1 96.25 198 TYR B O 1
ATOM 5941 N N . TYR B 1 199 ? 4.809 -7.977 -12.594 1 97.25 199 TYR B N 1
ATOM 5942 C CA . TYR B 1 199 ? 6.066 -8.555 -12.148 1 97.25 199 TYR B CA 1
ATOM 5943 C C . TYR B 1 199 ? 6.246 -9.961 -12.695 1 97.25 199 TYR B C 1
ATOM 5945 O O . TYR B 1 199 ? 7.363 -10.367 -13.031 1 97.25 199 TYR B O 1
ATOM 5953 N N . GLY B 1 200 ? 5.145 -10.742 -12.727 1 97.62 200 GLY B N 1
ATOM 5954 C CA . GLY B 1 200 ? 5.215 -12.055 -13.336 1 97.62 200 GLY B CA 1
ATOM 5955 C C . GLY B 1 200 ? 5.637 -12.023 -14.797 1 97.62 200 GLY B C 1
ATOM 5956 O O . GLY B 1 200 ? 6.461 -12.828 -15.227 1 97.62 200 GLY B O 1
ATOM 5957 N N . TRP B 1 201 ? 5.078 -11.047 -15.523 1 96.75 201 TRP B N 1
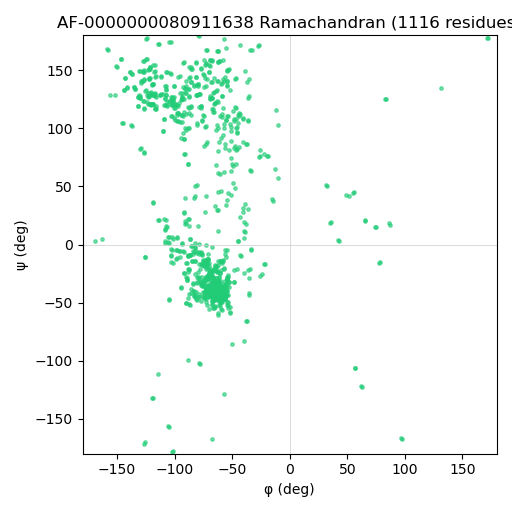ATOM 5958 C CA . TRP B 1 201 ? 5.402 -10.883 -16.938 1 96.75 201 TRP B CA 1
ATOM 5959 C C . TRP B 1 201 ? 6.867 -10.492 -17.109 1 96.75 201 TRP B C 1
ATOM 5961 O O . TRP B 1 201 ? 7.551 -11.016 -18 1 96.75 201 TRP B O 1
ATOM 5971 N N . VAL B 1 202 ? 7.34 -9.648 -16.281 1 95.94 202 VAL B N 1
ATOM 5972 C CA . VAL B 1 202 ? 8.734 -9.227 -16.328 1 95.94 202 VAL B CA 1
ATOM 5973 C C . VAL B 1 202 ? 9.641 -10.422 -16.047 1 95.94 202 VAL B C 1
ATOM 5975 O O . VAL B 1 202 ? 10.625 -10.641 -16.766 1 95.94 202 VAL B O 1
ATOM 5978 N N . ALA B 1 203 ? 9.32 -11.195 -15.047 1 96.69 203 ALA B N 1
ATOM 5979 C CA . ALA B 1 203 ? 10.117 -12.367 -14.68 1 96.69 203 ALA B CA 1
ATOM 5980 C C . ALA B 1 203 ? 10.188 -13.359 -15.844 1 96.69 203 ALA B C 1
ATOM 5982 O O . ALA B 1 203 ? 11.273 -13.828 -16.203 1 96.69 203 ALA B O 1
ATOM 5983 N N . LEU B 1 204 ? 9.078 -13.633 -16.422 1 96.5 204 LEU B N 1
ATOM 5984 C CA . LEU B 1 204 ? 8.992 -14.594 -17.516 1 96.5 204 LEU B CA 1
ATOM 5985 C C . LEU B 1 204 ? 9.852 -14.156 -18.703 1 96.5 204 LEU B C 1
ATOM 5987 O O . LEU B 1 204 ? 10.695 -14.914 -19.172 1 96.5 204 LEU B O 1
ATOM 5991 N N . ASN B 1 205 ? 9.625 -12.922 -19.125 1 94.38 205 ASN B N 1
ATOM 5992 C CA . ASN B 1 205 ? 10.297 -12.461 -20.344 1 94.38 205 ASN B CA 1
ATOM 5993 C C . ASN B 1 205 ? 11.789 -12.219 -20.094 1 94.38 205 ASN B C 1
ATOM 5995 O O . ASN B 1 205 ? 12.602 -12.383 -21 1 94.38 205 ASN B O 1
ATOM 5999 N N . TYR B 1 206 ? 12.141 -11.891 -18.906 1 93.12 206 TYR B N 1
ATOM 6000 C CA . TYR B 1 206 ? 13.555 -11.805 -18.531 1 93.12 206 TYR B CA 1
ATOM 6001 C C . TYR B 1 206 ? 14.219 -13.172 -18.609 1 93.12 206 TYR B C 1
ATOM 6003 O O . TYR B 1 206 ? 15.25 -13.336 -19.281 1 93.12 206 TYR B O 1
ATOM 6011 N N . LYS B 1 207 ? 13.648 -14.125 -17.938 1 92.94 207 LYS B N 1
ATOM 6012 C CA . LYS B 1 207 ? 14.227 -15.469 -17.859 1 92.94 207 LYS B CA 1
ATOM 6013 C C . LYS B 1 207 ? 14.273 -16.141 -19.234 1 92.94 207 LYS B C 1
ATOM 6015 O O . LYS B 1 207 ? 15.195 -16.891 -19.516 1 92.94 207 LYS B O 1
ATOM 6020 N N . MET B 1 208 ? 13.305 -15.789 -20.016 1 92.38 208 MET B N 1
ATOM 6021 C CA . MET B 1 208 ? 13.227 -16.422 -21.344 1 92.38 208 MET B CA 1
ATOM 6022 C C . MET B 1 208 ? 14.055 -15.641 -22.359 1 92.38 208 MET B C 1
ATOM 6024 O O . MET B 1 208 ? 14.172 -16.062 -23.516 1 92.38 208 MET B O 1
ATOM 6028 N N . GLY B 1 209 ? 14.547 -14.445 -22.016 1 88.25 209 GLY B N 1
ATOM 6029 C CA . GLY B 1 209 ? 15.477 -13.711 -22.844 1 88.25 209 GLY B CA 1
ATOM 6030 C C . GLY B 1 209 ? 14.789 -12.844 -23.891 1 88.25 209 GLY B C 1
ATOM 6031 O O . GLY B 1 209 ? 15.422 -12.406 -24.844 1 88.25 209 GLY B O 1
ATOM 6032 N N . THR B 1 210 ? 13.555 -12.594 -23.656 1 87.75 210 THR B N 1
ATOM 6033 C CA . THR B 1 210 ? 12.82 -11.852 -24.688 1 87.75 210 THR B CA 1
ATOM 6034 C C . THR B 1 210 ? 13.188 -10.367 -24.641 1 87.75 210 THR B C 1
ATOM 6036 O O . THR B 1 210 ? 12.938 -9.633 -25.594 1 87.75 210 THR B O 1
ATOM 6039 N N . PHE B 1 211 ? 13.75 -9.898 -23.578 1 85.69 211 PHE B N 1
ATOM 6040 C CA . PHE B 1 211 ? 14.156 -8.5 -23.469 1 85.69 211 PHE B CA 1
ATOM 6041 C C . PHE B 1 211 ? 15.508 -8.273 -24.125 1 85.69 211 PHE B C 1
ATOM 6043 O O . PHE B 1 211 ? 15.953 -7.137 -24.281 1 85.69 211 PHE B O 1
ATOM 6050 N N . ASP B 1 212 ? 16.281 -9.273 -24.453 1 72.62 212 ASP B N 1
ATOM 6051 C CA . ASP B 1 212 ? 17.625 -9.148 -25 1 72.62 212 ASP B CA 1
ATOM 6052 C C . ASP B 1 212 ? 17.609 -8.547 -26.406 1 72.62 212 ASP B C 1
ATOM 6054 O O . ASP B 1 212 ? 16.719 -8.859 -27.203 1 72.62 212 ASP B O 1
ATOM 6058 N N . ASP B 1 213 ? 18.234 -7.316 -26.562 1 62.09 213 ASP B N 1
ATOM 6059 C CA . ASP B 1 213 ? 18.297 -6.48 -27.75 1 62.09 213 ASP B CA 1
ATOM 6060 C C . ASP B 1 213 ? 18.703 -7.297 -28.969 1 62.09 213 ASP B C 1
ATOM 6062 O O . ASP B 1 213 ? 18.688 -6.797 -30.109 1 62.09 213 ASP B O 1
ATOM 6066 N N . SER B 1 214 ? 19.547 -8.352 -28.75 1 55.28 214 SER B N 1
ATOM 6067 C CA . SER B 1 214 ? 20.125 -8.961 -29.938 1 55.28 214 SER B CA 1
ATOM 6068 C C . SER B 1 214 ? 19.062 -9.367 -30.938 1 55.28 214 SER B C 1
ATOM 6070 O O . SER B 1 214 ? 19.359 -9.641 -32.094 1 55.28 214 SER B O 1
ATOM 6072 N N . TYR B 1 215 ? 17.938 -9.648 -30.5 1 50.62 215 TYR B N 1
ATOM 6073 C CA . TYR B 1 215 ? 16.953 -10.117 -31.469 1 50.62 215 TYR B CA 1
ATOM 6074 C C . TYR B 1 215 ? 15.977 -9 -31.844 1 50.62 215 TYR B C 1
ATOM 6076 O O . TYR B 1 215 ? 15.648 -8.156 -31 1 50.62 215 TYR B O 1
ATOM 6084 N N . PRO B 1 216 ? 15.875 -8.711 -33.188 1 52.28 216 PRO B N 1
ATOM 6085 C CA . PRO B 1 216 ? 14.773 -7.844 -33.594 1 52.28 216 PRO B CA 1
ATOM 6086 C C . PRO B 1 216 ? 13.578 -7.898 -32.656 1 52.28 216 PRO B C 1
ATOM 6088 O O . PRO B 1 216 ? 13.477 -8.812 -31.844 1 52.28 216 PRO B O 1
ATOM 6091 N N . LYS B 1 217 ? 12.508 -6.941 -32.875 1 59.62 217 LYS B N 1
ATOM 6092 C CA . LYS B 1 217 ? 11.273 -6.668 -32.156 1 59.62 217 LYS B CA 1
ATOM 6093 C C . LYS B 1 217 ? 10.516 -7.953 -31.844 1 59.62 217 LYS B C 1
ATOM 6095 O O . LYS B 1 217 ? 9.555 -8.289 -32.562 1 59.62 217 LYS B O 1
ATOM 6100 N N . SER B 1 218 ? 11.141 -9.023 -31.281 1 67.62 218 SER B N 1
ATOM 6101 C CA . SER B 1 218 ? 10.32 -10.188 -30.969 1 67.62 218 SER B CA 1
ATOM 6102 C C . SER B 1 218 ? 9.258 -9.844 -29.922 1 67.62 218 SER B C 1
ATOM 6104 O O . SER B 1 218 ? 9.508 -9.07 -29 1 67.62 218 SER B O 1
ATOM 6106 N N . PRO B 1 219 ? 8.07 -10.312 -30.312 1 80.94 219 PRO B N 1
ATOM 6107 C CA . PRO B 1 219 ? 6.988 -10.094 -29.359 1 80.94 219 PRO B CA 1
ATOM 6108 C C . PRO B 1 219 ? 7.25 -10.75 -28 1 80.94 219 PRO B C 1
ATOM 6110 O O . PRO B 1 219 ? 7.879 -11.812 -27.953 1 80.94 219 PRO B O 1
ATOM 6113 N N . THR B 1 220 ? 6.969 -10.125 -26.969 1 90.88 220 THR B N 1
ATOM 6114 C CA . THR B 1 220 ? 7.113 -10.703 -25.625 1 90.88 220 THR B CA 1
ATOM 6115 C C . THR B 1 220 ? 6.117 -11.836 -25.422 1 90.88 220 THR B C 1
ATOM 6117 O O . THR B 1 220 ? 5.172 -11.992 -26.203 1 90.88 220 THR B O 1
ATOM 6120 N N . LEU B 1 221 ? 6.402 -12.672 -24.531 1 92.94 221 LEU B N 1
ATOM 6121 C CA . LEU B 1 221 ? 5.559 -13.82 -24.188 1 92.94 221 LEU B CA 1
ATOM 6122 C C . LEU B 1 221 ? 4.398 -13.398 -23.297 1 92.94 221 LEU B C 1
ATOM 6124 O O . LEU B 1 221 ? 4.57 -12.562 -22.406 1 92.94 221 LEU B O 1
ATOM 6128 N N . GLY B 1 222 ? 3.203 -13.922 -23.609 1 93.06 222 GLY B N 1
ATOM 6129 C CA . GLY B 1 222 ? 2.072 -13.758 -22.703 1 93.06 222 GLY B CA 1
ATOM 6130 C C . GLY B 1 222 ? 2.172 -14.609 -21.453 1 93.06 222 GLY B C 1
ATOM 6131 O O . GLY B 1 222 ? 2.832 -15.656 -21.469 1 93.06 222 GLY B O 1
ATOM 6132 N N . LEU B 1 223 ? 1.503 -14.148 -20.406 1 95.31 223 LEU B N 1
ATOM 6133 C CA . LEU B 1 223 ? 1.574 -14.844 -19.125 1 95.31 223 LEU B CA 1
ATOM 6134 C C . LEU B 1 223 ? 0.179 -15.188 -18.625 1 95.31 223 LEU B C 1
ATOM 6136 O O . LEU B 1 223 ? -0.733 -14.359 -18.688 1 95.31 223 LEU B O 1
ATOM 6140 N N . VAL B 1 224 ? -0.035 -16.406 -18.188 1 94.38 224 VAL B N 1
ATOM 6141 C CA . VAL B 1 224 ? -1.127 -16.797 -17.297 1 94.38 224 VAL B CA 1
ATOM 6142 C C . VAL B 1 224 ? -0.562 -17.484 -16.062 1 94.38 224 VAL B C 1
ATOM 6144 O O . VAL B 1 224 ? 0.205 -18.438 -16.156 1 94.38 224 VAL B O 1
ATOM 6147 N N . ASP B 1 225 ? -0.873 -16.953 -14.938 1 96 225 ASP B N 1
ATOM 6148 C CA . ASP B 1 225 ? -0.32 -17.406 -13.672 1 96 225 ASP B CA 1
ATOM 6149 C C . ASP B 1 225 ? -1.422 -17.609 -12.633 1 96 225 ASP B C 1
ATOM 6151 O O . ASP B 1 225 ? -2.104 -16.656 -12.25 1 96 225 ASP B O 1
ATOM 6155 N N . ILE B 1 226 ? -1.562 -18.844 -12.148 1 95.19 226 ILE B N 1
ATOM 6156 C CA . ILE B 1 226 ? -2.666 -19.109 -11.234 1 95.19 226 ILE B CA 1
ATOM 6157 C C . ILE B 1 226 ? -2.119 -19.516 -9.867 1 95.19 226 ILE B C 1
ATOM 6159 O O . ILE B 1 226 ? -1.209 -20.359 -9.773 1 95.19 226 ILE B O 1
ATOM 6163 N N . GLY B 1 227 ? -2.561 -18.859 -8.836 1 92.31 227 GLY B N 1
ATOM 6164 C CA . GLY B 1 227 ? -2.256 -19.203 -7.461 1 92.31 227 GLY B CA 1
ATOM 6165 C C . GLY B 1 227 ? -3.424 -19.859 -6.738 1 92.31 227 GLY B C 1
ATOM 6166 O O . GLY B 1 227 ? -4.238 -20.547 -7.352 1 92.31 227 GLY B O 1
ATOM 6167 N N . GLY B 1 228 ? -3.383 -19.75 -5.453 1 90.69 228 GLY B N 1
ATOM 6168 C CA . GLY B 1 228 ? -4.469 -20.312 -4.668 1 90.69 228 GLY B CA 1
ATOM 6169 C C . GLY B 1 228 ? -5.738 -19.484 -4.73 1 90.69 228 GLY B C 1
ATOM 6170 O O . GLY B 1 228 ? -6.844 -20.016 -4.633 1 90.69 228 GLY B O 1
ATOM 6171 N N . SER B 1 229 ? -5.488 -18.141 -4.895 1 92.81 229 SER B N 1
ATOM 6172 C CA . SER B 1 229 ? -6.672 -17.297 -4.738 1 92.81 229 SER B CA 1
ATOM 6173 C C . SER B 1 229 ? -6.875 -16.406 -5.949 1 92.81 229 SER B C 1
ATOM 6175 O O . SER B 1 229 ? -7.926 -15.766 -6.094 1 92.81 229 SER B O 1
ATOM 6177 N N . SER B 1 230 ? -5.906 -16.344 -6.816 1 93.12 230 SER B N 1
ATOM 6178 C CA . SER B 1 230 ? -6.07 -15.391 -7.914 1 93.12 230 SER B CA 1
ATOM 6179 C C . SER B 1 230 ? -5.426 -15.914 -9.195 1 93.12 230 SER B C 1
ATOM 6181 O O . SER B 1 230 ? -4.637 -16.859 -9.156 1 93.12 230 SER B O 1
ATOM 6183 N N . LEU B 1 231 ? -5.832 -15.383 -10.281 1 94.25 231 LEU B N 1
ATOM 6184 C CA . LEU B 1 231 ? -5.32 -15.648 -11.625 1 94.25 231 LEU B CA 1
ATOM 6185 C C . LEU B 1 231 ? -4.801 -14.367 -12.273 1 94.25 231 LEU B C 1
ATOM 6187 O O . LEU B 1 231 ? -5.512 -13.359 -12.32 1 94.25 231 LEU B O 1
ATOM 6191 N N . GLN B 1 232 ? -3.535 -14.336 -12.641 1 95 232 GLN B N 1
ATOM 6192 C CA . GLN B 1 232 ? -2.93 -13.203 -13.328 1 95 232 GLN B CA 1
ATOM 6193 C C . GLN B 1 232 ? -2.811 -13.469 -14.828 1 95 232 GLN B C 1
ATOM 6195 O O . GLN B 1 232 ? -2.461 -14.578 -15.242 1 95 232 GLN B O 1
ATOM 6200 N N . ILE B 1 233 ? -3.141 -12.492 -15.664 1 92.69 233 ILE B N 1
ATOM 6201 C CA . ILE B 1 233 ? -3.037 -12.555 -17.125 1 92.69 233 ILE B CA 1
ATOM 6202 C C . ILE B 1 233 ? -2.348 -11.297 -17.641 1 92.69 233 ILE B C 1
ATOM 6204 O O . ILE B 1 233 ? -2.732 -10.18 -17.297 1 92.69 233 ILE B O 1
ATOM 6208 N N . VAL B 1 234 ? -1.309 -11.484 -18.422 1 93.38 234 VAL B N 1
ATOM 6209 C CA . VAL B 1 234 ? -0.63 -10.328 -19 1 93.38 234 VAL B CA 1
ATOM 6210 C C . VAL B 1 234 ? -0.334 -10.586 -20.469 1 93.38 234 VAL B C 1
ATOM 6212 O O . VAL B 1 234 ? 0.101 -11.68 -20.844 1 93.38 234 VAL B O 1
ATOM 6215 N N . VAL B 1 235 ? -0.592 -9.602 -21.328 1 89.94 235 VAL B N 1
ATOM 6216 C CA . VAL B 1 235 ? -0.269 -9.648 -22.75 1 89.94 235 VAL B CA 1
ATOM 6217 C C . VAL B 1 235 ? 0.22 -8.281 -23.203 1 89.94 235 VAL B C 1
ATOM 6219 O O . VAL B 1 235 ? -0.292 -7.25 -22.766 1 89.94 235 VAL B O 1
ATOM 6222 N N . GLU B 1 236 ? 1.258 -8.297 -23.953 1 88.81 236 GLU B N 1
ATOM 6223 C CA . GLU B 1 236 ? 1.693 -7.047 -24.578 1 88.81 236 GLU B CA 1
ATOM 6224 C C . GLU B 1 236 ? 0.777 -6.656 -25.734 1 88.81 236 GLU B C 1
ATOM 6226 O O . GLU B 1 236 ? 0.361 -7.508 -26.516 1 88.81 236 GLU B O 1
ATOM 6231 N N . ILE B 1 237 ? 0.414 -5.348 -25.781 1 82.94 237 ILE B N 1
ATOM 6232 C CA . ILE B 1 237 ? -0.508 -4.887 -26.812 1 82.94 237 ILE B CA 1
ATOM 6233 C C . ILE B 1 237 ? 0.157 -3.793 -27.656 1 82.94 237 ILE B C 1
ATOM 6235 O O . ILE B 1 237 ? 1.078 -3.119 -27.188 1 82.94 237 ILE B O 1
ATOM 6239 N N . ASP B 1 238 ? -0.197 -3.619 -28.953 1 73.25 238 ASP B N 1
ATOM 6240 C CA . ASP B 1 238 ? 0.355 -2.609 -29.844 1 73.25 238 ASP B CA 1
ATOM 6241 C C . ASP B 1 238 ? -0.445 -1.311 -29.766 1 73.25 238 ASP B C 1
ATOM 6243 O O . ASP B 1 238 ? 0.087 -0.231 -30.047 1 73.25 238 ASP B O 1
ATOM 6247 N N . GLY B 1 239 ? -1.655 -1.245 -29.516 1 64.38 239 GLY B N 1
ATOM 6248 C CA . GLY B 1 239 ? -2.5 -0.081 -29.734 1 64.38 239 GLY B CA 1
ATOM 6249 C C . GLY B 1 239 ? -2.596 0.819 -28.516 1 64.38 239 GLY B C 1
ATOM 6250 O O . GLY B 1 239 ? -2.084 0.482 -27.453 1 64.38 239 GLY B O 1
ATOM 6251 N N . ALA B 1 240 ? -2.969 2.168 -29.031 1 58.12 240 ALA B N 1
ATOM 6252 C CA . ALA B 1 240 ? -3.197 3.248 -28.078 1 58.12 240 ALA B CA 1
ATOM 6253 C C . ALA B 1 240 ? -4.516 3.055 -27.328 1 58.12 240 ALA B C 1
ATOM 6255 O O . ALA B 1 240 ? -5.52 2.66 -27.938 1 58.12 240 ALA B O 1
ATOM 6256 N N . GLY B 1 241 ? -4.637 2.348 -26.25 1 56.84 241 GLY B N 1
ATOM 6257 C CA . GLY B 1 241 ? -5.871 2.355 -25.469 1 56.84 241 GLY B CA 1
ATOM 6258 C C . GLY B 1 241 ? -5.672 2.791 -24.031 1 56.84 241 GLY B C 1
ATOM 6259 O O . GLY B 1 241 ? -4.598 2.592 -23.453 1 56.84 241 GLY B O 1
ATOM 6260 N N . ASP B 1 242 ? -6.547 3.779 -23.766 1 58.97 242 ASP B N 1
ATOM 6261 C CA . ASP B 1 242 ? -6.586 4.316 -22.406 1 58.97 242 ASP B CA 1
ATOM 6262 C C . ASP B 1 242 ? -7.441 3.439 -21.5 1 58.97 242 ASP B C 1
ATOM 6264 O O . ASP B 1 242 ? -8.5 3.869 -21.016 1 58.97 242 ASP B O 1
ATOM 6268 N N . ASP B 1 243 ? -7.117 2.086 -21.547 1 65.75 243 ASP B N 1
ATOM 6269 C CA . ASP B 1 243 ? -7.863 1.158 -20.688 1 65.75 243 ASP B CA 1
ATOM 6270 C C . ASP B 1 243 ? -7.234 1.059 -19.297 1 65.75 243 ASP B C 1
ATOM 6272 O O . ASP B 1 243 ? -6.027 1.236 -19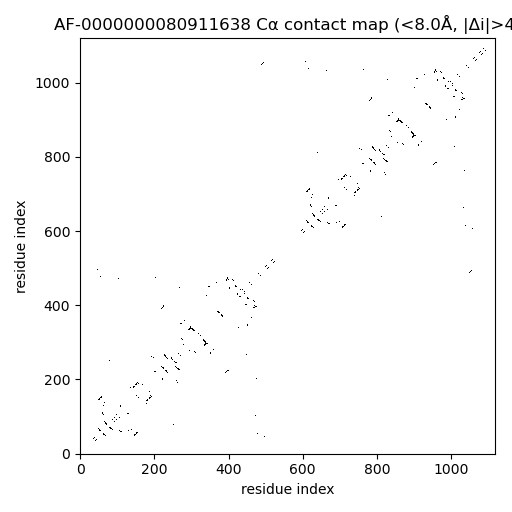.156 1 65.75 243 ASP B O 1
ATOM 6276 N N . VAL B 1 244 ? -8.102 0.926 -18.328 1 68.31 244 VAL B N 1
ATOM 6277 C CA . VAL B 1 244 ? -7.73 0.888 -16.922 1 68.31 244 VAL B CA 1
ATOM 6278 C C . VAL B 1 244 ? -6.75 -0.254 -16.672 1 68.31 244 VAL B C 1
ATOM 6280 O O . VAL B 1 244 ? -5.973 -0.219 -15.711 1 68.31 244 VAL B O 1
ATOM 6283 N N . HIS B 1 245 ? -6.633 -1.146 -17.656 1 77.31 245 HIS B N 1
ATOM 6284 C CA . HIS B 1 245 ? -5.797 -2.324 -17.438 1 77.31 245 HIS B CA 1
ATOM 6285 C C . HIS B 1 245 ? -4.48 -2.203 -18.203 1 77.31 245 HIS B C 1
ATOM 6287 O O . HIS B 1 245 ? -3.633 -3.098 -18.125 1 77.31 245 HIS B O 1
ATOM 6293 N N . VAL B 1 246 ? -4.312 -1.11 -18.859 1 82.31 246 VAL B N 1
ATOM 6294 C CA . VAL B 1 246 ? -3.09 -0.932 -19.641 1 82.31 246 VAL B CA 1
ATOM 6295 C C . VAL B 1 246 ? -2.004 -0.311 -18.766 1 82.31 246 VAL B C 1
ATOM 6297 O O . VAL B 1 246 ? -2.279 0.593 -17.969 1 82.31 246 VAL B O 1
ATOM 6300 N N . MET B 1 247 ? -0.823 -0.927 -18.891 1 84.62 247 MET B N 1
ATOM 6301 C CA . MET B 1 247 ? 0.362 -0.419 -18.203 1 84.62 247 MET B CA 1
ATOM 6302 C C . MET B 1 247 ? 1.511 -0.209 -19.188 1 84.62 247 MET B C 1
ATOM 6304 O O . MET B 1 247 ? 1.666 -0.974 -20.141 1 84.62 247 MET B O 1
ATOM 6308 N N . ARG B 1 248 ? 2.199 0.875 -18.906 1 85.69 248 ARG B N 1
ATOM 6309 C CA . ARG B 1 248 ? 3.416 1.123 -19.672 1 85.69 248 ARG B CA 1
ATOM 6310 C C . ARG B 1 248 ? 4.656 0.888 -18.828 1 85.69 248 ARG B C 1
ATOM 6312 O O . ARG B 1 248 ? 4.68 1.233 -17.641 1 85.69 248 ARG B O 1
ATOM 6319 N N . SER B 1 249 ? 5.621 0.208 -19.453 1 86.5 249 SER B N 1
ATOM 6320 C CA . SER B 1 249 ? 6.871 -0.039 -18.75 1 86.5 249 SER B CA 1
ATOM 6321 C C . SER B 1 249 ? 8.062 0.028 -19.688 1 86.5 249 SER B C 1
ATOM 6323 O O . SER B 1 249 ? 8.016 -0.505 -20.797 1 86.5 249 SER B O 1
ATOM 6325 N N . ARG B 1 250 ? 9 0.756 -19.172 1 81.94 250 ARG B N 1
ATOM 6326 C CA . ARG B 1 250 ? 10.234 0.818 -19.953 1 81.94 250 ARG B CA 1
ATOM 6327 C C . ARG B 1 250 ? 11.266 -0.164 -19.406 1 81.94 250 ARG B C 1
ATOM 6329 O O . ARG B 1 250 ? 11.664 -0.081 -18.25 1 81.94 250 ARG B O 1
ATOM 6336 N N . LEU B 1 251 ? 11.562 -1.114 -20.141 1 82.94 251 LEU B N 1
ATOM 6337 C CA . LEU B 1 251 ? 12.594 -2.098 -19.828 1 82.94 251 LEU B CA 1
ATOM 6338 C C . LEU B 1 251 ? 13.719 -2.053 -20.844 1 82.94 251 LEU B C 1
ATOM 6340 O O . LEU B 1 251 ? 13.484 -2.205 -22.047 1 82.94 251 LEU B O 1
ATOM 6344 N N . ARG B 1 252 ? 14.852 -1.723 -20.266 1 77.62 252 ARG B N 1
ATOM 6345 C CA . ARG B 1 252 ? 15.992 -1.437 -21.125 1 77.62 252 ARG B CA 1
ATOM 6346 C C . ARG B 1 252 ? 15.719 -0.224 -22.016 1 77.62 252 ARG B C 1
ATOM 6348 O O . ARG B 1 252 ? 15.375 0.85 -21.516 1 77.62 252 ARG B O 1
ATOM 6355 N N . SER B 1 253 ? 15.773 -0.257 -23.266 1 73.31 253 SER B N 1
ATOM 6356 C CA . SER B 1 253 ? 15.57 0.882 -24.141 1 73.31 253 SER B CA 1
ATOM 6357 C C . SER B 1 253 ? 14.227 0.781 -24.875 1 73.31 253 SER B C 1
ATOM 6359 O O . SER B 1 253 ? 13.906 1.619 -25.719 1 73.31 253 SER B O 1
ATOM 6361 N N . MET B 1 254 ? 13.477 -0.111 -24.359 1 79.56 254 MET B N 1
ATOM 6362 C CA . MET B 1 254 ? 12.219 -0.325 -25.047 1 79.56 254 MET B CA 1
ATOM 6363 C C . MET B 1 254 ? 11.031 -0.048 -24.141 1 79.56 254 MET B C 1
ATOM 6365 O O . MET B 1 254 ? 11.055 -0.414 -22.953 1 79.56 254 MET B O 1
ATOM 6369 N N . GLU B 1 255 ? 10.062 0.591 -24.703 1 83.25 255 GLU B N 1
ATOM 6370 C CA . GLU B 1 255 ? 8.805 0.795 -23.984 1 83.25 255 GLU B CA 1
ATOM 6371 C C . GLU B 1 255 ? 7.789 -0.295 -24.328 1 83.25 255 GLU B C 1
ATOM 6373 O O . GLU B 1 255 ? 7.57 -0.6 -25.5 1 83.25 255 GLU B O 1
ATOM 6378 N N . HIS B 1 256 ? 7.309 -0.94 -23.375 1 87.62 256 HIS B N 1
ATOM 6379 C CA . HIS B 1 256 ? 6.305 -1.983 -23.531 1 87.62 256 HIS B CA 1
ATOM 6380 C C . HIS B 1 256 ? 4.941 -1.514 -23.031 1 87.62 256 HIS B C 1
ATOM 6382 O O . HIS B 1 256 ? 4.844 -0.843 -22 1 87.62 256 HIS B O 1
ATOM 6388 N N . ARG B 1 257 ? 3.971 -1.772 -23.844 1 86.38 257 ARG B N 1
ATOM 6389 C CA . ARG B 1 257 ? 2.582 -1.586 -23.438 1 86.38 257 ARG B CA 1
ATOM 6390 C C . ARG B 1 257 ? 1.9 -2.928 -23.188 1 86.38 257 ARG B C 1
ATOM 6392 O O . ARG B 1 257 ? 1.795 -3.754 -24.094 1 86.38 257 ARG B O 1
ATOM 6399 N N . ILE B 1 258 ? 1.469 -3.078 -21.953 1 89.31 258 ILE B N 1
ATOM 6400 C CA . ILE B 1 258 ? 0.92 -4.387 -21.625 1 89.31 258 ILE B CA 1
ATOM 6401 C C . ILE B 1 258 ? -0.473 -4.227 -21.031 1 89.31 258 ILE B C 1
ATOM 6403 O O . ILE B 1 258 ? -0.78 -3.195 -20.422 1 89.31 258 ILE B O 1
ATOM 6407 N N . MET B 1 259 ? -1.234 -5.188 -21.25 1 87.25 259 MET B N 1
ATOM 6408 C CA . MET B 1 259 ? -2.49 -5.359 -20.531 1 87.25 259 MET B CA 1
ATOM 6409 C C . MET B 1 259 ? -2.334 -6.371 -19.406 1 87.25 259 MET B C 1
ATOM 6411 O O . MET B 1 259 ? -1.957 -7.523 -19.641 1 87.25 259 MET B O 1
ATOM 6415 N N . ALA B 1 260 ? -2.582 -5.953 -18.203 1 90.25 260 ALA B N 1
ATOM 6416 C CA . ALA B 1 260 ? -2.404 -6.809 -17.031 1 90.25 260 ALA B CA 1
ATOM 6417 C C . ALA B 1 260 ? -3.705 -6.941 -16.25 1 90.25 260 ALA B C 1
ATOM 6419 O O . ALA B 1 260 ? -4.332 -5.941 -15.898 1 90.25 260 ALA B O 1
ATOM 6420 N N . TYR B 1 261 ? -4.086 -8.234 -15.992 1 88.5 261 TYR B N 1
ATOM 6421 C CA . TYR B 1 261 ? -5.285 -8.539 -15.227 1 88.5 261 TYR B CA 1
ATOM 6422 C C . TYR B 1 261 ? -4.949 -9.391 -14.008 1 88.5 261 TYR B C 1
ATOM 6424 O O . TYR B 1 261 ? -4.031 -10.211 -14.055 1 88.5 261 TYR B O 1
ATOM 6432 N N . SER B 1 262 ? -5.621 -9.125 -12.969 1 90.62 262 SER B N 1
ATOM 6433 C CA . SER B 1 262 ? -5.676 -10.016 -11.812 1 90.62 262 SER B CA 1
ATOM 6434 C C . SER B 1 262 ? -7.117 -10.336 -11.43 1 90.62 262 SER B C 1
ATOM 6436 O O . SER B 1 262 ? -7.891 -9.43 -11.102 1 90.62 262 SER B O 1
ATOM 6438 N N . LEU B 1 263 ? -7.457 -11.555 -11.516 1 88.69 263 LEU B N 1
ATOM 6439 C CA . LEU B 1 263 ? -8.812 -11.984 -11.195 1 88.69 263 LEU B CA 1
ATOM 6440 C C . LEU B 1 263 ? -8.859 -12.641 -9.82 1 88.69 263 LEU B C 1
ATOM 6442 O O . LEU B 1 263 ? -8.391 -13.773 -9.648 1 88.69 263 LEU B O 1
ATOM 6446 N N . PRO B 1 264 ? -9.508 -11.898 -8.906 1 87.81 264 PRO B N 1
ATOM 6447 C CA . PRO B 1 264 ? -9.625 -12.508 -7.578 1 87.81 264 PRO B CA 1
ATOM 6448 C C . PRO B 1 264 ? -10.578 -13.695 -7.555 1 87.81 264 PRO B C 1
ATOM 6450 O O . PRO B 1 264 ? -11.484 -13.789 -8.383 1 87.81 264 PRO B O 1
ATOM 6453 N N . ALA B 1 265 ? -10.375 -14.695 -6.73 1 88.25 265 ALA B N 1
ATOM 6454 C CA . ALA B 1 265 ? -11.227 -15.852 -6.457 1 88.25 265 ALA B CA 1
ATOM 6455 C C . ALA B 1 265 ? -11.172 -16.859 -7.602 1 88.25 265 ALA B C 1
ATOM 6457 O O . ALA B 1 265 ? -12.008 -17.75 -7.691 1 88.25 265 ALA B O 1
ATOM 6458 N N . PHE B 1 266 ? -10.188 -16.703 -8.461 1 91.19 266 PHE B N 1
ATOM 6459 C CA . PHE B 1 266 ? -10.039 -17.641 -9.57 1 91.19 266 PHE B CA 1
ATOM 6460 C C . PHE B 1 266 ? -8.922 -18.641 -9.297 1 91.19 266 PHE B C 1
ATOM 6462 O O . PHE B 1 266 ? -8.703 -19.578 -10.07 1 91.19 266 PHE B O 1
ATOM 6469 N N . GLY B 1 267 ? -8.258 -18.438 -8.227 1 93.38 267 GLY B N 1
ATOM 6470 C CA . GLY B 1 267 ? -7.195 -19.375 -7.879 1 93.38 267 GLY B CA 1
ATOM 6471 C C . GLY B 1 267 ? -7.691 -20.781 -7.641 1 93.38 267 GLY B C 1
ATOM 6472 O O . GLY B 1 267 ? -8.891 -21.016 -7.473 1 93.38 267 GLY B O 1
ATOM 6473 N N . LEU B 1 268 ? -6.793 -21.75 -7.594 1 93.12 268 LEU B N 1
ATOM 6474 C CA . LEU B 1 268 ? -7.145 -23.172 -7.488 1 93.12 268 LEU B CA 1
ATOM 6475 C C . LEU B 1 268 ? -7.957 -23.438 -6.227 1 93.12 268 LEU B C 1
ATOM 6477 O O . LEU B 1 268 ? -8.977 -24.125 -6.277 1 93.12 268 LEU B O 1
ATOM 6481 N N . ASN B 1 269 ? -7.578 -22.875 -5.145 1 91.25 269 ASN B N 1
ATOM 6482 C CA . ASN B 1 269 ? -8.266 -23.109 -3.881 1 91.25 269 ASN B CA 1
ATOM 6483 C C . ASN B 1 269 ? -9.617 -22.422 -3.834 1 91.25 269 ASN B C 1
ATOM 6485 O O . ASN B 1 269 ? -10.609 -23 -3.41 1 91.25 269 ASN B O 1
ATOM 6489 N N . ASP B 1 270 ? -9.641 -21.203 -4.227 1 91.12 270 ASP B N 1
ATOM 6490 C CA . ASP B 1 270 ? -10.891 -20.453 -4.195 1 91.12 270 ASP B CA 1
ATOM 6491 C C . ASP B 1 270 ? -11.914 -21.031 -5.176 1 91.12 270 ASP B C 1
ATOM 6493 O O . ASP B 1 270 ? -13.117 -21 -4.914 1 91.12 270 ASP B O 1
ATOM 6497 N N . ALA B 1 271 ? -11.414 -21.469 -6.262 1 92.19 271 ALA B N 1
ATOM 6498 C CA . ALA B 1 271 ? -12.305 -22.094 -7.234 1 92.19 271 ALA B CA 1
ATOM 6499 C C . ALA B 1 271 ? -12.93 -23.359 -6.668 1 92.19 271 ALA B C 1
ATOM 6501 O O . ALA B 1 271 ? -14.102 -23.641 -6.926 1 92.19 271 ALA B O 1
ATOM 6502 N N . PHE B 1 272 ? -12.164 -24.156 -6.02 1 92.88 272 PHE B N 1
ATOM 6503 C CA . PHE B 1 272 ? -12.711 -25.344 -5.391 1 92.88 272 PHE B CA 1
ATOM 6504 C C . PHE B 1 272 ? -13.789 -24.984 -4.379 1 92.88 272 PHE B C 1
ATOM 6506 O O . PHE B 1 272 ? -14.859 -25.578 -4.355 1 92.88 272 PHE B O 1
ATOM 6513 N N . ASP B 1 273 ? -13.477 -24.016 -3.551 1 89.94 273 ASP B N 1
ATOM 6514 C CA . ASP B 1 273 ? -14.461 -23.531 -2.58 1 89.94 273 ASP B CA 1
ATOM 6515 C C . ASP B 1 273 ? -15.742 -23.078 -3.275 1 89.94 273 ASP B C 1
ATOM 6517 O O . ASP B 1 273 ? -16.844 -23.281 -2.75 1 89.94 273 ASP B O 1
ATOM 6521 N N . ARG B 1 274 ? -15.562 -22.453 -4.328 1 89.38 274 ARG B N 1
ATOM 6522 C CA . ARG B 1 274 ? -16.719 -22.016 -5.094 1 89.38 274 ARG B CA 1
ATOM 6523 C C . ARG B 1 274 ? -17.594 -23.188 -5.512 1 89.38 274 ARG B C 1
ATOM 6525 O O . ARG B 1 274 ? -18.828 -23.094 -5.492 1 89.38 274 ARG B O 1
ATOM 6532 N N . THR B 1 275 ? -16.969 -24.266 -5.906 1 91.5 275 THR B N 1
ATOM 6533 C CA . THR B 1 275 ? -17.734 -25.438 -6.309 1 91.5 275 THR B CA 1
ATOM 6534 C C . THR B 1 275 ? -18.484 -26.047 -5.113 1 91.5 275 THR B C 1
ATOM 6536 O O . THR B 1 275 ? -19.594 -26.547 -5.258 1 91.5 275 THR B O 1
ATOM 6539 N N . VAL B 1 276 ? -17.828 -26.031 -4.016 1 89.69 276 VAL B N 1
ATOM 6540 C CA . VAL B 1 276 ? -18.469 -26.516 -2.801 1 89.69 276 VAL B CA 1
ATOM 6541 C C . VAL B 1 276 ? -19.719 -25.688 -2.506 1 89.69 276 VAL B C 1
ATOM 6543 O O . VAL B 1 276 ? -20.766 -26.234 -2.188 1 89.69 276 VAL B O 1
ATOM 6546 N N . LEU B 1 277 ? -19.578 -24.438 -2.629 1 85.75 277 LEU B N 1
ATOM 6547 C CA . LEU B 1 277 ? -20.703 -23.531 -2.396 1 85.75 277 LEU B CA 1
ATOM 6548 C C . LEU B 1 277 ? -21.812 -23.781 -3.41 1 85.75 277 LEU B C 1
ATOM 6550 O O . LEU B 1 277 ? -22.984 -23.781 -3.055 1 85.75 277 LEU B O 1
ATOM 6554 N N . MET B 1 278 ? -21.422 -23.938 -4.637 1 85.38 278 MET B N 1
ATOM 6555 C CA . MET B 1 278 ? -22.391 -24.188 -5.699 1 85.38 278 MET B CA 1
ATOM 6556 C C . MET B 1 278 ? -23.172 -25.469 -5.434 1 85.38 278 MET B C 1
ATOM 6558 O O . MET B 1 278 ? -24.406 -25.5 -5.586 1 85.38 278 MET B O 1
ATOM 6562 N N . LEU B 1 279 ? -22.484 -26.484 -5.059 1 87.75 279 LEU B N 1
ATOM 6563 C CA . LEU B 1 279 ? -23.109 -27.766 -4.785 1 87.75 279 LEU B CA 1
ATOM 6564 C C . LEU B 1 279 ? -24.031 -27.688 -3.572 1 87.75 279 LEU B C 1
ATOM 6566 O O . LEU B 1 279 ? -25.109 -28.281 -3.561 1 87.75 279 LEU B O 1
ATOM 6570 N N . ARG B 1 280 ? -23.562 -26.953 -2.607 1 84.25 280 ARG B N 1
ATOM 6571 C CA . ARG B 1 280 ? -24.375 -26.766 -1.409 1 84.25 280 ARG B CA 1
ATOM 6572 C C . ARG B 1 280 ? -25.672 -26.047 -1.737 1 84.25 280 ARG B C 1
ATOM 6574 O O . ARG B 1 280 ? -26.734 -26.422 -1.245 1 84.25 280 ARG B O 1
ATOM 6581 N N . ASN B 1 281 ? -25.547 -25.031 -2.484 1 80.12 281 ASN B N 1
ATOM 6582 C CA . ASN B 1 281 ? -26.719 -24.25 -2.871 1 80.12 281 ASN B CA 1
ATOM 6583 C C . ASN B 1 281 ? -27.703 -25.078 -3.695 1 80.12 281 ASN B C 1
ATOM 6585 O O . ASN B 1 281 ? -28.922 -24.922 -3.572 1 80.12 281 ASN B O 1
ATOM 6589 N N . ASN B 1 282 ? -27.203 -25.906 -4.516 1 79.31 282 ASN B N 1
ATOM 6590 C CA . ASN B 1 282 ? -28.062 -26.797 -5.297 1 79.31 282 ASN B CA 1
ATOM 6591 C C . ASN B 1 282 ? -28.766 -27.828 -4.41 1 79.31 282 ASN B C 1
ATOM 6593 O O . ASN B 1 282 ? -29.922 -28.156 -4.648 1 79.31 282 ASN B O 1
ATOM 6597 N N . GLN B 1 283 ? -28.047 -28.297 -3.441 1 77.81 283 GLN B N 1
ATOM 6598 C CA . GLN B 1 283 ? -28.609 -29.281 -2.518 1 77.81 283 GLN B CA 1
ATOM 6599 C C . GLN B 1 283 ? -29.688 -28.656 -1.641 1 77.81 283 GLN B C 1
ATOM 6601 O O . GLN B 1 283 ? -30.688 -29.312 -1.307 1 77.81 283 GLN B O 1
ATOM 6606 N N . SER B 1 284 ? -29.469 -27.484 -1.109 1 67.38 284 SER B N 1
ATOM 6607 C CA . SER B 1 284 ? -30.438 -26.781 -0.264 1 67.38 284 SER B CA 1
ATOM 6608 C C . SER B 1 284 ? -31.75 -26.562 -0.999 1 67.38 284 SER B C 1
ATOM 6610 O O . SER B 1 284 ? -32.812 -26.625 -0.397 1 67.38 284 SER B O 1
ATOM 6612 N N . GLU B 1 285 ? -31.672 -26.328 -2.158 1 61.06 285 GLU B N 1
ATOM 6613 C CA . GLU B 1 285 ? -32.875 -26.109 -2.953 1 61.06 285 GLU B CA 1
ATOM 6614 C C . GLU B 1 285 ? -33.656 -27.391 -3.141 1 61.06 285 GLU B C 1
ATOM 6616 O O . GLU B 1 285 ? -34.875 -27.375 -3.191 1 61.06 285 GLU B O 1
ATOM 6621 N N . GLU B 1 286 ? -32.938 -28.422 -3.08 1 57.81 286 GLU B N 1
ATOM 6622 C CA . GLU B 1 286 ? -33.625 -29.703 -3.283 1 57.81 286 GLU B CA 1
ATOM 6623 C C . GLU B 1 286 ? -34.094 -30.281 -1.96 1 57.81 286 GLU B C 1
ATOM 6625 O O . GLU B 1 286 ? -34.719 -31.344 -1.94 1 57.81 286 GLU B O 1
ATOM 6630 N N . LYS B 1 287 ? -34.25 -29.531 -0.881 1 57.19 287 LYS B N 1
ATOM 6631 C CA . LYS B 1 287 ? -34.688 -29.938 0.45 1 57.19 287 LYS B CA 1
ATOM 6632 C C . LYS B 1 287 ? -34.188 -31.328 0.8 1 57.19 287 LYS B C 1
ATOM 6634 O O . LYS B 1 287 ? -34.906 -32.125 1.412 1 57.19 287 LYS B O 1
ATOM 6639 N N . THR B 1 288 ? -33.219 -31.812 0.144 1 51.56 288 THR B N 1
ATOM 6640 C CA . THR B 1 288 ? -32.875 -33.219 0.373 1 51.56 288 THR B CA 1
ATOM 6641 C C . THR B 1 288 ? -32.094 -33.375 1.681 1 51.56 288 THR B C 1
ATOM 6643 O O . THR B 1 288 ? -32.406 -34.25 2.486 1 51.56 288 THR B O 1
ATOM 6646 N N . ALA B 1 289 ? -30.766 -33.562 1.738 1 50.94 289 ALA B N 1
ATOM 6647 C CA . ALA B 1 289 ? -29.891 -34.031 2.805 1 50.94 289 ALA B CA 1
ATOM 6648 C C . ALA B 1 289 ? -29.469 -32.875 3.717 1 50.94 289 ALA B C 1
ATOM 6650 O O . ALA B 1 289 ? -29.562 -31.719 3.344 1 50.94 289 ALA B O 1
ATOM 6651 N N . SER B 1 290 ? -29.188 -33.312 4.965 1 55.22 290 SER B N 1
ATOM 6652 C CA . SER B 1 290 ? -28.656 -32.438 6 1 55.22 290 SER B CA 1
ATOM 6653 C C . SER B 1 290 ? -27.5 -31.609 5.473 1 55.22 290 SER B C 1
ATOM 6655 O O . SER B 1 290 ? -26.609 -32.125 4.789 1 55.22 290 SER B O 1
ATOM 6657 N N . ILE B 1 291 ? -27.594 -30.25 5.445 1 62.06 291 ILE B N 1
ATOM 6658 C CA . ILE B 1 291 ? -26.703 -29.203 4.984 1 62.06 291 ILE B CA 1
ATOM 6659 C C . ILE B 1 291 ? -25.281 -29.484 5.465 1 62.06 291 ILE B C 1
ATOM 6661 O O . ILE B 1 291 ? -24.312 -28.938 4.922 1 62.06 291 ILE B O 1
ATOM 6665 N N . SER B 1 292 ? -25.078 -30.656 6.156 1 73.81 292 SER B N 1
ATOM 6666 C CA . SER B 1 292 ? -23.781 -30.906 6.773 1 73.81 292 SER B CA 1
ATOM 6667 C C . SER B 1 292 ? -22.969 -31.891 5.949 1 73.81 292 SER B C 1
ATOM 6669 O O . SER B 1 292 ? -21.766 -32.031 6.16 1 73.81 292 SER B O 1
ATOM 6671 N N . GLU B 1 293 ? -23.594 -32.625 4.984 1 83.88 293 GLU B N 1
ATOM 6672 C CA . GLU B 1 293 ? -22.859 -33.562 4.125 1 83.88 293 GLU B CA 1
ATOM 6673 C C . GLU B 1 293 ? -23.031 -33.188 2.654 1 83.88 293 GLU B C 1
ATOM 6675 O O . GLU B 1 293 ? -24.141 -32.969 2.176 1 83.88 293 GLU B O 1
ATOM 6680 N N . LEU B 1 294 ? -21.891 -33.125 1.962 1 90.25 294 LEU B N 1
ATOM 6681 C CA . LEU B 1 294 ? -21.906 -32.719 0.561 1 90.25 294 LEU B CA 1
ATOM 6682 C C . LEU B 1 294 ? -21.109 -33.719 -0.295 1 90.25 294 LEU B C 1
ATOM 6684 O O . LEU B 1 294 ? -20 -34.094 0.067 1 90.25 294 LEU B O 1
ATOM 6688 N N . ARG B 1 295 ? -21.797 -34.188 -1.301 1 91.44 295 ARG B N 1
ATOM 6689 C CA . ARG B 1 295 ? -21.109 -35.062 -2.27 1 91.44 295 ARG B CA 1
ATOM 6690 C C . ARG B 1 295 ? -20.531 -34.219 -3.41 1 91.44 295 ARG B C 1
ATOM 6692 O O . ARG B 1 295 ? -21.203 -33.344 -3.945 1 91.44 295 ARG B O 1
ATOM 6699 N N . HIS B 1 296 ? -19.297 -34.5 -3.758 1 93 296 HIS B N 1
ATOM 6700 C CA . HIS B 1 296 ? -18.609 -33.719 -4.777 1 93 296 HIS B CA 1
ATOM 6701 C C . HIS B 1 296 ? -18.172 -34.594 -5.945 1 93 296 HIS B C 1
ATOM 6703 O O . HIS B 1 296 ? -17.391 -35.531 -5.77 1 93 296 HIS B O 1
ATOM 6709 N N . PRO B 1 297 ? -18.641 -34.312 -7.109 1 93.62 297 PRO B N 1
ATOM 6710 C CA . PRO B 1 297 ? -18.391 -35.188 -8.258 1 93.62 297 PRO B CA 1
ATOM 6711 C C . PRO B 1 297 ? -16.938 -35.156 -8.727 1 93.62 297 PRO B C 1
ATOM 6713 O O . PRO B 1 297 ? -16.516 -36.031 -9.5 1 93.62 297 PRO B O 1
ATOM 6716 N N . CYS B 1 298 ? -16.156 -34.188 -8.32 1 94.06 298 CYS B N 1
ATOM 6717 C CA . CYS B 1 298 ? -14.781 -34.031 -8.797 1 94.06 298 CYS B CA 1
ATOM 6718 C C . CYS B 1 298 ? -13.797 -34.625 -7.789 1 94.06 298 CYS B C 1
ATOM 6720 O O . CYS B 1 298 ? -12.586 -34.438 -7.93 1 94.06 298 CYS B O 1
ATOM 6722 N N . LEU B 1 299 ? -14.289 -35.25 -6.766 1 91.25 299 LEU B N 1
ATOM 6723 C CA . LEU B 1 299 ? -13.438 -35.875 -5.77 1 91.25 299 LEU B CA 1
ATOM 6724 C C . LEU B 1 299 ? -13.484 -37.406 -5.91 1 91.25 299 LEU B C 1
ATOM 6726 O O . LEU B 1 299 ? -14.516 -37.969 -6.285 1 91.25 299 LEU B O 1
ATOM 6730 N N . VAL B 1 300 ? -12.336 -38 -5.57 1 85.62 300 VAL B N 1
ATOM 6731 C CA . VAL B 1 300 ? -12.242 -39.438 -5.668 1 85.62 300 VAL B CA 1
ATOM 6732 C C . VAL B 1 300 ? -13.133 -40.094 -4.605 1 85.62 300 VAL B C 1
ATOM 6734 O O . VAL B 1 300 ? -13.453 -39.469 -3.592 1 85.62 300 VAL B O 1
ATOM 6737 N N . SER B 1 301 ? -13.508 -41.312 -4.793 1 83.38 301 SER B N 1
ATOM 6738 C CA . SER B 1 301 ? -14.461 -42 -3.936 1 83.38 301 SER B CA 1
ATOM 6739 C C . SER B 1 301 ? -13.898 -42.188 -2.529 1 83.38 301 SER B C 1
ATOM 6741 O O . SER B 1 301 ? -14.656 -42.312 -1.565 1 83.38 301 SER B O 1
ATOM 6743 N N . THR B 1 302 ? -12.586 -42.156 -2.363 1 82 302 THR B N 1
ATOM 6744 C CA . THR B 1 302 ? -11.969 -42.406 -1.068 1 82 302 THR B CA 1
ATOM 6745 C C . THR B 1 302 ? -11.883 -41.125 -0.249 1 82 302 THR B C 1
ATOM 6747 O O . THR B 1 302 ? -11.508 -41.156 0.925 1 82 302 THR B O 1
ATOM 6750 N N . TYR B 1 303 ? -12.188 -40.031 -0.913 1 85.62 303 TYR B N 1
ATOM 6751 C CA . TYR B 1 303 ? -12.125 -38.75 -0.217 1 85.62 303 TYR B CA 1
ATOM 6752 C C . TYR B 1 303 ? -13.328 -38.594 0.702 1 85.62 303 TYR B C 1
ATOM 6754 O O . TYR B 1 303 ? -14.469 -38.469 0.234 1 85.62 303 TYR B O 1
ATOM 6762 N N . VAL B 1 304 ? -13.156 -38.688 1.96 1 85.25 304 VAL B N 1
ATOM 6763 C CA . VAL B 1 304 ? -14.148 -38.438 2.99 1 85.25 304 VAL B CA 1
ATOM 6764 C C . VAL B 1 304 ? -13.508 -37.656 4.141 1 85.25 304 VAL B C 1
ATOM 6766 O O . VAL B 1 304 ? -12.688 -38.188 4.883 1 85.25 304 VAL B O 1
ATOM 6769 N N . GLN B 1 305 ? -13.812 -36.312 4.148 1 86.44 305 GLN B N 1
ATOM 6770 C CA . GLN B 1 305 ? -13.188 -35.5 5.195 1 86.44 305 GLN B CA 1
ATOM 6771 C C . GLN B 1 305 ? -14.07 -34.312 5.582 1 86.44 305 GLN B C 1
ATOM 6773 O O . GLN B 1 305 ? -14.93 -33.906 4.805 1 86.44 305 GLN B O 1
ATOM 6778 N N . ASN B 1 306 ? -13.805 -33.969 6.848 1 86.19 306 ASN B N 1
ATOM 6779 C CA . ASN B 1 306 ? -14.344 -32.656 7.223 1 86.19 306 ASN B CA 1
ATOM 6780 C C . ASN B 1 306 ? -13.633 -31.531 6.484 1 86.19 306 ASN B C 1
ATOM 6782 O O . ASN B 1 306 ? -12.406 -31.516 6.375 1 86.19 306 ASN B O 1
ATOM 6786 N N . TYR B 1 307 ? -14.43 -30.734 5.848 1 87.69 307 TYR B N 1
ATOM 6787 C CA . TYR B 1 307 ? -13.875 -29.672 5.027 1 87.69 307 TYR B CA 1
ATOM 6788 C C . TYR B 1 307 ? -14.336 -28.312 5.527 1 87.69 307 TYR B C 1
ATOM 6790 O O . TYR B 1 307 ? -15.516 -28.109 5.816 1 87.69 307 TYR B O 1
ATOM 6798 N N . THR B 1 308 ? -13.297 -27.438 5.707 1 82.81 308 THR B N 1
ATOM 6799 C CA . THR B 1 308 ? -13.602 -26.047 6.035 1 82.81 308 THR B CA 1
ATOM 6800 C C . THR B 1 308 ? -13.438 -25.156 4.809 1 82.81 308 THR B C 1
ATOM 6802 O O . THR B 1 308 ? -12.352 -25.094 4.223 1 82.81 308 THR B O 1
ATOM 6805 N N . CYS B 1 309 ? -14.539 -24.516 4.461 1 83.88 309 CYS B N 1
ATOM 6806 C CA . CYS B 1 309 ? -14.547 -23.625 3.309 1 83.88 309 CYS B CA 1
ATOM 6807 C C . CYS B 1 309 ? -14.148 -22.219 3.711 1 83.88 309 CYS B C 1
ATOM 6809 O O . CYS B 1 309 ? -15 -21.391 4.035 1 83.88 309 CYS B O 1
ATOM 6811 N N . HIS B 1 310 ? -12.922 -21.875 3.455 1 75.62 310 HIS B N 1
ATOM 6812 C CA . HIS B 1 310 ? -12.359 -20.625 3.975 1 75.62 310 HIS B CA 1
ATOM 6813 C C . HIS B 1 310 ? -12.828 -19.422 3.16 1 75.62 310 HIS B C 1
ATOM 6815 O O . HIS B 1 310 ? -13.008 -18.328 3.703 1 75.62 310 HIS B O 1
ATOM 6821 N N . SER B 1 311 ? -13.055 -19.641 1.904 1 77.75 311 SER B N 1
ATOM 6822 C CA . SER B 1 311 ? -13.375 -18.5 1.046 1 77.75 311 SER B CA 1
ATOM 6823 C C . SER B 1 311 ? -14.883 -18.375 0.835 1 77.75 311 SER B C 1
ATOM 6825 O O . SER B 1 311 ? -15.352 -17.422 0.23 1 77.75 311 SER B O 1
ATOM 6827 N N . CYS B 1 312 ? -15.648 -19.281 1.319 1 76.38 312 CYS B N 1
ATOM 6828 C CA . CYS B 1 312 ? -17.078 -19.344 1.045 1 76.38 312 CYS B CA 1
ATOM 6829 C C . CYS B 1 312 ? -17.781 -18.109 1.593 1 76.38 312 CYS B C 1
ATOM 6831 O O . CYS B 1 312 ? -18.656 -17.547 0.924 1 76.38 312 CYS B O 1
ATOM 6833 N N . PRO B 1 313 ? -17.406 -17.672 2.777 1 68.38 313 PRO B N 1
ATOM 6834 C CA . PRO B 1 313 ? -18.109 -16.469 3.26 1 68.38 313 PRO B CA 1
ATOM 6835 C C . PRO B 1 313 ? -17.891 -15.258 2.352 1 68.38 313 PRO B C 1
ATOM 6837 O O . PRO B 1 313 ? -18.844 -14.539 2.049 1 68.38 313 PRO B O 1
ATOM 6840 N N . ALA B 1 314 ? -16.688 -15.148 1.956 1 69.62 314 ALA B N 1
ATOM 6841 C CA . ALA B 1 314 ? -16.391 -14.023 1.076 1 69.62 314 ALA B CA 1
ATOM 6842 C C . ALA B 1 314 ? -17.062 -14.18 -0.279 1 69.62 314 ALA B C 1
ATOM 6844 O O . ALA B 1 314 ? -17.578 -13.211 -0.841 1 69.62 314 ALA B O 1
ATOM 6845 N N . LEU B 1 315 ? -17.109 -15.375 -0.744 1 70.81 315 LEU B N 1
ATOM 6846 C CA . LEU B 1 315 ? -17.719 -15.672 -2.041 1 70.81 315 LEU B CA 1
ATOM 6847 C C . LEU B 1 315 ? -19.234 -15.5 -1.992 1 70.81 315 LEU B C 1
ATOM 6849 O O . LEU B 1 315 ? -19.828 -15 -2.947 1 70.81 315 LEU B O 1
ATOM 6853 N N . ALA B 1 316 ? -19.75 -15.852 -0.856 1 66.62 316 ALA B N 1
ATOM 6854 C CA . ALA B 1 316 ? -21.203 -15.719 -0.681 1 66.62 316 ALA B CA 1
ATOM 6855 C C . ALA B 1 316 ? -21.609 -14.25 -0.701 1 66.62 316 ALA B C 1
ATOM 6857 O O . ALA B 1 316 ? -22.672 -13.906 -1.229 1 66.62 316 ALA B O 1
ATOM 6858 N N . SER B 1 317 ? -20.766 -13.422 -0.142 1 63.38 317 SER B N 1
ATOM 6859 C CA . SER B 1 317 ? -21.047 -11.984 -0.103 1 63.38 317 SER B CA 1
ATOM 6860 C C . SER B 1 317 ? -21 -11.375 -1.501 1 63.38 317 SER B C 1
ATOM 6862 O O . SER B 1 317 ? -21.766 -10.453 -1.804 1 63.38 317 SER B O 1
ATOM 6864 N N . ILE B 1 318 ? -20.172 -11.938 -2.273 1 58.75 318 ILE B N 1
ATOM 6865 C CA . ILE B 1 318 ? -20.062 -11.461 -3.648 1 58.75 318 ILE B CA 1
ATOM 6866 C C . ILE B 1 318 ? -21.312 -11.852 -4.434 1 58.75 318 ILE B C 1
ATOM 6868 O O . ILE B 1 318 ? -21.828 -11.062 -5.23 1 58.75 318 ILE B O 1
ATOM 6872 N N . TYR B 1 319 ? -21.797 -13.047 -4.055 1 57.62 319 TYR B N 1
ATOM 6873 C CA . TYR B 1 319 ? -22.938 -13.57 -4.793 1 57.62 319 TYR B CA 1
ATOM 6874 C C . TYR B 1 319 ? -24.25 -13.008 -4.25 1 57.62 319 TYR B C 1
ATOM 6876 O O . TYR B 1 319 ? -25.25 -12.945 -4.965 1 57.62 319 TYR B O 1
ATOM 6884 N N . LYS B 1 320 ? -24.391 -12.875 -2.857 1 53.47 320 LYS B N 1
ATOM 6885 C CA . LYS B 1 320 ? -25.594 -12.336 -2.219 1 53.47 320 LYS B CA 1
ATOM 6886 C C . LYS B 1 320 ? -25.797 -10.867 -2.574 1 53.47 320 LYS B C 1
ATOM 6888 O O . LYS B 1 320 ? -26.891 -10.328 -2.436 1 53.47 320 LYS B O 1
ATOM 6893 N N . LYS B 1 321 ? -24.641 -10.062 -2.602 1 48.09 321 LYS B N 1
ATOM 6894 C CA . LYS B 1 321 ? -25.031 -8.719 -3.025 1 48.09 321 LYS B CA 1
ATOM 6895 C C . LYS B 1 321 ? -26.141 -8.766 -4.07 1 48.09 321 LYS B C 1
ATOM 6897 O O . LYS B 1 321 ? -26.922 -7.824 -4.203 1 48.09 321 LYS B O 1
ATOM 6902 N N . ASN B 1 322 ? -26.359 -9.867 -4.812 1 41.31 322 ASN B N 1
ATOM 6903 C CA . ASN B 1 322 ? -27.531 -10.047 -5.676 1 41.31 322 ASN B CA 1
ATOM 6904 C C . ASN B 1 322 ? -28.703 -10.633 -4.91 1 41.31 322 ASN B C 1
ATOM 6906 O O . ASN B 1 322 ? -29.859 -10.406 -5.273 1 41.31 322 ASN B O 1
ATOM 6910 N N . ASP B 1 323 ? -28.703 -11.672 -4.195 1 37.66 323 ASP B N 1
ATOM 6911 C CA . ASP B 1 323 ? -29.875 -12.195 -3.5 1 37.66 323 ASP B CA 1
ATOM 6912 C C . ASP B 1 323 ? -29.891 -11.727 -2.045 1 37.66 323 ASP B C 1
ATOM 6914 O O . ASP B 1 323 ? -28.859 -11.68 -1.385 1 37.66 323 ASP B O 1
ATOM 6918 N N . ARG B 1 324 ? -30.906 -11.047 -1.59 1 36.47 324 ARG B N 1
ATOM 6919 C CA . ARG B 1 324 ? -31.281 -10.391 -0.339 1 36.47 324 ARG B CA 1
ATOM 6920 C C . ARG B 1 324 ? -31.062 -11.328 0.85 1 36.47 324 ARG B C 1
ATOM 6922 O O . ARG B 1 324 ? -31.453 -11 1.975 1 36.47 324 ARG B O 1
ATOM 6929 N N . GLN B 1 325 ? -31 -12.617 0.757 1 36.72 325 GLN B N 1
ATOM 6930 C CA . GLN B 1 325 ? -31.141 -13.414 1.971 1 36.72 325 GLN B CA 1
ATOM 6931 C C . GLN B 1 325 ? -29.812 -13.461 2.744 1 36.72 325 GLN B C 1
ATOM 6933 O O . GLN B 1 325 ? -28.781 -13.805 2.184 1 36.72 325 GLN B O 1
ATOM 6938 N N . HIS B 1 326 ? -29.578 -12.789 3.83 1 39.75 326 HIS B N 1
ATOM 6939 C CA . HIS B 1 326 ? -28.594 -12.609 4.895 1 39.75 326 HIS B CA 1
ATOM 6940 C C . HIS B 1 326 ? -28.016 -13.953 5.332 1 39.75 326 HIS B C 1
ATOM 6942 O O . HIS B 1 326 ? -28.469 -14.539 6.312 1 39.75 326 HIS B O 1
ATOM 6948 N N . GLN B 1 327 ? -27.891 -15.039 4.586 1 40.12 327 GLN B N 1
ATOM 6949 C CA . GLN B 1 327 ? -27.438 -16.172 5.387 1 40.12 327 GLN B CA 1
ATOM 6950 C C . GLN B 1 327 ? -26.109 -15.875 6.082 1 40.12 327 GLN B C 1
ATOM 6952 O O . GLN B 1 327 ? -25.266 -15.156 5.539 1 40.12 327 GLN B O 1
ATOM 6957 N N . GLU B 1 328 ? -25.906 -16.328 7.301 1 43 328 GLU B N 1
ATOM 6958 C CA . GLU B 1 328 ? -24.891 -16.328 8.352 1 43 328 GLU B CA 1
ATOM 6959 C C . GLU B 1 328 ? -23.5 -16.609 7.793 1 43 328 GLU B C 1
ATOM 6961 O O . GLU B 1 328 ? -23.344 -17.5 6.961 1 43 328 GLU B O 1
ATOM 6966 N N . SER B 1 329 ? -22.531 -15.68 7.742 1 47.59 329 SER B N 1
ATOM 6967 C CA . SER B 1 329 ? -21.109 -15.414 7.543 1 47.59 329 SER B CA 1
ATOM 6968 C C . SER B 1 329 ? -20.25 -16.562 8.078 1 47.59 329 SER B C 1
ATOM 6970 O O . SER B 1 329 ? -19.031 -16.453 8.141 1 47.59 329 SER B O 1
ATOM 6972 N N . GLU B 1 330 ? -20.766 -17.625 8.734 1 50.91 330 GLU B N 1
ATOM 6973 C CA . GLU B 1 330 ? -19.859 -18.484 9.484 1 50.91 330 GLU B CA 1
ATOM 6974 C C . GLU B 1 330 ? -19.109 -19.438 8.547 1 50.91 330 GLU B C 1
ATOM 6976 O O . GLU B 1 330 ? -19.656 -19.875 7.531 1 50.91 330 GLU B O 1
ATOM 6981 N N . LEU B 1 331 ? -17.828 -19.453 8.719 1 56.09 331 LEU B N 1
ATOM 6982 C CA . LEU B 1 331 ? -17.062 -20.578 8.211 1 56.09 331 LEU B CA 1
ATOM 6983 C C . LEU B 1 331 ? -17.828 -21.875 8.359 1 56.09 331 LEU B C 1
ATOM 6985 O O . LEU B 1 331 ? -18.438 -22.141 9.406 1 56.09 331 LEU B O 1
ATOM 6989 N N . TYR B 1 332 ? -18.375 -22.453 7.211 1 64.5 332 TYR B N 1
ATOM 6990 C CA . TYR B 1 332 ? -19.109 -23.703 7.41 1 64.5 332 TYR B CA 1
ATOM 6991 C C . TYR B 1 332 ? -18.188 -24.906 7.277 1 64.5 332 TYR B C 1
ATOM 6993 O O . TYR B 1 332 ? -17.344 -24.953 6.375 1 64.5 332 TYR B O 1
ATOM 7001 N N . SER B 1 333 ? -17.969 -25.594 8.375 1 76.25 333 SER B N 1
ATOM 7002 C CA . SER B 1 333 ? -17.375 -26.922 8.336 1 76.25 333 SER B CA 1
ATOM 7003 C C . SER B 1 333 ? -18.391 -27.984 7.914 1 76.25 333 SER B C 1
ATOM 7005 O O . SER B 1 333 ? -19.516 -28 8.414 1 76.25 333 SER B O 1
ATOM 7007 N N . LEU B 1 334 ? -18.125 -28.641 6.754 1 82.5 334 LEU B N 1
ATOM 7008 C CA . LEU B 1 334 ? -19 -29.688 6.25 1 82.5 334 LEU B CA 1
ATOM 7009 C C . LEU B 1 334 ? -18.234 -30.969 5.957 1 82.5 334 LEU B C 1
ATOM 7011 O O . LEU B 1 334 ? -17 -30.953 5.902 1 82.5 334 LEU B O 1
ATOM 7015 N N . ARG B 1 335 ? -19.031 -31.969 5.973 1 87.38 335 ARG B N 1
ATOM 7016 C CA . ARG B 1 335 ? -18.438 -33.25 5.562 1 87.38 335 ARG B CA 1
ATOM 7017 C C . ARG B 1 335 ? -18.484 -33.406 4.047 1 87.38 335 ARG B C 1
ATOM 7019 O O . ARG B 1 335 ? -19.547 -33.375 3.441 1 87.38 335 ARG B O 1
ATOM 7026 N N . LEU B 1 336 ? -17.344 -33.5 3.473 1 90.25 336 LEU B N 1
ATOM 7027 C CA . LEU B 1 336 ? -17.219 -33.625 2.025 1 90.25 336 LEU B CA 1
ATOM 7028 C C . LEU B 1 336 ? -16.859 -35.031 1.63 1 90.25 336 LEU B C 1
ATOM 7030 O O . LEU B 1 336 ? -15.898 -35.625 2.164 1 90.25 336 LEU B O 1
ATOM 7034 N N . THR B 1 337 ? -17.734 -35.562 0.773 1 90.75 337 THR B N 1
ATOM 7035 C CA . THR B 1 337 ? -17.5 -36.938 0.284 1 90.75 337 THR B CA 1
ATOM 7036 C C . THR B 1 337 ? -17.344 -36.938 -1.233 1 90.75 337 THR B C 1
ATOM 7038 O O . THR B 1 337 ? -18.078 -36.25 -1.943 1 90.75 337 THR B O 1
ATOM 7041 N N . GLY B 1 338 ? -16.359 -37.719 -1.705 1 90.44 338 GLY B N 1
ATOM 7042 C CA . GLY B 1 338 ? -16.156 -37.844 -3.139 1 90.44 338 GLY B CA 1
ATOM 7043 C C . GLY B 1 338 ? -17.109 -38.812 -3.809 1 90.44 338 GLY B C 1
ATOM 7044 O O . GLY B 1 338 ? -17.312 -39.938 -3.332 1 90.44 338 GLY B O 1
ATOM 7045 N N . GLU B 1 339 ? -17.734 -38.375 -4.832 1 90.44 339 GLU B N 1
ATOM 7046 C CA . GLU B 1 339 ? -18.562 -39.156 -5.738 1 90.44 339 GLU B CA 1
ATOM 7047 C C . GLU B 1 339 ? -18.188 -38.906 -7.195 1 90.44 339 GLU B C 1
ATOM 7049 O O . GLU B 1 339 ? -18.891 -38.156 -7.898 1 90.44 339 GLU B O 1
ATOM 7054 N N . PRO B 1 340 ? -17.156 -39.594 -7.605 1 89.94 340 PRO B N 1
ATOM 7055 C CA . PRO B 1 340 ? -16.562 -39.25 -8.898 1 89.94 340 PRO B CA 1
ATOM 7056 C C . PRO B 1 340 ? -17.547 -39.469 -10.062 1 89.94 340 PRO B C 1
ATOM 7058 O O . PRO B 1 340 ? -18.125 -40.531 -10.203 1 89.94 340 PRO B O 1
ATOM 7061 N N . ASP B 1 341 ? -17.766 -38.469 -10.773 1 91.56 341 ASP B N 1
ATOM 7062 C CA . ASP B 1 341 ? -18.531 -38.375 -12.008 1 91.56 341 ASP B CA 1
ATOM 7063 C C . ASP B 1 341 ? -17.938 -37.344 -12.961 1 91.56 341 ASP B C 1
ATOM 7065 O O . ASP B 1 341 ? -18.156 -36.156 -12.805 1 91.56 341 ASP B O 1
ATOM 7069 N N . TRP B 1 342 ? -17.281 -37.844 -13.984 1 91.81 342 TRP B N 1
ATOM 7070 C CA . TRP B 1 342 ? -16.5 -36.969 -14.852 1 91.81 342 TRP B CA 1
ATOM 7071 C C . TRP B 1 342 ? -17.391 -35.938 -15.531 1 91.81 342 TRP B C 1
ATOM 7073 O O . TRP B 1 342 ? -17.031 -34.75 -15.617 1 91.81 342 TRP B O 1
ATOM 7083 N N . GLU B 1 343 ? -18.516 -36.375 -16.062 1 92 343 GLU B N 1
ATOM 7084 C CA . GLU B 1 343 ? -19.391 -35.469 -16.781 1 92 343 GLU B CA 1
ATOM 7085 C C . GLU B 1 343 ? -19.891 -34.344 -15.875 1 92 343 GLU B C 1
ATOM 7087 O O . GLU B 1 343 ? -19.922 -33.188 -16.266 1 92 343 GLU B O 1
ATOM 7092 N N . GLN B 1 344 ? -20.25 -34.688 -14.703 1 92.06 344 GLN B N 1
ATOM 7093 C CA . GLN B 1 344 ? -20.703 -33.688 -13.742 1 92.06 344 GLN B CA 1
ATOM 7094 C C . GLN B 1 344 ? -19.547 -32.812 -13.289 1 92.06 344 GLN B C 1
ATOM 7096 O O . GLN B 1 344 ? -19.734 -31.609 -13.055 1 92.06 344 GLN B O 1
ATOM 7101 N N . CYS B 1 345 ? -18.391 -33.406 -13.109 1 94 345 CYS B N 1
ATOM 7102 C CA . CYS B 1 345 ? -17.203 -32.656 -12.711 1 94 345 CYS B CA 1
ATOM 7103 C C . CYS B 1 345 ? -16.844 -31.609 -13.773 1 94 345 CYS B C 1
ATOM 7105 O O . CYS B 1 345 ? -16.547 -30.453 -13.438 1 94 345 CYS B O 1
ATOM 7107 N N . LYS B 1 346 ? -16.859 -32.062 -14.984 1 93.31 346 LYS B N 1
ATOM 7108 C CA . LYS B 1 346 ? -16.562 -31.156 -16.094 1 93.31 346 LYS B CA 1
ATOM 7109 C C . LYS B 1 346 ? -17.5 -29.953 -16.094 1 93.31 346 LYS B C 1
ATOM 7111 O O . LYS B 1 346 ? -17.062 -28.812 -16.203 1 93.31 346 LYS B O 1
ATOM 7116 N N . LYS B 1 347 ? -18.797 -30.219 -15.922 1 91.69 347 LYS B N 1
ATOM 7117 C CA . LYS B 1 347 ? -19.797 -29.141 -15.891 1 91.69 347 LYS B CA 1
ATOM 7118 C C . LYS B 1 347 ? -19.547 -28.203 -14.719 1 91.69 347 LYS B C 1
ATOM 7120 O O . LYS B 1 347 ? -19.656 -26.984 -14.867 1 91.69 347 LYS B O 1
ATOM 7125 N N . LEU B 1 348 ? -19.266 -28.75 -13.625 1 92.19 348 LEU B N 1
ATOM 7126 C CA . LEU B 1 348 ? -19.016 -27.984 -12.414 1 92.19 348 LEU B CA 1
ATOM 7127 C C . LEU B 1 348 ? -17.781 -27.109 -12.57 1 92.19 348 LEU B C 1
ATOM 7129 O O . LEU B 1 348 ? -17.766 -25.953 -12.164 1 92.19 348 LEU B O 1
ATOM 7133 N N . ALA B 1 349 ? -16.703 -27.688 -13.094 1 93.62 349 ALA B N 1
ATOM 7134 C CA . ALA B 1 349 ? -15.445 -26.969 -13.297 1 93.62 349 ALA B CA 1
ATOM 7135 C C . ALA B 1 349 ? -15.617 -25.828 -14.297 1 93.62 349 ALA B C 1
ATOM 7137 O O . ALA B 1 349 ? -15.07 -24.734 -14.109 1 93.62 349 ALA B O 1
ATOM 7138 N N . ILE B 1 350 ? -16.344 -26.062 -15.359 1 91 350 ILE B N 1
ATOM 7139 C CA . ILE B 1 350 ? -16.609 -25.031 -16.359 1 91 350 ILE B CA 1
ATOM 7140 C C . ILE B 1 350 ? -17.391 -23.891 -15.711 1 91 350 ILE B C 1
ATOM 7142 O O . ILE B 1 350 ? -17.094 -22.719 -15.945 1 91 350 ILE B O 1
ATOM 7146 N N . ALA B 1 351 ? -18.359 -24.203 -14.891 1 88.31 351 ALA B N 1
ATOM 7147 C CA . ALA B 1 351 ? -19.125 -23.188 -14.188 1 88.31 351 ALA B CA 1
ATOM 7148 C C . ALA B 1 351 ? -18.234 -22.359 -13.273 1 88.31 351 ALA B C 1
ATOM 7150 O O . ALA B 1 351 ? -18.391 -21.125 -13.203 1 88.31 351 ALA B O 1
ATOM 7151 N N . ALA B 1 352 ? -17.344 -23.016 -12.594 1 90.12 352 ALA B N 1
ATOM 7152 C CA . ALA B 1 352 ? -16.422 -22.312 -11.703 1 90.12 352 ALA B CA 1
ATOM 7153 C C . ALA B 1 352 ? -15.492 -21.391 -12.5 1 90.12 352 ALA B C 1
ATOM 7155 O O . ALA B 1 352 ? -15.148 -20.297 -12.039 1 90.12 352 ALA B O 1
ATOM 7156 N N . ALA B 1 353 ? -15.078 -21.812 -13.672 1 89.88 353 ALA B N 1
ATOM 7157 C CA . ALA B 1 353 ? -14.141 -21.062 -14.508 1 89.88 353 ALA B CA 1
ATOM 7158 C C . ALA B 1 353 ? -14.82 -19.844 -15.133 1 89.88 353 ALA B C 1
ATOM 7160 O O . ALA B 1 353 ? -14.18 -18.828 -15.398 1 89.88 353 ALA B O 1
ATOM 7161 N N . MET B 1 354 ? -16.031 -19.938 -15.352 1 78.88 354 MET B N 1
ATOM 7162 C CA . MET B 1 354 ? -16.766 -18.859 -16.031 1 78.88 354 MET B CA 1
ATOM 7163 C C . MET B 1 354 ? -17.391 -17.906 -15.023 1 78.88 354 MET B C 1
ATOM 7165 O O . MET B 1 354 ? -17.766 -16.781 -15.375 1 78.88 354 MET B O 1
ATOM 7169 N N . ASN B 1 355 ? -17.156 -18.172 -13.625 1 63.16 355 ASN B N 1
ATOM 7170 C CA . ASN B 1 355 ? -17.609 -17.406 -12.469 1 63.16 355 ASN B CA 1
ATOM 7171 C C . ASN B 1 355 ? -18.953 -16.719 -12.734 1 63.16 355 ASN B C 1
ATOM 7173 O O . ASN B 1 355 ? -19.047 -15.492 -12.648 1 63.16 355 ASN B O 1
ATOM 7177 N N . PRO B 1 356 ? -20.047 -17.438 -13.227 1 53.19 356 PRO B N 1
ATOM 7178 C CA . PRO B 1 356 ? -21.312 -16.734 -13.438 1 53.19 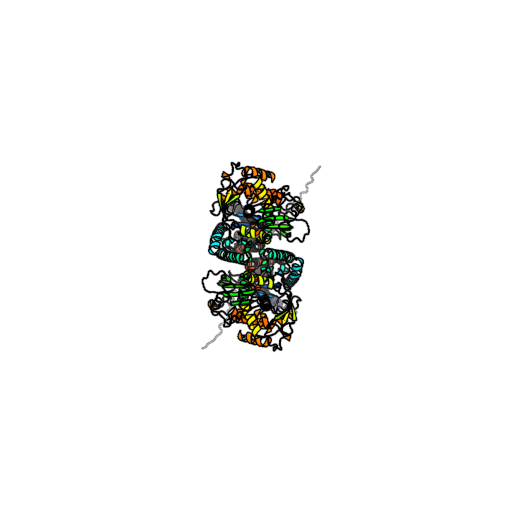356 PRO B CA 1
ATOM 7179 C C . PRO B 1 356 ? -21.797 -15.992 -12.188 1 53.19 356 PRO B C 1
ATOM 7181 O O . PRO B 1 356 ? -21.5 -16.406 -11.07 1 53.19 356 PRO B O 1
ATOM 7184 N N . SER B 1 357 ? -21.766 -14.625 -12.203 1 50.06 357 SER B N 1
ATOM 7185 C CA . SER B 1 357 ? -22.375 -13.945 -11.07 1 50.06 357 SER B CA 1
ATOM 7186 C C . SER B 1 357 ? -23.391 -14.852 -10.375 1 50.06 357 SER B C 1
ATOM 7188 O O . SER B 1 357 ? -23.812 -14.578 -9.25 1 50.06 357 SER B O 1
ATOM 7190 N N . ASP B 1 358 ? -23.828 -15.898 -11 1 48.5 358 ASP B N 1
ATOM 7191 C CA . ASP B 1 358 ? -24.922 -16.719 -10.477 1 48.5 358 ASP B CA 1
ATOM 7192 C C . ASP B 1 358 ? -24.375 -17.938 -9.734 1 48.5 358 ASP B C 1
ATOM 7194 O O . ASP B 1 358 ? -23.469 -18.625 -10.227 1 48.5 358 ASP B O 1
ATOM 7198 N N . SER B 1 359 ? -24.562 -18.016 -8.414 1 50.28 359 SER B N 1
ATOM 7199 C CA . SER B 1 359 ? -24.188 -19.078 -7.477 1 50.28 359 SER B CA 1
ATOM 7200 C C . SER B 1 359 ? -24.75 -20.422 -7.902 1 50.28 359 SER B C 1
ATOM 7202 O O . SER B 1 359 ? -24.594 -21.422 -7.203 1 50.28 359 SER B O 1
ATOM 7204 N N . ARG B 1 360 ? -25.656 -20.516 -8.891 1 48.09 360 ARG B N 1
ATOM 7205 C CA . ARG B 1 360 ? -26.297 -21.781 -9.227 1 48.09 360 ARG B CA 1
ATOM 7206 C C . ARG B 1 360 ? -25.688 -22.391 -10.484 1 48.09 360 ARG B C 1
ATOM 7208 O O . ARG B 1 360 ? -25.344 -21.688 -11.43 1 48.09 360 ARG B O 1
ATOM 7215 N N . VAL B 1 361 ? -25.125 -23.609 -10.438 1 46.91 361 VAL B N 1
ATOM 7216 C CA . VAL B 1 361 ? -24.688 -24.359 -11.609 1 46.91 361 VAL B CA 1
ATOM 7217 C C . VAL B 1 361 ? -25.797 -24.422 -12.648 1 46.91 361 VAL B C 1
ATOM 7219 O O . VAL B 1 361 ? -26.797 -25.141 -12.461 1 46.91 361 VAL B O 1
ATOM 7222 N N . SER B 1 362 ? -26.516 -23.406 -12.93 1 45.38 362 SER B N 1
ATOM 7223 C CA . SER B 1 362 ? -27.625 -23.609 -13.859 1 45.38 362 SER B CA 1
ATOM 7224 C C . SER B 1 362 ? -27.172 -24.406 -15.086 1 45.38 362 SER B C 1
ATOM 7226 O O . SER B 1 362 ? -25.984 -24.422 -15.414 1 45.38 362 SER B O 1
ATOM 7228 N N . HIS B 1 363 ? -28.156 -25.297 -15.547 1 43.16 363 HIS B N 1
ATOM 7229 C CA . HIS B 1 363 ? -28.156 -26.047 -16.797 1 43.16 363 HIS B CA 1
ATOM 7230 C C . HIS B 1 363 ? -27.609 -25.219 -17.953 1 43.16 363 HIS B C 1
ATOM 7232 O O . HIS B 1 363 ? -28.047 -25.375 -19.094 1 43.16 363 HIS B O 1
ATOM 7238 N N . LEU B 1 364 ? -27.094 -24.219 -17.703 1 40.44 364 LEU B N 1
ATOM 7239 C CA . LEU B 1 364 ? -26.781 -23.344 -18.828 1 40.44 364 LEU B CA 1
ATOM 7240 C C . LEU B 1 364 ? -25.859 -24.031 -19.828 1 40.44 364 LEU B C 1
ATOM 7242 O O . LEU B 1 364 ? -24.891 -24.688 -19.422 1 40.44 364 LEU B O 1
ATOM 7246 N N . THR B 1 365 ? -26.328 -24.359 -20.969 1 44.78 365 THR B N 1
ATOM 7247 C CA . THR B 1 365 ? -25.594 -24.609 -22.219 1 44.78 365 THR B CA 1
ATOM 7248 C C . THR B 1 365 ? -24.375 -23.703 -22.312 1 44.78 365 THR B C 1
ATOM 7250 O O . THR B 1 365 ? -24.484 -22.531 -22.672 1 44.78 365 THR B O 1
ATOM 7253 N N . VAL B 1 366 ? -23.5 -23.859 -21.438 1 49.72 366 VAL B N 1
ATOM 7254 C CA . VAL B 1 366 ? -22.234 -23.109 -21.391 1 49.72 366 VAL B CA 1
ATOM 7255 C C . VAL B 1 366 ? -21.562 -23.172 -22.766 1 49.72 366 VAL B C 1
ATOM 7257 O O . VAL B 1 366 ? -21.109 -24.234 -23.188 1 49.72 366 VAL B O 1
ATOM 7260 N N . SER B 1 367 ? -22.094 -22.547 -23.75 1 53.06 367 SER B N 1
ATOM 7261 C CA . SER B 1 367 ? -21.391 -22.438 -25.016 1 53.06 367 SER B CA 1
ATOM 7262 C C . SER B 1 367 ? -20.172 -21.547 -24.891 1 53.06 367 SER B C 1
ATOM 7264 O O . SER B 1 367 ? -20.188 -20.562 -24.156 1 53.06 367 SER B O 1
ATOM 7266 N N . LYS B 1 368 ? -19.062 -22.172 -25.312 1 59.81 368 LYS B N 1
ATOM 7267 C CA . LYS B 1 368 ? -17.828 -21.406 -25.484 1 59.81 368 LYS B CA 1
ATOM 7268 C C . LYS B 1 368 ? -18.078 -20.109 -26.234 1 59.81 368 LYS B C 1
ATOM 7270 O O . LYS B 1 368 ? -18.516 -20.125 -27.391 1 59.81 368 LYS B O 1
ATOM 7275 N N . ASN B 1 369 ? -18.562 -18.953 -25.641 1 59.5 369 ASN B N 1
ATOM 7276 C CA . ASN B 1 369 ? -18.703 -17.703 -26.359 1 59.5 369 ASN B CA 1
ATOM 7277 C C . ASN B 1 369 ? -17.453 -16.844 -26.25 1 59.5 369 ASN B C 1
ATOM 7279 O O . ASN B 1 369 ? -17.359 -15.977 -25.375 1 59.5 369 ASN B O 1
ATOM 7283 N N . CYS B 1 370 ? -16.469 -17.156 -26.969 1 63.25 370 CYS B N 1
ATOM 7284 C CA . CYS B 1 370 ? -15.211 -16.438 -26.969 1 63.25 370 CYS B CA 1
ATOM 7285 C C . CYS B 1 370 ? -15.336 -15.102 -27.688 1 63.25 370 CYS B C 1
ATOM 7287 O O . CYS B 1 370 ? -14.414 -14.289 -27.672 1 63.25 370 CYS B O 1
ATOM 7289 N N . GLN B 1 371 ? -16.422 -14.906 -28.422 1 56.75 371 GLN B N 1
ATOM 7290 C CA . GLN B 1 371 ? -16.578 -13.617 -29.094 1 56.75 371 GLN B CA 1
ATOM 7291 C C . GLN B 1 371 ? -16.906 -12.516 -28.094 1 56.75 371 GLN B C 1
ATOM 7293 O O . GLN B 1 371 ? -16.484 -11.367 -28.281 1 56.75 371 GLN B O 1
ATOM 7298 N N . ALA B 1 372 ? -17.781 -12.805 -27.125 1 49.28 372 ALA B N 1
ATOM 7299 C CA . ALA B 1 372 ? -18.125 -11.781 -26.141 1 49.28 372 ALA B CA 1
ATOM 7300 C C . ALA B 1 372 ? -17.109 -11.719 -25.016 1 49.28 372 ALA B C 1
ATOM 7302 O O . ALA B 1 372 ? -16.406 -12.703 -24.75 1 49.28 372 ALA B O 1
ATOM 7303 N N . SER B 1 373 ? -16.672 -10.508 -24.578 1 50.47 373 SER B N 1
ATOM 7304 C CA . SER B 1 373 ? -15.711 -10.406 -23.484 1 50.47 373 SER B CA 1
ATOM 7305 C C . SER B 1 373 ? -15.969 -11.461 -22.422 1 50.47 373 SER B C 1
ATOM 7307 O O . SER B 1 373 ? -17.047 -11.477 -21.812 1 50.47 373 SER B O 1
ATOM 7309 N N . PRO B 1 374 ? -15.43 -12.617 -22.578 1 45.44 374 PRO B N 1
ATOM 7310 C CA . PRO B 1 374 ? -15.742 -13.781 -21.75 1 45.44 374 PRO B CA 1
ATOM 7311 C C . PRO B 1 374 ? -16.016 -13.422 -20.297 1 45.44 374 PRO B C 1
ATOM 7313 O O . PRO B 1 374 ? -16.797 -14.094 -19.625 1 45.44 374 PRO B O 1
ATOM 7316 N N . PHE B 1 375 ? -15.203 -12.492 -19.734 1 48.16 375 PHE B N 1
ATOM 7317 C CA . PHE B 1 375 ? -15.391 -12.188 -18.328 1 48.16 375 PHE B CA 1
ATOM 7318 C C . PHE B 1 375 ? -16.375 -11.031 -18.156 1 48.16 375 PHE B C 1
ATOM 7320 O O . PHE B 1 375 ? -16.344 -10.336 -17.141 1 48.16 375 PHE B O 1
ATOM 7327 N N . SER B 1 376 ? -17.156 -10.75 -19.203 1 43.34 376 SER B N 1
ATOM 7328 C CA . SER B 1 376 ? -18.125 -9.664 -19.125 1 43.34 376 SER B CA 1
ATOM 7329 C C . SER B 1 376 ? -19.047 -9.828 -17.922 1 43.34 376 SER B C 1
ATOM 7331 O O . SER B 1 376 ? -19.531 -8.844 -17.375 1 43.34 376 SER B O 1
ATOM 7333 N N . GLY B 1 377 ? -19.297 -10.984 -17.719 1 39.16 377 GLY B N 1
ATOM 7334 C CA . GLY B 1 377 ? -20.266 -11.172 -16.656 1 39.16 377 GLY B CA 1
ATOM 7335 C C . GLY B 1 377 ? -19.719 -10.781 -15.289 1 39.16 377 GLY B C 1
ATOM 7336 O O . GLY B 1 377 ? -20.484 -10.641 -14.336 1 39.16 377 GLY B O 1
ATOM 7337 N N . ILE B 1 378 ? -18.531 -11.016 -15.055 1 43.84 378 ILE B N 1
ATOM 7338 C CA . ILE B 1 378 ? -18.062 -10.734 -13.703 1 43.84 378 ILE B CA 1
ATOM 7339 C C . ILE B 1 378 ? -17.594 -9.281 -13.609 1 43.84 378 ILE B C 1
ATOM 7341 O O . ILE B 1 378 ? -16.938 -8.898 -12.641 1 43.84 378 ILE B O 1
ATOM 7345 N N . GLY B 1 379 ? -18.047 -8.477 -14.477 1 41.84 379 GLY B N 1
ATOM 7346 C CA . GLY B 1 379 ? -17.719 -7.059 -14.398 1 41.84 379 GLY B CA 1
ATOM 7347 C C . GLY B 1 379 ? -16.328 -6.738 -14.898 1 41.84 379 GLY B C 1
ATOM 7348 O O . GLY B 1 379 ? -15.836 -5.617 -14.719 1 41.84 379 GLY B O 1
ATOM 7349 N N . THR B 1 380 ? -15.586 -7.801 -15.016 1 47.16 380 THR B N 1
ATOM 7350 C CA . THR B 1 380 ? -14.266 -7.473 -15.539 1 47.16 380 THR B CA 1
ATOM 7351 C C . THR B 1 380 ? -14.258 -7.551 -17.062 1 47.16 380 THR B C 1
ATOM 7353 O O . THR B 1 380 ? -14.727 -8.531 -17.641 1 47.16 380 THR B O 1
ATOM 7356 N N . ASP B 1 381 ? -14.367 -6.547 -17.719 1 50.38 381 ASP B N 1
ATOM 7357 C CA . ASP B 1 381 ? -14.258 -6.5 -19.172 1 50.38 381 ASP B CA 1
ATOM 7358 C C . ASP B 1 381 ? -12.883 -6.965 -19.625 1 50.38 381 ASP B C 1
ATOM 7360 O O . ASP B 1 381 ? -11.992 -6.145 -19.859 1 50.38 381 ASP B O 1
ATOM 7364 N N . ILE B 1 382 ? -12.617 -8.258 -19.25 1 56.41 382 ILE B N 1
ATOM 7365 C CA . ILE B 1 382 ? -11.367 -8.727 -19.844 1 56.41 382 ILE B CA 1
ATOM 7366 C C . ILE B 1 382 ? -11.516 -8.82 -21.359 1 56.41 382 ILE B C 1
ATOM 7368 O O . ILE B 1 382 ? -12.484 -9.398 -21.859 1 56.41 382 ILE B O 1
ATOM 7372 N N . VAL B 1 383 ? -10.82 -8.023 -22.078 1 56.16 383 VAL B N 1
ATOM 7373 C CA . VAL B 1 383 ? -10.805 -7.984 -23.547 1 56.16 383 VAL B CA 1
ATOM 7374 C C . VAL B 1 383 ? -10.477 -9.367 -24.094 1 56.16 383 VAL B C 1
ATOM 7376 O O . VAL B 1 383 ? -9.812 -10.164 -23.422 1 56.16 383 VAL B O 1
ATOM 7379 N N . ASN B 1 384 ? -11.219 -9.656 -25.062 1 59.94 384 ASN B N 1
ATOM 7380 C CA . ASN B 1 384 ? -10.867 -10.852 -25.828 1 59.94 384 ASN B CA 1
ATOM 7381 C C . ASN B 1 384 ? -9.375 -10.898 -26.141 1 59.94 384 ASN B C 1
ATOM 7383 O O . ASN B 1 384 ? -8.898 -10.18 -27.016 1 59.94 384 ASN B O 1
ATOM 7387 N N . LEU B 1 385 ? -8.68 -11.625 -25.281 1 60.75 385 LEU B N 1
ATOM 7388 C CA . LEU B 1 385 ? -7.227 -11.695 -25.344 1 60.75 385 LEU B CA 1
ATOM 7389 C C . LEU B 1 385 ? -6.766 -12.133 -26.734 1 60.75 385 LEU B C 1
ATOM 7391 O O . LEU B 1 385 ? -5.715 -11.695 -27.219 1 60.75 385 LEU B O 1
ATOM 7395 N N . THR B 1 386 ? -7.582 -12.977 -27.328 1 55.16 386 THR B N 1
ATOM 7396 C CA . THR B 1 386 ? -7.227 -13.484 -28.641 1 55.16 386 THR B CA 1
ATOM 7397 C C . THR B 1 386 ? -7.332 -12.383 -29.688 1 55.16 386 THR B C 1
ATOM 7399 O O . THR B 1 386 ? -6.621 -12.406 -30.703 1 55.16 386 THR B O 1
ATOM 7402 N N . ALA B 1 387 ? -8.219 -11.523 -29.359 1 57.28 387 ALA B N 1
ATOM 7403 C CA . ALA B 1 387 ? -8.422 -10.461 -30.344 1 57.28 387 ALA B CA 1
ATOM 7404 C C . ALA B 1 387 ? -7.293 -9.438 -30.297 1 57.28 387 ALA B C 1
ATOM 7406 O O . ALA B 1 387 ? -6.98 -8.789 -31.297 1 57.28 387 ALA B O 1
ATOM 7407 N N . VAL B 1 388 ? -6.848 -9.203 -29.266 1 56.06 388 VAL B N 1
ATOM 7408 C CA . VAL B 1 388 ? -5.883 -8.125 -29.109 1 56.06 388 VAL B CA 1
ATOM 7409 C C . VAL B 1 388 ? -4.469 -8.656 -29.312 1 56.06 388 VAL B C 1
ATOM 7411 O O . VAL B 1 388 ? -3.566 -7.918 -29.719 1 56.06 388 VAL B O 1
ATOM 7414 N N . ALA B 1 389 ? -4.23 -9.898 -29.016 1 53.38 389 ALA B N 1
ATOM 7415 C CA . ALA B 1 389 ? -2.855 -10.383 -29 1 53.38 389 ALA B CA 1
ATOM 7416 C C . ALA B 1 389 ? -2.486 -11.031 -30.328 1 53.38 389 ALA B C 1
ATOM 7418 O O . ALA B 1 389 ? -3.271 -11.797 -30.891 1 53.38 389 ALA B O 1
ATOM 7419 N N . HIS B 1 390 ? -1.676 -10.43 -31.25 1 56.44 390 HIS B N 1
ATOM 7420 C CA . HIS B 1 390 ? -1.005 -11.18 -32.312 1 56.44 390 HIS B CA 1
ATOM 7421 C C . HIS B 1 390 ? -0.647 -12.586 -31.844 1 56.44 390 HIS B C 1
ATOM 7423 O O . HIS B 1 390 ? -0.667 -12.875 -30.641 1 56.44 390 HIS B O 1
ATOM 7429 N N . PRO B 1 391 ? -0.284 -13.391 -32.812 1 63 391 PRO B N 1
ATOM 7430 C CA . PRO B 1 391 ? 0.034 -14.742 -32.344 1 63 391 PRO B CA 1
ATOM 7431 C C . PRO B 1 391 ? 0.973 -14.742 -31.141 1 63 391 PRO B C 1
ATOM 7433 O O . PRO B 1 391 ? 2.17 -14.484 -31.297 1 63 391 PRO B O 1
ATOM 7436 N N . ILE B 1 392 ? 0.422 -14.578 -30.031 1 78 392 ILE B N 1
ATOM 7437 C CA . ILE B 1 392 ? 1.191 -14.516 -28.797 1 78 392 ILE B CA 1
ATOM 7438 C C . ILE B 1 392 ? 1.296 -15.906 -28.188 1 78 392 ILE B C 1
ATOM 7440 O O . ILE B 1 392 ? 0.332 -16.672 -28.203 1 78 392 ILE B O 1
ATOM 7444 N N . LYS B 1 393 ? 2.504 -16.281 -27.969 1 87.94 393 LYS B N 1
ATOM 7445 C CA . LYS B 1 393 ? 2.764 -17.484 -27.203 1 87.94 393 LYS B CA 1
ATOM 7446 C C . LYS B 1 393 ? 2.621 -17.234 -25.703 1 87.94 393 LYS B C 1
ATOM 7448 O O . LYS B 1 393 ? 3.127 -16.234 -25.188 1 87.94 393 LYS B O 1
ATOM 7453 N N . PHE B 1 394 ? 1.843 -18.109 -25.078 1 91.12 394 PHE B N 1
ATOM 7454 C CA . PHE B 1 394 ? 1.609 -17.938 -23.656 1 91.12 394 PHE B CA 1
ATOM 7455 C C . PHE B 1 394 ? 2.424 -18.938 -22.844 1 91.12 394 PHE B C 1
ATOM 7457 O O . PHE B 1 394 ? 2.695 -20.047 -23.297 1 91.12 394 PHE B O 1
ATOM 7464 N N . HIS B 1 395 ? 2.822 -18.531 -21.703 1 94.25 395 HIS B N 1
ATOM 7465 C CA . HIS B 1 395 ? 3.322 -19.438 -20.688 1 94.25 395 HIS B CA 1
ATOM 7466 C C . HIS B 1 395 ? 2.361 -19.516 -19.5 1 94.25 395 HIS B C 1
ATOM 7468 O O . HIS B 1 395 ? 1.871 -18.5 -19.016 1 94.25 395 HIS B O 1
ATOM 7474 N N . ALA B 1 396 ? 2.027 -20.703 -19.125 1 93.88 396 ALA B N 1
ATOM 7475 C CA . ALA B 1 396 ? 1.199 -20.969 -17.953 1 93.88 396 ALA B CA 1
ATOM 7476 C C . ALA B 1 396 ? 2.055 -21.391 -16.766 1 93.88 396 ALA B C 1
ATOM 7478 O O . ALA B 1 396 ? 2.678 -22.453 -16.781 1 93.88 396 ALA B O 1
ATOM 7479 N N . LEU B 1 397 ? 1.99 -20.562 -15.711 1 93.62 397 LEU B N 1
ATOM 7480 C CA . LEU B 1 397 ? 2.961 -20.734 -14.641 1 93.62 397 LEU B CA 1
ATOM 7481 C C . LEU B 1 397 ? 2.271 -21.188 -13.352 1 93.62 397 LEU B C 1
ATOM 7483 O O . LEU B 1 397 ? 1.041 -21.25 -13.289 1 93.62 397 LEU B O 1
ATOM 7487 N N . SER B 1 398 ? 3.066 -21.547 -12.266 1 91.94 398 SER B N 1
ATOM 7488 C CA . SER B 1 398 ? 2.686 -21.859 -10.891 1 91.94 398 SER B CA 1
ATOM 7489 C C . SER B 1 398 ? 1.676 -23 -10.852 1 91.94 398 SER B C 1
ATOM 7491 O O . SER B 1 398 ? 1.999 -24.141 -11.211 1 91.94 398 SER B O 1
ATOM 7493 N N . GLY B 1 399 ? 0.385 -22.688 -10.562 1 91.62 399 GLY B N 1
ATOM 7494 C CA . GLY B 1 399 ? -0.612 -23.734 -10.438 1 91.62 399 GLY B CA 1
ATOM 7495 C C . GLY B 1 399 ? -0.82 -24.516 -11.719 1 91.62 399 GLY B C 1
ATOM 7496 O O . GLY B 1 399 ? -1.076 -25.719 -11.688 1 91.62 399 GLY B O 1
ATOM 7497 N N . PHE B 1 400 ? -0.705 -23.875 -12.836 1 92.5 400 PHE B N 1
ATOM 7498 C CA . PHE B 1 400 ? -0.816 -24.562 -14.117 1 92.5 400 PHE B CA 1
ATOM 7499 C C . PHE B 1 400 ? 0.306 -25.578 -14.281 1 92.5 400 PHE B C 1
ATOM 7501 O O . PHE B 1 400 ? 0.065 -26.719 -14.703 1 92.5 400 PHE B O 1
ATOM 7508 N N . PHE B 1 401 ? 1.476 -25.156 -13.984 1 90.31 401 PHE B N 1
ATOM 7509 C CA . PHE B 1 401 ? 2.629 -26.047 -14.102 1 90.31 401 PHE B CA 1
ATOM 7510 C C . PHE B 1 401 ? 2.529 -27.203 -13.117 1 90.31 401 PHE B C 1
ATOM 7512 O O . PHE B 1 401 ? 2.918 -28.328 -13.438 1 90.31 401 PHE B O 1
ATOM 7519 N N . PHE B 1 402 ? 2.09 -26.906 -11.961 1 86.56 402 PHE B N 1
ATOM 7520 C CA . PHE B 1 402 ? 1.904 -27.953 -10.953 1 86.56 402 PHE B CA 1
ATOM 7521 C C . PHE B 1 402 ? 1.031 -29.078 -11.492 1 86.56 402 PHE B C 1
ATOM 7523 O O . PHE B 1 402 ? 1.407 -30.25 -11.43 1 86.56 402 PHE B O 1
ATOM 7530 N N . VAL B 1 403 ? -0.127 -28.703 -12.008 1 88.81 403 VAL B N 1
ATOM 7531 C CA . VAL B 1 403 ? -1.073 -29.688 -12.523 1 88.81 403 VAL B CA 1
ATOM 7532 C C . VAL B 1 403 ? -0.469 -30.406 -13.727 1 88.81 403 VAL B C 1
ATOM 7534 O O . VAL B 1 403 ? -0.529 -31.641 -13.828 1 88.81 403 VAL B O 1
ATOM 7537 N N . TYR B 1 404 ? 0.129 -29.625 -14.547 1 88.56 404 TYR B N 1
ATOM 7538 C CA . TYR B 1 404 ? 0.771 -30.172 -15.734 1 88.56 404 TYR B CA 1
ATOM 7539 C C . TYR B 1 404 ? 1.851 -31.172 -15.359 1 88.56 404 TYR B C 1
ATOM 7541 O O . TYR B 1 404 ? 1.915 -32.281 -15.93 1 88.56 404 TYR B O 1
ATOM 7549 N N . ASN B 1 405 ? 2.707 -30.828 -14.492 1 84.5 405 ASN B N 1
ATOM 7550 C CA . ASN B 1 405 ? 3.832 -31.656 -14.086 1 84.5 405 ASN B CA 1
ATOM 7551 C C . ASN B 1 405 ? 3.357 -32.938 -13.422 1 84.5 405 ASN B C 1
ATOM 7553 O O . ASN B 1 405 ? 3.959 -34 -13.617 1 84.5 405 ASN B O 1
ATOM 7557 N N . LYS B 1 406 ? 2.355 -32.875 -12.719 1 82.62 406 LYS B N 1
ATOM 7558 C CA . LYS B 1 406 ? 1.813 -34.031 -12.039 1 82.62 406 LYS B CA 1
ATOM 7559 C C . LYS B 1 406 ? 1.162 -35 -13.031 1 82.62 406 LYS B C 1
ATOM 7561 O O . LYS B 1 406 ? 1.13 -36.219 -12.805 1 82.62 406 LYS B O 1
ATOM 7566 N N . LEU B 1 407 ? 0.647 -34.469 -14.094 1 83.94 407 LEU B N 1
ATOM 7567 C CA . LEU B 1 407 ? 0.035 -35.281 -15.141 1 83.94 407 LEU B CA 1
ATOM 7568 C C . LEU B 1 407 ? 1.101 -35.969 -15.992 1 83.94 407 LEU B C 1
ATOM 7570 O O . LEU B 1 407 ? 0.801 -36.875 -16.734 1 83.94 407 LEU B O 1
ATOM 7574 N N . ASN B 1 408 ? 2.35 -35.562 -15.758 1 79.31 408 ASN B N 1
ATOM 7575 C CA . ASN B 1 408 ? 3.465 -36.125 -16.516 1 79.31 408 ASN B CA 1
ATOM 7576 C C . ASN B 1 408 ? 3.201 -36.062 -18.016 1 79.31 408 ASN B C 1
ATOM 7578 O O . ASN B 1 408 ? 3.348 -37.062 -18.734 1 79.31 408 ASN B O 1
ATOM 7582 N N . LEU B 1 409 ? 2.688 -34.969 -18.328 1 76.62 409 LEU B N 1
ATOM 7583 C CA . LEU B 1 409 ? 2.352 -34.781 -19.734 1 76.62 409 LEU B CA 1
ATOM 7584 C C . LEU B 1 409 ? 3.582 -34.375 -20.547 1 76.62 409 LEU B C 1
ATOM 7586 O O . LEU B 1 409 ? 4.574 -33.906 -19.984 1 76.62 409 LEU B O 1
ATOM 7590 N N . THR B 1 410 ? 3.582 -34.625 -21.844 1 72.12 410 THR B N 1
ATOM 7591 C CA . THR B 1 410 ? 4.66 -34.25 -22.766 1 72.12 410 THR B CA 1
ATOM 7592 C C . THR B 1 410 ? 4.672 -32.75 -23.016 1 72.12 410 THR B C 1
ATOM 7594 O O . THR B 1 410 ? 3.646 -32.062 -22.844 1 72.12 410 THR B O 1
ATOM 7597 N N . PRO B 1 411 ? 5.762 -32.25 -23.375 1 65.62 411 PRO B N 1
ATOM 7598 C CA . PRO B 1 411 ? 5.91 -30.812 -23.594 1 65.62 411 PRO B CA 1
ATOM 7599 C C . PRO B 1 411 ? 4.977 -30.281 -24.688 1 65.62 411 PRO B C 1
ATOM 7601 O O . PRO B 1 411 ? 4.688 -29.078 -24.719 1 65.62 411 PRO B O 1
ATOM 7604 N N . ARG B 1 412 ? 4.543 -31.094 -25.594 1 68.31 412 ARG B N 1
ATOM 7605 C CA . ARG B 1 412 ? 3.67 -30.641 -26.672 1 68.31 412 ARG B CA 1
ATOM 7606 C C . ARG B 1 412 ? 2.203 -30.797 -26.281 1 68.31 412 ARG B C 1
ATOM 7608 O O . ARG B 1 412 ? 1.334 -30.891 -27.156 1 68.31 412 ARG B O 1
ATOM 7615 N N . THR B 1 413 ? 1.996 -30.75 -25.125 1 75.75 413 THR B N 1
ATOM 7616 C CA . THR B 1 413 ? 0.649 -30.984 -24.609 1 75.75 413 THR B CA 1
ATOM 7617 C C . THR B 1 413 ? -0.273 -29.828 -25 1 75.75 413 THR B C 1
ATOM 7619 O O . THR B 1 413 ? 0.119 -28.656 -24.922 1 75.75 413 THR B O 1
ATOM 7622 N N . ASN B 1 414 ? -1.386 -30.188 -25.594 1 80.5 414 ASN B N 1
ATOM 7623 C CA . ASN B 1 414 ? -2.455 -29.219 -25.812 1 80.5 414 ASN B CA 1
ATOM 7624 C C . ASN B 1 414 ? -3.617 -29.438 -24.844 1 80.5 414 ASN B C 1
ATOM 7626 O O . ASN B 1 414 ? -3.598 -30.375 -24.047 1 80.5 414 ASN B O 1
ATOM 7630 N N . VAL B 1 415 ? -4.594 -28.578 -24.844 1 86.5 415 VAL B N 1
ATOM 7631 C CA . VAL B 1 415 ? -5.66 -28.562 -23.859 1 86.5 415 VAL B CA 1
ATOM 7632 C C . VAL B 1 415 ? -6.516 -29.812 -24 1 86.5 415 VAL B C 1
ATOM 7634 O O . VAL B 1 415 ? -7.059 -30.328 -23.016 1 86.5 415 VAL B O 1
ATOM 7637 N N . THR B 1 416 ? -6.594 -30.375 -25.219 1 87.38 416 THR B N 1
ATOM 7638 C CA . THR B 1 416 ? -7.344 -31.594 -25.438 1 87.38 416 THR B CA 1
ATOM 7639 C C . THR B 1 416 ? -6.738 -32.75 -24.641 1 87.38 416 THR B C 1
ATOM 7641 O O . THR B 1 416 ? -7.469 -33.562 -24.062 1 87.38 416 THR B O 1
ATOM 7644 N N . MET B 1 417 ? -5.48 -32.781 -24.641 1 87.44 417 MET B N 1
ATOM 7645 C CA . MET B 1 417 ? -4.789 -33.812 -23.891 1 87.44 417 MET B CA 1
ATOM 7646 C C . MET B 1 417 ? -5.039 -33.656 -22.391 1 87.44 417 MET B C 1
ATOM 7648 O O . MET B 1 417 ? -5.113 -34.656 -21.656 1 87.44 417 MET B O 1
ATOM 7652 N N . VAL B 1 418 ? -5.18 -32.469 -21.969 1 89.56 418 VAL B N 1
ATOM 7653 C CA . VAL B 1 418 ? -5.473 -32.188 -20.562 1 89.56 418 VAL B CA 1
ATOM 7654 C C . VAL B 1 418 ? -6.863 -32.75 -20.219 1 89.56 418 VAL B C 1
ATOM 7656 O O . VAL B 1 418 ? -7.047 -33.406 -19.188 1 89.56 418 VAL B O 1
ATOM 7659 N N . TRP B 1 419 ? -7.816 -32.5 -21.078 1 90.5 419 TRP B N 1
ATOM 7660 C CA . TRP B 1 419 ? -9.172 -33 -20.875 1 90.5 419 TRP B CA 1
ATOM 7661 C C . TRP B 1 419 ? -9.172 -34.531 -20.812 1 90.5 419 TRP B C 1
ATOM 7663 O O . TRP B 1 419 ? -9.82 -35.125 -19.938 1 90.5 419 TRP B O 1
ATOM 7673 N N . GLU B 1 420 ? -8.453 -35.125 -21.703 1 89.06 420 GLU B N 1
ATOM 7674 C CA . GLU B 1 420 ? -8.398 -36.594 -21.766 1 89.06 420 GLU B CA 1
ATOM 7675 C C . GLU B 1 420 ? -7.754 -37.188 -20.5 1 89.06 420 GLU B C 1
ATOM 7677 O O . GLU B 1 420 ? -8.219 -38.188 -19.984 1 89.06 420 GLU B O 1
ATOM 7682 N N . SER B 1 421 ? -6.754 -36.531 -20.109 1 85.62 421 SER B N 1
ATOM 7683 C CA . SER B 1 421 ? -6.105 -36.969 -18.875 1 85.62 421 SER B CA 1
ATOM 7684 C C . SER B 1 421 ? -7.043 -36.812 -17.688 1 85.62 421 SER B C 1
ATOM 7686 O O . SER B 1 421 ? -7.055 -37.688 -16.797 1 85.62 421 SER B O 1
ATOM 7688 N N . GLY B 1 422 ? -7.766 -35.719 -17.641 1 86.88 422 GLY B N 1
ATOM 7689 C CA . GLY B 1 422 ? -8.75 -35.531 -16.594 1 86.88 422 GLY B CA 1
ATOM 7690 C C . GLY B 1 422 ? -9.797 -36.625 -16.547 1 86.88 422 GLY B C 1
ATOM 7691 O O . GLY B 1 422 ? -10.117 -37.156 -15.477 1 86.88 422 GLY B O 1
ATOM 7692 N N . LYS B 1 423 ? -10.258 -36.969 -17.688 1 88.44 423 LYS B N 1
ATOM 7693 C CA . LYS B 1 423 ? -11.25 -38.031 -17.781 1 88.44 423 LYS B CA 1
ATOM 7694 C C . LYS B 1 423 ? -10.703 -39.344 -17.25 1 88.44 423 LYS B C 1
ATOM 7696 O O . LYS B 1 423 ? -11.383 -40.062 -16.516 1 88.44 423 LYS B O 1
ATOM 7701 N N . GLN B 1 424 ? -9.5 -39.594 -17.547 1 84.06 424 GLN B N 1
ATOM 7702 C CA . GLN B 1 424 ? -8.875 -40.844 -17.125 1 84.06 424 GLN B CA 1
ATOM 7703 C C . GLN B 1 424 ? -8.656 -40.875 -15.609 1 84.06 424 GLN B C 1
ATOM 7705 O O . GLN B 1 424 ? -8.891 -41.875 -14.945 1 84.06 424 GLN B O 1
ATOM 7710 N N . ILE B 1 425 ? -8.281 -39.75 -15.102 1 80.62 425 ILE B N 1
ATOM 7711 C CA . ILE B 1 425 ? -7.934 -39.656 -13.688 1 80.62 425 ILE B CA 1
ATOM 7712 C C . ILE B 1 425 ? -9.203 -39.688 -12.844 1 80.62 425 ILE B C 1
ATOM 7714 O O . ILE B 1 425 ? -9.242 -40.344 -11.805 1 80.62 425 ILE B O 1
ATOM 7718 N N . CYS B 1 426 ? -10.117 -38.938 -13.289 1 80.62 426 CYS B N 1
ATOM 7719 C CA . CYS B 1 426 ? -11.328 -38.812 -12.492 1 80.62 426 CYS B CA 1
ATOM 7720 C C . CYS B 1 426 ? -12.156 -40.094 -12.531 1 80.62 426 CYS B C 1
ATOM 7722 O O . CYS B 1 426 ? -12.953 -40.344 -11.625 1 80.62 426 CYS B O 1
ATOM 7724 N N . SER B 1 427 ? -12.031 -40.875 -13.633 1 74.69 427 SER B N 1
ATOM 7725 C CA . SER B 1 427 ? -12.734 -42.125 -13.734 1 74.69 427 SER B CA 1
ATOM 7726 C C . SER B 1 427 ? -11.977 -43.25 -13.023 1 74.69 427 SER B C 1
ATOM 7728 O O . SER B 1 427 ? -12.305 -44.438 -13.18 1 74.69 427 SER B O 1
ATOM 7730 N N . ASN B 1 428 ? -11.367 -42.875 -11.773 1 63.28 428 ASN B N 1
ATOM 7731 C CA . ASN B 1 428 ? -10.609 -43.781 -10.922 1 63.28 428 ASN B CA 1
ATOM 7732 C C . ASN B 1 428 ? -9.672 -44.688 -11.75 1 63.28 428 ASN B C 1
ATOM 7734 O O . ASN B 1 428 ? -9.148 -45.656 -11.242 1 63.28 428 ASN B O 1
ATOM 7738 N N . LEU B 1 429 ? -9.602 -44.531 -12.906 1 54.81 429 LEU B N 1
ATOM 7739 C CA . LEU B 1 429 ? -8.781 -45.375 -13.773 1 54.81 429 LEU B CA 1
ATOM 7740 C C . LEU B 1 429 ? -7.316 -44.969 -13.695 1 54.81 429 LEU B C 1
ATOM 7742 O O . LEU B 1 429 ? -6.461 -45.594 -14.336 1 54.81 429 LEU B O 1
ATOM 7746 N N . TRP B 1 430 ? -7.078 -44 -12.914 1 53.56 430 TRP B N 1
ATOM 7747 C CA . TRP B 1 430 ? -5.68 -43.594 -13 1 53.56 430 TRP B CA 1
ATOM 7748 C C . TRP B 1 430 ? -4.84 -44.281 -11.93 1 53.56 430 TRP B C 1
ATOM 7750 O O . TRP B 1 430 ? -5.086 -44.094 -10.734 1 53.56 430 TRP B O 1
ATOM 7760 N N . SER B 1 431 ? -4.246 -45.438 -12.203 1 49.72 431 SER B N 1
ATOM 7761 C CA . SER B 1 431 ? -3.199 -46.156 -11.469 1 49.72 431 SER B CA 1
ATOM 7762 C C . SER B 1 431 ? -2.162 -45.188 -10.914 1 49.72 431 SER B C 1
ATOM 7764 O O . SER B 1 431 ? -1.415 -45.5 -10 1 49.72 431 SER B O 1
ATOM 7766 N N . GLY B 1 432 ? -1.978 -44.125 -11.406 1 50.03 432 GLY B N 1
ATOM 7767 C CA . GLY B 1 432 ? -0.894 -43.188 -11.125 1 50.03 432 GLY B CA 1
ATOM 7768 C C . GLY B 1 432 ? -1.165 -42.312 -9.93 1 50.03 432 GLY B C 1
ATOM 7769 O O . GLY B 1 432 ? -0.36 -41.438 -9.602 1 50.03 432 GLY B O 1
ATOM 7770 N N . LEU B 1 433 ? -2.293 -42.344 -9.336 1 52.69 433 LEU B N 1
ATOM 7771 C CA . LEU B 1 433 ? -2.678 -41.438 -8.266 1 52.69 433 LEU B CA 1
ATOM 7772 C C . LEU B 1 433 ? -1.845 -41.688 -7.012 1 52.69 433 LEU B C 1
ATOM 7774 O O . LEU B 1 433 ? -1.631 -40.75 -6.219 1 52.69 433 LEU B O 1
ATOM 7778 N N . GLY B 1 434 ? -1.344 -42.906 -6.832 1 51.31 434 GLY B N 1
ATOM 7779 C CA . GLY B 1 434 ? -0.479 -43.156 -5.688 1 51.31 434 GLY B CA 1
ATOM 7780 C C . GLY B 1 434 ? 0.714 -42.219 -5.645 1 51.31 434 GLY B C 1
ATOM 7781 O O . GLY B 1 434 ? 1.292 -41.969 -4.578 1 51.31 434 GLY B O 1
ATOM 7782 N N . SER B 1 435 ? 1.142 -41.844 -6.801 1 48.78 435 SER B N 1
ATOM 7783 C CA . SER B 1 435 ? 2.369 -41.031 -6.875 1 48.78 435 SER B CA 1
ATOM 7784 C C . SER B 1 435 ? 2.076 -39.562 -6.785 1 48.78 435 SER B C 1
ATOM 7786 O O . SER B 1 435 ? 2.998 -38.719 -6.742 1 48.78 435 SER B O 1
ATOM 7788 N N . VAL B 1 436 ? 0.958 -39.125 -6.957 1 49.44 436 VAL B N 1
ATOM 7789 C CA . VAL B 1 436 ? 0.686 -37.719 -7.184 1 49.44 436 VAL B CA 1
ATOM 7790 C C . VAL B 1 436 ? 1.117 -36.906 -5.965 1 49.44 436 VAL B C 1
ATOM 7792 O O . VAL B 1 436 ? 1.766 -35.844 -6.098 1 49.44 436 VAL B O 1
ATOM 7795 N N . SER B 1 437 ? 0.708 -36.969 -4.754 1 53.69 437 SER B N 1
ATOM 7796 C CA . SER B 1 437 ? 1.172 -36.219 -3.6 1 53.69 437 SER B CA 1
ATOM 7797 C C . SER B 1 437 ? 0.978 -37 -2.307 1 53.69 437 SER B C 1
ATOM 7799 O O . SER B 1 437 ? 0.041 -37.781 -2.191 1 53.69 437 SER B O 1
ATOM 7801 N N . ASP B 1 438 ? 2.066 -37.062 -1.579 1 55.44 438 ASP B N 1
ATOM 7802 C CA . ASP B 1 438 ? 1.99 -37.594 -0.218 1 55.44 438 ASP B CA 1
ATOM 7803 C C . ASP B 1 438 ? 0.962 -36.812 0.608 1 55.44 438 ASP B C 1
ATOM 7805 O O . ASP B 1 438 ? 0.643 -37.219 1.732 1 55.44 438 ASP B O 1
ATOM 7809 N N . ASN B 1 439 ? 0.402 -35.719 -0.067 1 59.59 439 ASN B N 1
ATOM 7810 C CA . ASN B 1 439 ? -0.628 -35 0.683 1 59.59 439 ASN B CA 1
ATOM 7811 C C . ASN B 1 439 ? -2.029 -35.406 0.235 1 59.59 439 ASN B C 1
ATOM 7813 O O . ASN B 1 439 ? -2.426 -35.156 -0.899 1 59.59 439 ASN B O 1
ATOM 7817 N N . PRO B 1 440 ? -2.668 -36.125 1.057 1 59.59 440 PRO B N 1
ATOM 7818 C CA . PRO B 1 440 ? -3.98 -36.688 0.717 1 59.59 440 PRO B CA 1
ATOM 7819 C C . PRO B 1 440 ? -4.961 -35.625 0.225 1 59.59 440 PRO B C 1
ATOM 7821 O O . PRO B 1 440 ? -5.805 -35.906 -0.627 1 59.59 440 PRO B O 1
ATOM 7824 N N . ASN B 1 441 ? -4.84 -34.438 0.742 1 63.41 441 ASN B N 1
ATOM 7825 C CA . ASN B 1 441 ? -5.77 -33.375 0.312 1 63.41 441 ASN B CA 1
ATOM 7826 C C . ASN B 1 441 ? -5.566 -33.031 -1.157 1 63.41 441 ASN B C 1
ATOM 7828 O O . ASN B 1 441 ? -6.535 -32.875 -1.899 1 63.41 441 ASN B O 1
ATOM 7832 N N . TYR B 1 442 ? -4.398 -33.062 -1.555 1 67.5 442 TYR B N 1
ATOM 7833 C CA . TYR B 1 442 ? -4.109 -32.719 -2.939 1 67.5 442 TYR B CA 1
ATOM 7834 C C . TYR B 1 442 ? -4.48 -33.844 -3.885 1 67.5 442 TYR B C 1
ATOM 7836 O O . TYR B 1 442 ? -5.012 -33.625 -4.973 1 67.5 442 TYR B O 1
ATOM 7844 N N . ALA B 1 443 ? -4.281 -35 -3.385 1 72.69 443 ALA B N 1
ATOM 7845 C CA . ALA B 1 443 ? -4.598 -36.156 -4.223 1 72.69 443 ALA B CA 1
ATOM 7846 C C . ALA B 1 443 ? -6.098 -36.281 -4.457 1 72.69 443 ALA B C 1
ATOM 7848 O O . ALA B 1 443 ? -6.539 -36.594 -5.566 1 72.69 443 ALA B O 1
ATOM 7849 N N . GLY B 1 444 ? -6.777 -35.938 -3.43 1 81.19 444 GLY B N 1
ATOM 7850 C CA . GLY B 1 444 ? -8.227 -36.031 -3.531 1 81.19 444 GLY B CA 1
ATOM 7851 C C . GLY B 1 444 ? -8.844 -35 -4.445 1 81.19 444 GLY B C 1
ATOM 7852 O O . GLY B 1 444 ? -9.867 -35.25 -5.082 1 81.19 444 GLY B O 1
ATOM 7853 N N . GLN B 1 445 ? -8.18 -33.875 -4.594 1 88.94 445 GLN B N 1
ATOM 7854 C CA . GLN B 1 445 ? -8.742 -32.75 -5.352 1 88.94 445 GLN B CA 1
ATOM 7855 C C . GLN B 1 445 ? -8.125 -32.656 -6.746 1 88.94 445 GLN B C 1
ATOM 7857 O O . GLN B 1 445 ? -8.477 -31.781 -7.531 1 88.94 445 GLN B O 1
ATOM 7862 N N . PHE B 1 446 ? -7.32 -33.625 -7.094 1 89.31 446 PHE B N 1
ATOM 7863 C CA . PHE B 1 446 ? -6.543 -33.5 -8.32 1 89.31 446 PHE B CA 1
ATOM 7864 C C . PHE B 1 446 ? -7.453 -33.531 -9.539 1 89.31 446 PHE B C 1
ATOM 7866 O O . PHE B 1 446 ? -7.203 -32.844 -10.531 1 89.31 446 PHE B O 1
ATOM 7873 N N . CYS B 1 447 ? -8.508 -34.406 -9.461 1 91.25 447 CYS B N 1
ATOM 7874 C CA . CYS B 1 447 ? -9.469 -34.469 -10.555 1 91.25 447 CYS B CA 1
ATOM 7875 C C . CYS B 1 447 ? -10.07 -33.094 -10.82 1 91.25 447 CYS B C 1
ATOM 7877 O O . CYS B 1 447 ? -10.156 -32.656 -11.969 1 91.25 447 CYS B O 1
ATOM 7879 N N . PHE B 1 448 ? -10.422 -32.438 -9.797 1 94.44 448 PHE B N 1
ATOM 7880 C CA . PHE B 1 448 ? -10.961 -31.094 -9.945 1 94.44 448 PHE B CA 1
ATOM 7881 C C . PHE B 1 448 ? -9.922 -30.156 -10.555 1 94.44 448 PHE B C 1
ATOM 7883 O O . PHE B 1 448 ? -10.242 -29.344 -11.438 1 94.44 448 PHE B O 1
ATOM 7890 N N . GLN B 1 449 ? -8.727 -30.203 -10.016 1 94.5 449 GLN B N 1
ATOM 7891 C CA . GLN B 1 449 ? -7.684 -29.297 -10.461 1 94.5 449 GLN B CA 1
ATOM 7892 C C . GLN B 1 449 ? -7.438 -29.422 -11.961 1 94.5 449 GLN B C 1
ATOM 7894 O O . GLN B 1 449 ? -7.254 -28.422 -12.656 1 94.5 449 GLN B O 1
ATOM 7899 N N . VAL B 1 450 ? -7.445 -30.609 -12.461 1 93.5 450 VAL B N 1
ATOM 7900 C CA . VAL B 1 450 ? -7.227 -30.859 -13.883 1 93.5 450 VAL B CA 1
ATOM 7901 C C . VAL B 1 450 ? -8.406 -30.297 -14.688 1 93.5 450 VAL B C 1
ATOM 7903 O O . VAL B 1 450 ? -8.211 -29.609 -15.688 1 93.5 450 VAL B O 1
ATOM 7906 N N . ALA B 1 451 ? -9.609 -30.641 -14.219 1 94.88 451 ALA B N 1
ATOM 7907 C CA . ALA B 1 451 ? -10.812 -30.172 -14.914 1 94.88 451 ALA B CA 1
ATOM 7908 C C . ALA B 1 451 ? -10.883 -28.656 -14.922 1 94.88 451 ALA B C 1
ATOM 7910 O O . ALA B 1 451 ? -11.273 -28.047 -15.922 1 94.88 451 ALA B O 1
ATOM 7911 N N . TYR B 1 452 ? -10.555 -28.094 -13.852 1 95.62 452 TYR B N 1
ATOM 7912 C CA . TYR B 1 452 ? -10.609 -26.641 -13.727 1 95.62 452 TYR B CA 1
ATOM 7913 C C . TYR B 1 452 ? -9.586 -25.984 -14.633 1 95.62 452 TYR B C 1
ATOM 7915 O O . TYR B 1 452 ? -9.891 -24.984 -15.297 1 95.62 452 TYR B O 1
ATOM 7923 N N . MET B 1 453 ? -8.359 -26.469 -14.594 1 94.19 453 MET B N 1
ATOM 7924 C CA . MET B 1 453 ? -7.328 -25.938 -15.477 1 94.19 453 MET B CA 1
ATOM 7925 C C . MET B 1 453 ? -7.789 -25.969 -16.938 1 94.19 453 MET B C 1
ATOM 7927 O O . MET B 1 453 ? -7.68 -24.953 -17.641 1 94.19 453 MET B O 1
ATOM 7931 N N . ALA B 1 454 ? -8.273 -27.094 -17.328 1 93.5 454 ALA B N 1
ATOM 7932 C CA . ALA B 1 454 ? -8.766 -27.219 -18.703 1 93.5 454 ALA B CA 1
ATOM 7933 C C . ALA B 1 454 ? -9.898 -26.25 -18.984 1 93.5 454 ALA B C 1
ATOM 7935 O O . ALA B 1 454 ? -9.945 -25.625 -20.047 1 93.5 454 ALA B O 1
ATOM 7936 N N . SER B 1 455 ? -10.789 -26.141 -18.047 1 92.75 455 SER B N 1
ATOM 7937 C CA . SER B 1 455 ? -11.938 -25.25 -18.188 1 92.75 455 SER B CA 1
ATOM 7938 C C . SER B 1 455 ? -11.508 -23.781 -18.281 1 92.75 455 SER B C 1
ATOM 7940 O O . SER B 1 455 ? -12.062 -23.031 -19.078 1 92.75 455 SER B O 1
ATOM 7942 N N . LEU B 1 456 ? -10.562 -23.422 -17.453 1 91.88 456 LEU B N 1
ATOM 7943 C CA . LEU B 1 456 ? -10.078 -22.047 -17.453 1 91.88 456 LEU B CA 1
ATOM 7944 C C . LEU B 1 456 ? -9.453 -21.688 -18.797 1 91.88 456 LEU B C 1
ATOM 7946 O O . LEU B 1 456 ? -9.719 -20.625 -19.359 1 91.88 456 LEU B O 1
ATOM 7950 N N . ILE B 1 457 ? -8.625 -22.562 -19.312 1 89.69 457 ILE B N 1
ATOM 7951 C CA . ILE B 1 457 ? -7.887 -22.297 -20.547 1 89.69 457 ILE B CA 1
ATOM 7952 C C . ILE B 1 457 ? -8.852 -22.297 -21.719 1 89.69 457 ILE B C 1
ATOM 7954 O O . ILE B 1 457 ? -8.812 -21.391 -22.562 1 89.69 457 ILE B O 1
ATOM 7958 N N . ASP B 1 458 ? -9.68 -23.219 -21.75 1 87.81 458 ASP B N 1
ATOM 7959 C CA . ASP B 1 458 ? -10.531 -23.453 -22.906 1 87.81 458 ASP B CA 1
ATOM 7960 C C . ASP B 1 458 ? -11.75 -22.531 -22.891 1 87.81 458 ASP B C 1
ATOM 7962 O O . ASP B 1 458 ? -12.133 -21.984 -23.922 1 87.81 458 ASP B O 1
ATOM 7966 N N . TYR B 1 459 ? -12.406 -22.391 -21.75 1 84.94 459 TYR B N 1
ATOM 7967 C CA . TYR B 1 459 ? -13.672 -21.672 -21.672 1 84.94 459 TYR B CA 1
ATOM 7968 C C . TYR B 1 459 ? -13.484 -20.297 -21.047 1 84.94 459 TYR B C 1
ATOM 7970 O O . TYR B 1 459 ? -14.031 -19.312 -21.547 1 84.94 459 TYR B O 1
ATOM 7978 N N . GLY B 1 460 ? -12.781 -20.25 -19.984 1 85.44 460 GLY B N 1
ATOM 7979 C CA . GLY B 1 460 ? -12.602 -18.984 -19.281 1 85.44 460 GLY B CA 1
ATOM 7980 C C . GLY B 1 460 ? -11.773 -17.984 -20.062 1 85.44 460 GLY B C 1
ATOM 7981 O O . GLY B 1 460 ? -12.234 -16.875 -20.344 1 85.44 460 GLY B O 1
ATOM 7982 N N . LEU B 1 461 ? -10.625 -18.453 -20.484 1 84.75 461 LEU B N 1
ATOM 7983 C CA . LEU B 1 461 ? -9.664 -17.547 -21.109 1 84.75 461 LEU B CA 1
ATOM 7984 C C . LEU B 1 461 ? -9.75 -17.625 -22.625 1 84.75 461 LEU B C 1
ATOM 7986 O O . LEU B 1 461 ? -9.195 -16.781 -23.328 1 84.75 461 LEU B O 1
ATOM 7990 N N . CYS B 1 462 ? -10.422 -18.578 -23.156 1 82.56 462 CYS B N 1
ATOM 7991 C CA . CYS B 1 462 ? -10.57 -18.797 -24.594 1 82.56 462 CYS B CA 1
ATOM 7992 C C . CYS B 1 462 ? -9.211 -18.906 -25.281 1 82.56 462 CYS B C 1
ATOM 7994 O O . CYS B 1 462 ? -8.977 -18.297 -26.312 1 82.56 462 CYS B O 1
ATOM 7996 N N . LEU B 1 463 ? -8.32 -19.703 -24.594 1 83.69 463 LEU B N 1
ATOM 7997 C CA . LEU B 1 463 ? -6.973 -19.875 -25.125 1 83.69 463 LEU B CA 1
ATOM 7998 C C . LEU B 1 463 ? -6.738 -21.328 -25.562 1 83.69 463 LEU B C 1
ATOM 8000 O O . LEU B 1 463 ? -5.594 -21.781 -25.625 1 83.69 463 LEU B O 1
ATOM 8004 N N . GLY B 1 464 ? -7.781 -21.984 -25.797 1 82.19 464 GLY B N 1
ATOM 8005 C CA . GLY B 1 464 ? -7.684 -23.375 -26.156 1 82.19 464 GLY B CA 1
ATOM 8006 C C . GLY B 1 464 ? -6.914 -23.609 -27.438 1 82.19 464 GLY B C 1
ATOM 8007 O O . GLY B 1 464 ? -6.293 -24.656 -27.625 1 82.19 464 GLY B O 1
ATOM 8008 N N . ASP B 1 465 ? -6.91 -22.625 -28.359 1 79.75 465 ASP B N 1
ATOM 8009 C CA . ASP B 1 465 ? -6.281 -22.797 -29.672 1 79.75 465 ASP B CA 1
ATOM 8010 C C . ASP B 1 465 ? -4.961 -22.031 -29.75 1 79.75 465 ASP B C 1
ATOM 8012 O O . ASP B 1 465 ? -4.352 -21.953 -30.812 1 79.75 465 ASP B O 1
ATOM 8016 N N . VAL B 1 466 ? -4.562 -21.5 -28.672 1 80.56 466 VAL B N 1
ATOM 8017 C CA . VAL B 1 466 ? -3.33 -20.719 -28.641 1 80.56 466 VAL B CA 1
ATOM 8018 C C . VAL B 1 466 ? -2.176 -21.594 -28.156 1 80.56 466 VAL B C 1
ATOM 8020 O O . VAL B 1 466 ? -2.379 -22.531 -27.375 1 80.56 466 VAL B O 1
ATOM 8023 N N . GLU B 1 467 ? -1.049 -21.328 -28.734 1 84 467 GLU B N 1
ATOM 8024 C CA . GLU B 1 467 ? 0.132 -22.047 -28.266 1 84 467 GLU B CA 1
ATOM 8025 C C . GLU B 1 467 ? 0.459 -21.688 -26.812 1 84 467 GLU B C 1
ATOM 8027 O O . GLU B 1 467 ? 0.668 -20.516 -26.5 1 84 467 GLU B O 1
ATOM 8032 N N . MET B 1 468 ? 0.472 -22.703 -26.031 1 88.5 468 MET B N 1
ATOM 8033 C CA . MET B 1 468 ? 0.713 -22.469 -24.609 1 88.5 468 MET B CA 1
ATOM 8034 C C . MET B 1 468 ? 1.788 -23.422 -24.078 1 88.5 468 MET B C 1
ATOM 8036 O O . MET B 1 468 ? 1.742 -24.625 -24.344 1 88.5 468 MET B O 1
ATOM 8040 N N . VAL B 1 469 ? 2.781 -22.859 -23.422 1 90.56 469 VAL B N 1
ATOM 8041 C CA . VAL B 1 469 ? 3.82 -23.641 -22.766 1 90.56 469 VAL B CA 1
ATOM 8042 C C . VAL B 1 469 ? 3.557 -23.656 -21.25 1 90.56 469 VAL B C 1
ATOM 8044 O O . VAL B 1 469 ? 3.346 -22.625 -20.641 1 90.56 469 VAL B O 1
ATOM 8047 N N . PHE B 1 470 ? 3.514 -24.859 -20.703 1 91.38 470 PHE B N 1
ATOM 8048 C CA . PHE B 1 470 ? 3.332 -24.984 -19.266 1 91.38 470 PHE B CA 1
ATOM 8049 C C . PHE B 1 470 ? 4.676 -24.953 -18.547 1 91.38 470 PHE B C 1
ATOM 8051 O O . PHE B 1 470 ? 5.488 -25.859 -18.672 1 91.38 470 PHE B O 1
ATOM 8058 N N . GLY B 1 471 ? 4.895 -23.922 -17.656 1 87.94 471 GLY B N 1
ATOM 8059 C CA . GLY B 1 471 ? 6.164 -23.688 -16.984 1 87.94 471 GLY B CA 1
ATOM 8060 C C . GLY B 1 471 ? 7.02 -22.641 -17.672 1 87.94 471 GLY B C 1
ATOM 8061 O O . GLY B 1 471 ? 6.527 -21.859 -18.5 1 87.94 471 GLY B O 1
ATOM 8062 N N . PRO B 1 472 ? 8.32 -22.5 -17.344 1 86.44 472 PRO B N 1
ATOM 8063 C CA . PRO B 1 472 ? 8.984 -23.406 -16.406 1 86.44 472 PRO B CA 1
ATOM 8064 C C . PRO B 1 472 ? 8.555 -23.203 -14.961 1 86.44 472 PRO B C 1
ATOM 8066 O O . PRO B 1 472 ? 7.871 -22.219 -14.656 1 86.44 472 PRO B O 1
ATOM 8069 N N . GLY B 1 473 ? 8.922 -24.188 -14.078 1 85.62 473 GLY B N 1
ATOM 8070 C CA . GLY B 1 473 ? 8.484 -24.219 -12.688 1 85.62 473 GLY B CA 1
ATOM 8071 C C . GLY B 1 473 ? 9.305 -23.328 -11.789 1 85.62 473 GLY B C 1
ATOM 8072 O O . GLY B 1 473 ? 8.914 -23.062 -10.648 1 85.62 473 GLY B O 1
ATOM 8073 N N . ASN B 1 474 ? 10.352 -22.734 -12.297 1 85.19 474 ASN B N 1
ATOM 8074 C CA . ASN B 1 474 ? 11.234 -21.969 -11.43 1 85.19 474 ASN B CA 1
ATOM 8075 C C . ASN B 1 474 ? 11.109 -20.469 -11.68 1 85.19 474 ASN B C 1
ATOM 8077 O O . ASN B 1 474 ? 12.055 -19.703 -11.453 1 85.19 474 ASN B O 1
ATOM 8081 N N . ILE B 1 475 ? 10 -20.047 -12.25 1 90.88 475 ILE B N 1
ATOM 8082 C CA . ILE B 1 475 ? 9.742 -18.625 -12.445 1 90.88 475 ILE B CA 1
ATOM 8083 C C . ILE B 1 475 ? 8.656 -18.156 -11.484 1 90.88 475 ILE B C 1
ATOM 8085 O O . ILE B 1 475 ? 7.59 -18.781 -11.383 1 90.88 475 ILE B O 1
ATOM 8089 N N . SER B 1 476 ? 8.992 -17.172 -10.75 1 92.31 476 SER B N 1
ATOM 8090 C CA . SER B 1 476 ? 8.062 -16.5 -9.844 1 92.31 476 SER B CA 1
ATOM 8091 C C . SER B 1 476 ? 8.039 -14.992 -10.086 1 92.31 476 SER B C 1
ATOM 8093 O O . SER B 1 476 ? 9.047 -14.406 -10.492 1 92.31 476 SER B O 1
ATOM 8095 N N . TRP B 1 477 ? 6.887 -14.414 -9.844 1 96.94 477 TRP B N 1
ATOM 8096 C CA . TRP B 1 477 ? 6.77 -12.969 -9.992 1 96.94 477 TRP B CA 1
ATOM 8097 C C . TRP B 1 477 ? 7.777 -12.242 -9.109 1 96.94 477 TRP B C 1
ATOM 8099 O O . TRP B 1 477 ? 8.109 -11.078 -9.359 1 96.94 477 TRP B O 1
ATOM 8109 N N . THR B 1 478 ? 8.289 -12.875 -8.07 1 96.69 478 THR B N 1
ATOM 8110 C CA . THR B 1 478 ? 9.25 -12.266 -7.152 1 96.69 478 THR B CA 1
ATOM 8111 C C . THR B 1 478 ? 10.531 -11.883 -7.887 1 96.69 478 THR B C 1
ATOM 8113 O O . THR B 1 478 ? 11.188 -10.906 -7.52 1 96.69 478 THR B O 1
ATOM 8116 N N . LEU B 1 479 ? 10.898 -12.641 -8.914 1 95.88 479 LEU B N 1
ATOM 8117 C CA . LEU B 1 479 ? 12.047 -12.273 -9.727 1 95.88 479 LEU B CA 1
ATOM 8118 C C . LEU B 1 479 ? 11.82 -10.922 -10.406 1 95.88 479 LEU B C 1
ATOM 8120 O O . LEU B 1 479 ? 12.727 -10.086 -10.438 1 95.88 479 LEU B O 1
ATOM 8124 N N . GLY B 1 480 ? 10.617 -10.781 -11.008 1 96.44 480 GLY B N 1
ATOM 8125 C CA . GLY B 1 480 ? 10.273 -9.5 -11.617 1 96.44 480 GLY B CA 1
ATOM 8126 C C . GLY B 1 480 ? 10.281 -8.352 -10.633 1 96.44 480 GLY B C 1
ATOM 8127 O O . GLY B 1 480 ? 10.758 -7.258 -10.953 1 96.44 480 GLY B O 1
ATOM 8128 N N . ALA B 1 481 ? 9.75 -8.602 -9.438 1 96.19 481 ALA B N 1
ATOM 8129 C CA . ALA B 1 481 ? 9.758 -7.578 -8.391 1 96.19 481 ALA B CA 1
ATOM 8130 C C . ALA B 1 481 ? 11.188 -7.172 -8.039 1 96.19 481 ALA B C 1
ATOM 8132 O O . ALA B 1 481 ? 11.477 -5.984 -7.875 1 96.19 481 ALA B O 1
ATOM 8133 N N . ALA B 1 482 ? 12.086 -8.18 -7.891 1 94.44 482 ALA B N 1
ATOM 8134 C CA . ALA B 1 482 ? 13.484 -7.906 -7.574 1 94.44 482 ALA B CA 1
ATOM 8135 C C . ALA B 1 482 ? 14.133 -7.043 -8.656 1 94.44 482 ALA B C 1
ATOM 8137 O O . ALA B 1 482 ? 14.93 -6.152 -8.352 1 94.44 482 ALA B O 1
ATOM 8138 N N . LEU B 1 483 ? 13.773 -7.285 -9.875 1 91.38 483 LEU B N 1
ATOM 8139 C CA . LEU B 1 483 ? 14.344 -6.57 -11.008 1 91.38 483 LEU B CA 1
ATOM 8140 C C . LEU B 1 483 ? 13.867 -5.125 -11.039 1 91.38 483 LEU B C 1
ATOM 8142 O O . LEU B 1 483 ? 14.656 -4.207 -11.258 1 91.38 483 LEU B O 1
ATOM 8146 N N . ILE B 1 484 ? 12.57 -4.949 -10.812 1 90.5 484 ILE B N 1
ATOM 8147 C CA . ILE B 1 484 ? 11.953 -3.639 -10.992 1 90.5 484 ILE B CA 1
ATOM 8148 C C . ILE B 1 484 ? 12.211 -2.775 -9.758 1 90.5 484 ILE B C 1
ATOM 8150 O O . ILE B 1 484 ? 12.625 -1.617 -9.875 1 90.5 484 ILE B O 1
ATOM 8154 N N . GLU B 1 485 ? 12 -3.307 -8.57 1 87.12 485 GLU B N 1
ATOM 8155 C CA . GLU B 1 485 ? 12.156 -2.551 -7.332 1 87.12 485 GLU B CA 1
ATOM 8156 C C . GLU B 1 485 ? 13.625 -2.34 -6.992 1 87.12 485 GLU B C 1
ATOM 8158 O O . GLU B 1 485 ? 13.984 -1.362 -6.332 1 87.12 485 GLU B O 1
ATOM 8163 N N . GLY B 1 486 ? 14.445 -3.273 -7.332 1 75.31 486 GLY B N 1
ATOM 8164 C CA . GLY B 1 486 ? 15.859 -3.213 -7 1 75.31 486 GLY B CA 1
ATOM 8165 C C . GLY B 1 486 ? 16.641 -2.27 -7.895 1 75.31 486 GLY B C 1
ATOM 8166 O O . GLY B 1 486 ? 17.844 -2.064 -7.691 1 75.31 486 GLY B O 1
ATOM 8167 N N . LYS B 1 487 ? 16.031 -1.711 -8.922 1 67.81 487 LYS B N 1
ATOM 8168 C CA . LYS B 1 487 ? 16.719 -0.878 -9.914 1 67.81 487 LYS B CA 1
ATOM 8169 C C . LYS B 1 487 ? 17.469 0.266 -9.242 1 67.81 487 LYS B C 1
ATOM 8171 O O . LYS B 1 487 ? 18.609 0.567 -9.617 1 67.81 487 LYS B O 1
ATOM 8176 N N . PHE B 1 488 ? 16.859 0.937 -8.258 1 60.03 488 PHE B N 1
ATOM 8177 C CA . PHE B 1 488 ? 17.484 2.117 -7.672 1 60.03 488 PHE B CA 1
ATOM 8178 C C . PHE B 1 488 ? 18.703 1.732 -6.836 1 60.03 488 PHE B C 1
ATOM 8180 O O . PHE B 1 488 ? 19.609 2.535 -6.66 1 60.03 488 PHE B O 1
ATOM 8187 N N . LEU B 1 489 ? 18.703 0.513 -6.375 1 58.47 489 LEU B N 1
ATOM 8188 C CA . LEU B 1 489 ? 19.734 0.089 -5.438 1 58.47 489 LEU B CA 1
ATOM 8189 C C . LEU B 1 489 ? 21.031 -0.27 -6.172 1 58.47 489 LEU B C 1
ATOM 8191 O O . LEU B 1 489 ? 22.125 0.001 -5.68 1 58.47 489 LEU B O 1
ATOM 8195 N N . TRP B 1 490 ? 20.891 -0.792 -7.387 1 50.22 490 TRP B N 1
ATOM 8196 C CA . TRP B 1 490 ? 22.094 -1.275 -8.07 1 50.22 490 TRP B CA 1
ATOM 8197 C C . TRP B 1 490 ? 22.703 -0.178 -8.93 1 50.22 490 TRP B C 1
ATOM 8199 O O . TRP B 1 490 ? 23.906 -0.206 -9.211 1 50.22 490 TRP B O 1
ATOM 8209 N N . LEU B 1 491 ? 21.828 0.709 -9.289 1 49.5 491 LEU B N 1
ATOM 8210 C CA . LEU B 1 491 ? 22.391 1.802 -10.078 1 49.5 491 LEU B CA 1
ATOM 8211 C C . LEU B 1 491 ? 23.344 2.643 -9.234 1 49.5 491 LEU B C 1
ATOM 8213 O O . LEU B 1 491 ? 24.344 3.154 -9.742 1 49.5 491 LEU B O 1
ATOM 8217 N N . ASN B 1 492 ? 22.984 2.631 -7.91 1 47.5 492 ASN B N 1
ATOM 8218 C CA . ASN B 1 492 ? 23.859 3.426 -7.059 1 47.5 492 ASN B CA 1
ATOM 8219 C C . ASN B 1 492 ? 25.047 2.611 -6.559 1 47.5 492 ASN B C 1
ATOM 8221 O O . ASN B 1 492 ? 26.078 3.174 -6.18 1 47.5 492 ASN B O 1
ATOM 8225 N N . SER B 1 493 ? 24.953 1.227 -6.527 1 43.72 493 SER B N 1
ATOM 8226 C CA . SER B 1 493 ? 26.062 0.375 -6.105 1 43.72 493 SER B CA 1
ATOM 8227 C C . SER B 1 493 ? 27.219 0.419 -7.109 1 43.72 493 SER B C 1
ATOM 8229 O O . SER B 1 493 ? 28.375 0.304 -6.734 1 43.72 493 SER B O 1
ATOM 8231 N N . THR B 1 494 ? 26.859 0.46 -8.336 1 41.34 494 THR B N 1
ATOM 8232 C CA . THR B 1 494 ? 27.922 0.49 -9.32 1 41.34 494 THR B CA 1
ATOM 8233 C C . THR B 1 494 ? 28.812 1.715 -9.117 1 41.34 494 THR B C 1
ATOM 8235 O O . THR B 1 494 ? 30.016 1.683 -9.43 1 41.34 494 THR B O 1
ATOM 8238 N N . SER B 1 495 ? 28.172 2.633 -8.469 1 38.06 495 SER B N 1
ATOM 8239 C CA . SER B 1 495 ? 29.016 3.805 -8.25 1 38.06 495 SER B CA 1
ATOM 8240 C C . SER B 1 495 ? 29.922 3.617 -7.039 1 38.06 495 SER B C 1
ATOM 8242 O O . SER B 1 495 ? 31 4.207 -6.965 1 38.06 495 SER B O 1
ATOM 8244 N N . HIS B 1 496 ? 29.453 2.73 -6.098 1 38.06 496 HIS B N 1
ATOM 8245 C CA . HIS B 1 496 ? 30.234 2.51 -4.887 1 38.06 496 HIS B CA 1
ATOM 8246 C C . HIS B 1 496 ? 31.484 1.686 -5.18 1 38.06 496 HIS B C 1
ATOM 8248 O O . HIS B 1 496 ? 32.531 1.898 -4.566 1 38.06 496 HIS B O 1
ATOM 8254 N N . LYS B 1 497 ? 31.297 0.572 -5.883 1 37 497 LYS B N 1
ATOM 8255 C CA . LYS B 1 497 ? 32.438 -0.317 -6.043 1 37 497 LYS B CA 1
ATOM 8256 C C . LYS B 1 497 ? 33.562 0.369 -6.82 1 37 497 LYS B C 1
ATOM 8258 O O . LYS B 1 497 ? 34.719 -0.016 -6.703 1 37 497 LYS B O 1
ATOM 8263 N N . ALA B 1 498 ? 33.188 1.264 -7.504 1 33.72 498 ALA B N 1
ATOM 8264 C CA . ALA B 1 498 ? 34.344 1.935 -8.086 1 33.72 498 ALA B CA 1
ATOM 8265 C C . ALA B 1 498 ? 35.188 2.598 -7.004 1 33.72 498 ALA B C 1
ATOM 8267 O O . ALA B 1 498 ? 36.406 2.676 -7.125 1 33.72 498 ALA B O 1
ATOM 8268 N N . HIS B 1 499 ? 34.469 2.807 -5.812 1 33.69 499 HIS B N 1
ATOM 8269 C CA . HIS B 1 499 ? 35.25 3.393 -4.723 1 33.69 499 HIS B CA 1
ATOM 8270 C C . HIS B 1 499 ? 36 2.316 -3.924 1 33.69 499 HIS B C 1
ATOM 8272 O O . HIS B 1 499 ? 37.094 2.547 -3.439 1 33.69 499 HIS B O 1
ATOM 8278 N N . VAL B 1 500 ? 35.312 1.18 -3.654 1 33.53 500 VAL B N 1
ATOM 8279 C CA . VAL B 1 500 ? 36.062 0.159 -2.932 1 33.53 500 VAL B CA 1
ATOM 8280 C C . VAL B 1 500 ? 37.312 -0.24 -3.736 1 33.53 500 VAL B C 1
ATOM 8282 O O . VAL B 1 500 ? 38.375 -0.455 -3.17 1 33.53 500 VAL B O 1
ATOM 8285 N N . ILE B 1 501 ? 37.062 -0.299 -4.988 1 30.53 501 ILE B N 1
ATOM 8286 C CA . ILE B 1 501 ? 38.281 -0.536 -5.781 1 30.53 501 ILE B CA 1
ATOM 8287 C C . ILE B 1 501 ? 39.25 0.623 -5.594 1 30.53 501 ILE B C 1
ATOM 8289 O O . ILE B 1 501 ? 40.438 0.408 -5.418 1 30.53 501 ILE B O 1
ATOM 8293 N N . ILE B 1 502 ? 38.594 1.793 -5.352 1 30.42 502 ILE B N 1
ATOM 8294 C CA . ILE B 1 502 ? 39.5 2.914 -5.133 1 30.42 502 ILE B CA 1
ATOM 8295 C C . ILE B 1 502 ? 39.969 2.924 -3.68 1 30.42 502 ILE B C 1
ATOM 8297 O O . ILE B 1 502 ? 41.156 3.17 -3.404 1 30.42 502 ILE B O 1
ATOM 8301 N N . SER B 1 503 ? 39.062 2.697 -2.701 1 31.95 503 SER B N 1
ATOM 8302 C CA . SER B 1 503 ? 39.562 2.605 -1.334 1 31.95 503 SER B CA 1
ATOM 8303 C C . SER B 1 503 ? 40.469 1.392 -1.158 1 31.95 503 SER B C 1
ATOM 8305 O O . SER B 1 503 ? 41.469 1.446 -0.416 1 31.95 503 SER B O 1
ATOM 8307 N N . THR B 1 504 ? 40 0.25 -1.647 1 30.69 504 THR B N 1
ATOM 8308 C CA . THR B 1 504 ? 41.031 -0.791 -1.688 1 30.69 504 THR B CA 1
ATOM 8309 C C . THR B 1 504 ? 42.25 -0.31 -2.449 1 30.69 504 THR B C 1
ATOM 8311 O O . THR B 1 504 ? 43.406 -0.641 -2.084 1 30.69 504 THR B O 1
ATOM 8314 N N . LEU B 1 505 ? 41.938 0.583 -3.346 1 28.44 505 LEU B N 1
ATOM 8315 C CA . LEU B 1 505 ? 43.094 1.218 -3.938 1 28.44 505 LEU B CA 1
ATOM 8316 C C . LEU B 1 505 ? 43.688 2.254 -2.988 1 28.44 505 LEU B C 1
ATOM 8318 O O . LEU B 1 505 ? 44.906 2.451 -2.961 1 28.44 505 LEU B O 1
ATOM 8322 N N . LYS B 1 506 ? 42.844 2.912 -2.252 1 29.47 506 LYS B N 1
ATOM 8323 C CA . LYS B 1 506 ? 43.438 3.816 -1.277 1 29.47 506 LYS B CA 1
ATOM 8324 C C . LYS B 1 506 ? 44.094 3.041 -0.128 1 29.47 506 LYS B C 1
ATOM 8326 O O . LYS B 1 506 ? 45.094 3.461 0.422 1 29.47 506 LYS B O 1
ATOM 8331 N N . ASN B 1 507 ? 43.312 2.164 0.428 1 30.62 507 ASN B N 1
ATOM 8332 C CA . ASN B 1 507 ? 44.094 1.347 1.342 1 30.62 507 ASN B CA 1
ATOM 8333 C C . ASN B 1 507 ? 45.188 0.571 0.602 1 30.62 507 ASN B C 1
ATOM 8335 O O . ASN B 1 507 ? 45.812 -0.329 1.169 1 30.62 507 ASN B O 1
ATOM 8339 N N . VAL B 1 508 ? 44.969 0.508 -0.728 1 24.39 508 VAL B N 1
ATOM 8340 C CA . VAL B 1 508 ? 46.312 0.315 -1.294 1 24.39 508 VAL B CA 1
ATOM 8341 C C . VAL B 1 508 ? 47.188 1.521 -0.97 1 24.39 508 VAL B C 1
ATOM 8343 O O . VAL B 1 508 ? 46.906 2.641 -1.401 1 24.39 508 VAL B O 1
ATOM 8346 N N . LYS B 1 509 ? 47.75 1.662 0.144 1 27.91 509 LYS B N 1
ATOM 8347 C CA . LYS B 1 509 ? 49.031 2.312 0.222 1 27.91 509 LYS B CA 1
ATOM 8348 C C . LYS B 1 509 ? 49.656 2.494 -1.166 1 27.91 509 LYS B C 1
ATOM 8350 O O . LYS B 1 509 ? 49.438 1.66 -2.051 1 27.91 509 LYS B O 1
ATOM 8355 N N . VAL B 1 510 ? 49.844 3.707 -1.616 1 28.58 510 VAL B N 1
ATOM 8356 C CA . VAL B 1 510 ? 50.844 3.82 -2.662 1 28.58 510 VAL B CA 1
ATOM 8357 C C . VAL B 1 510 ? 51.688 2.537 -2.725 1 28.58 510 VAL B C 1
ATOM 8359 O O . VAL B 1 510 ? 52.656 2.377 -1.979 1 28.58 510 VAL B O 1
ATOM 8362 N N . THR B 1 511 ? 51.094 1.463 -2.531 1 28.36 511 THR B N 1
ATOM 8363 C CA . THR B 1 511 ? 51.969 0.399 -3.006 1 28.36 511 THR B CA 1
ATOM 8364 C C . THR B 1 511 ? 52.438 0.689 -4.422 1 28.36 511 THR B C 1
ATOM 8366 O O . THR B 1 511 ? 51.625 0.826 -5.344 1 28.36 511 THR B O 1
ATOM 8369 N N . SER B 1 512 ? 53.406 1.689 -4.578 1 32.81 512 SER B N 1
ATOM 8370 C CA . SER B 1 512 ? 54.5 1.591 -5.543 1 32.81 512 SER B CA 1
ATOM 8371 C C . SER B 1 512 ? 54.625 0.178 -6.109 1 32.81 512 SER B C 1
ATOM 8373 O O . SER B 1 512 ? 54.906 -0.772 -5.371 1 32.81 512 SER B O 1
ATOM 8375 N N . SER B 1 513 ? 53.625 -0.207 -6.801 1 32.78 513 SER B N 1
ATOM 8376 C CA . SER B 1 513 ? 54.031 -1.553 -7.219 1 32.78 513 SER B CA 1
ATOM 8377 C C . SER B 1 513 ? 55.531 -1.74 -7.176 1 32.78 513 SER B C 1
ATOM 8379 O O . SER B 1 513 ? 56.281 -0.985 -7.805 1 32.78 513 SER B O 1
ATOM 8381 N N . PRO B 1 514 ? 56.062 -1.942 -6.008 1 36.16 514 PRO B N 1
ATOM 8382 C CA . PRO B 1 514 ? 57.531 -2.076 -5.93 1 36.16 514 PRO B CA 1
ATOM 8383 C C . PRO B 1 514 ? 58.156 -2.576 -7.234 1 36.16 514 PRO B C 1
ATOM 8385 O O . PRO B 1 514 ? 59.281 -2.189 -7.582 1 36.16 514 PRO B O 1
ATOM 8388 N N . THR B 1 515 ? 57.344 -3.289 -7.934 1 39.28 515 THR B N 1
ATOM 8389 C CA . THR B 1 515 ? 57.844 -3.783 -9.219 1 39.28 515 THR B CA 1
ATOM 8390 C C . THR B 1 515 ? 57.781 -2.688 -10.281 1 39.28 515 THR B C 1
ATOM 8392 O O . THR B 1 515 ? 58.719 -2.525 -11.07 1 39.28 515 THR B O 1
ATOM 8395 N N . VAL B 1 516 ? 56.688 -1.997 -10.344 1 43.72 516 VAL B N 1
ATOM 8396 C CA . VAL B 1 516 ? 56.656 -0.922 -11.336 1 43.72 516 VAL B CA 1
ATOM 8397 C C . VAL B 1 516 ? 57.469 0.27 -10.828 1 43.72 516 VAL B C 1
ATOM 8399 O O . VAL B 1 516 ? 58.25 0.866 -11.578 1 43.72 516 VAL B O 1
ATOM 8402 N N . LEU B 1 517 ? 57.312 0.641 -9.547 1 42.62 517 LEU B N 1
ATOM 8403 C CA . LEU B 1 517 ? 58.25 1.585 -8.93 1 42.62 517 LEU B CA 1
ATOM 8404 C C . LEU B 1 517 ? 59.656 1.017 -8.898 1 42.62 517 LEU B C 1
ATOM 8406 O O . LEU B 1 517 ? 60.625 1.73 -9.18 1 42.62 517 LEU B O 1
ATOM 8410 N N . PHE B 1 518 ? 59.75 -0.264 -8.68 1 44.25 518 PHE B N 1
ATOM 8411 C CA . PHE B 1 518 ? 60.969 -1.01 -8.898 1 44.25 518 PHE B CA 1
ATOM 8412 C C . PHE B 1 518 ? 61.312 -1.058 -10.383 1 44.25 518 PHE B C 1
ATOM 8414 O O . PHE B 1 518 ? 62.469 -0.848 -10.758 1 44.25 518 PHE B O 1
ATOM 8421 N N . ALA B 1 519 ? 60.375 -1.22 -11.227 1 45.88 519 ALA B N 1
ATOM 8422 C CA . ALA B 1 519 ? 60.594 -1.185 -12.664 1 45.88 519 ALA B CA 1
ATOM 8423 C C . ALA B 1 519 ? 60.906 0.234 -13.133 1 45.88 519 ALA B C 1
ATOM 8425 O O . ALA B 1 519 ? 61.812 0.446 -13.938 1 45.88 519 ALA B O 1
ATOM 8426 N N . ILE B 1 520 ? 60.188 1.142 -12.562 1 48.62 520 ILE B N 1
ATOM 8427 C CA . ILE B 1 520 ? 60.5 2.523 -12.883 1 48.62 520 ILE B CA 1
ATOM 8428 C C . ILE B 1 520 ? 61.812 2.918 -12.188 1 48.62 520 ILE B C 1
ATOM 8430 O O . ILE B 1 520 ? 62.688 3.549 -12.789 1 48.62 520 ILE B O 1
ATOM 8434 N N . LEU B 1 521 ? 61.938 2.477 -10.914 1 47.94 521 LEU B N 1
ATOM 8435 C CA . LEU B 1 521 ? 63.188 2.682 -10.219 1 47.94 521 LEU B CA 1
ATOM 8436 C C . LEU B 1 521 ? 64.312 1.877 -10.867 1 47.94 521 LEU B C 1
ATOM 8438 O O . LEU B 1 521 ? 65.438 2.377 -11.039 1 47.94 521 LEU B O 1
ATOM 8442 N N . VAL B 1 522 ? 63.906 0.676 -11.32 1 51.88 522 VAL B N 1
ATOM 8443 C CA . VAL B 1 522 ? 64.875 -0.123 -12.07 1 51.88 522 VAL B CA 1
ATOM 8444 C C . VAL B 1 522 ? 65.125 0.504 -13.445 1 51.88 522 VAL B C 1
ATOM 8446 O O . VAL B 1 522 ? 66.25 0.601 -13.898 1 51.88 522 VAL B O 1
ATOM 8449 N N . LEU B 1 523 ? 64.062 0.98 -14.008 1 49.59 523 LEU B N 1
ATOM 8450 C CA . LEU B 1 523 ? 64.25 1.668 -15.281 1 49.59 523 LEU B CA 1
ATOM 8451 C C . LEU B 1 523 ? 64.938 2.99 -15.102 1 49.59 523 LEU B C 1
ATOM 8453 O O . LEU B 1 523 ? 65.875 3.322 -15.883 1 49.59 523 LEU B O 1
ATOM 8457 N N . LEU B 1 524 ? 64.625 3.66 -14.023 1 47.47 524 LEU B N 1
ATOM 8458 C CA . LEU B 1 524 ? 65.375 4.875 -13.727 1 47.47 524 LEU B CA 1
ATOM 8459 C C . LEU B 1 524 ? 66.812 4.547 -13.32 1 47.47 524 LEU B C 1
ATOM 8461 O O . LEU B 1 524 ? 67.75 5.215 -13.75 1 47.47 524 LEU B O 1
ATOM 8465 N N . LEU B 1 525 ? 66.875 3.506 -12.531 1 48.56 525 LEU B N 1
ATOM 8466 C CA . LEU B 1 525 ? 68.25 3.035 -12.18 1 48.56 525 LEU B CA 1
ATOM 8467 C C . LEU B 1 525 ? 69 2.51 -13.406 1 48.56 525 LEU B C 1
ATOM 8469 O O . LEU B 1 525 ? 70.188 2.732 -13.562 1 48.56 525 LEU B O 1
ATOM 8473 N N . LEU B 1 526 ? 68.188 1.903 -14.281 1 48.53 526 LEU B N 1
ATOM 8474 C CA . LEU B 1 526 ? 68.812 1.459 -15.531 1 48.53 526 LEU B CA 1
ATOM 8475 C C . LEU B 1 526 ? 69.188 2.648 -16.422 1 48.53 526 LEU B C 1
ATOM 8477 O O . LEU B 1 526 ? 70.25 2.668 -17.047 1 48.53 526 LEU B O 1
ATOM 8481 N N . ILE B 1 527 ? 68.312 3.533 -16.375 1 47.34 527 ILE B N 1
ATOM 8482 C CA . ILE B 1 527 ? 68.625 4.738 -17.141 1 47.34 527 ILE B CA 1
ATOM 8483 C C . ILE B 1 527 ? 69.812 5.449 -16.5 1 47.34 527 ILE B C 1
ATOM 8485 O O . ILE B 1 527 ? 70.75 5.855 -17.188 1 47.34 527 ILE B O 1
ATOM 8489 N N . VAL B 1 528 ? 69.688 5.586 -15.156 1 46.72 528 VAL B N 1
ATOM 8490 C CA . VAL B 1 528 ? 70.812 6.188 -14.461 1 46.72 528 VAL B CA 1
ATOM 8491 C C . VAL B 1 528 ? 72.062 5.324 -14.656 1 46.72 528 VAL B C 1
ATOM 8493 O O . VAL B 1 528 ? 73.188 5.84 -14.891 1 46.72 528 VAL B O 1
ATOM 8496 N N . TYR B 1 529 ? 71.812 4.051 -14.547 1 43.91 529 TYR B N 1
ATOM 8497 C CA . TYR B 1 529 ? 72.938 3.148 -14.766 1 43.91 529 TYR B CA 1
ATOM 8498 C C . TYR B 1 529 ? 73.438 3.248 -16.203 1 43.91 529 TYR B C 1
ATOM 8500 O O . TYR B 1 529 ? 74.688 3.311 -16.438 1 43.91 529 TYR B O 1
ATOM 8508 N N . CYS B 1 530 ? 72.562 3.213 -17.094 1 44.59 530 CYS B N 1
ATOM 8509 C CA . CYS B 1 530 ? 73 3.336 -18.484 1 44.59 530 CYS B CA 1
ATOM 8510 C C . CYS B 1 530 ? 73.562 4.73 -18.766 1 44.59 530 CYS B C 1
ATOM 8512 O O . CYS B 1 530 ? 74.438 4.902 -19.609 1 44.59 530 CYS B O 1
ATOM 8514 N N . SER B 1 531 ? 72.875 5.645 -18.125 1 39.72 531 SER B N 1
ATOM 8515 C CA . SER B 1 531 ? 73.438 6.969 -18.359 1 39.72 531 SER B CA 1
ATOM 8516 C C . SER B 1 531 ? 74.812 7.113 -17.703 1 39.72 531 SER B C 1
ATOM 8518 O O . SER B 1 531 ? 75.625 7.973 -18.094 1 39.72 531 SER B O 1
ATOM 8520 N N . GLN B 1 532 ? 75 6.449 -16.562 1 35.56 532 GLN B N 1
ATOM 8521 C CA . GLN B 1 532 ? 76.312 6.535 -15.984 1 35.56 532 GLN B CA 1
ATOM 8522 C C . GLN B 1 532 ? 77.312 5.715 -16.781 1 35.56 532 GLN B C 1
ATOM 8524 O O . GLN B 1 532 ? 78.5 5.645 -16.438 1 35.56 532 GLN B O 1
ATOM 8529 N N . ILE B 1 533 ? 76.875 4.738 -17.562 1 34.78 533 ILE B N 1
ATOM 8530 C CA . ILE B 1 533 ? 77.938 4.066 -18.312 1 34.78 533 ILE B CA 1
ATOM 8531 C C . ILE B 1 533 ? 78.625 5.082 -19.188 1 34.78 533 ILE B C 1
ATOM 8533 O O . ILE B 1 533 ? 78 5.715 -20.062 1 34.78 533 ILE B O 1
ATOM 8537 N N . LYS B 1 534 ? 79.625 5.609 -18.594 1 32.75 534 LYS B N 1
ATOM 8538 C CA . LYS B 1 534 ? 80.688 6.418 -19.188 1 32.75 534 LYS B CA 1
ATOM 8539 C C . LYS B 1 534 ? 81.125 5.848 -20.531 1 32.75 534 LYS B C 1
ATOM 8541 O O . LYS B 1 534 ? 81.5 4.676 -20.625 1 32.75 534 LYS B O 1
ATOM 8546 N N . LEU B 1 535 ? 80.5 6.242 -21.562 1 28.28 535 LEU B N 1
ATOM 8547 C CA . LEU B 1 535 ? 81.062 5.914 -22.859 1 28.28 535 LEU B CA 1
ATOM 8548 C C . LEU B 1 535 ? 82.562 6.074 -22.844 1 28.28 535 LEU B C 1
ATOM 8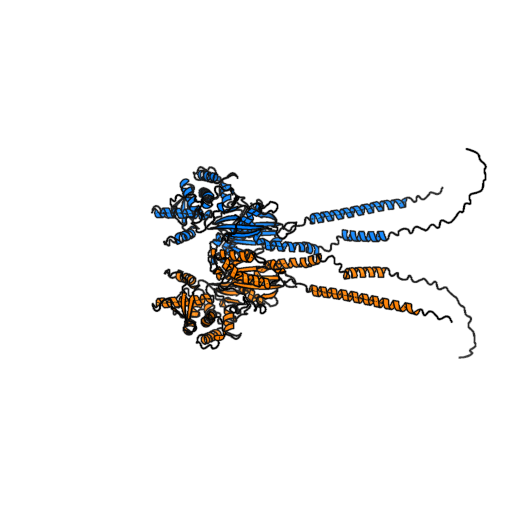550 O O . LEU B 1 535 ? 83.062 7.082 -22.344 1 28.28 535 LEU B O 1
ATOM 8554 N N . PRO B 1 536 ? 83.375 4.938 -22.875 1 31.48 536 PRO B N 1
ATOM 8555 C CA . PRO B 1 536 ? 84.812 5.02 -22.953 1 31.48 536 PRO B CA 1
ATOM 8556 C C . PRO B 1 536 ? 85.312 6.035 -24 1 31.48 536 PRO B C 1
ATOM 8558 O O . PRO B 1 536 ? 84.688 6.133 -25.078 1 31.48 536 PRO B O 1
ATOM 8561 N N . MET B 1 537 ? 85.688 7.129 -23.578 1 28.58 537 MET B N 1
ATOM 8562 C CA . MET B 1 537 ? 86.312 8.125 -24.453 1 28.58 537 MET B CA 1
ATOM 8563 C C . MET B 1 537 ? 87.438 7.52 -25.25 1 28.58 537 MET B C 1
ATOM 8565 O O . MET B 1 537 ? 88.375 6.926 -24.688 1 28.58 537 MET B O 1
ATOM 8569 N N . PRO B 1 538 ? 87.188 6.965 -26.438 1 27.45 538 PRO B N 1
ATOM 8570 C CA . PRO B 1 538 ? 88.312 6.402 -27.25 1 27.45 538 PRO B CA 1
ATOM 8571 C C . PRO B 1 538 ? 89.562 7.273 -27.219 1 27.45 538 PRO B C 1
ATOM 8573 O O . PRO B 1 538 ? 89.438 8.5 -27.25 1 27.45 538 PRO B O 1
ATOM 8576 N N . SER B 1 539 ? 90.562 6.84 -26.578 1 25.73 539 SER B N 1
ATOM 8577 C CA . SER B 1 539 ? 91.938 7.387 -26.469 1 25.73 539 SER B CA 1
ATOM 8578 C C . SER B 1 539 ? 92.5 7.703 -27.844 1 25.73 539 SER B C 1
ATOM 8580 O O . SER B 1 539 ? 92.312 6.922 -28.781 1 25.73 539 SER B O 1
ATOM 8582 N N . ARG B 1 540 ? 92.75 8.891 -28.172 1 26.84 540 ARG B N 1
ATOM 8583 C CA . ARG B 1 540 ? 93.375 9.422 -29.359 1 26.84 540 ARG B CA 1
ATOM 8584 C C . ARG B 1 540 ? 94.75 8.82 -29.531 1 26.84 540 ARG B C 1
ATOM 8586 O O . ARG B 1 540 ? 95.688 9.133 -28.781 1 26.84 540 ARG B O 1
ATOM 8593 N N . ARG B 1 541 ? 94.938 7.395 -29.734 1 23.7 541 ARG B N 1
ATOM 8594 C CA . ARG B 1 541 ? 96.25 6.883 -29.953 1 23.7 541 ARG B CA 1
ATOM 8595 C C . ARG B 1 541 ? 96.938 7.656 -31.062 1 23.7 541 ARG B C 1
ATOM 8597 O O . ARG B 1 541 ? 96.438 7.758 -32.188 1 23.7 541 ARG B O 1
ATOM 8604 N N . VAL B 1 542 ? 97.75 8.617 -30.719 1 24.73 542 VAL B N 1
ATOM 8605 C CA . VAL B 1 542 ? 98.688 9.445 -31.516 1 24.73 542 VAL B CA 1
ATOM 8606 C C . VAL B 1 542 ? 99.688 8.555 -32.188 1 24.73 542 VAL B C 1
ATOM 8608 O O . VAL B 1 542 ? 100.625 8.008 -31.547 1 24.73 542 VAL B O 1
ATOM 8611 N N . SER B 1 543 ? 99.25 7.402 -32.844 1 23.22 543 SER B N 1
ATOM 8612 C CA . SER B 1 543 ? 100.312 6.574 -33.469 1 23.22 543 SER B CA 1
ATOM 8613 C C . SER B 1 543 ? 101.125 7.387 -34.406 1 23.22 543 SER B C 1
ATOM 8615 O O . SER B 1 543 ? 100.625 8.062 -35.312 1 23.22 543 SER B O 1
ATOM 8617 N N . THR B 1 544 ? 102.375 7.738 -34.062 1 24.39 544 THR B N 1
ATOM 8618 C CA . THR B 1 544 ? 103.562 8.375 -34.625 1 24.39 544 THR B CA 1
ATOM 8619 C C . THR B 1 544 ? 104 7.676 -35.906 1 24.39 544 THR B C 1
ATOM 8621 O O . THR B 1 544 ? 103.812 6.473 -36.062 1 24.39 544 THR B O 1
ATOM 8624 N N . PRO B 1 545 ? 104.625 8.414 -36.906 1 27.02 545 PRO B N 1
ATOM 8625 C CA . PRO B 1 545 ? 104.938 8.383 -38.344 1 27.02 545 PRO B CA 1
ATOM 8626 C C . PRO B 1 545 ? 106.062 7.379 -38.688 1 27.02 545 PRO B C 1
ATOM 8628 O O . PRO B 1 545 ? 106.5 7.293 -39.812 1 27.02 545 PRO B O 1
ATOM 8631 N N . GLY B 1 546 ? 106.375 6.215 -37.969 1 21.06 546 GLY B N 1
ATOM 8632 C CA . GLY B 1 546 ? 107.75 5.777 -38.281 1 21.06 546 GLY B CA 1
ATOM 8633 C C . GLY B 1 546 ? 107.938 5.445 -39.75 1 21.06 546 GLY B C 1
ATOM 8634 O O . GLY B 1 546 ? 107.125 4.742 -40.344 1 21.06 546 GLY B O 1
ATOM 8635 N N . SER B 1 547 ? 108.688 6.219 -40.562 1 21.7 547 SER B N 1
ATOM 8636 C CA . SER B 1 547 ? 109.125 6.375 -41.938 1 21.7 547 SER B CA 1
ATOM 8637 C C . SER B 1 547 ? 110 5.203 -42.375 1 21.7 547 SER B C 1
ATOM 8639 O O . SER B 1 547 ? 110.562 5.223 -43.469 1 21.7 547 SER B O 1
ATOM 8641 N N . PHE B 1 548 ? 109.875 3.93 -41.969 1 19.2 548 PHE B N 1
ATOM 8642 C CA . PHE B 1 548 ? 111 3.078 -42.312 1 19.2 548 PHE B CA 1
ATOM 8643 C C . PHE B 1 548 ? 111.125 2.891 -43.812 1 19.2 548 PHE B C 1
ATOM 8645 O O . PHE B 1 548 ? 110.125 2.561 -44.469 1 19.2 548 PHE B O 1
ATOM 8652 N N . LEU B 1 549 ? 112.25 3.242 -44.531 1 20.47 549 LEU B N 1
ATOM 8653 C CA . LEU B 1 549 ? 112.875 3.457 -45.812 1 20.47 549 LEU B CA 1
ATOM 8654 C C . LEU B 1 549 ? 113.312 2.131 -46.469 1 20.47 549 LEU B C 1
ATOM 8656 O O . LEU B 1 549 ? 113.812 2.104 -47.594 1 20.47 549 LEU B O 1
ATOM 8660 N N . PRO B 1 550 ? 112.938 0.84 -46.156 1 21.02 550 PRO B N 1
ATOM 8661 C CA . PRO B 1 550 ? 114.062 0.001 -46.656 1 21.02 550 PRO B CA 1
ATOM 8662 C C . PRO B 1 550 ? 114.25 0.1 -48.156 1 21.02 550 PRO B C 1
ATOM 8664 O O . PRO B 1 550 ? 113.312 0.534 -48.875 1 21.02 550 PRO B O 1
ATOM 8667 N N . SER B 1 551 ? 115.5 -0.424 -48.844 1 21.78 551 SER B N 1
ATOM 8668 C CA . SER B 1 551 ? 116.562 -0.494 -49.844 1 21.78 551 SER B CA 1
ATOM 8669 C C . SER B 1 551 ? 116.188 -1.514 -50.938 1 21.78 551 SER B C 1
ATOM 8671 O O . SER B 1 551 ? 117 -1.712 -51.875 1 21.78 551 SER B O 1
ATOM 8673 N N . TYR B 1 552 ? 115.25 -2.264 -50.812 1 19.48 552 TYR B N 1
ATOM 8674 C CA . TYR B 1 552 ? 115.375 -3.561 -51.438 1 19.48 552 TYR B CA 1
ATOM 8675 C C . TYR B 1 552 ? 115.75 -3.398 -52.906 1 19.48 552 TYR B C 1
ATOM 8677 O O . TYR B 1 552 ? 115.438 -2.406 -53.562 1 19.48 552 TYR B O 1
ATOM 8685 N N . THR B 1 553 ? 116.5 -4.422 -53.5 1 20.75 553 THR B N 1
ATOM 8686 C CA . THR B 1 553 ? 117.562 -5.074 -54.344 1 20.75 553 THR B CA 1
ATOM 8687 C C . THR B 1 553 ? 117 -5.297 -55.75 1 20.75 553 THR B C 1
ATOM 8689 O O . THR B 1 553 ? 115.812 -5.574 -55.938 1 20.75 553 THR B O 1
ATOM 8692 N N . HIS B 1 554 ? 117.875 -5.059 -56.75 1 19.66 554 HIS B N 1
ATOM 8693 C CA . HIS B 1 554 ? 118.125 -4.949 -58.156 1 19.66 554 HIS B CA 1
ATOM 8694 C C . HIS B 1 554 ? 118.125 -6.316 -58.844 1 19.66 554 HIS B C 1
ATOM 8696 O O . HIS B 1 554 ? 118.375 -6.422 -60.031 1 19.66 554 HIS B O 1
ATOM 8702 N N . VAL B 1 555 ? 117.938 -7.363 -58.25 1 22.45 555 VAL B N 1
ATOM 8703 C CA . VAL B 1 555 ? 118.625 -8.289 -59.125 1 22.45 555 VAL B CA 1
ATOM 8704 C C . VAL B 1 555 ? 118.062 -8.219 -60.531 1 22.45 555 VAL B C 1
ATOM 8706 O O . VAL B 1 555 ? 116.875 -7.82 -60.688 1 22.45 555 VAL B O 1
ATOM 8709 N N . ARG B 1 556 ? 118.625 -9.031 -61.75 1 19.66 556 ARG B N 1
ATOM 8710 C CA . ARG B 1 556 ? 118.938 -9.258 -63.156 1 19.66 556 ARG B CA 1
ATOM 8711 C C . ARG B 1 556 ? 117.812 -9.977 -63.906 1 19.66 556 ARG B C 1
ATOM 8713 O O . ARG B 1 556 ? 117.75 -11.195 -63.812 1 19.66 556 ARG B O 1
ATOM 8720 N N . LEU B 1 557 ? 116.75 -10.023 -64 1 18.8 557 LEU B N 1
ATOM 8721 C CA . LEU B 1 557 ? 116.312 -10.719 -65.25 1 18.8 557 LEU B CA 1
ATOM 8722 C C . LEU B 1 557 ? 116.938 -10.039 -66.5 1 18.8 557 LEU B C 1
ATOM 8724 O O . LEU B 1 557 ? 117.25 -8.844 -66.438 1 18.8 557 LEU B O 1
ATOM 8728 N N . ARG B 1 558 ? 117.375 -10.711 -67.688 1 20.61 558 ARG B N 1
ATOM 8729 C CA . ARG B 1 558 ? 117.188 -10.492 -69.062 1 20.61 558 ARG B CA 1
ATOM 8730 C C . ARG B 1 558 ? 115.75 -10.039 -69.312 1 20.61 558 ARG B C 1
ATOM 8732 O O . ARG B 1 558 ? 115.5 -9.078 -70.062 1 20.61 558 ARG B O 1
ATOM 8739 N N . SER B 1 559 ? 114.625 -10.93 -69.438 1 21.08 559 SER B N 1
ATOM 8740 C CA . SER B 1 559 ? 114.188 -11.852 -70.5 1 21.08 559 SER B CA 1
ATOM 8741 C C . SER B 1 559 ? 112.875 -11.438 -71.125 1 21.08 559 SER B C 1
ATOM 8743 O O . SER B 1 559 ? 112.75 -11.406 -72.375 1 21.08 559 SER B O 1
ATOM 8745 N N . ASN B 1 560 ? 111.812 -12.328 -70.812 1 19.23 560 ASN B N 1
ATOM 8746 C CA . ASN B 1 560 ? 110.625 -12.086 -71.625 1 19.23 560 ASN B CA 1
ATOM 8747 C C . ASN B 1 560 ? 110.062 -10.719 -71.312 1 19.23 560 ASN B C 1
ATOM 8749 O O . ASN B 1 560 ? 109.938 -10.328 -70.125 1 19.23 560 ASN B O 1
#